Protein 4TR8 (pdb70)

Foldseek 3Di:
DDDDDDPNDPDDDAWFWKAKDWLVLCLVLLVLQQVQQDVLVLQQKWKWWDDFQKIWTWHHPPFKIKIFIGGGPDDIDTGMWIFRSVVVNVVSVPDDHRWMWIWTGDGQWIWIDTPPDIDTTGIDGPVSHDDDPADAFPFKDKAQLQVLLLQCLLWLVAAAPPDPPQLSQFWKWKCAAQKTKIWHHNPFKIKMFIDNNHGPDHDMDIFTFGSVQSVSSSVPSPPNGFMWMWTHGPFWIWIDGPRMIMIGGTDPDDHPPCVVQQDDDFPWKKKFFLVVVLVLLVVQLVAAEPPQSKWKWWDAAQKTKIWHHYPVGDIDIDIGGIHTHDHTAIAMFNSVLVNSNSVSQPARMKMWGHHHRQGWIWIDHDPDPRMIMTGGTDD/DWKAKDWLVLCLVLLVLQQVQQDVQVLQQWWKWWDDDQKIWTWHHPPQKIKIFMGGGPDDIDTDIWIFRSVVVNVVSVPDDHRWMWIWDDDPQWIWIDTDPDIDITHIDDPVSPDDAFPFKAKDQLQVLLLQCLLWLVAAAPPDPPQLQQFWKWKDDAQKTKIWHHRPFKIKMFIDRRHGPDVDMDIFTFHSVLSVSSSVVSPPPGFMWMWTHHDQWIWIDRPRMIMIGGTRPDDDPPCVVVDDPQFDWKKKFFLVVVLVLLVVQLVAAAPVQSKWKWKDDAQWIWIKHHYPVRDIDIDIGGIHTDDHIAIAMFNSVLVNSNSVSAPARMKIWTDDHRQAWIWIDHDPDDRMIMTGGTDDD

Nearest PDB structures (foldseek):
  4tsz-assembly3_F  TM=9.923E-01  e=1.199E-67  Pseudomonas aeruginosa
  6pth-assembly1_A-2  TM=9.936E-01  e=3.745E-67  Pseudomonas aeruginosa PAO1
  6ams-assembly2_D  TM=9.889E-01  e=8.247E-66  Pseudomonas aeruginosa PAO1
  6ams-assembly1_A  TM=9.790E-01  e=4.301E-66  Pseudomonas aeruginosa PAO1
  6ams-assembly1_B  TM=9.819E-01  e=2.576E-65  Pseudomonas aeruginosa PAO1

InterPro domains:
  IPR001001 DNA polymerase III, beta sliding clamp [PIRSF000804] (1-367)
  IPR001001 DNA polymerase III, beta sliding clamp [PTHR30478] (1-367)
  IPR001001 DNA polymerase III, beta sliding clamp [SM00480] (17-363)
  IPR001001 DNA polymerase III, beta sliding clamp [TIGR00663] (1-367)
  IPR001001 DNA polymerase III, beta sliding clamp [cd00140] (1-366)
  IPR022634 DNA polymerase III, beta sliding clamp, N-terminal [PF00712] (1-119)
  IPR022635 DNA polymerase III, beta sliding clamp, C-terminal [PF02768] (247-366)
  IPR022637 DNA polymerase III, beta sliding clamp, central [PF02767] (130-244)
  IPR046938 DNA clamp superfamily [SSF55979] (1-120)
  IPR046938 DNA clamp superfamily [SSF55979] (126-245)
  IPR046938 DNA clamp superfamily [SSF55979] (246-367)

Secondary structure (P-SEA, 3-state):
ccccccccccccccccccccccaaaaaaaaaaaaccccccccccbbbbbbcccbbbbbbbcccbbbbbbbbbccbbbbbcccccaaaaaaaaaacccbbbbbbbbcccbbbbbcccbbbbbbbbccccbbbbbcccccccccccaaaaaaaaaacccccccccccccccbbbbbbcccbbbbbbbccccbbbbbccccccccbbbbbbccaaaaaaaaaacccccbbbbbbbcccbbbbbcccbbbbbbccccccccccccccccccbbbbccaaaaaaaaaaaacccccccbbbbbbbcccbbbbbbbcccccbbbbbbbccccccbbbbbcaaaaaaaaaaaccccbbbbbbccccbbbbbbccccccbbbbbbbcc/cccccccaaaaaaaaaaaaaaccccccccbbbbbbcccbbbbbbbcccbbbbbbbbbccbbbbbcccccaaaaaaaaaacccbbbbbbbbcccbbbbbcccbbbbbbbbbcccccccccccccccaaaaaaaaaacccccccccccccccbbbbbbcccbbbbbbbcccbbbbbbbbccccccbbbbbbbcaaaaaaaaaacccccbbbbbbbcccbbbbbcccbbbbbbccccccccccccccccccbbbbbcaaaaaaaaaaaacccccccbbbbbbbcccbbbbbcccccccbbbbbbbccccbbbbbbbcaaaaaaaaaaaccccbbbbbbccccbbbbbbccccccbbbbbbbbcc

Radius of gyration: 32.64 Å; Cα contacts (8 Å, |Δi|>4): 1860; chains: 2; bounding box: 85×91×73 Å

Structure (mmCIF, N/CA/C/O backbone):
data_4TR8
#
_entry.id   4TR8
#
_cell.length_a   80.530
_cell.length_b   92.410
_cell.length_c   127.400
_cell.angle_alpha   90.00
_cell.angle_beta   90.00
_cell.angle_gamma   90.00
#
_symmetry.space_group_name_H-M   'P 21 21 21'
#
loop_
_entity.id
_entity.type
_entity.pdbx_description
1 polymer 'DNA polymerase III subunit beta'
2 non-polymer 'SODIUM ION'
3 water water
#
loop_
_atom_site.group_PDB
_atom_site.id
_atom_site.type_symbol
_atom_site.label_atom_id
_atom_site.label_alt_id
_atom_site.label_comp_id
_atom_site.label_asym_id
_atom_site.label_entity_id
_atom_site.label_seq_id
_atom_site.pdbx_PDB_ins_code
_atom_site.Cartn_x
_atom_site.Cartn_y
_atom_site.Cartn_z
_atom_site.occupancy
_atom_site.B_iso_or_equiv
_atom_site.auth_seq_id
_atom_site.auth_comp_id
_atom_site.auth_asym_id
_atom_site.auth_atom_id
_atom_site.pdbx_PDB_model_num
ATOM 1 N N . HIS A 1 1 ? 25.256 -19.078 -4.341 1.00 81.92 9985 HIS A N 1
ATOM 2 C CA . HIS A 1 1 ? 23.879 -19.471 -4.071 1.00 80.33 9985 HIS A CA 1
ATOM 3 C C . HIS A 1 1 ? 22.949 -19.112 -5.243 1.00 82.35 9985 HIS A C 1
ATOM 4 O O . HIS A 1 1 ? 21.948 -18.412 -5.042 1.00 81.37 9985 HIS A O 1
ATOM 6 N N . HIS A 1 2 ? 23.273 -19.573 -6.471 1.00 77.84 9986 HIS A N 1
ATOM 7 C CA . HIS A 1 2 ? 22.373 -19.244 -7.569 1.00 76.08 9986 HIS A CA 1
ATOM 8 C C . HIS A 1 2 ? 21.377 -20.297 -7.988 1.00 77.69 9986 HIS A C 1
ATOM 9 O O . HIS A 1 2 ? 21.666 -21.497 -7.995 1.00 77.04 9986 HIS A O 1
ATOM 16 N N . HIS A 1 3 ? 20.163 -19.809 -8.274 1.00 72.77 9987 HIS A N 1
ATOM 17 C CA . HIS A 1 3 ? 18.995 -20.582 -8.656 1.00 71.49 9987 HIS A CA 1
ATOM 18 C C . HIS A 1 3 ? 18.574 -20.283 -10.094 1.00 74.48 9987 HIS A C 1
ATOM 19 O O . HIS A 1 3 ? 18.849 -19.205 -10.628 1.00 73.17 9987 HIS A O 1
ATOM 21 N N . HIS A 1 4 ? 17.865 -21.249 -10.689 1.00 71.58 9988 HIS A N 1
ATOM 22 C CA . HIS A 1 4 ? 17.303 -21.299 -12.044 1.00 70.87 9988 HIS A CA 1
ATOM 23 C C . HIS A 1 4 ? 16.347 -20.122 -12.335 1.00 72.95 9988 HIS A C 1
ATOM 24 O O . HIS A 1 4 ? 15.889 -19.471 -11.394 1.00 72.41 9988 HIS A O 1
ATOM 31 N N . HIS A 1 5 ? 16.054 -19.863 -13.644 1.00 68.70 9989 HIS A N 1
ATOM 32 C CA . HIS A 1 5 ? 15.129 -18.844 -14.200 1.00 67.73 9989 HIS A CA 1
ATOM 33 C C . HIS A 1 5 ? 15.686 -17.433 -14.488 1.00 72.32 9989 HIS A C 1
ATOM 34 O O . HIS A 1 5 ? 16.621 -16.992 -13.820 1.00 73.32 9989 HIS A O 1
ATOM 36 N N . HIS A 1 6 ? 15.099 -16.735 -15.497 1.00 68.24 9990 HIS A N 1
ATOM 37 C CA . HIS A 1 6 ? 15.445 -15.363 -15.931 1.00 68.39 9990 HIS A CA 1
ATOM 38 C C . HIS A 1 6 ? 14.298 -14.677 -16.713 1.00 71.34 9990 HIS A C 1
ATOM 39 O O . HIS A 1 6 ? 14.535 -13.726 -17.465 1.00 71.48 9990 HIS A O 1
ATOM 41 N N . SER A 1 7 ? 13.058 -15.173 -16.499 1.00 66.27 9991 SER A N 1
ATOM 42 C CA . SER A 1 7 ? 11.732 -14.811 -17.038 1.00 64.34 9991 SER A CA 1
ATOM 43 C C . SER A 1 7 ? 10.940 -16.120 -17.010 1.00 64.68 9991 SER A C 1
ATOM 44 O O . SER A 1 7 ? 10.075 -16.360 -17.860 1.00 64.85 9991 SER A O 1
ATOM 46 N N . SER A 1 8 ? 11.279 -16.978 -16.015 1.00 57.85 9992 SER A N 1
ATOM 47 C CA . SER A 1 8 ? 10.811 -18.344 -15.766 1.00 55.47 9992 SER A CA 1
ATOM 48 C C . SER A 1 8 ? 11.335 -19.333 -16.816 1.00 54.73 9992 SER A C 1
ATOM 49 O O . SER A 1 8 ? 11.943 -20.342 -16.446 1.00 55.74 9992 SER A O 1
ATOM 52 N N . GLY A 1 9 ? 11.137 -19.015 -18.100 1.00 45.66 9993 GLY A N 1
ATOM 53 C CA . GLY A 1 9 ? 11.599 -19.852 -19.201 1.00 43.14 9993 GLY A CA 1
ATOM 54 C C . GLY A 1 9 ? 11.389 -19.293 -20.598 1.00 40.04 9993 GLY A C 1
ATOM 55 O O . GLY A 1 9 ? 10.908 -18.167 -20.785 1.00 36.21 9993 GLY A O 1
ATOM 56 N N . LEU A 1 10 ? 11.779 -20.094 -21.596 1.00 32.48 9994 LEU A N 1
ATOM 57 C CA . LEU A 1 10 ? 11.593 -19.760 -23.013 1.00 30.35 9994 LEU A CA 1
ATOM 58 C C . LEU A 1 10 ? 10.169 -20.145 -23.455 1.00 32.79 9994 LEU A C 1
ATOM 59 O O . LEU A 1 10 ? 9.664 -19.638 -24.452 1.00 33.42 9994 LEU A O 1
ATOM 64 N N . VAL A 1 11 ? 9.534 -21.055 -22.721 1.00 29.12 9995 VAL A N 1
ATOM 65 C CA . VAL A 1 11 ? 8.180 -21.537 -22.998 1.00 28.23 9995 VAL A CA 1
ATOM 66 C C . VAL A 1 11 ? 7.372 -21.401 -21.710 1.00 33.51 9995 VAL A C 1
ATOM 67 O O . VAL A 1 11 ? 7.810 -21.883 -20.657 1.00 33.88 9995 VAL A O 1
ATOM 71 N N . PRO A 1 12 ? 6.161 -20.810 -21.784 1.00 30.40 9996 PRO A N 1
ATOM 72 C CA . PRO A 1 12 ? 5.341 -20.675 -20.568 1.00 30.12 9996 PRO A CA 1
ATOM 73 C C . PRO A 1 12 ? 4.818 -21.999 -20.047 1.00 32.43 9996 PRO A C 1
ATOM 74 O O . PRO A 1 12 ? 4.764 -22.989 -20.780 1.00 30.88 9996 PRO A O 1
ATOM 78 N N . ARG A 1 13 ? 4.400 -22.011 -18.776 1.00 31.13 9997 ARG A N 1
ATOM 79 C CA . ARG A 1 13 ? 3.762 -23.183 -18.193 1.00 32.42 9997 ARG A CA 1
ATOM 80 C C . ARG A 1 13 ? 2.401 -23.383 -18.883 1.00 33.52 9997 ARG A C 1
ATOM 81 O O . ARG A 1 13 ? 1.777 -22.409 -19.350 1.00 31.52 9997 ARG A O 1
ATOM 83 N N . GLY A 1 14 ? 1.962 -24.633 -18.954 1.00 29.48 9998 GLY A N 1
ATOM 84 C CA . GLY A 1 14 ? 0.653 -24.966 -19.500 1.00 28.01 9998 GLY A CA 1
ATOM 85 C C . GLY A 1 14 ? -0.423 -24.332 -18.640 1.00 30.52 9998 GLY A C 1
ATOM 86 O O . GLY A 1 14 ? -0.196 -24.067 -17.451 1.00 30.16 9998 GLY A O 1
ATOM 87 N N . SER A 1 15 ? -1.572 -24.026 -19.246 1.00 25.34 9999 SER A N 1
ATOM 88 C CA . SER A 1 15 ? -2.693 -23.437 -18.529 1.00 24.44 9999 SER A CA 1
ATOM 89 C C . SER A 1 15 ? -3.684 -24.509 -18.064 1.00 28.29 9999 SER A C 1
ATOM 90 O O . SER A 1 15 ? -3.995 -25.441 -18.811 1.00 27.55 9999 SER A O 1
ATOM 93 N N . HIS A 1 16 ? -4.205 -24.353 -16.844 1.00 26.75 0 HIS A N 1
ATOM 94 C CA . HIS A 1 16 ? -5.231 -25.255 -16.296 1.00 28.59 0 HIS A CA 1
ATOM 95 C C . HIS A 1 16 ? -6.512 -24.447 -16.022 1.00 28.57 0 HIS A C 1
ATOM 96 O O . HIS A 1 16 ? -7.370 -24.886 -15.242 1.00 27.99 0 HIS A O 1
ATOM 103 N N . MET A 1 17 ? -6.628 -23.242 -16.658 1.00 22.34 1 MET A N 1
ATOM 104 C CA . MET A 1 17 ? -7.796 -22.362 -16.501 1.00 20.89 1 MET A CA 1
ATOM 105 C C . MET A 1 17 ? -9.086 -23.152 -16.723 1.00 24.64 1 MET A C 1
ATOM 106 O O . MET A 1 17 ? -9.203 -23.885 -17.714 1.00 23.76 1 MET A O 1
ATOM 111 N N . HIS A 1 18 ? -10.047 -22.998 -15.799 1.00 22.73 2 HIS A N 1
ATOM 112 C CA . HIS A 1 18 ? -11.342 -23.658 -15.872 1.00 23.91 2 HIS A CA 1
ATOM 113 C C . HIS A 1 18 ? -12.396 -22.872 -15.127 1.00 26.16 2 HIS A C 1
ATOM 114 O O . HIS A 1 18 ? -12.224 -22.554 -13.957 1.00 26.33 2 HIS A O 1
ATOM 121 N N . PHE A 1 19 ? -13.501 -22.571 -15.808 1.00 21.27 3 PHE A N 1
ATOM 122 C CA . PHE A 1 19 ? -14.629 -21.887 -15.199 1.00 20.47 3 PHE A CA 1
ATOM 123 C C . PHE A 1 19 ? -15.922 -22.307 -15.859 1.00 24.00 3 PHE A C 1
ATOM 124 O O . PHE A 1 19 ? -15.914 -22.825 -16.986 1.00 22.83 3 PHE A O 1
ATOM 132 N N . THR A 1 20 ? -17.030 -22.062 -15.153 1.00 20.80 4 THR A N 1
ATOM 133 C CA . THR A 1 20 ? -18.387 -22.232 -15.663 1.00 21.83 4 THR A CA 1
ATOM 134 C C . THR A 1 20 ? -19.036 -20.878 -15.564 1.00 25.19 4 THR A C 1
ATOM 135 O O . THR A 1 20 ? -18.759 -20.115 -14.628 1.00 24.49 4 THR A O 1
ATOM 139 N N . ILE A 1 21 ? -19.887 -20.559 -16.542 1.00 20.70 5 ILE A N 1
ATOM 140 C CA . ILE A 1 21 ? -20.538 -19.263 -16.609 1.00 20.26 5 ILE A CA 1
ATOM 141 C C . ILE A 1 21 ? -21.821 -19.385 -17.417 1.00 24.20 5 ILE A C 1
ATOM 142 O O . ILE A 1 21 ? -21.867 -20.160 -18.384 1.00 23.02 5 ILE A O 1
ATOM 147 N N . GLN A 1 22 ? -22.846 -18.615 -17.024 1.00 21.67 6 GLN A N 1
ATOM 148 C CA . GLN A 1 22 ? -24.108 -18.541 -17.749 1.00 22.10 6 GLN A CA 1
ATOM 149 C C . GLN A 1 22 ? -23.830 -17.863 -19.098 1.00 24.48 6 GLN A C 1
ATOM 150 O O . GLN A 1 22 ? -23.029 -16.923 -19.172 1.00 23.16 6 GLN A O 1
ATOM 156 N N . ARG A 1 23 ? -24.495 -18.332 -20.152 1.00 21.79 7 ARG A N 1
ATOM 157 C CA . ARG A 1 23 ? -24.355 -17.777 -21.502 1.00 21.84 7 ARG A CA 1
ATOM 158 C C . ARG A 1 23 ? -24.361 -16.228 -21.535 1.00 25.26 7 ARG A C 1
ATOM 159 O O . ARG A 1 23 ? -23.435 -15.616 -22.091 1.00 24.04 7 ARG A O 1
ATOM 167 N N . GLU A 1 24 ? -25.408 -15.610 -20.934 1.00 21.66 8 GLU A N 1
ATOM 168 C CA . GLU A 1 24 ? -25.635 -14.166 -20.940 1.00 21.48 8 GLU A CA 1
ATOM 169 C C . GLU A 1 24 ? -24.564 -13.398 -20.161 1.00 24.10 8 GLU A C 1
ATOM 170 O O . GLU A 1 24 ? -24.164 -12.311 -20.584 1.00 23.29 8 GLU A O 1
ATOM 176 N N . ALA A 1 25 ? -24.080 -13.983 -19.040 1.00 21.97 9 ALA A N 1
ATOM 177 C CA . ALA A 1 25 ? -23.031 -13.382 -18.195 1.00 22.54 9 ALA A CA 1
ATOM 178 C C . ALA A 1 25 ? -21.719 -13.299 -19.000 1.00 24.75 9 ALA A C 1
ATOM 179 O O . ALA A 1 25 ? -20.991 -12.317 -18.888 1.00 23.83 9 ALA A O 1
ATOM 181 N N . LEU A 1 26 ? -21.433 -14.327 -19.815 1.00 21.26 10 LEU A N 1
ATOM 182 C CA . LEU A 1 26 ? -20.229 -14.323 -20.659 1.00 20.03 10 LEU A CA 1
ATOM 183 C C . LEU A 1 26 ? -20.378 -13.402 -21.865 1.00 23.57 10 LEU A C 1
ATOM 184 O O . LEU A 1 26 ? -19.444 -12.686 -22.208 1.00 21.30 10 LEU A O 1
ATOM 189 N N . LEU A 1 27 ? -21.543 -13.461 -22.531 1.00 23.08 11 LEU A N 1
ATOM 190 C CA . LEU A 1 27 ? -21.821 -12.747 -23.770 1.00 23.15 11 LEU A CA 1
ATOM 191 C C . LEU A 1 27 ? -21.690 -11.242 -23.676 1.00 25.85 11 LEU A C 1
ATOM 192 O O . LEU A 1 27 ? -21.224 -10.630 -24.636 1.00 23.91 11 LEU A O 1
ATOM 197 N N . LYS A 1 28 ? -22.091 -10.657 -22.528 1.00 24.27 12 LYS A N 1
ATOM 198 C CA . LYS A 1 28 ? -22.055 -9.211 -22.290 1.00 24.86 12 LYS A CA 1
ATOM 199 C C . LYS A 1 28 ? -20.630 -8.630 -22.471 1.00 27.84 12 LYS A C 1
ATOM 200 O O . LYS A 1 28 ? -20.436 -7.906 -23.458 1.00 26.70 12 LYS A O 1
ATOM 206 N N . PRO A 1 29 ? -19.608 -8.990 -21.647 1.00 24.20 13 PRO A N 1
ATOM 207 C CA . PRO A 1 29 ? -18.246 -8.474 -21.917 1.00 23.41 13 PRO A CA 1
ATOM 208 C C . PRO A 1 29 ? -17.651 -8.997 -23.231 1.00 25.09 13 PRO A C 1
ATOM 209 O O . PRO A 1 29 ? -16.979 -8.242 -23.932 1.00 24.09 13 PRO A O 1
ATOM 213 N N . LEU A 1 30 ? -17.899 -10.283 -23.576 1.00 20.04 14 LEU A N 1
ATOM 214 C CA . LEU A 1 30 ? -17.353 -10.896 -24.780 1.00 18.61 14 LEU A CA 1
ATOM 215 C C . LEU A 1 30 ? -17.719 -10.177 -26.075 1.00 22.31 14 LEU A C 1
ATOM 216 O O . LEU A 1 30 ? -16.837 -9.950 -26.890 1.00 22.10 14 LEU A O 1
ATOM 221 N N . GLN A 1 31 ? -18.987 -9.776 -26.253 1.00 21.11 15 GLN A N 1
ATOM 222 C CA . GLN A 1 31 ? -19.398 -9.053 -27.473 1.00 21.33 15 GLN A CA 1
ATOM 223 C C . GLN A 1 31 ? -18.666 -7.716 -27.621 1.00 24.71 15 GLN A C 1
ATOM 224 O O . GLN A 1 31 ? -18.191 -7.388 -28.709 1.00 23.40 15 GLN A O 1
ATOM 230 N N . LEU A 1 32 ? -18.540 -6.980 -26.529 1.00 24.14 16 LEU A N 1
ATOM 231 C CA . LEU A 1 32 ? -17.845 -5.692 -26.552 1.00 25.89 16 LEU A CA 1
ATOM 232 C C . LEU A 1 32 ? -16.352 -5.865 -26.795 1.00 26.50 16 LEU A C 1
ATOM 233 O O . LEU A 1 32 ? -15.798 -5.220 -27.686 1.00 25.98 16 LEU A O 1
ATOM 238 N N . VAL A 1 33 ? -15.724 -6.813 -26.079 1.00 21.06 17 VAL A N 1
ATOM 239 C CA . VAL A 1 33 ? -14.298 -7.110 -26.242 1.00 21.34 17 VAL A CA 1
ATOM 240 C C . VAL A 1 33 ? -13.989 -7.610 -27.673 1.00 25.13 17 VAL A C 1
ATOM 241 O O . VAL A 1 33 ? -13.073 -7.079 -28.313 1.00 24.59 17 VAL A O 1
ATOM 245 N N . ALA A 1 34 ? -14.770 -8.582 -28.189 1.00 22.92 18 ALA A N 1
ATOM 246 C CA . ALA A 1 34 ? -14.570 -9.117 -29.547 1.00 24.18 18 ALA A CA 1
ATOM 247 C C . ALA A 1 34 ? -14.778 -8.046 -30.648 1.00 28.62 18 ALA A C 1
ATOM 248 O O . ALA A 1 34 ? -14.162 -8.143 -31.706 1.00 28.96 18 ALA A O 1
ATOM 250 N N . GLY A 1 35 ? -15.582 -7.028 -30.345 1.00 26.13 19 GLY A N 1
ATOM 251 C CA . GLY A 1 35 ? -15.879 -5.895 -31.219 1.00 27.01 19 GLY A CA 1
ATOM 252 C C . GLY A 1 35 ? -14.682 -5.056 -31.636 1.00 32.34 19 GLY A C 1
ATOM 253 O O . GLY A 1 35 ? -14.691 -4.485 -32.729 1.00 32.91 19 GLY A O 1
ATOM 254 N N . VAL A 1 36 ? -13.635 -4.974 -30.779 1.00 27.42 20 VAL A N 1
ATOM 255 C CA . VAL A 1 36 ? -12.420 -4.197 -31.074 1.00 27.22 20 VAL A CA 1
ATOM 256 C C . VAL A 1 36 ? -11.372 -5.065 -31.799 1.00 33.01 20 VAL A C 1
ATOM 257 O O . VAL A 1 36 ? -10.361 -4.551 -32.281 1.00 32.71 20 VAL A O 1
ATOM 261 N N . VAL A 1 37 ? -11.597 -6.392 -31.825 1.00 30.47 21 VAL A N 1
ATOM 262 C CA . VAL A 1 37 ? -10.702 -7.357 -32.453 1.00 32.29 21 VAL A CA 1
ATOM 263 C C . VAL A 1 37 ? -10.908 -7.342 -33.984 1.00 39.78 21 VAL A C 1
ATOM 264 O O . VAL A 1 37 ? -12.018 -7.598 -34.456 1.00 40.35 21 VAL A O 1
ATOM 268 N N . GLU A 1 38 ? -9.833 -7.050 -34.743 1.00 37.63 22 GLU A N 1
ATOM 269 C CA . GLU A 1 38 ? -9.870 -7.030 -36.215 1.00 65.46 22 GLU A CA 1
ATOM 270 C C . GLU A 1 38 ? -9.553 -8.403 -36.821 1.00 89.03 22 GLU A C 1
ATOM 271 O O . GLU A 1 38 ? -8.837 -9.209 -36.222 1.00 50.93 22 GLU A O 1
ATOM 273 N N . THR A 1 42 ? -2.489 -10.363 -39.717 1.00 57.27 26 THR A N 1
ATOM 274 C CA . THR A 1 42 ? -1.176 -10.928 -40.058 1.00 58.08 26 THR A CA 1
ATOM 275 C C . THR A 1 42 ? -0.534 -11.554 -38.810 1.00 59.99 26 THR A C 1
ATOM 276 O O . THR A 1 42 ? 0.128 -12.594 -38.911 1.00 60.37 26 THR A O 1
ATOM 280 N N . LEU A 1 43 ? -0.733 -10.909 -37.641 1.00 52.84 27 LEU A N 1
ATOM 281 C CA . LEU A 1 43 ? -0.258 -11.385 -36.345 1.00 51.01 27 LEU A CA 1
ATOM 282 C C . LEU A 1 43 ? -1.443 -12.195 -35.756 1.00 48.14 27 LEU A C 1
ATOM 283 O O . LEU A 1 43 ? -2.455 -11.587 -35.386 1.00 46.92 27 LEU A O 1
ATOM 288 N N . PRO A 1 44 ? -1.390 -13.560 -35.784 1.00 40.46 28 PRO A N 1
ATOM 289 C CA . PRO A 1 44 ? -2.545 -14.362 -35.333 1.00 37.85 28 PRO A CA 1
ATOM 290 C C . PRO A 1 44 ? -3.096 -14.058 -33.949 1.00 35.15 28 PRO A C 1
ATOM 291 O O . PRO A 1 44 ? -4.315 -14.087 -33.787 1.00 32.55 28 PRO A O 1
ATOM 295 N N . VAL A 1 45 ? -2.215 -13.754 -32.971 1.00 30.62 29 VAL A N 1
ATOM 296 C CA . VAL A 1 45 ? -2.603 -13.415 -31.596 1.00 29.69 29 VAL A CA 1
ATOM 297 C C . VAL A 1 45 ? -3.610 -12.238 -31.532 1.00 32.45 29 VAL A C 1
ATOM 298 O O . VAL A 1 45 ? -4.451 -12.217 -30.638 1.00 29.25 29 VAL A O 1
ATOM 302 N N . LEU A 1 46 ? -3.533 -11.288 -32.493 1.00 31.20 30 LEU A N 1
ATOM 303 C CA . LEU A 1 46 ? -4.387 -10.100 -32.541 1.00 31.43 30 LEU A CA 1
ATOM 304 C C . LEU A 1 46 ? -5.850 -10.407 -32.794 1.00 30.64 30 LEU A C 1
ATOM 305 O O . LEU A 1 46 ? -6.705 -9.594 -32.446 1.00 28.03 30 LEU A O 1
ATOM 310 N N . SER A 1 47 ? -6.137 -11.587 -33.384 1.00 26.32 31 SER A N 1
ATOM 311 C CA . SER A 1 47 ? -7.494 -12.068 -33.664 1.00 25.45 31 SER A CA 1
ATOM 312 C C . SER A 1 47 ? -8.083 -12.781 -32.434 1.00 25.72 31 SER A C 1
ATOM 313 O O . SER A 1 47 ? -9.257 -13.151 -32.432 1.00 23.17 31 SER A O 1
ATOM 316 N N . ASN A 1 48 ? -7.266 -12.948 -31.390 1.00 22.21 32 ASN A N 1
ATOM 317 C CA . ASN A 1 48 ? -7.661 -13.646 -30.179 1.00 20.90 32 ASN A CA 1
ATOM 318 C C . ASN A 1 48 ? -8.070 -12.732 -29.028 1.00 21.24 32 ASN A C 1
ATOM 319 O O . ASN A 1 48 ? -7.612 -11.592 -28.925 1.00 20.32 32 ASN A O 1
ATOM 324 N N . VAL A 1 49 ? -8.934 -13.272 -28.155 1.00 16.31 33 VAL A N 1
ATOM 325 C CA . VAL A 1 49 ? -9.315 -12.634 -26.902 1.00 15.26 33 VAL A CA 1
ATOM 326 C C . VAL A 1 49 ? -8.473 -13.297 -25.817 1.00 18.27 33 VAL A C 1
ATOM 327 O O . VAL A 1 49 ? -8.323 -14.519 -25.823 1.00 18.86 33 VAL A O 1
ATOM 331 N N . LEU A 1 50 ? -7.931 -12.506 -24.903 1.00 16.60 34 LEU A N 1
ATOM 332 C CA . LEU A 1 50 ? -7.152 -13.022 -23.783 1.00 16.68 34 LEU A CA 1
ATOM 333 C C . LEU A 1 50 ? -8.133 -13.271 -22.636 1.00 20.05 34 LEU A C 1
ATOM 334 O O . LEU A 1 50 ? -8.868 -12.354 -22.231 1.00 19.12 34 LEU A O 1
ATOM 339 N N . LEU A 1 51 ? -8.145 -14.496 -22.118 1.00 15.10 35 LEU A N 1
ATOM 340 C CA . LEU A 1 51 ? -9.004 -14.869 -20.979 1.00 15.34 35 LEU A CA 1
ATOM 341 C C . LEU A 1 51 ? -8.109 -15.059 -19.761 1.00 19.66 35 LEU A C 1
ATOM 342 O O . LEU A 1 51 ? -7.121 -15.796 -19.822 1.00 18.03 35 LEU A O 1
ATOM 347 N N . VAL A 1 52 ? -8.442 -14.391 -18.652 1.00 15.59 36 VAL A N 1
ATOM 348 C CA . VAL A 1 52 ? -7.662 -14.526 -17.422 1.00 16.07 36 VAL A CA 1
ATOM 349 C C . VAL A 1 52 ? -8.617 -14.798 -16.257 1.00 20.52 36 VAL A C 1
ATOM 350 O O . VAL A 1 52 ? -9.547 -14.015 -16.022 1.00 20.65 36 VAL A O 1
ATOM 354 N N . VAL A 1 53 ? -8.359 -15.858 -15.500 1.00 16.96 37 VAL A N 1
ATOM 355 C CA . VAL A 1 53 ? -9.141 -16.141 -14.304 1.00 17.84 37 VAL A CA 1
ATOM 356 C C . VAL A 1 53 ? -8.199 -15.939 -13.104 1.00 22.92 37 VAL A C 1
ATOM 357 O O . VAL A 1 53 ? -7.188 -16.642 -12.996 1.00 21.69 37 VAL A O 1
ATOM 361 N N . GLU A 1 54 ? -8.518 -14.968 -12.234 1.00 21.61 38 GLU A N 1
ATOM 362 C CA . GLU A 1 54 ? -7.776 -14.703 -10.985 1.00 22.98 38 GLU A CA 1
ATOM 363 C C . GLU A 1 54 ? -8.851 -14.622 -9.913 1.00 27.72 38 GLU A C 1
ATOM 364 O O . GLU A 1 54 ? -9.772 -13.801 -10.029 1.00 26.21 38 GLU A O 1
ATOM 370 N N . GLY A 1 55 ? -8.768 -15.511 -8.924 1.00 27.63 39 GLY A N 1
ATOM 371 C CA . GLY A 1 55 ? -9.784 -15.622 -7.881 1.00 28.28 39 GLY A CA 1
ATOM 372 C C . GLY A 1 55 ? -11.118 -15.972 -8.519 1.00 30.55 39 GLY A C 1
ATOM 373 O O . GLY A 1 55 ? -11.203 -16.918 -9.310 1.00 28.65 39 GLY A O 1
ATOM 374 N N . GLN A 1 56 ? -12.139 -15.149 -8.257 1.00 27.26 40 GLN A N 1
ATOM 375 C CA . GLN A 1 56 ? -13.483 -15.339 -8.804 1.00 26.00 40 GLN A CA 1
ATOM 376 C C . GLN A 1 56 ? -13.746 -14.317 -9.910 1.00 30.33 40 GLN A C 1
ATOM 377 O O . GLN A 1 56 ? -14.898 -14.034 -10.239 1.00 29.47 40 GLN A O 1
ATOM 383 N N . GLN A 1 57 ? -12.666 -13.737 -10.455 1.00 27.27 41 GLN A N 1
ATOM 384 C CA . GLN A 1 57 ? -12.786 -12.721 -11.495 1.00 25.95 41 GLN A CA 1
ATOM 385 C C . GLN A 1 57 ? -12.293 -13.233 -12.839 1.00 26.58 41 GLN A C 1
ATOM 386 O O . GLN A 1 57 ? -11.150 -13.693 -12.958 1.00 25.95 41 GLN A O 1
ATOM 392 N N . LEU A 1 58 ? -13.159 -13.120 -13.851 1.00 21.38 42 LEU A N 1
ATOM 393 C CA . LEU A 1 58 ? -12.803 -13.436 -15.227 1.00 18.84 42 LEU A CA 1
ATOM 394 C C . LEU A 1 58 ? -12.627 -12.109 -15.954 1.00 20.89 42 LEU A C 1
ATOM 395 O O . LEU A 1 58 ? -13.529 -11.258 -15.916 1.00 20.72 42 LEU A O 1
ATOM 400 N N . SER A 1 59 ? -11.472 -11.926 -16.587 1.00 16.16 43 SER A N 1
ATOM 401 C CA . SER A 1 59 ? -11.215 -10.745 -17.422 1.00 16.63 43 SER A CA 1
ATOM 402 C C . SER A 1 59 ? -11.039 -11.229 -18.863 1.00 19.27 43 SER A C 1
ATOM 403 O O . SER A 1 59 ? -10.489 -12.323 -19.085 1.00 19.48 43 SER A O 1
ATOM 406 N N . LEU A 1 60 ? -11.545 -10.454 -19.825 1.00 15.56 44 LEU A N 1
ATOM 407 C CA . LEU A 1 60 ? -11.452 -10.732 -21.265 1.00 15.00 44 LEU A CA 1
ATOM 408 C C . LEU A 1 60 ? -10.852 -9.483 -21.899 1.00 18.89 44 LEU A C 1
ATOM 409 O O . LEU A 1 60 ? -11.377 -8.384 -21.670 1.00 17.81 44 LEU A O 1
ATOM 414 N N . THR A 1 61 ? -9.759 -9.630 -22.677 1.00 16.82 45 THR A N 1
ATOM 415 C CA . THR A 1 61 ? -9.077 -8.489 -23.291 1.00 17.12 45 THR A CA 1
ATOM 416 C C . THR A 1 61 ? -8.961 -8.665 -24.798 1.00 20.85 45 THR A C 1
ATOM 417 O O . THR A 1 61 ? -8.564 -9.735 -25.284 1.00 18.74 45 THR A O 1
ATOM 421 N N . GLY A 1 62 ? -9.271 -7.587 -25.511 1.00 17.80 46 GLY A N 1
ATOM 422 C CA . GLY A 1 62 ? -9.174 -7.524 -26.963 1.00 18.40 46 GLY A CA 1
ATOM 423 C C . GLY A 1 62 ? -8.413 -6.279 -27.357 1.00 21.64 46 GLY A C 1
ATOM 424 O O . GLY A 1 62 ? -8.436 -5.290 -26.624 1.00 19.53 46 GLY A O 1
ATOM 425 N N . THR A 1 63 ? -7.665 -6.348 -28.456 1.00 20.11 47 THR A N 1
ATOM 426 C CA . THR A 1 63 ? -6.864 -5.206 -28.932 1.00 20.07 47 THR A CA 1
ATOM 427 C C . THR A 1 63 ? -6.675 -5.210 -30.448 1.00 24.08 47 THR A C 1
ATOM 428 O O . THR A 1 63 ? -6.681 -6.268 -31.072 1.00 22.96 47 THR A O 1
ATOM 432 N N . ASP A 1 64 ? -6.460 -4.027 -31.019 1.00 23.06 48 ASP A N 1
ATOM 433 C CA . ASP A 1 64 ? -6.121 -3.866 -32.439 1.00 23.67 48 ASP A CA 1
ATOM 434 C C . ASP A 1 64 ? -4.786 -3.093 -32.506 1.00 27.99 48 ASP A C 1
ATOM 435 O O . ASP A 1 64 ? -4.388 -2.622 -33.570 1.00 28.25 48 ASP A O 1
ATOM 440 N N . LEU A 1 65 ? -4.105 -2.973 -31.341 1.00 24.86 49 LEU A N 1
ATOM 441 C CA . LEU A 1 65 ? -2.855 -2.232 -31.090 1.00 26.00 49 LEU A CA 1
ATOM 442 C C . LEU A 1 65 ? -3.062 -0.713 -30.892 1.00 29.73 49 LEU A C 1
ATOM 443 O O . LEU A 1 65 ? -2.173 -0.080 -30.324 1.00 29.72 49 LEU A O 1
ATOM 448 N N . GLU A 1 66 ? -4.241 -0.152 -31.310 1.00 24.98 50 GLU A N 1
ATOM 449 C CA . GLU A 1 66 ? -4.639 1.270 -31.147 1.00 24.98 50 GLU A CA 1
ATOM 450 C C . GLU A 1 66 ? -5.396 1.376 -29.814 1.00 25.45 50 GLU A C 1
ATOM 451 O O . GLU A 1 66 ? -5.085 2.227 -28.975 1.00 23.93 50 GLU A O 1
ATOM 457 N N . VAL A 1 67 ? -6.409 0.514 -29.653 1.00 21.53 51 VAL A N 1
ATOM 458 C CA . VAL A 1 67 ? -7.256 0.431 -28.468 1.00 20.73 51 VAL A CA 1
ATOM 459 C C . VAL A 1 67 ? -7.115 -0.942 -27.796 1.00 22.89 51 VAL A C 1
ATOM 460 O O . VAL A 1 67 ? -6.854 -1.951 -28.460 1.00 21.87 51 VAL A O 1
ATOM 464 N N . GLU A 1 68 ? -7.303 -0.965 -26.491 1.00 19.54 52 GLU A N 1
ATOM 465 C CA . GLU A 1 68 ? -7.336 -2.202 -25.720 1.00 18.12 52 GLU A CA 1
ATOM 466 C C . GLU A 1 68 ? -8.604 -2.114 -24.878 1.00 21.87 52 GLU A C 1
ATOM 467 O O . GLU A 1 68 ? -8.855 -1.082 -24.235 1.00 22.59 52 GLU A O 1
ATOM 473 N N . LEU A 1 69 ? -9.426 -3.157 -24.934 1.00 17.34 53 LEU A N 1
ATOM 474 C CA . LEU A 1 69 ? -10.643 -3.205 -24.142 1.00 17.14 53 LEU A CA 1
ATOM 475 C C . LEU A 1 69 ? -10.600 -4.428 -23.230 1.00 19.57 53 LEU A C 1
ATOM 476 O O . LEU A 1 69 ? -10.429 -5.550 -23.712 1.00 19.31 53 LEU A O 1
ATOM 481 N N . VAL A 1 70 ? -10.758 -4.194 -21.924 1.00 16.47 54 VAL A N 1
ATOM 482 C CA . VAL A 1 70 ? -10.802 -5.248 -20.904 1.00 16.02 54 VAL A CA 1
ATOM 483 C C . VAL A 1 70 ? -12.243 -5.277 -20.359 1.00 20.74 54 VAL A C 1
ATOM 484 O O . VAL A 1 70 ? -12.742 -4.248 -19.920 1.00 20.88 54 VAL A O 1
ATOM 488 N N . GLY A 1 71 ? -12.887 -6.438 -20.398 1.00 16.23 55 GLY A N 1
ATOM 489 C CA . GLY A 1 71 ? -14.214 -6.639 -19.825 1.00 16.05 55 GLY A CA 1
ATOM 490 C C . GLY A 1 71 ? -14.092 -7.570 -18.629 1.00 21.73 55 GLY A C 1
ATOM 491 O O . GLY A 1 71 ? -13.286 -8.514 -18.647 1.00 22.40 55 GLY A O 1
ATOM 492 N N . ARG A 1 72 ? -14.835 -7.290 -17.572 1.00 18.16 56 ARG A N 1
ATOM 493 C CA . ARG A 1 72 ? -14.765 -8.081 -16.342 1.00 19.90 56 ARG A CA 1
ATOM 494 C C . ARG A 1 72 ? -16.096 -8.701 -15.985 1.00 24.05 56 ARG A C 1
ATOM 495 O O . ARG A 1 72 ? -17.138 -8.075 -16.163 1.00 22.78 56 ARG A O 1
ATOM 503 N N . VAL A 1 73 ? -16.054 -9.921 -15.433 1.00 21.29 57 VAL A N 1
ATOM 504 C CA . VAL A 1 73 ? -17.245 -10.613 -14.948 1.00 22.29 57 VAL A CA 1
ATOM 505 C C . VAL A 1 73 ? -16.897 -11.428 -13.704 1.00 25.34 57 VAL A C 1
ATOM 506 O O . VAL A 1 73 ? -15.875 -12.132 -13.672 1.00 23.74 57 VAL A O 1
ATOM 510 N N . VAL A 1 74 ? -17.719 -11.272 -12.658 1.00 23.89 58 VAL A N 1
ATOM 511 C CA . VAL A 1 74 ? -17.547 -12.001 -11.403 1.00 25.92 58 VAL A CA 1
ATOM 512 C C . VAL A 1 74 ? -18.116 -13.405 -11.621 1.00 28.46 58 VAL A C 1
ATOM 513 O O . VAL A 1 74 ? -19.246 -13.550 -12.099 1.00 30.25 58 VAL A O 1
ATOM 517 N N . LEU A 1 75 ? -17.304 -14.419 -11.337 1.00 22.69 59 LEU A N 1
ATOM 518 C CA . LEU A 1 75 ? -17.652 -15.835 -11.440 1.00 22.50 59 LEU A CA 1
ATOM 519 C C . LEU A 1 75 ? -18.326 -16.282 -10.138 1.00 30.33 59 LEU A C 1
ATOM 520 O O . LEU A 1 75 ? -17.739 -16.167 -9.057 1.00 29.73 59 LEU A O 1
ATOM 525 N N . GLU A 1 76 ? -19.563 -16.774 -10.251 1.00 29.50 60 GLU A N 1
ATOM 526 C CA . GLU A 1 76 ? -20.376 -17.246 -9.125 1.00 31.91 60 GLU A CA 1
ATOM 527 C C . GLU A 1 76 ? -19.918 -18.641 -8.651 1.00 36.73 60 GLU A C 1
ATOM 528 O O . GLU A 1 76 ? -19.949 -18.920 -7.450 1.00 36.89 60 GLU A O 1
ATOM 534 N N . ASP A 1 77 ? -19.483 -19.496 -9.590 1.00 33.45 61 ASP A N 1
ATOM 535 C CA . ASP A 1 77 ? -19.055 -20.866 -9.305 1.00 34.23 61 ASP A CA 1
ATOM 536 C C . ASP A 1 77 ? -17.534 -20.984 -9.147 1.00 37.70 61 ASP A C 1
ATOM 537 O O . ASP A 1 77 ? -16.786 -20.139 -9.660 1.00 35.56 61 ASP A O 1
ATOM 542 N N . ALA A 1 78 ? -17.084 -22.055 -8.465 1.00 35.03 62 ALA A N 1
ATOM 543 C CA . ALA A 1 78 ? -15.667 -22.360 -8.261 1.00 35.45 62 ALA A CA 1
ATOM 544 C C . ALA A 1 78 ? -14.941 -22.397 -9.620 1.00 37.81 62 ALA A C 1
ATOM 545 O O . ALA A 1 78 ? -15.493 -22.873 -10.618 1.00 38.02 62 ALA A O 1
ATOM 547 N N . ALA A 1 79 ? -13.757 -21.790 -9.670 1.00 32.67 63 ALA A N 1
ATOM 548 C CA . ALA A 1 79 ? -12.948 -21.689 -10.880 1.00 30.61 63 ALA A CA 1
ATOM 549 C C . ALA A 1 79 ? -11.483 -21.990 -10.600 1.00 34.02 63 ALA A C 1
ATOM 550 O O . ALA A 1 79 ? -10.970 -21.643 -9.533 1.00 35.07 63 ALA A O 1
ATOM 552 N N . GLU A 1 80 ? -10.813 -22.621 -11.567 1.00 28.35 64 GLU A N 1
ATOM 553 C CA . GLU A 1 80 ? -9.383 -22.910 -11.511 1.00 27.67 64 GLU A CA 1
ATOM 554 C C . GLU A 1 80 ? -8.685 -21.728 -12.195 1.00 28.94 64 GLU A C 1
ATOM 555 O O . GLU A 1 80 ? -9.031 -21.413 -13.343 1.00 25.58 64 GLU A O 1
ATOM 561 N N . PRO A 1 81 ? -7.718 -21.044 -11.531 1.00 26.64 65 PRO A N 1
ATOM 562 C CA . PRO A 1 81 ? -7.085 -19.883 -12.182 1.00 25.33 65 PRO A CA 1
ATOM 563 C C . PRO A 1 81 ? -6.210 -20.268 -13.367 1.00 26.19 65 PRO A C 1
ATOM 564 O O . PRO A 1 81 ? -5.724 -21.398 -13.476 1.00 23.95 65 PRO A O 1
ATOM 568 N N . GLY A 1 82 ? -6.039 -19.316 -14.260 1.00 22.59 66 GLY A N 1
ATOM 569 C CA . GLY A 1 82 ? -5.223 -19.515 -15.443 1.00 22.14 66 GLY A CA 1
ATOM 570 C C . GLY A 1 82 ? -5.467 -18.459 -16.490 1.00 24.28 66 GLY A C 1
ATOM 571 O O . GLY A 1 82 ? -6.348 -17.610 -16.346 1.00 23.19 66 GLY A O 1
ATOM 572 N N . GLU A 1 83 ? -4.672 -18.505 -17.537 1.00 20.90 67 GLU A N 1
ATOM 573 C CA . GLU A 1 83 ? -4.764 -17.548 -18.628 1.00 22.14 67 GLU A CA 1
ATOM 574 C C . GLU A 1 83 ? -4.534 -18.236 -19.943 1.00 24.44 67 GLU A C 1
ATOM 575 O O . GLU A 1 83 ? -3.862 -19.267 -19.981 1.00 24.58 67 GLU A O 1
ATOM 581 N N . ILE A 1 84 ? -5.152 -17.718 -21.009 1.00 19.61 68 ILE A N 1
ATOM 582 C CA . ILE A 1 84 ? -5.086 -18.297 -22.364 1.00 19.00 68 ILE A CA 1
ATOM 583 C C . ILE A 1 84 ? -5.623 -17.303 -23.377 1.00 21.28 68 ILE A C 1
ATOM 584 O O . ILE A 1 84 ? -6.373 -16.410 -23.003 1.00 19.88 68 ILE A O 1
ATOM 589 N N . THR A 1 85 ? -5.297 -17.491 -24.659 1.00 17.81 69 THR A N 1
ATOM 590 C CA . THR A 1 85 ? -5.905 -16.691 -25.725 1.00 16.97 69 THR A CA 1
ATOM 591 C C . THR A 1 85 ? -6.586 -17.656 -26.698 1.00 20.59 69 THR A C 1
ATOM 592 O O . THR A 1 85 ? -6.074 -18.756 -26.953 1.00 18.79 69 THR A O 1
ATOM 596 N N . VAL A 1 86 ? -7.728 -17.237 -27.241 1.00 18.48 70 VAL A N 1
ATOM 597 C CA . VAL A 1 86 ? -8.558 -18.035 -28.141 1.00 19.25 70 VAL A CA 1
ATOM 598 C C . VAL A 1 86 ? -9.179 -17.120 -29.246 1.00 21.05 70 VAL A C 1
ATOM 599 O O . VAL A 1 86 ? -9.466 -15.954 -28.943 1.00 18.87 70 VAL A O 1
ATOM 603 N N . PRO A 1 87 ? -9.434 -17.608 -30.491 1.00 20.16 71 PRO A N 1
ATOM 604 C CA . PRO A 1 87 ? -10.090 -16.751 -31.508 1.00 19.58 71 PRO A CA 1
ATOM 605 C C . PRO A 1 87 ? -11.345 -16.056 -30.976 1.00 21.52 71 PRO A C 1
ATOM 606 O O . PRO A 1 87 ? -12.268 -16.714 -30.493 1.00 19.64 71 PRO A O 1
ATOM 610 N N . ALA A 1 88 ? -11.322 -14.719 -30.966 1.00 19.76 72 ALA A N 1
ATOM 611 C CA . ALA A 1 88 ? -12.396 -13.913 -30.393 1.00 19.16 72 ALA A CA 1
ATOM 612 C C . ALA A 1 88 ? -13.756 -14.107 -31.077 1.00 21.40 72 ALA A C 1
ATOM 613 O O . ALA A 1 88 ? -14.732 -14.405 -30.390 1.00 19.46 72 ALA A O 1
ATOM 615 N N . ARG A 1 89 ? -13.823 -13.937 -32.417 1.00 19.88 73 ARG A N 1
ATOM 616 C CA . ARG A 1 89 ? -15.082 -14.037 -33.168 1.00 19.93 73 ARG A CA 1
ATOM 617 C C . ARG A 1 89 ? -15.719 -15.430 -33.043 1.00 22.77 73 ARG A C 1
ATOM 618 O O . ARG A 1 89 ? -16.917 -15.509 -32.786 1.00 22.59 73 ARG A O 1
ATOM 626 N N . LYS A 1 90 ? -14.911 -16.500 -33.178 1.00 19.42 74 LYS A N 1
ATOM 627 C CA . LYS A 1 90 ? -15.352 -17.908 -33.028 1.00 19.56 74 LYS A CA 1
ATOM 628 C C . LYS A 1 90 ? -15.934 -18.118 -31.622 1.00 22.34 74 LYS A C 1
ATOM 629 O O . LYS A 1 90 ? -17.067 -18.595 -31.507 1.00 19.45 74 LYS A O 1
ATOM 635 N N . LEU A 1 91 ? -15.222 -17.665 -30.563 1.00 19.98 75 LEU A N 1
ATOM 636 C CA . LEU A 1 91 ? -15.773 -17.820 -29.207 1.00 19.25 75 LEU A CA 1
ATOM 637 C C . LEU A 1 91 ? -17.117 -17.058 -29.055 1.00 21.82 75 LEU A C 1
ATOM 638 O O . LEU A 1 91 ? -18.079 -17.609 -28.504 1.00 20.71 75 LEU A O 1
ATOM 643 N N . MET A 1 92 ? -17.162 -15.804 -29.543 1.00 20.12 76 MET A N 1
ATOM 644 C CA . MET A 1 92 ? -18.376 -14.989 -29.468 1.00 20.06 76 MET A CA 1
ATOM 645 C C . MET A 1 92 ? -19.542 -15.651 -30.209 1.00 21.30 76 MET A C 1
ATOM 646 O O . MET A 1 92 ? -20.621 -15.801 -29.618 1.00 20.47 76 MET A O 1
ATOM 650 N N . ASP A 1 93 ? -19.306 -16.071 -31.479 1.00 19.10 77 ASP A N 1
ATOM 651 C CA . ASP A 1 93 ? -20.313 -16.721 -32.330 1.00 19.97 77 ASP A CA 1
ATOM 652 C C . ASP A 1 93 ? -20.849 -17.991 -31.697 1.00 22.04 77 ASP A C 1
ATOM 653 O O . ASP A 1 93 ? -22.060 -18.188 -31.708 1.00 21.35 77 ASP A O 1
ATOM 658 N N . ILE A 1 94 ? -19.959 -18.805 -31.083 1.00 19.09 78 ILE A N 1
ATOM 659 C CA . ILE A 1 94 ? -20.359 -20.019 -30.359 1.00 19.63 78 ILE A CA 1
ATOM 660 C C . ILE A 1 94 ? -21.295 -19.644 -29.182 1.00 21.68 78 ILE A C 1
ATOM 661 O O . ILE A 1 94 ? -22.405 -20.167 -29.103 1.00 22.33 78 ILE A O 1
ATOM 666 N N . CYS A 1 95 ? -20.829 -18.747 -28.281 1.00 19.61 79 CYS A N 1
ATOM 667 C CA A CYS A 1 95 ? -21.574 -18.262 -27.104 0.50 18.94 79 CYS A CA 1
ATOM 668 C CA B CYS A 1 95 ? -21.623 -18.368 -27.129 0.50 20.92 79 CYS A CA 1
ATOM 669 C C . CYS A 1 95 ? -22.978 -17.751 -27.488 1.00 23.38 79 CYS A C 1
ATOM 670 O O . CYS A 1 95 ? -23.981 -18.160 -26.897 1.00 22.74 79 CYS A O 1
ATOM 675 N N . LYS A 1 96 ? -23.026 -16.859 -28.493 1.00 21.22 80 LYS A N 1
ATOM 676 C CA . LYS A 1 96 ? -24.258 -16.222 -28.994 1.00 22.74 80 LYS A CA 1
ATOM 677 C C . LYS A 1 96 ? -25.252 -17.297 -29.508 1.00 26.52 80 LYS A C 1
ATOM 678 O O . LYS A 1 96 ? -26.455 -17.250 -29.203 1.00 25.13 80 LYS A O 1
ATOM 684 N N . SER A 1 97 ? -24.723 -18.290 -30.237 1.00 23.60 81 SER A N 1
ATOM 685 C CA . SER A 1 97 ? -25.499 -19.380 -30.827 1.00 23.46 81 SER A CA 1
ATOM 686 C C . SER A 1 97 ? -26.067 -20.380 -29.810 1.00 27.84 81 SER A C 1
ATOM 687 O O . SER A 1 97 ? -27.005 -21.107 -30.144 1.00 27.70 81 SER A O 1
ATOM 690 N N . LEU A 1 98 ? -25.472 -20.463 -28.598 1.00 23.45 82 LEU A N 1
ATOM 691 C CA . LEU A 1 98 ? -25.922 -21.436 -27.596 1.00 23.82 82 LEU A CA 1
ATOM 692 C C . LEU A 1 98 ? -27.329 -21.114 -27.063 1.00 27.37 82 LEU A C 1
ATOM 693 O O . LEU A 1 98 ? -27.722 -19.942 -27.131 1.00 25.81 82 LEU A O 1
ATOM 698 N N . PRO A 1 99 ? -28.127 -22.121 -26.606 1.00 26.15 83 PRO A N 1
ATOM 699 C CA . PRO A 1 99 ? -29.494 -21.804 -26.144 1.00 27.26 83 PRO A CA 1
ATOM 700 C C . PRO A 1 99 ? -29.484 -20.863 -24.954 1.00 31.91 83 PRO A C 1
ATOM 701 O O . PRO A 1 99 ? -28.562 -20.913 -24.133 1.00 30.36 83 PRO A O 1
ATOM 705 N N . ASN A 1 100 ? -30.501 -19.999 -24.871 1.00 29.40 84 ASN A N 1
ATOM 706 C CA . ASN A 1 100 ? -30.649 -19.022 -23.792 1.00 28.67 84 ASN A CA 1
ATOM 707 C C . ASN A 1 100 ? -30.539 -19.664 -22.415 1.00 29.34 84 ASN A C 1
ATOM 708 O O . ASN A 1 100 ? -30.923 -20.825 -22.234 1.00 27.46 84 ASN A O 1
ATOM 713 N N . ASP A 1 101 ? -29.915 -18.932 -21.470 1.00 27.43 85 ASP A N 1
ATOM 714 C CA . ASP A 1 101 ? -29.689 -19.333 -20.070 1.00 28.94 85 ASP A CA 1
ATOM 715 C C . ASP A 1 101 ? -28.796 -20.565 -19.812 1.00 32.58 85 ASP A C 1
ATOM 716 O O . ASP A 1 101 ? -28.667 -20.968 -18.651 1.00 33.79 85 ASP A O 1
ATOM 721 N N . VAL A 1 102 ? -28.172 -21.161 -20.861 1.00 27.17 86 VAL A N 1
ATOM 722 C CA . VAL A 1 102 ? -27.338 -22.353 -20.695 1.00 25.99 86 VAL A CA 1
ATOM 723 C C . VAL A 1 102 ? -26.046 -22.082 -19.892 1.00 28.53 86 VAL A C 1
ATOM 724 O O . VAL A 1 102 ? -25.471 -21.000 -19.991 1.00 27.21 86 VAL A O 1
ATOM 728 N N . LEU A 1 103 ? -25.632 -23.059 -19.087 1.00 26.93 87 LEU A N 1
ATOM 729 C CA . LEU A 1 103 ? -24.391 -23.003 -18.334 1.00 27.06 87 LEU A CA 1
ATOM 730 C C . LEU A 1 103 ? -23.266 -23.470 -19.269 1.00 29.89 87 LEU A C 1
ATOM 731 O O . LEU A 1 103 ? -23.355 -24.549 -19.857 1.00 30.28 87 LEU A O 1
ATOM 736 N N . ILE A 1 104 ? -22.240 -22.628 -19.447 1.00 25.11 88 ILE A N 1
ATOM 737 C CA . ILE A 1 104 ? -21.117 -22.940 -20.330 1.00 23.17 88 ILE A CA 1
ATOM 738 C C . ILE A 1 104 ? -19.902 -23.356 -19.504 1.00 25.76 88 ILE A C 1
ATOM 739 O O . ILE A 1 104 ? -19.509 -22.635 -18.575 1.00 24.88 88 ILE A O 1
ATOM 744 N N . ASP A 1 105 ? -19.307 -24.502 -19.846 1.00 21.71 89 ASP A N 1
ATOM 745 C CA . ASP A 1 105 ? -18.090 -24.988 -19.188 1.00 21.80 89 ASP A CA 1
ATOM 746 C C . ASP A 1 105 ? -16.906 -24.711 -20.112 1.00 25.44 89 ASP A C 1
ATOM 747 O O . ASP A 1 105 ? -16.885 -25.150 -21.269 1.00 24.24 89 ASP A O 1
ATOM 752 N N . ILE A 1 106 ? -15.930 -23.946 -19.605 1.00 20.91 90 ILE A N 1
ATOM 753 C CA . ILE A 1 106 ? -14.748 -23.566 -20.386 1.00 19.45 90 ILE A CA 1
ATOM 754 C C . ILE A 1 106 ? -13.484 -24.002 -19.693 1.00 22.90 90 ILE A C 1
ATOM 755 O O . ILE A 1 106 ? -13.246 -23.621 -18.541 1.00 21.15 90 ILE A O 1
ATOM 760 N N . ARG A 1 107 ? -12.686 -24.841 -20.371 1.00 21.03 91 ARG A N 1
ATOM 761 C CA . ARG A 1 107 ? -11.436 -25.292 -19.771 1.00 22.62 91 ARG A CA 1
ATOM 762 C C . ARG A 1 107 ? -10.324 -25.436 -20.782 1.00 25.47 91 ARG A C 1
ATOM 763 O O . ARG A 1 107 ? -10.573 -25.790 -21.947 1.00 24.34 91 ARG A O 1
ATOM 771 N N . VAL A 1 108 ? -9.091 -25.182 -20.331 1.00 21.96 92 VAL A N 1
ATOM 772 C CA . VAL A 1 108 ? -7.920 -25.406 -21.179 1.00 22.14 92 VAL A CA 1
ATOM 773 C C . VAL A 1 108 ? -7.512 -26.855 -20.931 1.00 28.44 92 VAL A C 1
ATOM 774 O O . VAL A 1 108 ? -7.400 -27.275 -19.773 1.00 28.22 92 VAL A O 1
ATOM 778 N N . GLU A 1 109 ? -7.342 -27.615 -22.011 1.00 26.92 93 GLU A N 1
ATOM 779 C CA . GLU A 1 109 ? -6.901 -29.012 -21.973 1.00 29.06 93 GLU A CA 1
ATOM 780 C C . GLU A 1 109 ? -5.756 -29.077 -22.973 1.00 33.24 93 GLU A C 1
ATOM 781 O O . GLU A 1 109 ? -5.994 -29.015 -24.184 1.00 31.31 93 GLU A O 1
ATOM 787 N N . GLU A 1 110 ? -4.507 -29.067 -22.459 1.00 32.11 94 GLU A N 1
ATOM 788 C CA . GLU A 1 110 ? -3.293 -29.054 -23.290 1.00 32.54 94 GLU A CA 1
ATOM 789 C C . GLU A 1 110 ? -3.198 -27.699 -23.996 1.00 33.50 94 GLU A C 1
ATOM 790 O O . GLU A 1 110 ? -3.100 -26.674 -23.328 1.00 33.32 94 GLU A O 1
ATOM 791 N N . GLN A 1 111 ? -3.290 -27.691 -25.339 1.00 27.54 95 GLN A N 1
ATOM 792 C CA . GLN A 1 111 ? -3.245 -26.458 -26.131 1.00 25.41 95 GLN A CA 1
ATOM 793 C C . GLN A 1 111 ? -4.598 -26.120 -26.763 1.00 27.17 95 GLN A C 1
ATOM 794 O O . GLN A 1 111 ? -4.658 -25.336 -27.712 1.00 25.70 95 GLN A O 1
ATOM 800 N N . LYS A 1 112 ? -5.672 -26.739 -26.268 1.00 23.31 96 LYS A N 1
ATOM 801 C CA . LYS A 1 112 ? -6.999 -26.462 -26.811 1.00 23.26 96 LYS A CA 1
ATOM 802 C C . LYS A 1 112 ? -7.883 -25.823 -25.760 1.00 25.16 96 LYS A C 1
ATOM 803 O O . LYS A 1 112 ? -7.710 -26.053 -24.552 1.00 24.20 96 LYS A O 1
ATOM 809 N N . LEU A 1 113 ? -8.847 -25.043 -26.223 1.00 21.60 97 LEU A N 1
ATOM 810 C CA . LEU A 1 113 ? -9.858 -24.515 -25.325 1.00 20.60 97 LEU A CA 1
ATOM 811 C C . LEU A 1 113 ? -11.106 -25.360 -25.567 1.00 24.00 97 LEU A C 1
ATOM 812 O O . LEU A 1 113 ? -11.634 -25.381 -26.685 1.00 24.16 97 LEU A O 1
ATOM 817 N N . LEU A 1 114 ? -11.526 -26.098 -24.543 1.00 20.92 98 LEU A N 1
ATOM 818 C CA . LEU A 1 114 ? -12.715 -26.953 -24.585 1.00 22.73 98 LEU A CA 1
ATOM 819 C C . LEU A 1 114 ? -13.898 -26.187 -24.061 1.00 25.20 98 LEU A C 1
ATOM 820 O O . LEU A 1 114 ? -13.901 -25.766 -22.899 1.00 23.32 98 LEU A O 1
ATOM 825 N N . VAL A 1 115 ? -14.892 -25.981 -24.923 1.00 21.97 99 VAL A N 1
ATOM 826 C CA . VAL A 1 115 ? -16.150 -25.296 -24.599 1.00 22.08 99 VAL A CA 1
ATOM 827 C C . VAL A 1 115 ? -17.269 -26.382 -24.611 1.00 27.11 99 VAL A C 1
ATOM 828 O O . VAL A 1 115 ? -17.430 -27.096 -25.610 1.00 27.68 99 VAL A O 1
ATOM 832 N N . LYS A 1 116 ? -18.006 -26.528 -23.487 1.00 23.22 100 LYS A N 1
ATOM 833 C CA . LYS A 1 116 ? -19.092 -27.521 -23.351 1.00 23.03 100 LYS A CA 1
ATOM 834 C C . LYS A 1 116 ? -20.319 -26.855 -22.779 1.00 26.82 100 LYS A C 1
ATOM 835 O O . LYS A 1 116 ? -20.209 -26.097 -21.812 1.00 24.36 100 LYS A O 1
ATOM 841 N N . ALA A 1 117 ? -21.486 -27.102 -23.400 1.00 24.45 101 ALA A N 1
ATOM 842 C CA . ALA A 1 117 ? -22.788 -26.568 -22.964 1.00 24.65 101 ALA A CA 1
ATOM 843 C C . ALA A 1 117 ? -23.841 -27.591 -23.392 1.00 29.92 101 ALA A C 1
ATOM 844 O O . ALA A 1 117 ? -24.015 -27.836 -24.590 1.00 28.68 101 ALA A O 1
ATOM 846 N N . GLY A 1 118 ? -24.444 -28.252 -22.414 1.00 28.59 102 GLY A N 1
ATOM 847 C CA . GLY A 1 118 ? -25.398 -29.326 -22.674 1.00 29.97 102 GLY A CA 1
ATOM 848 C C . GLY A 1 118 ? -24.705 -30.447 -23.426 1.00 33.91 102 GLY A C 1
ATOM 849 O O . GLY A 1 118 ? -23.652 -30.920 -22.994 1.00 34.05 102 GLY A O 1
ATOM 850 N N . ARG A 1 119 ? -25.237 -30.806 -24.607 1.00 31.87 103 ARG A N 1
ATOM 851 C CA . ARG A 1 119 ? -24.673 -31.868 -25.449 1.00 31.88 103 ARG A CA 1
ATOM 852 C C . ARG A 1 119 ? -23.877 -31.274 -26.641 1.00 33.79 103 ARG A C 1
ATOM 853 O O . ARG A 1 119 ? -23.668 -31.950 -27.663 1.00 33.34 103 ARG A O 1
ATOM 856 N N . SER A 1 120 ? -23.449 -30.000 -26.499 1.00 27.33 104 SER A N 1
ATOM 857 C CA . SER A 1 120 ? -22.632 -29.306 -27.490 1.00 27.00 104 SER A CA 1
ATOM 858 C C . SER A 1 120 ? -21.197 -29.303 -26.983 1.00 28.90 104 SER A C 1
ATOM 859 O O . SER A 1 120 ? -20.959 -29.085 -25.787 1.00 27.64 104 SER A O 1
ATOM 862 N N . ARG A 1 121 ? -20.247 -29.573 -27.876 1.00 25.04 105 ARG A N 1
ATOM 863 C CA . ARG A 1 121 ? -18.806 -29.588 -27.555 1.00 24.21 105 ARG A CA 1
ATOM 864 C C . ARG A 1 121 ? -18.029 -28.868 -28.639 1.00 26.47 105 ARG A C 1
ATOM 865 O O . ARG A 1 121 ? -18.257 -29.116 -29.826 1.00 26.50 105 ARG A O 1
ATOM 868 N N . PHE A 1 122 ? -17.144 -27.947 -28.240 1.00 21.55 106 PHE A N 1
ATOM 869 C CA . PHE A 1 122 ? -16.321 -27.188 -29.195 1.00 21.32 106 PHE A CA 1
ATOM 870 C C . PHE A 1 122 ? -14.864 -27.223 -28.751 1.00 25.09 106 PHE A C 1
ATOM 871 O O . PHE A 1 122 ? -14.581 -27.060 -27.568 1.00 24.58 106 PHE A O 1
ATOM 879 N N . THR A 1 123 ? -13.955 -27.431 -29.698 1.00 22.30 107 THR A N 1
ATOM 880 C CA . THR A 1 123 ? -12.516 -27.449 -29.439 1.00 22.76 107 THR A CA 1
ATOM 881 C C . THR A 1 123 ? -11.934 -26.328 -30.257 1.00 24.35 107 THR A C 1
ATOM 882 O O . THR A 1 123 ? -12.027 -26.362 -31.483 1.00 22.05 107 THR A O 1
ATOM 886 N N . LEU A 1 124 ? -11.418 -25.306 -29.589 1.00 20.89 108 LEU A N 1
ATOM 887 C CA . LEU A 1 124 ? -10.832 -24.167 -30.278 1.00 20.57 108 LEU A CA 1
ATOM 888 C C . LEU A 1 124 ? -9.314 -24.177 -30.084 1.00 22.76 108 LEU A C 1
ATOM 889 O O . LEU A 1 124 ? -8.830 -24.594 -29.028 1.00 22.03 108 LEU A O 1
ATOM 894 N N . SER A 1 125 ? -8.581 -23.639 -31.068 1.00 20.06 109 SER A N 1
ATOM 895 C CA . SER A 1 125 ? -7.116 -23.512 -31.040 1.00 19.85 109 SER A CA 1
ATOM 896 C C . SER A 1 125 ? -6.790 -22.395 -30.032 1.00 24.71 109 SER A C 1
ATOM 897 O O . SER A 1 125 ? -7.664 -21.570 -29.725 1.00 22.23 109 SER A O 1
ATOM 900 N N . THR A 1 126 ? -5.577 -22.409 -29.487 1.00 22.16 110 THR A N 1
ATOM 901 C CA . THR A 1 126 ? -5.157 -21.389 -28.521 1.00 21.69 110 THR A CA 1
ATOM 902 C C . THR A 1 126 ? -3.771 -20.846 -28.818 1.00 24.85 110 THR A C 1
ATOM 903 O O . THR A 1 126 ? -2.989 -21.447 -29.568 1.00 22.31 110 THR A O 1
ATOM 907 N N . LEU A 1 127 ? -3.458 -19.708 -28.185 1.00 21.62 111 LEU A N 1
ATOM 908 C CA . LEU A 1 127 ? -2.113 -19.155 -28.164 1.00 21.77 111 LEU A CA 1
ATOM 909 C C . LEU A 1 127 ? -1.855 -18.736 -26.708 1.00 26.54 111 LEU A C 1
ATOM 910 O O . LEU A 1 127 ? -2.797 -18.262 -26.046 1.00 24.13 111 LEU A O 1
ATOM 915 N N . PRO A 1 128 ? -0.636 -18.967 -26.156 1.00 24.25 112 PRO A N 1
ATOM 916 C CA . PRO A 1 128 ? -0.391 -18.599 -24.748 1.00 23.61 112 PRO A CA 1
ATOM 917 C C . PRO A 1 128 ? -0.632 -17.118 -24.476 1.00 24.41 112 PRO A C 1
ATOM 918 O O . PRO A 1 128 ? -0.446 -16.297 -25.360 1.00 22.73 112 PRO A O 1
ATOM 922 N N . ALA A 1 129 ? -1.054 -16.791 -23.248 1.00 22.51 113 ALA A N 1
ATOM 923 C CA . ALA A 1 129 ? -1.273 -15.422 -22.758 1.00 23.12 113 ALA A CA 1
ATOM 924 C C . ALA A 1 129 ? 0.031 -14.625 -22.872 1.00 27.61 113 ALA A C 1
ATOM 925 O O . ALA A 1 129 ? 0.002 -13.421 -23.143 1.00 25.21 113 ALA A O 1
ATOM 927 N N . ASN A 1 130 ? 1.181 -15.321 -22.691 1.00 24.87 114 ASN A N 1
ATOM 928 C CA . ASN A 1 130 ? 2.531 -14.751 -22.781 1.00 26.05 114 ASN A CA 1
ATOM 929 C C . ASN A 1 130 ? 2.764 -14.126 -24.167 1.00 30.34 114 ASN A C 1
ATOM 930 O O . ASN A 1 130 ? 3.500 -13.153 -24.272 1.00 31.98 114 ASN A O 1
ATOM 935 N N . ASP A 1 131 ? 2.095 -14.648 -25.212 1.00 26.10 115 ASP A N 1
ATOM 936 C CA . ASP A 1 131 ? 2.216 -14.111 -26.572 1.00 26.93 115 ASP A CA 1
ATOM 937 C C . ASP A 1 131 ? 1.335 -12.863 -26.830 1.00 31.14 115 ASP A C 1
ATOM 938 O O . ASP A 1 131 ? 1.495 -12.214 -27.864 1.00 30.30 115 ASP A O 1
ATOM 943 N N . PHE A 1 132 ? 0.378 -12.555 -25.922 1.00 27.06 116 PHE A N 1
ATOM 944 C CA . PHE A 1 132 ? -0.566 -11.442 -26.102 1.00 25.29 116 PHE A CA 1
ATOM 945 C C . PHE A 1 132 ? 0.071 -10.063 -25.885 1.00 31.77 116 PHE A C 1
ATOM 946 O O . PHE A 1 132 ? 0.802 -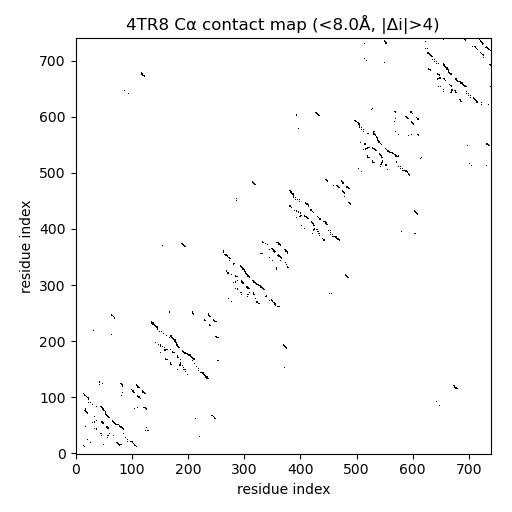9.901 -24.908 1.00 31.54 116 PHE A O 1
ATOM 954 N N . PRO A 1 133 ? -0.218 -9.057 -26.752 1.00 30.57 117 PRO A N 1
ATOM 955 C CA . PRO A 1 133 ? 0.391 -7.722 -26.566 1.00 31.98 117 PRO A CA 1
ATOM 956 C C . PRO A 1 133 ? 0.025 -7.049 -25.246 1.00 40.42 117 PRO A C 1
ATOM 957 O O . PRO A 1 133 ? -1.075 -7.230 -24.723 1.00 38.34 117 PRO A O 1
ATOM 961 N N . THR A 1 134 ? 0.965 -6.267 -24.710 1.00 41.14 118 THR A N 1
ATOM 962 C CA . THR A 1 134 ? 0.762 -5.552 -23.456 1.00 42.37 118 THR A CA 1
ATOM 963 C C . THR A 1 134 ? 0.809 -4.064 -23.712 1.00 47.31 118 THR A C 1
ATOM 964 O O . THR A 1 134 ? 1.541 -3.611 -24.600 1.00 46.86 118 THR A O 1
ATOM 968 N N . VAL A 1 135 ? 0.027 -3.304 -22.943 1.00 45.44 119 VAL A N 1
ATOM 969 C CA . VAL A 1 135 ? 0.033 -1.848 -23.042 1.00 46.12 119 VAL A CA 1
ATOM 970 C C . VAL A 1 135 ? 0.988 -1.319 -21.976 1.00 53.70 119 VAL A C 1
ATOM 971 O O . VAL A 1 135 ? 0.804 -1.592 -20.785 1.00 52.81 119 VAL A O 1
ATOM 975 N N . GLU A 1 136 ? 2.032 -0.604 -22.422 1.00 54.31 120 GLU A N 1
ATOM 976 C CA . GLU A 1 136 ? 3.029 0.027 -21.563 1.00 56.34 120 GLU A CA 1
ATOM 977 C C . GLU A 1 136 ? 2.746 1.539 -21.578 1.00 63.53 120 GLU A C 1
ATOM 978 O O . GLU A 1 136 ? 3.464 2.320 -22.213 1.00 64.41 120 GLU A O 1
ATOM 980 N N . GLU A 1 137 ? 1.633 1.925 -20.924 1.00 60.65 121 GLU A N 1
ATOM 981 C CA . GLU A 1 137 ? 1.174 3.309 -20.826 1.00 60.70 121 GLU A CA 1
ATOM 982 C C . GLU A 1 137 ? 1.987 4.057 -19.777 1.00 65.73 121 GLU A C 1
ATOM 983 O O . GLU A 1 137 ? 2.133 3.577 -18.648 1.00 66.00 121 GLU A O 1
ATOM 985 N N . GLY A 1 138 ? 2.508 5.223 -20.158 1.00 62.45 122 GLY A N 1
ATOM 986 C CA . GLY A 1 138 ? 3.291 6.081 -19.273 1.00 62.69 122 GLY A CA 1
ATOM 987 C C . GLY A 1 138 ? 2.476 6.688 -18.140 1.00 64.64 122 GLY A C 1
ATOM 988 O O . GLY A 1 138 ? 1.267 6.445 -18.058 1.00 63.36 122 GLY A O 1
ATOM 989 N N . PRO A 1 139 ? 3.094 7.492 -17.240 1.00 61.08 123 PRO A N 1
ATOM 990 C CA . PRO A 1 139 ? 2.319 8.085 -16.130 1.00 60.71 123 PRO A CA 1
ATOM 991 C C . PRO A 1 139 ? 1.178 9.009 -16.579 1.00 62.56 123 PRO A C 1
ATOM 992 O O . PRO A 1 139 ? 1.254 9.636 -17.642 1.00 61.50 123 PRO A O 1
ATOM 996 N N . GLY A 1 140 ? 0.125 9.055 -15.767 1.00 57.26 124 GLY A N 1
ATOM 997 C CA . GLY A 1 140 ? -1.051 9.876 -16.023 1.00 55.35 124 GLY A CA 1
ATOM 998 C C . GLY A 1 140 ? -0.865 11.317 -15.595 1.00 57.46 124 GLY A C 1
ATOM 999 O O . GLY A 1 140 ? -0.658 11.592 -14.411 1.00 58.17 124 GLY A O 1
ATOM 1000 N N . SER A 1 141 ? -0.943 12.246 -16.562 1.00 51.39 125 SER A N 1
ATOM 1001 C CA . SER A 1 141 ? -0.822 13.694 -16.343 1.00 50.47 125 SER A CA 1
ATOM 1002 C C . SER A 1 141 ? -1.989 14.237 -15.508 1.00 49.93 125 SER A C 1
ATOM 1003 O O . SER A 1 141 ? -1.808 15.232 -14.790 1.00 50.22 125 SER A O 1
ATOM 1006 N N . LEU A 1 142 ? -3.191 13.600 -15.622 1.00 40.44 126 LEU A N 1
ATOM 1007 C CA . LEU A 1 142 ? -4.403 14.031 -14.924 1.00 38.04 126 LEU A CA 1
ATOM 1008 C C . LEU A 1 142 ? -5.446 12.932 -14.803 1.00 38.53 126 LEU A C 1
ATOM 1009 O O . LEU A 1 142 ? -5.759 12.254 -15.793 1.00 36.68 126 LEU A O 1
ATOM 1014 N N . ASN A 1 143 ? -6.029 12.788 -13.600 1.00 32.81 127 ASN A N 1
ATOM 1015 C CA . ASN A 1 143 ? -7.117 11.831 -13.394 1.00 31.41 127 ASN A CA 1
ATOM 1016 C C . ASN A 1 143 ? -8.340 12.491 -12.781 1.00 32.65 127 ASN A C 1
ATOM 1017 O O . ASN A 1 143 ? -8.216 13.392 -11.934 1.00 31.97 127 ASN A O 1
ATOM 1022 N N . PHE A 1 144 ? -9.520 12.097 -13.273 1.00 25.99 128 PHE A N 1
ATOM 1023 C CA . PHE A 1 144 ? -10.805 12.611 -12.799 1.00 25.18 128 PHE A CA 1
ATOM 1024 C C . PHE A 1 144 ? -11.918 11.592 -13.034 1.00 30.10 128 PHE A C 1
ATOM 1025 O O . PHE A 1 144 ? -11.768 10.685 -13.849 1.00 30.26 128 PHE A O 1
ATOM 1033 N N . SER A 1 145 ? -13.047 11.773 -12.357 1.00 28.57 129 SER A N 1
ATOM 1034 C CA . SER A 1 145 ? -14.219 10.932 -12.557 1.00 28.51 129 SER A CA 1
ATOM 1035 C C . SER A 1 145 ? -15.340 11.793 -13.104 1.00 30.13 129 SER A C 1
ATOM 1036 O O . SER A 1 145 ? -15.422 12.990 -12.796 1.00 28.72 129 SER A O 1
ATOM 1039 N N . ILE A 1 146 ? -16.177 11.206 -13.943 1.00 25.86 130 ILE A N 1
ATOM 1040 C CA . ILE A 1 146 ? -17.297 11.929 -14.544 1.00 25.85 130 ILE A CA 1
ATOM 1041 C C . ILE A 1 146 ? -18.448 10.963 -14.793 1.00 27.67 130 ILE A C 1
ATOM 1042 O O . ILE A 1 146 ? -18.221 9.756 -14.926 1.00 25.43 130 ILE A O 1
ATOM 1047 N N . ALA A 1 147 ? -19.685 11.487 -14.854 1.00 24.23 131 ALA A N 1
ATOM 1048 C CA . ALA A 1 147 ? -20.844 10.655 -15.165 1.00 23.28 131 ALA A CA 1
ATOM 1049 C C . ALA A 1 147 ? -20.698 10.139 -16.592 1.00 25.82 131 ALA A C 1
ATOM 1050 O O . ALA A 1 147 ? -20.275 10.889 -17.480 1.00 24.27 131 ALA A O 1
ATOM 1052 N N . GLN A 1 148 ? -20.973 8.843 -16.793 1.00 21.68 132 GLN A N 1
ATOM 1053 C CA . GLN A 1 148 ? -20.910 8.206 -18.112 1.00 21.33 132 GLN A CA 1
ATOM 1054 C C . GLN A 1 148 ? -21.785 8.954 -19.112 1.00 26.25 132 GLN A C 1
ATOM 1055 O O . GLN A 1 148 ? -21.331 9.221 -20.220 1.00 24.64 132 GLN A O 1
ATOM 1061 N N . SER A 1 149 ? -23.014 9.333 -18.697 1.00 24.66 133 SER A N 1
ATOM 1062 C CA . SER A 1 149 ? -23.987 10.054 -19.527 1.00 24.39 133 SER A CA 1
ATOM 1063 C C . SER A 1 149 ? -23.439 11.394 -20.012 1.00 25.95 133 SER A C 1
ATOM 1064 O O . SER A 1 149 ? -23.703 11.756 -21.158 1.00 25.52 133 SER A O 1
ATOM 1067 N N . LYS A 1 150 ? -22.672 12.107 -19.154 1.00 23.43 134 LYS A N 1
ATOM 1068 C CA . LYS A 1 150 ? -22.062 13.410 -19.460 1.00 22.37 134 LYS A CA 1
ATOM 1069 C C . LYS A 1 150 ? -20.953 13.251 -20.507 1.00 25.12 134 LYS A C 1
ATOM 1070 O O . LYS A 1 150 ? -20.954 13.977 -21.503 1.00 22.15 134 LYS A O 1
ATOM 1073 N N . LEU A 1 151 ? -20.042 12.269 -20.310 1.00 21.78 135 LEU A N 1
ATOM 1074 C CA . LEU A 1 151 ? -18.963 12.031 -21.268 1.00 21.52 135 LEU A CA 1
ATOM 1075 C C . LEU A 1 151 ? -19.542 11.534 -22.598 1.00 20.72 135 LEU A C 1
ATOM 1076 O O . LEU A 1 151 ? -19.096 11.987 -23.661 1.00 19.19 135 LEU A O 1
ATOM 1081 N N . ARG A 1 152 ? -20.582 10.674 -22.542 1.00 18.08 136 ARG A N 1
ATOM 1082 C CA . ARG A 1 152 ? -21.207 10.168 -23.773 1.00 18.73 136 ARG A CA 1
ATOM 1083 C C . ARG A 1 152 ? -21.831 11.340 -24.559 1.00 20.74 136 ARG A C 1
ATOM 1084 O O . ARG A 1 152 ? -21.710 11.387 -25.790 1.00 18.54 136 ARG A O 1
ATOM 1092 N N . ARG A 1 153 ? -22.467 12.268 -23.836 1.00 18.80 137 ARG A N 1
ATOM 1093 C CA . ARG A 1 153 ? -23.094 13.451 -24.431 1.00 19.26 137 ARG A CA 1
ATOM 1094 C C . ARG A 1 153 ? -22.046 14.257 -25.221 1.00 21.96 137 ARG A C 1
ATOM 1095 O O . ARG A 1 153 ? -22.297 14.572 -26.386 1.00 20.48 137 ARG A O 1
ATOM 1103 N N . LEU A 1 154 ? -20.852 14.538 -24.607 1.00 19.10 138 LEU A N 1
ATOM 1104 C CA . LEU A 1 154 ? -19.783 15.303 -25.269 1.00 18.15 138 LEU A CA 1
ATOM 1105 C C . LEU A 1 154 ? -19.391 14.649 -26.591 1.00 20.51 138 LEU A C 1
ATOM 1106 O O . LEU A 1 154 ? -19.191 15.335 -27.595 1.00 19.69 138 LEU A O 1
ATOM 1111 N N . ILE A 1 155 ? -19.266 13.318 -26.587 1.00 15.59 139 ILE A N 1
ATOM 1112 C CA . ILE A 1 155 ? -18.877 12.624 -27.815 1.00 13.97 139 ILE A CA 1
ATOM 1113 C C . ILE A 1 155 ? -19.991 12.630 -28.863 1.00 17.39 139 ILE A C 1
ATOM 1114 O O . ILE A 1 155 ? -19.737 12.960 -30.035 1.00 15.66 139 ILE A O 1
ATOM 1119 N N . ASP A 1 156 ? -21.189 12.182 -28.474 1.00 16.45 140 ASP A N 1
ATOM 1120 C CA . ASP A 1 156 ? -22.330 12.075 -29.386 1.00 17.26 140 ASP A CA 1
ATOM 1121 C C . ASP A 1 156 ? -22.788 13.427 -29.987 1.00 17.80 140 ASP A C 1
ATOM 1122 O O . ASP A 1 156 ? -23.238 13.438 -31.119 1.00 17.24 140 ASP A O 1
ATOM 1127 N N . ARG A 1 157 ? -22.616 14.538 -29.260 1.00 16.72 141 ARG A N 1
ATOM 1128 C CA . ARG A 1 157 ? -22.993 15.877 -29.755 1.00 17.41 141 ARG A CA 1
ATOM 1129 C C . ARG A 1 157 ? -21.996 16.431 -30.778 1.00 18.58 141 ARG A C 1
ATOM 1130 O O . ARG A 1 157 ? -22.288 17.452 -31.410 1.00 16.71 141 ARG A O 1
ATOM 1138 N N . THR A 1 158 ? -20.802 15.795 -30.924 1.00 14.86 142 THR A N 1
ATOM 1139 C CA . THR A 1 158 ? -19.730 16.336 -31.802 1.00 14.98 142 THR A CA 1
ATOM 1140 C C . THR A 1 158 ? -19.060 15.367 -32.809 1.00 17.71 142 THR A C 1
ATOM 1141 O O . THR A 1 158 ? -18.398 15.836 -33.745 1.00 16.76 142 THR A O 1
ATOM 1145 N N . SER A 1 159 ? -19.163 14.028 -32.593 1.00 12.82 143 SER A N 1
ATOM 1146 C CA . SER A 1 159 ? -18.432 13.018 -33.369 1.00 13.07 143 SER A CA 1
ATOM 1147 C C . SER A 1 159 ? -18.591 13.062 -34.881 1.00 16.74 143 SER A C 1
ATOM 1148 O O . SER A 1 159 ? -17.650 12.713 -35.593 1.00 16.36 143 SER A O 1
ATOM 1151 N N . PHE A 1 160 ? -19.767 13.505 -35.375 1.00 15.52 144 PHE A N 1
ATOM 1152 C CA . PHE A 1 160 ? -20.036 13.590 -36.828 1.00 15.01 144 PHE A CA 1
ATOM 1153 C C . PHE A 1 160 ? -19.071 14.561 -37.548 1.00 16.88 144 PHE A C 1
ATOM 1154 O O . PHE A 1 160 ? -18.897 14.473 -38.774 1.00 16.82 144 PHE A O 1
ATOM 1162 N N . ALA A 1 161 ? -18.515 15.549 -36.811 1.00 12.74 145 ALA A N 1
ATOM 1163 C CA . ALA A 1 161 ? -17.660 16.580 -37.411 1.00 12.33 145 ALA A CA 1
ATOM 1164 C C . ALA A 1 161 ? -16.183 16.179 -37.577 1.00 15.43 145 ALA A C 1
ATOM 1165 O O . ALA A 1 161 ? -15.411 16.937 -38.155 1.00 14.36 145 ALA A O 1
ATOM 1167 N N . MET A 1 162 ? -15.772 15.022 -37.038 1.00 13.77 146 MET A N 1
ATOM 1168 C CA . MET A 1 162 ? -14.359 14.606 -37.157 1.00 14.11 146 MET A CA 1
ATOM 1169 C C . MET A 1 162 ? -14.019 14.341 -38.625 1.00 19.40 146 MET A C 1
ATOM 1170 O O . MET A 1 162 ? -14.894 13.910 -39.399 1.00 18.05 146 MET A O 1
ATOM 1175 N N . ALA A 1 163 ? -12.755 14.607 -39.013 1.00 17.25 147 ALA A N 1
ATOM 1176 C CA . ALA A 1 163 ? -12.288 14.241 -40.359 1.00 16.59 147 ALA A CA 1
ATOM 1177 C C . ALA A 1 163 ? -12.153 12.691 -40.390 1.00 20.48 147 ALA A C 1
ATOM 1178 O O . ALA A 1 163 ? -12.119 12.045 -39.344 1.00 17.97 147 ALA A O 1
ATOM 1180 N N . GLN A 1 164 ? -12.083 12.129 -41.597 1.00 21.86 148 GLN A N 1
ATOM 1181 C CA . GLN A 1 164 ? -11.856 10.711 -41.856 1.00 23.52 148 GLN A CA 1
ATOM 1182 C C . GLN A 1 164 ? -10.787 10.632 -42.931 1.00 26.83 148 GLN A C 1
ATOM 1183 O O . GLN A 1 164 ? -10.970 11.155 -44.033 1.00 27.08 148 GLN A O 1
ATOM 1189 N N . GLN A 1 165 ? -9.661 10.015 -42.595 1.00 26.03 149 GLN A N 1
ATOM 1190 C CA . GLN A 1 165 ? -8.514 9.835 -43.501 1.00 26.67 149 GLN A CA 1
ATOM 1191 C C . GLN A 1 165 ? -7.950 11.138 -44.107 1.00 28.06 149 GLN A C 1
ATOM 1192 O O . GLN A 1 165 ? -7.444 11.127 -45.225 1.00 28.08 149 GLN A O 1
ATOM 1198 N N . ASP A 1 166 ? -8.036 12.265 -43.366 1.00 23.05 150 ASP A N 1
ATOM 1199 C CA . ASP A 1 166 ? -7.442 13.516 -43.842 1.00 22.62 150 ASP A CA 1
ATOM 1200 C C . ASP A 1 166 ? -5.920 13.351 -43.652 1.00 27.28 150 ASP A C 1
ATOM 1201 O O . ASP A 1 166 ? -5.490 12.761 -42.646 1.00 24.99 150 ASP A O 1
ATOM 1206 N N . VAL A 1 167 ? -5.115 13.865 -44.599 1.00 26.97 151 VAL A N 1
ATOM 1207 C CA . VAL A 1 167 ? -3.645 13.846 -44.477 1.00 29.25 151 VAL A CA 1
ATOM 1208 C C . VAL A 1 167 ? -3.247 14.637 -43.192 1.00 30.87 151 VAL A C 1
ATOM 1209 O O . VAL A 1 167 ? -2.241 14.313 -42.583 1.00 31.17 151 VAL A O 1
ATOM 1213 N N . ARG A 1 168 ? -4.108 15.578 -42.717 1.00 26.26 152 ARG A N 1
ATOM 1214 C CA . ARG A 1 168 ? -3.886 16.281 -41.445 1.00 25.12 152 ARG A CA 1
ATOM 1215 C C . ARG A 1 168 ? -4.456 15.327 -40.380 1.00 27.77 152 ARG A C 1
ATOM 1216 O O . ARG A 1 168 ? -5.608 15.468 -39.932 1.00 24.23 152 ARG A O 1
ATOM 1224 N N . TYR A 1 169 ? -3.646 14.299 -40.034 1.00 26.54 153 TYR A N 1
ATOM 1225 C CA . TYR A 1 169 ? -3.982 13.185 -39.138 1.00 26.02 153 TYR A CA 1
ATOM 1226 C C . TYR A 1 169 ? -4.565 13.641 -37.787 1.00 25.95 153 TYR A C 1
ATOM 1227 O O . TYR A 1 169 ? -5.401 12.942 -37.222 1.00 24.46 153 TYR A O 1
ATOM 1236 N N . TYR A 1 170 ? -4.147 14.836 -37.299 1.00 21.85 154 TYR A N 1
ATOM 1237 C CA . TYR A 1 170 ? -4.631 15.436 -36.047 1.00 20.74 154 TYR A CA 1
ATOM 1238 C C . TYR A 1 170 ? -6.120 15.832 -36.079 1.00 21.28 154 TYR A C 1
ATOM 1239 O O . TYR A 1 170 ? -6.675 16.149 -35.029 1.00 20.54 154 TYR A O 1
ATOM 1248 N N . LEU A 1 171 ? -6.764 15.825 -37.278 1.00 16.32 155 LEU A N 1
ATOM 1249 C CA . LEU A 1 171 ? -8.205 16.094 -37.422 1.00 15.80 155 LEU A CA 1
ATOM 1250 C C . LEU A 1 171 ? -9.034 14.778 -37.413 1.00 18.62 155 LEU A C 1
ATOM 1251 O O . LEU A 1 171 ? -10.262 14.834 -37.296 1.00 17.27 155 LEU A O 1
ATOM 1256 N N . ASN A 1 172 ? -8.368 13.600 -37.579 1.00 19.21 156 ASN A N 1
ATOM 1257 C CA . ASN A 1 172 ? -9.044 12.294 -37.644 1.00 18.45 156 ASN A CA 1
ATOM 1258 C C . ASN A 1 172 ? -9.334 11.739 -36.237 1.00 20.16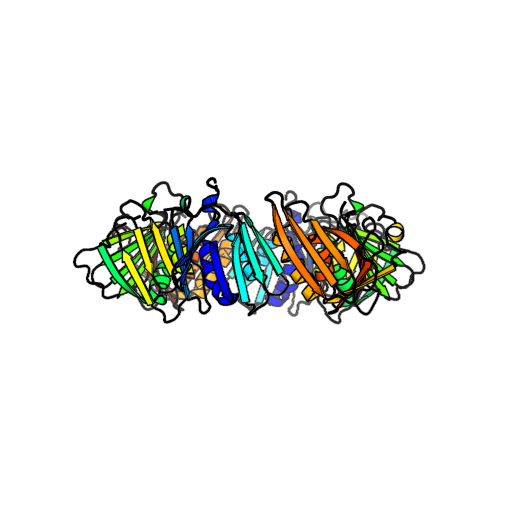 156 ASN A C 1
ATOM 1259 O O . ASN A 1 172 ? -8.993 10.596 -35.891 1.00 18.45 156 ASN A O 1
ATOM 1264 N N . GLY A 1 173 ? -9.971 12.570 -35.435 1.00 15.41 157 GLY A N 1
ATOM 1265 C CA . GLY A 1 173 ? -10.224 12.253 -34.044 1.00 15.97 157 GLY A CA 1
ATOM 1266 C C . GLY A 1 173 ? -10.904 13.403 -33.340 1.00 18.21 157 GLY A C 1
ATOM 1267 O O . GLY A 1 173 ? -11.393 14.330 -33.985 1.00 17.08 157 GLY A O 1
ATOM 1268 N N . MET A 1 174 ? -10.973 13.310 -32.024 1.00 14.78 158 MET A N 1
ATOM 1269 C CA . MET A 1 174 ? -11.673 14.287 -31.214 1.00 14.50 158 MET A CA 1
ATOM 1270 C C . MET A 1 174 ? -10.826 14.865 -30.121 1.00 17.17 158 MET A C 1
ATOM 1271 O O . MET A 1 174 ? -10.253 14.119 -29.325 1.00 16.54 158 MET A O 1
ATOM 1276 N N . LEU A 1 175 ? -10.841 16.206 -30.020 1.00 13.51 159 LEU A N 1
ATOM 1277 C CA . LEU A 1 175 ? -10.165 16.872 -28.928 1.00 13.57 159 LEU A CA 1
ATOM 1278 C C . LEU A 1 175 ? -11.013 16.718 -27.678 1.00 17.38 159 LEU A C 1
ATOM 1279 O O . LEU A 1 175 ? -12.223 16.988 -27.701 1.00 18.06 159 LEU A O 1
ATOM 1284 N N . LEU A 1 176 ? -10.375 16.340 -26.591 1.00 16.98 160 LEU A N 1
ATOM 1285 C CA . LEU A 1 176 ? -10.957 16.396 -25.247 1.00 17.91 160 LEU A CA 1
ATOM 1286 C C . LEU A 1 176 ? -10.055 17.376 -24.501 1.00 23.25 160 LEU A C 1
ATOM 1287 O O . LEU A 1 176 ? -8.825 17.217 -24.470 1.00 21.85 160 LEU A O 1
ATOM 1292 N N . GLU A 1 177 ? -10.670 18.433 -23.970 1.00 20.90 161 GLU A N 1
ATOM 1293 C CA . GLU A 1 177 ? -9.954 19.527 -23.349 1.00 22.00 161 GLU A CA 1
ATOM 1294 C C . GLU A 1 177 ? -10.460 19.843 -21.963 1.00 27.08 161 GLU A C 1
ATOM 1295 O O . GLU A 1 177 ? -11.670 19.985 -21.741 1.00 25.09 161 GLU A O 1
ATOM 1301 N N . VAL A 1 178 ? -9.506 19.971 -21.036 1.00 25.79 162 VAL A N 1
ATOM 1302 C CA . VAL A 1 178 ? -9.780 20.385 -19.676 1.00 26.50 162 VAL A CA 1
ATOM 1303 C C . VAL A 1 178 ? -9.284 21.824 -19.625 1.00 31.11 162 VAL A C 1
ATOM 1304 O O . VAL A 1 178 ? -8.126 22.099 -19.944 1.00 31.10 162 VAL A O 1
ATOM 1308 N N . ASN A 1 179 ? -10.166 22.733 -19.265 1.00 30.32 163 ASN A N 1
ATOM 1309 C CA . ASN A 1 179 ? -9.848 24.155 -19.129 1.00 32.47 163 ASN A CA 1
ATOM 1310 C C . ASN A 1 179 ? -10.720 24.671 -18.009 1.00 39.17 163 ASN A C 1
ATOM 1311 O O . ASN A 1 179 ? -11.947 24.703 -18.129 1.00 36.33 163 ASN A O 1
ATOM 1316 N N . GLY A 1 180 ? -10.073 24.986 -16.894 1.00 41.54 164 GLY A N 1
ATOM 1317 C CA . GLY A 1 180 ? -10.751 25.346 -15.655 1.00 43.29 164 GLY A CA 1
ATOM 1318 C C . GLY A 1 180 ? -11.234 24.031 -15.068 1.00 48.75 164 GLY A C 1
ATOM 1319 O O . GLY A 1 180 ? -10.478 23.051 -15.028 1.00 49.43 164 GLY A O 1
ATOM 1320 N N . GLY A 1 181 ? -12.503 23.981 -14.691 1.00 43.95 165 GLY A N 1
ATOM 1321 C CA . GLY A 1 181 ? -13.103 22.747 -14.198 1.00 41.80 165 GLY A CA 1
ATOM 1322 C C . GLY A 1 181 ? -13.891 22.059 -15.294 1.00 41.47 165 GLY A C 1
ATOM 1323 O O . GLY A 1 181 ? -14.370 20.940 -15.110 1.00 42.05 165 GLY A O 1
ATOM 1324 N N . THR A 1 182 ? -14.024 22.745 -16.450 1.00 34.19 166 THR A N 1
ATOM 1325 C CA . THR A 1 182 ? -14.792 22.350 -17.622 1.00 31.32 166 THR A CA 1
ATOM 1326 C C . THR A 1 182 ? -14.139 21.233 -18.458 1.00 29.62 166 THR A C 1
ATOM 1327 O O . THR A 1 182 ? -12.921 21.191 -18.618 1.00 29.21 166 THR A O 1
ATOM 1331 N N . LEU A 1 183 ? -14.978 20.373 -19.020 1.00 23.42 167 LEU A N 1
ATOM 1332 C CA . LEU A 1 183 ? -14.563 19.347 -19.976 1.00 21.08 167 LEU A CA 1
ATOM 1333 C C . LEU A 1 183 ? -15.240 19.687 -21.294 1.00 24.87 167 LEU A C 1
ATOM 1334 O O . LEU A 1 183 ? -16.467 19.848 -21.351 1.00 24.60 167 LEU A O 1
ATOM 1339 N N . ARG A 1 184 ? -14.435 19.804 -22.349 1.00 22.22 168 ARG A N 1
ATOM 1340 C CA . ARG A 1 184 ? -14.944 20.166 -23.666 1.00 19.81 168 ARG A CA 1
ATOM 1341 C C . ARG A 1 184 ? -14.488 19.188 -24.726 1.00 22.34 168 ARG A C 1
ATOM 1342 O O . ARG A 1 184 ? -13.337 18.740 -24.712 1.00 22.83 168 ARG A O 1
ATOM 1350 N N . SER A 1 185 ? -15.381 18.911 -25.675 1.00 17.38 169 SER A N 1
ATOM 1351 C CA . SER A 1 185 ? -15.070 18.086 -26.846 1.00 16.20 169 SER A CA 1
ATOM 1352 C C . SER A 1 185 ? -15.106 19.003 -28.038 1.00 18.46 169 SER A C 1
ATOM 1353 O O . SER A 1 185 ? -15.959 19.897 -28.109 1.00 18.23 169 SER A O 1
ATOM 1356 N N . VAL A 1 186 ? -14.186 18.786 -28.978 1.00 15.37 170 VAL A N 1
ATOM 1357 C CA . VAL A 1 186 ? -14.134 19.562 -30.211 1.00 14.12 170 VAL A CA 1
ATOM 1358 C C . VAL A 1 186 ? -13.771 18.608 -31.332 1.00 16.62 170 VAL A C 1
ATOM 1359 O O . VAL A 1 186 ? -12.832 17.805 -31.209 1.00 15.63 170 VAL A O 1
ATOM 1363 N N . ALA A 1 187 ? -14.495 18.735 -32.446 1.00 14.09 171 ALA A N 1
ATOM 1364 C CA . ALA A 1 187 ? -14.221 17.959 -33.652 1.00 13.76 171 ALA A CA 1
ATOM 1365 C C . ALA A 1 187 ? -14.407 18.851 -34.871 1.00 16.52 171 ALA A C 1
ATOM 1366 O O . ALA A 1 187 ? -15.349 19.656 -34.917 1.00 14.89 171 ALA A O 1
ATOM 1368 N N . THR A 1 188 ? -13.495 18.711 -35.847 1.00 13.85 172 THR A N 1
ATOM 1369 C CA . THR A 1 188 ? -13.535 19.449 -37.110 1.00 14.07 172 THR A CA 1
ATOM 1370 C C . THR A 1 188 ? -12.856 18.677 -38.222 1.00 18.77 172 THR A C 1
ATOM 1371 O O . THR A 1 188 ? -11.928 17.888 -37.981 1.00 17.92 172 THR A O 1
ATOM 1375 N N . ASP A 1 189 ? -13.329 18.910 -39.448 1.00 15.36 173 ASP A N 1
ATOM 1376 C CA . ASP A 1 189 ? -12.753 18.262 -40.623 1.00 16.84 173 ASP A CA 1
ATOM 1377 C C . ASP A 1 189 ? -12.126 19.337 -41.534 1.00 23.01 173 ASP A C 1
ATOM 1378 O O . ASP A 1 189 ? -11.834 19.081 -42.697 1.00 22.55 173 ASP A O 1
ATOM 1383 N N . GLY A 1 190 ? -12.011 20.555 -41.004 1.00 22.54 174 GLY A N 1
ATOM 1384 C CA . GLY A 1 190 ? -11.484 21.703 -41.732 1.00 24.40 174 GLY A CA 1
ATOM 1385 C C . GLY A 1 190 ? -12.539 22.508 -42.470 1.00 28.54 174 GLY A C 1
ATOM 1386 O O . GLY A 1 190 ? -12.256 23.619 -42.914 1.00 30.60 174 GLY A O 1
ATOM 1387 N N . HIS A 1 191 ? -13.769 21.981 -42.575 1.00 24.10 175 HIS A N 1
ATOM 1388 C CA . HIS A 1 191 ? -14.908 22.611 -43.244 1.00 23.95 175 HIS A CA 1
ATOM 1389 C C . HIS A 1 191 ? -16.019 22.987 -42.262 1.00 25.23 175 HIS A C 1
ATOM 1390 O O . HIS A 1 191 ? -16.681 24.006 -42.449 1.00 26.05 175 HIS A O 1
ATOM 1397 N N . ARG A 1 192 ? -16.269 22.138 -41.267 1.00 19.06 176 ARG A N 1
ATOM 1398 C CA . ARG A 1 192 ? -17.295 22.384 -40.247 1.00 17.19 176 ARG A CA 1
ATOM 1399 C C . ARG A 1 192 ? -16.759 21.927 -38.907 1.00 19.20 176 ARG A C 1
ATOM 1400 O O . ARG A 1 192 ? -15.817 21.125 -38.868 1.00 17.20 176 ARG A O 1
ATOM 1408 N N . LEU A 1 193 ? -17.329 22.454 -37.820 1.00 14.60 177 LEU A N 1
ATOM 1409 C CA . LEU A 1 193 ? -16.842 22.147 -36.471 1.00 13.90 177 LEU A CA 1
ATOM 1410 C C . LEU A 1 193 ? -18.018 21.963 -35.523 1.00 15.84 177 LEU A C 1
ATOM 1411 O O . LEU A 1 193 ? -19.079 22.562 -35.696 1.00 14.50 177 LEU A O 1
ATOM 1416 N N . ALA A 1 194 ? -17.816 21.111 -34.523 1.00 13.50 178 ALA A N 1
ATOM 1417 C CA . ALA A 1 194 ? -18.767 20.877 -33.439 1.00 12.99 178 ALA A CA 1
ATOM 1418 C C . ALA A 1 194 ? -17.989 20.930 -32.144 1.00 16.97 178 ALA A C 1
ATOM 1419 O O . ALA A 1 194 ? -16.867 20.396 -32.047 1.00 16.24 178 ALA A O 1
ATOM 1421 N N . MET A 1 195 ? -18.616 21.502 -31.133 1.00 13.54 179 MET A N 1
ATOM 1422 C CA . MET A 1 195 ? -18.036 21.543 -29.806 1.00 15.36 179 MET A CA 1
ATOM 1423 C C . MET A 1 195 ? -19.127 21.425 -28.784 1.00 19.25 179 MET A C 1
ATOM 1424 O O . MET A 1 195 ? -20.237 21.893 -29.023 1.00 16.87 179 MET A O 1
ATOM 1429 N N . CYS A 1 196 ? -18.792 20.852 -27.633 1.00 18.95 180 CYS A N 1
ATOM 1430 C CA . CYS A 1 196 ? -19.708 20.687 -26.511 1.00 19.93 180 CYS A CA 1
ATOM 1431 C C . CYS A 1 196 ? -18.898 20.854 -25.237 1.00 22.43 180 CYS A C 1
ATOM 1432 O O . CYS A 1 196 ? -17.785 20.325 -25.147 1.00 20.22 180 CYS A O 1
ATOM 1435 N N . SER A 1 197 ? -19.440 21.598 -24.264 1.00 21.54 181 SER A N 1
ATOM 1436 C CA . SER A 1 197 ? -18.747 21.885 -22.999 1.00 23.10 181 SER A CA 1
ATOM 1437 C C . SER A 1 197 ? -19.633 21.550 -21.806 1.00 29.28 181 SER A C 1
ATOM 1438 O O . SER A 1 197 ? -20.835 21.839 -21.821 1.00 28.36 181 SER A O 1
ATOM 1441 N N . LEU A 1 198 ? -19.041 20.957 -20.769 1.00 28.12 182 LEU A N 1
ATOM 1442 C CA . LEU A 1 198 ? -19.793 20.617 -19.568 1.00 30.93 182 LEU A CA 1
ATOM 1443 C C . LEU A 1 198 ? -18.989 21.022 -18.328 1.00 36.41 182 LEU A C 1
ATOM 1444 O O . LEU A 1 198 ? -17.767 20.862 -18.317 1.00 34.35 182 LEU A O 1
ATOM 1449 N N . ASP A 1 199 ? -19.644 21.615 -17.321 1.00 36.85 183 ASP A N 1
ATOM 1450 C CA . ASP A 1 199 ? -18.905 21.991 -16.117 1.00 39.45 183 ASP A CA 1
ATOM 1451 C C . ASP A 1 199 ? -18.759 20.750 -15.243 1.00 45.55 183 ASP A C 1
ATOM 1452 O O . ASP A 1 199 ? -19.692 20.364 -14.540 1.00 48.76 183 ASP A O 1
ATOM 1457 N N . ALA A 1 200 ? -17.609 20.066 -15.397 1.00 40.02 184 ALA A N 1
ATOM 1458 C CA . ALA A 1 200 ? -17.249 18.801 -14.746 1.00 40.33 184 ALA A CA 1
ATOM 1459 C C . ALA A 1 200 ? -16.512 18.925 -13.397 1.00 46.28 184 ALA A C 1
ATOM 1460 O O . ALA A 1 200 ? -16.358 17.911 -12.701 1.00 45.38 184 ALA A O 1
ATOM 1462 N N . GLN A 1 201 ? -16.034 20.143 -13.055 1.00 43.95 185 GLN A N 1
ATOM 1463 C CA . GLN A 1 201 ? -15.294 20.445 -11.823 1.00 45.82 185 GLN A CA 1
ATOM 1464 C C . GLN A 1 201 ? -14.151 19.436 -11.609 1.00 48.79 185 GLN A C 1
ATOM 1465 O O . GLN A 1 201 ? -14.183 18.626 -10.677 1.00 49.15 185 GLN A O 1
ATOM 1467 N N . ILE A 1 202 ? -13.191 19.447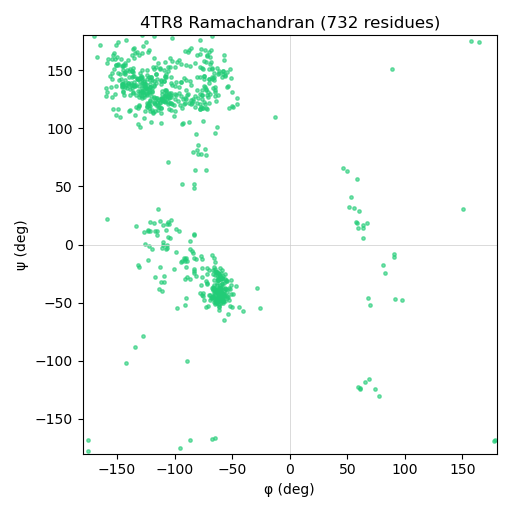 -12.553 1.00 42.32 186 ILE A N 1
ATOM 1468 C CA . ILE A 1 202 ? -12.015 18.570 -12.597 1.00 39.79 186 ILE A CA 1
ATOM 1469 C C . ILE A 1 202 ? -10.881 19.196 -11.744 1.00 41.76 186 ILE A C 1
ATOM 1470 O O . ILE A 1 202 ? -10.664 20.406 -11.853 1.00 39.92 186 ILE A O 1
ATOM 1475 N N . PRO A 1 203 ? -10.133 18.410 -10.923 1.00 39.45 187 PRO A N 1
ATOM 1476 C CA . PRO A 1 203 ? -9.073 19.014 -10.090 1.00 39.71 187 PRO A CA 1
ATOM 1477 C C . PRO A 1 203 ? -7.820 19.463 -10.859 1.00 41.26 187 PRO A C 1
ATOM 1478 O O . PRO A 1 203 ? -6.707 18.976 -10.614 1.00 39.89 187 PRO A O 1
ATOM 1482 N N . SER A 1 204 ? -7.995 20.459 -11.752 1.00 36.30 188 SER A N 1
ATOM 1483 C CA . SER A 1 204 ? -6.899 20.997 -12.551 1.00 36.25 188 SER A CA 1
ATOM 1484 C C . SER A 1 204 ? -7.123 22.472 -12.822 1.00 39.41 188 SER A C 1
ATOM 1485 O O . SER A 1 204 ? -8.266 22.910 -12.949 1.00 37.35 188 SER A O 1
ATOM 1488 N N . GLN A 1 205 ? -6.036 23.240 -12.891 1.00 39.25 189 GLN A N 1
ATOM 1489 C CA . GLN A 1 205 ? -6.137 24.663 -13.204 1.00 40.62 189 GLN A CA 1
ATOM 1490 C C . GLN A 1 205 ? -5.596 24.990 -14.592 1.00 47.73 189 GLN A C 1
ATOM 1491 O O . GLN A 1 205 ? -6.031 25.972 -15.212 1.00 49.08 189 GLN A O 1
ATOM 1497 N N . ASP A 1 206 ? -4.657 24.165 -15.081 1.00 44.04 190 ASP A N 1
ATOM 1498 C CA . ASP A 1 206 ? -4.034 24.369 -16.387 1.00 43.34 190 ASP A CA 1
ATOM 1499 C C . ASP A 1 206 ? -4.844 23.726 -17.506 1.00 43.09 190 ASP A C 1
ATOM 1500 O O . ASP A 1 206 ? -5.577 22.756 -17.272 1.00 42.11 190 ASP A O 1
ATOM 1505 N N . ARG A 1 207 ? -4.706 24.270 -18.726 1.00 37.09 191 ARG A N 1
ATOM 1506 C CA . ARG A 1 207 ? -5.360 23.690 -19.888 1.00 35.18 191 ARG A CA 1
ATOM 1507 C C . ARG A 1 207 ? -4.639 22.379 -20.236 1.00 37.24 191 ARG A C 1
ATOM 1508 O O . ARG A 1 207 ? -3.403 22.355 -20.295 1.00 36.84 191 ARG A O 1
ATOM 1516 N N . HIS A 1 208 ? -5.413 21.280 -20.393 1.00 32.38 192 HIS A N 1
ATOM 1517 C CA . HIS A 1 208 ? -4.936 19.957 -20.793 1.00 32.47 192 HIS A CA 1
ATOM 1518 C C . HIS A 1 208 ? -5.687 19.594 -22.081 1.00 33.20 192 HIS A C 1
ATOM 1519 O O . HIS A 1 208 ? -6.903 19.772 -22.136 1.00 31.56 192 HIS A O 1
ATOM 1526 N N . GLN A 1 209 ? -4.976 19.060 -23.082 1.00 26.19 193 GLN A N 1
ATOM 1527 C CA . GLN A 1 209 ? -5.569 18.647 -24.351 1.00 22.88 193 GLN A CA 1
ATOM 1528 C C . GLN A 1 209 ? -5.062 17.256 -24.745 1.00 25.97 193 GLN A C 1
ATOM 1529 O O . GLN A 1 209 ? -3.869 16.965 -24.633 1.00 25.64 193 GLN A O 1
ATOM 1535 N N . VAL A 1 210 ? -5.971 16.420 -25.226 1.00 20.52 194 VAL A N 1
ATOM 1536 C CA . VAL A 1 210 ? -5.683 15.100 -25.789 1.00 20.06 194 VAL A CA 1
ATOM 1537 C C . VAL A 1 210 ? -6.536 14.945 -27.061 1.00 21.86 194 VAL A C 1
ATOM 1538 O O . VAL A 1 210 ? -7.687 15.403 -27.097 1.00 21.20 194 VAL A O 1
ATOM 1542 N N . ILE A 1 211 ? -5.990 14.274 -28.081 1.00 18.96 195 ILE A N 1
ATOM 1543 C CA . ILE A 1 211 ? -6.731 13.979 -29.312 1.00 16.98 195 ILE A CA 1
ATOM 1544 C C . ILE A 1 211 ? -6.935 12.468 -29.339 1.00 20.42 195 ILE A C 1
ATOM 1545 O O . ILE A 1 211 ? -5.963 11.715 -29.465 1.00 19.85 195 ILE A O 1
ATOM 1550 N N . VAL A 1 212 ? -8.190 12.025 -29.218 1.00 16.75 196 VAL A N 1
ATOM 1551 C CA . VAL A 1 212 ? -8.501 10.593 -29.234 1.00 15.46 196 VAL A CA 1
ATOM 1552 C C . VAL A 1 212 ? -8.778 10.205 -30.700 1.00 19.05 196 VAL A C 1
ATOM 1553 O O . VAL A 1 212 ? -9.630 10.858 -31.303 1.00 18.65 196 VAL A O 1
ATOM 1557 N N . PRO A 1 213 ? -8.098 9.170 -31.285 1.00 17.05 197 PRO A N 1
ATOM 1558 C CA . PRO A 1 213 ? -8.398 8.768 -32.678 1.00 17.01 197 PRO A CA 1
ATOM 1559 C C . PRO A 1 213 ? -9.878 8.456 -32.878 1.00 18.96 197 PRO A C 1
ATOM 1560 O O . PRO A 1 213 ? -10.567 8.043 -31.928 1.00 17.42 197 PRO A O 1
ATOM 1564 N N . ARG A 1 214 ? -10.368 8.724 -34.089 1.00 15.86 198 ARG A N 1
ATOM 1565 C CA . ARG A 1 214 ? -11.789 8.600 -34.418 1.00 16.45 198 ARG A CA 1
ATOM 1566 C C . ARG A 1 214 ? -12.380 7.238 -34.090 1.00 18.96 198 ARG A C 1
ATOM 1567 O O . ARG A 1 214 ? -13.457 7.171 -33.492 1.00 17.52 198 ARG A O 1
ATOM 1575 N N . LYS A 1 215 ? -11.662 6.155 -34.445 1.00 17.77 199 LYS A N 1
ATOM 1576 C CA . LYS A 1 215 ? -12.159 4.801 -34.175 1.00 18.52 199 LYS A CA 1
ATOM 1577 C C . LYS A 1 215 ? -12.307 4.555 -32.648 1.00 22.42 199 LYS A C 1
ATOM 1578 O O . LYS A 1 215 ? -13.337 4.054 -32.205 1.00 22.26 199 LYS A O 1
ATOM 1584 N N . GLY A 1 216 ? -11.326 5.007 -31.872 1.00 17.23 200 GLY A N 1
ATOM 1585 C CA . GLY A 1 216 ? -11.325 4.873 -30.422 1.00 17.61 200 GLY A CA 1
ATOM 1586 C C . GLY A 1 216 ? -12.415 5.659 -29.714 1.00 20.35 200 GLY A C 1
ATOM 1587 O O . GLY A 1 216 ? -13.077 5.147 -28.799 1.00 18.41 200 GLY A O 1
ATOM 1588 N N . ILE A 1 217 ? -12.604 6.931 -30.109 1.00 15.69 201 ILE A N 1
ATOM 1589 C CA . ILE A 1 217 ? -13.626 7.734 -29.459 1.00 13.86 201 ILE A CA 1
ATOM 1590 C C . ILE A 1 217 ? -15.053 7.214 -29.727 1.00 17.64 201 ILE A C 1
ATOM 1591 O O . ILE A 1 217 ? -15.877 7.224 -28.819 1.00 17.32 201 ILE A O 1
ATOM 1596 N N . LEU A 1 218 ? -15.306 6.722 -30.949 1.00 17.74 202 LEU A N 1
ATOM 1597 C CA . LEU A 1 218 ? -16.611 6.173 -31.320 1.00 17.87 202 LEU A CA 1
ATOM 1598 C C . LEU A 1 218 ? -16.881 4.926 -30.502 1.00 22.47 202 LEU A C 1
ATOM 1599 O O . LEU A 1 218 ? -17.975 4.782 -29.966 1.00 21.49 202 LEU A O 1
ATOM 1604 N N . GLU A 1 219 ? -15.836 4.115 -30.292 1.00 20.40 203 GLU A N 1
ATOM 1605 C CA . GLU A 1 219 ? -15.897 2.895 -29.485 1.00 20.65 203 GLU A CA 1
ATOM 1606 C C . GLU A 1 219 ? -16.207 3.266 -28.030 1.00 24.23 203 GLU A C 1
ATOM 1607 O O . GLU A 1 219 ? -17.141 2.696 -27.443 1.00 22.60 203 GLU A O 1
ATOM 1613 N N . LEU A 1 220 ? -15.462 4.258 -27.470 1.00 20.27 204 LEU A N 1
ATOM 1614 C CA . LEU A 1 220 ? -15.685 4.727 -26.111 1.00 18.48 204 LEU A CA 1
ATOM 1615 C C . LEU A 1 220 ? -17.160 5.126 -25.867 1.00 22.55 204 LEU A C 1
ATOM 1616 O O . LEU A 1 220 ? -17.732 4.718 -24.846 1.00 21.49 204 LEU A O 1
ATOM 1621 N N . ALA A 1 221 ? -17.757 5.923 -26.784 1.00 21.56 205 ALA A N 1
ATOM 1622 C CA . ALA A 1 221 ? -19.143 6.406 -26.674 1.00 21.47 205 ALA A CA 1
ATOM 1623 C C . ALA A 1 221 ? -20.146 5.241 -26.576 1.00 27.10 205 ALA A C 1
ATOM 1624 O O . ALA A 1 221 ? -21.060 5.281 -25.740 1.00 25.56 205 ALA A O 1
ATOM 1626 N N . ARG A 1 222 ? -19.937 4.196 -27.401 1.00 26.00 206 ARG A N 1
ATOM 1627 C CA . ARG A 1 222 ? -20.796 2.994 -27.450 1.00 26.77 206 ARG A CA 1
ATOM 1628 C C . ARG A 1 222 ? -20.758 2.191 -26.157 1.00 31.46 206 ARG A C 1
ATOM 1629 O O . ARG A 1 222 ? -21.732 1.507 -25.843 1.00 31.78 206 ARG A O 1
ATOM 1637 N N . LEU A 1 223 ? -19.649 2.295 -25.399 1.00 27.09 207 LEU A N 1
ATOM 1638 C CA . LEU A 1 223 ? -19.439 1.607 -24.119 1.00 27.07 207 LEU A CA 1
ATOM 1639 C C . LEU A 1 223 ? -20.064 2.315 -22.907 1.00 29.81 207 LEU A C 1
ATOM 1640 O O . LEU A 1 223 ? -20.240 1.694 -21.858 1.00 28.32 207 LEU A O 1
ATOM 1645 N N . LEU A 1 224 ? -20.301 3.633 -23.001 1.00 24.73 208 LEU A N 1
ATOM 1646 C CA . LEU A 1 224 ? -20.808 4.418 -21.876 1.00 25.09 208 LEU A CA 1
ATOM 1647 C C . LEU A 1 224 ? -22.338 4.303 -21.745 1.00 34.56 208 LEU A C 1
ATOM 1648 O O . LEU A 1 224 ? -23.050 5.295 -21.849 1.00 35.65 208 LEU A O 1
ATOM 1653 N N . THR A 1 225 ? -22.817 3.085 -21.463 1.00 35.16 209 THR A N 1
ATOM 1654 C CA . THR A 1 225 ? -24.233 2.698 -21.404 1.00 37.38 209 THR A CA 1
ATOM 1655 C C . THR A 1 225 ? -24.939 2.843 -20.047 1.00 46.35 209 THR A C 1
ATOM 1656 O O . THR A 1 225 ? -26.160 3.028 -20.032 1.00 47.02 209 THR A O 1
ATOM 1660 N N . GLU A 1 226 ? -24.193 2.743 -18.922 1.00 45.08 210 GLU A N 1
ATOM 1661 C CA . GLU A 1 226 ? -24.744 2.880 -17.563 1.00 46.43 210 GLU A CA 1
ATOM 1662 C C . GLU A 1 226 ? -25.270 4.327 -17.347 1.00 52.17 210 GLU A C 1
ATOM 1663 O O . GLU A 1 226 ? -24.490 5.239 -17.045 1.00 51.59 210 GLU A O 1
ATOM 1669 N N . GLN A 1 227 ? -26.599 4.520 -17.554 1.00 49.93 211 GLN A N 1
ATOM 1670 C CA . GLN A 1 227 ? -27.344 5.793 -17.457 1.00 49.80 211 GLN A CA 1
ATOM 1671 C C . GLN A 1 227 ? -27.055 6.651 -16.215 1.00 53.08 211 GLN A C 1
ATOM 1672 O O . GLN A 1 227 ? -27.036 7.879 -16.326 1.00 53.43 211 GLN A O 1
ATOM 1674 N N . ASP A 1 228 ? -26.821 6.010 -15.052 1.00 47.89 212 ASP A N 1
ATOM 1675 C CA . ASP A 1 228 ? -26.499 6.690 -13.794 1.00 47.86 212 ASP A CA 1
ATOM 1676 C C . ASP A 1 228 ? -25.085 6.311 -13.293 1.00 48.70 212 ASP A C 1
ATOM 1677 O O . ASP A 1 228 ? -24.715 6.645 -12.162 1.00 50.03 212 ASP A O 1
ATOM 1679 N N . GLY A 1 229 ? -24.308 5.657 -14.157 1.00 40.69 213 GLY A N 1
ATOM 1680 C CA . GLY A 1 229 ? -22.953 5.213 -13.853 1.00 38.67 213 GLY A CA 1
ATOM 1681 C C . GLY A 1 229 ? -21.868 6.266 -13.996 1.00 38.71 213 GLY A C 1
ATOM 1682 O O . GLY A 1 229 ? -22.019 7.247 -14.731 1.00 36.85 213 GLY A O 1
ATOM 1683 N N . GLU A 1 230 ? -20.759 6.051 -13.282 1.00 33.41 214 GLU A N 1
ATOM 1684 C CA . GLU A 1 230 ? -19.571 6.903 -13.298 1.00 31.84 214 GLU A CA 1
ATOM 1685 C C . GLU A 1 230 ? -18.495 6.250 -14.162 1.00 30.39 214 GLU A C 1
ATOM 1686 O O . GLU A 1 230 ? -18.517 5.032 -14.369 1.00 28.34 214 GLU A O 1
ATOM 1692 N N . VAL A 1 231 ? -17.547 7.069 -14.648 1.00 24.96 215 VAL A N 1
ATOM 1693 C CA . VAL A 1 231 ? -16.377 6.622 -15.398 1.00 23.39 215 VAL A CA 1
ATOM 1694 C C . VAL A 1 231 ? -15.132 7.359 -14.889 1.00 25.58 215 VAL A C 1
ATOM 1695 O O . VAL A 1 231 ? -15.164 8.572 -14.726 1.00 24.20 215 VAL A O 1
ATOM 1699 N N . GLY A 1 232 ? -14.078 6.601 -14.603 1.00 23.86 216 GLY A N 1
ATOM 1700 C CA . GLY A 1 232 ? -12.782 7.133 -14.196 1.00 23.71 216 GLY A CA 1
ATOM 1701 C C . GLY A 1 232 ? -11.962 7.387 -15.448 1.00 25.84 216 GLY A C 1
ATOM 1702 O O . GLY A 1 232 ? -11.907 6.521 -16.329 1.00 24.44 216 GLY A O 1
ATOM 1703 N N . ILE A 1 233 ? -11.379 8.602 -15.573 1.00 22.31 217 ILE A N 1
ATOM 1704 C CA . ILE A 1 233 ? -10.578 8.991 -16.737 1.00 20.16 217 ILE A CA 1
ATOM 1705 C C . ILE A 1 233 ? -9.141 9.285 -16.321 1.00 24.55 217 ILE A C 1
ATOM 1706 O O . ILE A 1 233 ? -8.908 9.978 -15.329 1.00 24.12 217 ILE A O 1
ATOM 1711 N N . VAL A 1 234 ? -8.182 8.792 -17.110 1.00 21.70 218 VAL A N 1
ATOM 1712 C CA . VAL A 1 234 ? -6.772 9.072 -16.919 1.00 23.51 218 VAL A CA 1
ATOM 1713 C C . VAL A 1 234 ? -6.263 9.657 -18.231 1.00 29.37 218 VAL A C 1
ATOM 1714 O O . VAL A 1 234 ? -6.363 9.013 -19.277 1.00 27.11 218 VAL A O 1
ATOM 1718 N N . LEU A 1 235 ? -5.763 10.898 -18.183 1.00 28.15 219 LEU A N 1
ATOM 1719 C CA . LEU A 1 235 ? -5.175 11.513 -19.362 1.00 28.36 219 LEU A CA 1
ATOM 1720 C C . LEU A 1 235 ? -3.659 11.390 -19.251 1.00 35.17 219 LEU A C 1
ATOM 1721 O O . LEU A 1 235 ? -3.044 11.925 -18.325 1.00 36.35 219 LEU A O 1
ATOM 1726 N N . GLY A 1 236 ? -3.082 10.641 -20.165 1.00 32.26 220 GLY A N 1
ATOM 1727 C CA . GLY A 1 236 ? -1.637 10.480 -20.232 1.00 33.95 220 GLY A CA 1
ATOM 1728 C C . GLY A 1 236 ? -1.090 11.345 -21.345 1.00 37.63 220 GLY A C 1
ATOM 1729 O O . GLY A 1 236 ? -1.857 11.992 -22.065 1.00 36.07 220 GLY A O 1
ATOM 1730 N N . GLN A 1 237 ? 0.235 11.352 -21.503 1.00 36.12 221 GLN A N 1
ATOM 1731 C CA . GLN A 1 237 ? 0.892 12.104 -22.574 1.00 36.16 221 GLN A CA 1
ATOM 1732 C C . GLN A 1 237 ? 0.663 11.422 -23.931 1.00 36.74 221 GLN A C 1
ATOM 1733 O O . GLN A 1 237 ? 0.563 12.116 -24.942 1.00 36.22 221 GLN A O 1
ATOM 1739 N N . HIS A 1 238 ? 0.547 10.076 -23.937 1.00 31.85 222 HIS A N 1
ATOM 1740 C CA . HIS A 1 238 ? 0.339 9.261 -25.140 1.00 30.93 222 HIS A CA 1
ATOM 1741 C C . HIS A 1 238 ? -0.890 8.319 -25.101 1.00 29.72 222 HIS A C 1
ATOM 1742 O O . HIS A 1 238 ? -1.123 7.594 -26.081 1.00 27.70 222 HIS A O 1
ATOM 1749 N N . HIS A 1 239 ? -1.656 8.330 -23.988 1.00 25.84 223 HIS A N 1
ATOM 1750 C CA A HIS A 1 239 ? -2.839 7.478 -23.838 0.50 25.23 223 HIS A CA 1
ATOM 1751 C CA B HIS A 1 239 ? -2.833 7.476 -23.822 0.50 24.88 223 HIS A CA 1
ATOM 1752 C C . HIS A 1 239 ? -3.968 8.174 -23.067 1.00 28.16 223 HIS A C 1
ATOM 1753 O O . HIS A 1 239 ? -3.741 9.164 -22.367 1.00 29.88 223 HIS A O 1
ATOM 1766 N N . ILE A 1 240 ? -5.171 7.606 -23.169 1.00 22.22 224 ILE A N 1
ATOM 1767 C CA . ILE A 1 240 ? -6.377 7.949 -22.445 1.00 21.43 224 ILE A CA 1
ATOM 1768 C C . ILE A 1 240 ? -6.885 6.593 -21.909 1.00 24.93 224 ILE A C 1
ATOM 1769 O O . ILE A 1 240 ? -6.912 5.598 -22.653 1.00 24.84 224 ILE A O 1
ATOM 1774 N N . ARG A 1 241 ? -7.232 6.542 -20.624 1.00 21.26 225 ARG A N 1
ATOM 1775 C CA . ARG A 1 241 ? -7.803 5.323 -20.054 1.00 20.80 225 ARG A CA 1
ATOM 1776 C C . ARG A 1 241 ? -9.140 5.683 -19.435 1.00 24.75 225 ARG A C 1
ATOM 1777 O O . ARG A 1 241 ? -9.242 6.710 -18.758 1.00 25.94 225 ARG A O 1
ATOM 1785 N N . ALA A 1 242 ? -10.166 4.868 -19.702 1.00 19.11 226 ALA A N 1
ATOM 1786 C CA . ALA A 1 242 ? -11.513 5.039 -19.151 1.00 18.92 226 ALA A CA 1
ATOM 1787 C C . ALA A 1 242 ? -11.905 3.734 -18.433 1.00 23.40 226 ALA A C 1
ATOM 1788 O O . ALA A 1 242 ? -11.898 2.671 -19.051 1.00 21.60 226 ALA A O 1
ATOM 1790 N N . THR A 1 243 ? -12.226 3.825 -17.135 1.00 23.18 227 THR A N 1
ATOM 1791 C CA . THR A 1 243 ? -12.569 2.663 -16.294 1.00 23.33 227 THR A CA 1
ATOM 1792 C C . THR A 1 243 ? -13.979 2.792 -15.693 1.00 29.01 227 THR A C 1
ATOM 1793 O O . THR A 1 243 ? -14.297 3.825 -15.076 1.00 27.12 227 THR A O 1
ATOM 1797 N N . THR A 1 244 ? -14.793 1.719 -15.817 1.00 28.18 228 THR A N 1
ATOM 1798 C CA . THR A 1 244 ? -16.169 1.675 -15.275 1.00 30.86 228 THR A CA 1
ATOM 1799 C C . THR A 1 244 ? -16.492 0.557 -14.279 1.00 39.74 228 THR A C 1
ATOM 1800 O O . THR A 1 244 ? -17.641 0.460 -13.826 1.00 42.87 228 THR A O 1
ATOM 1804 N N . GLY A 1 245 ? -15.547 -0.314 -13.973 1.00 35.94 229 GLY A N 1
ATOM 1805 C CA . GLY A 1 245 ? -15.893 -1.424 -13.081 1.00 36.40 229 GLY A CA 1
ATOM 1806 C C . GLY A 1 245 ? -16.193 -2.663 -13.907 1.00 36.19 229 GLY A C 1
ATOM 1807 O O . GLY A 1 245 ? -15.620 -3.718 -13.648 1.00 35.92 229 GLY A O 1
ATOM 1808 N N . GLU A 1 246 ? -17.034 -2.521 -14.967 1.00 30.32 230 GLU A N 1
ATOM 1809 C CA . GLU A 1 246 ? -17.296 -3.608 -15.917 1.00 28.89 230 GLU A CA 1
ATOM 1810 C C . GLU A 1 246 ? -16.227 -3.593 -17.030 1.00 27.94 230 GLU A C 1
ATOM 1811 O O . GLU A 1 246 ? -15.925 -4.643 -17.597 1.00 25.58 230 GLU A O 1
ATOM 1813 N N . PHE A 1 247 ? -15.673 -2.408 -17.368 1.00 23.87 231 PHE A N 1
ATOM 1814 C CA . PHE A 1 247 ? -14.660 -2.365 -18.425 1.00 23.54 231 PHE A CA 1
ATOM 1815 C C . PHE A 1 247 ? -13.539 -1.376 -18.185 1.00 24.24 231 PHE A C 1
ATOM 1816 O O . PHE A 1 247 ? -13.721 -0.401 -17.460 1.00 22.37 231 PHE A O 1
ATOM 1824 N N . THR A 1 248 ? -12.377 -1.647 -18.793 1.00 20.73 232 THR A N 1
ATOM 1825 C CA . THR A 1 248 ? -11.230 -0.753 -18.826 1.00 20.58 232 THR A CA 1
ATOM 1826 C C . THR A 1 248 ? -10.876 -0.580 -20.293 1.00 24.36 232 THR A C 1
ATOM 1827 O O . THR A 1 248 ? -10.512 -1.549 -20.981 1.00 21.99 232 THR A O 1
ATOM 1831 N N . PHE A 1 249 ? -11.040 0.654 -20.783 1.00 20.30 233 PHE A N 1
ATOM 1832 C CA . PHE A 1 249 ? -10.757 1.018 -22.165 1.00 21.38 233 PHE A CA 1
ATOM 1833 C C . PHE A 1 249 ? -9.483 1.861 -22.203 1.00 22.63 233 PHE A C 1
ATOM 1834 O O . PHE A 1 249 ? -9.384 2.853 -21.480 1.00 20.96 233 PHE A O 1
ATOM 1842 N N . THR A 1 250 ? -8.535 1.488 -23.060 1.00 20.05 234 THR A N 1
ATOM 1843 C CA . THR A 1 250 ? -7.287 2.230 -23.236 1.00 20.63 234 THR A CA 1
ATOM 1844 C C . THR A 1 250 ? -7.105 2.534 -24.715 1.00 23.72 234 THR A C 1
ATOM 1845 O O . THR A 1 250 ? -7.179 1.623 -25.542 1.00 21.99 234 THR A O 1
ATOM 1849 N N . SER A 1 251 ? -6.804 3.799 -25.038 1.00 19.72 235 SER A N 1
ATOM 1850 C CA . SER A 1 251 ? -6.530 4.199 -26.410 1.00 18.19 235 SER A CA 1
ATOM 1851 C C . SER A 1 251 ? -5.254 4.981 -26.486 1.00 20.72 235 SER A C 1
ATOM 1852 O O . SER A 1 251 ? -4.990 5.841 -25.639 1.00 19.09 235 SER A O 1
ATOM 1855 N N . LYS A 1 252 ? -4.504 4.767 -27.567 1.00 18.44 236 LYS A N 1
ATOM 1856 C CA . LYS A 1 252 ? -3.354 5.591 -27.911 1.00 19.21 236 LYS A CA 1
ATOM 1857 C C . LYS A 1 252 ? -3.976 6.966 -28.298 1.00 22.59 236 LYS A C 1
ATOM 1858 O O . LYS A 1 252 ? -5.165 7.039 -28.647 1.00 20.03 236 LYS A O 1
ATOM 1864 N N . LEU A 1 253 ? -3.192 8.026 -28.213 1.00 20.20 237 LEU A N 1
ATOM 1865 C CA . LEU A 1 253 ? -3.665 9.355 -28.602 1.00 19.59 237 LEU A CA 1
ATOM 1866 C C . LEU A 1 253 ? -3.075 9.708 -29.958 1.00 25.32 237 LEU A C 1
ATOM 1867 O O . LEU A 1 253 ? -2.061 9.128 -30.367 1.00 25.58 237 LEU A O 1
ATOM 1872 N N . VAL A 1 254 ? -3.687 10.679 -30.654 1.00 21.37 238 VAL A N 1
ATOM 1873 C CA . VAL A 1 254 ? -3.116 11.161 -31.894 1.00 22.03 238 VAL A CA 1
ATOM 1874 C C . VAL A 1 254 ? -1.948 12.058 -31.466 1.00 26.22 238 VAL A C 1
ATOM 1875 O O . VAL A 1 254 ? -2.132 12.965 -30.646 1.00 25.51 238 VAL A O 1
ATOM 1879 N N . ASP A 1 255 ? -0.747 11.757 -31.991 1.00 25.69 239 ASP A N 1
ATOM 1880 C CA . ASP A 1 255 ? 0.490 12.481 -31.704 1.00 28.10 239 ASP A CA 1
ATOM 1881 C C . ASP A 1 255 ? 0.545 13.745 -32.555 1.00 32.68 239 ASP A C 1
ATOM 1882 O O . ASP A 1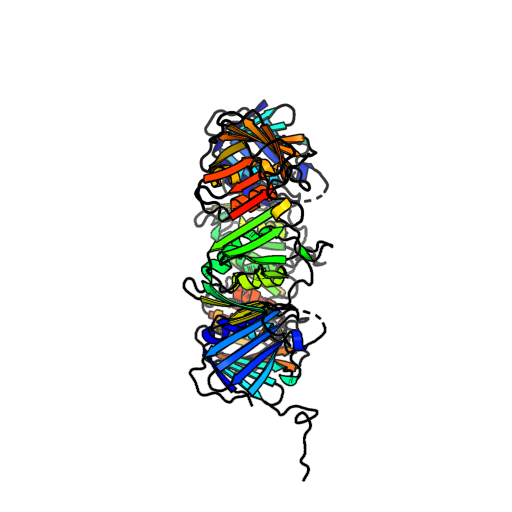 255 ? 1.190 13.771 -33.601 1.00 34.49 239 ASP A O 1
ATOM 1887 N N . GLY A 1 256 ? -0.151 14.774 -32.093 1.00 28.27 240 GLY A N 1
ATOM 1888 C CA . GLY A 1 256 ? -0.247 16.061 -32.765 1.00 27.55 240 GLY A CA 1
ATOM 1889 C C . GLY A 1 256 ? -0.901 17.137 -31.919 1.00 29.87 240 GLY A C 1
ATOM 1890 O O . GLY A 1 256 ? -1.293 16.885 -30.776 1.00 29.76 240 GLY A O 1
ATOM 1891 N N . LYS A 1 257 ? -1.011 18.348 -32.480 1.00 25.67 241 LYS A N 1
ATOM 1892 C CA . LYS A 1 257 ? -1.589 19.520 -31.820 1.00 25.39 241 LYS A CA 1
ATOM 1893 C C . LYS A 1 257 ? -2.893 19.917 -32.495 1.00 27.32 241 LYS A C 1
ATOM 1894 O O . LYS A 1 257 ? -2.914 20.190 -33.698 1.00 26.82 241 LYS A O 1
ATOM 1896 N N . PHE A 1 258 ? -3.987 19.938 -31.726 1.00 23.04 242 PHE A N 1
ATOM 1897 C CA . PHE A 1 258 ? -5.289 20.289 -32.268 1.00 20.73 242 PHE A CA 1
ATOM 1898 C C . PHE A 1 258 ? -5.278 21.762 -32.713 1.00 26.93 242 PHE A C 1
ATOM 1899 O O . PHE A 1 258 ? -4.637 22.573 -32.040 1.00 27.65 242 PHE A O 1
ATOM 1907 N N . PRO A 1 259 ? -5.929 22.120 -33.843 1.00 22.83 243 PRO A N 1
ATOM 1908 C CA . PRO A 1 259 ? -5.949 23.538 -34.257 1.00 23.25 243 PRO A CA 1
ATOM 1909 C C . PRO A 1 259 ? -6.406 24.455 -33.138 1.00 26.67 243 PRO A C 1
ATOM 1910 O O . PRO A 1 259 ? -7.229 24.069 -32.297 1.00 23.19 243 PRO A O 1
ATOM 1914 N N . ASP A 1 260 ? -5.907 25.695 -33.167 1.00 27.16 244 ASP A N 1
ATOM 1915 C CA . ASP A 1 260 ? -6.334 26.769 -32.282 1.00 27.97 244 ASP A CA 1
ATOM 1916 C C . ASP A 1 260 ? -7.745 27.143 -32.805 1.00 33.00 244 ASP A C 1
ATOM 1917 O O . ASP A 1 260 ? -7.935 28.112 -33.550 1.00 33.51 244 ASP A O 1
ATOM 1922 N N . TYR A 1 261 ? -8.714 26.297 -32.450 1.00 28.33 245 TYR A N 1
ATOM 1923 C CA . TYR A 1 261 ? -10.107 26.374 -32.886 1.00 27.64 245 TYR A CA 1
ATOM 1924 C C . TYR A 1 261 ? -10.789 27.660 -32.427 1.00 33.64 245 TYR A C 1
ATOM 1925 O O . TYR A 1 261 ? -11.713 28.133 -33.096 1.00 33.20 245 TYR A O 1
ATOM 1934 N N . GLU A 1 262 ? -10.359 28.207 -31.265 1.00 30.44 246 GLU A N 1
ATOM 1935 C CA . GLU A 1 262 ? -10.929 29.439 -30.701 1.00 31.53 246 GLU A CA 1
ATOM 1936 C C . GLU A 1 262 ? -10.950 30.566 -31.726 1.00 34.19 246 GLU A C 1
ATOM 1937 O O . GLU A 1 262 ? -11.916 31.318 -31.775 1.00 33.70 246 GLU A O 1
ATOM 1943 N N . ARG A 1 263 ? -9.887 30.650 -32.566 1.00 32.00 247 ARG A N 1
ATOM 1944 C CA . ARG A 1 263 ? -9.698 31.660 -33.618 1.00 33.57 247 ARG A CA 1
ATOM 1945 C C . ARG A 1 263 ? -10.719 31.576 -34.770 1.00 38.20 247 ARG A C 1
ATOM 1946 O O . ARG A 1 263 ? -10.865 32.555 -35.506 1.00 37.74 247 ARG A O 1
ATOM 1954 N N . VAL A 1 264 ? -11.394 30.415 -34.944 1.00 33.94 248 VAL A N 1
ATOM 1955 C CA . VAL A 1 264 ? -12.355 30.191 -36.033 1.00 33.34 248 VAL A CA 1
ATOM 1956 C C . VAL A 1 264 ? -13.843 30.183 -35.624 1.00 32.99 248 VAL A C 1
ATOM 1957 O O . VAL A 1 264 ? -14.724 30.029 -36.475 1.00 31.33 248 VAL A O 1
ATOM 1961 N N . LEU A 1 265 ? -14.120 30.371 -34.327 1.00 27.59 249 LEU A N 1
ATOM 1962 C CA . LEU A 1 265 ? -15.480 30.465 -33.811 1.00 26.25 249 LEU A CA 1
ATOM 1963 C C . LEU A 1 265 ? -16.003 31.881 -34.190 1.00 30.63 249 LEU A C 1
ATOM 1964 O O . LEU A 1 265 ? -15.353 32.872 -33.818 1.00 28.89 249 LEU A O 1
ATOM 1969 N N . PRO A 1 266 ? -17.082 32.021 -35.012 1.00 27.85 250 PRO A N 1
ATOM 1970 C CA . PRO A 1 266 ? -17.523 33.384 -35.395 1.00 27.83 250 PRO A CA 1
ATOM 1971 C C . PRO A 1 266 ? -18.018 34.177 -34.190 1.00 31.62 250 PRO A C 1
ATOM 1972 O O . PRO A 1 266 ? -18.750 33.646 -33.354 1.00 30.12 250 PRO A O 1
ATOM 1976 N N . ARG A 1 267 ? -17.549 35.424 -34.069 1.00 31.28 251 ARG A N 1
ATOM 1977 C CA . ARG A 1 267 ? -17.900 36.286 -32.943 1.00 32.71 251 ARG A CA 1
ATOM 1978 C C . ARG A 1 267 ? -18.837 37.445 -33.321 1.00 37.36 251 ARG A C 1
ATOM 1979 O O . ARG A 1 267 ? -19.670 37.832 -32.504 1.00 38.09 251 ARG A O 1
ATOM 1981 N N . GLY A 1 268 ? -18.719 37.954 -34.542 1.00 33.97 252 GLY A N 1
ATOM 1982 C CA . GLY A 1 268 ? -19.532 39.078 -35.000 1.00 36.58 252 GLY A CA 1
ATOM 1983 C C . GLY A 1 268 ? -20.824 38.772 -35.741 1.00 41.29 252 GLY A C 1
ATOM 1984 O O . GLY A 1 268 ? -21.058 39.335 -36.823 1.00 44.34 252 GLY A O 1
ATOM 1985 N N . GLY A 1 269 ? -21.688 37.930 -35.153 1.00 31.19 253 GLY A N 1
ATOM 1986 C CA . GLY A 1 269 ? -22.980 37.622 -35.758 1.00 28.44 253 GLY A CA 1
ATOM 1987 C C . GLY A 1 269 ? -24.072 38.568 -35.286 1.00 27.19 253 GLY A C 1
ATOM 1988 O O . GLY A 1 269 ? -24.375 38.618 -34.094 1.00 27.12 253 GLY A O 1
ATOM 1989 N N . ASP A 1 270 ? -24.716 39.269 -36.218 1.00 21.80 254 ASP A N 1
ATOM 1990 C CA . ASP A 1 270 ? -25.756 40.271 -35.918 1.00 21.94 254 ASP A CA 1
ATOM 1991 C C . ASP A 1 270 ? -27.154 39.820 -36.365 1.00 25.73 254 ASP A C 1
ATOM 1992 O O . ASP A 1 270 ? -28.137 40.531 -36.144 1.00 24.08 254 ASP A O 1
ATOM 1997 N N . LYS A 1 271 ? -27.237 38.638 -37.003 1.00 22.28 255 LYS A N 1
ATOM 1998 C CA . LYS A 1 271 ? -28.496 38.151 -37.561 1.00 21.75 255 LYS A CA 1
ATOM 1999 C C . LYS A 1 271 ? -28.857 36.855 -36.886 1.00 27.18 255 LYS A C 1
ATOM 2000 O O . LYS A 1 271 ? -28.104 35.875 -36.971 1.00 27.96 255 LYS A O 1
ATOM 2006 N N . LEU A 1 272 ? -29.955 36.880 -36.130 1.00 22.29 256 LEU A N 1
ATOM 2007 C CA . LEU A 1 272 ? -30.408 35.684 -35.426 1.00 21.22 256 LEU A CA 1
ATOM 2008 C C . LEU A 1 272 ? -31.617 35.070 -36.133 1.00 24.10 256 LEU A C 1
ATOM 2009 O O . LEU A 1 272 ? -32.599 35.768 -36.418 1.00 22.59 256 LEU A O 1
ATOM 2014 N N . VAL A 1 273 ? -31.544 33.761 -36.388 1.00 20.09 257 VAL A N 1
ATOM 2015 C CA . VAL A 1 273 ? -32.642 33.007 -36.990 1.00 19.92 257 VAL A CA 1
ATOM 2016 C C . VAL A 1 273 ? -33.086 31.999 -35.928 1.00 22.88 257 VAL A C 1
ATOM 2017 O O . VAL A 1 273 ? -32.262 31.198 -35.480 1.00 21.39 257 VAL A O 1
ATOM 2021 N N . VAL A 1 274 ? -34.369 32.028 -35.541 1.00 19.50 258 VAL A N 1
ATOM 2022 C CA . VAL A 1 274 ? -34.922 31.001 -34.641 1.00 19.43 258 VAL A CA 1
ATOM 2023 C C . VAL A 1 274 ? -35.973 30.243 -35.476 1.00 21.21 258 VAL A C 1
ATOM 2024 O O . VAL A 1 274 ? -36.924 30.851 -35.987 1.00 21.09 258 VAL A O 1
ATOM 2028 N N . GLY A 1 275 ? -35.761 28.951 -35.656 1.00 18.79 259 GLY A N 1
ATOM 2029 C CA . GLY A 1 275 ? -36.665 28.143 -36.464 1.00 18.58 259 GLY A CA 1
ATOM 2030 C C . GLY A 1 275 ? -36.993 26.811 -35.832 1.00 20.10 259 GLY A C 1
ATOM 2031 O O . GLY A 1 275 ? -36.350 26.398 -34.860 1.00 19.49 259 GLY A O 1
ATOM 2032 N N . ASP A 1 276 ? -37.988 26.125 -36.390 1.00 17.86 260 ASP A N 1
ATOM 2033 C CA . ASP A 1 276 ? -38.354 24.798 -35.894 1.00 16.86 260 ASP A CA 1
ATOM 2034 C C . ASP A 1 276 ? -37.321 23.783 -36.406 1.00 17.99 260 ASP A C 1
ATOM 2035 O O . ASP A 1 276 ? -37.144 23.662 -37.617 1.00 16.63 260 ASP A O 1
ATOM 2040 N N . ARG A 1 277 ? -36.593 23.102 -35.483 1.00 15.50 261 ARG A N 1
ATOM 2041 C CA . ARG A 1 277 ? -35.530 22.135 -35.837 1.00 15.01 261 ARG A CA 1
ATOM 2042 C C . ARG A 1 277 ? -35.994 21.066 -36.838 1.00 17.69 261 ARG A C 1
ATOM 2043 O O . ARG A 1 277 ? -35.348 20.866 -37.874 1.00 14.73 261 ARG A O 1
ATOM 2051 N N . GLN A 1 278 ? -37.113 20.390 -36.516 1.00 16.70 262 GLN A N 1
ATOM 2052 C CA . GLN A 1 278 ? -37.638 19.301 -37.344 1.00 18.34 262 GLN A CA 1
ATOM 2053 C C . GLN A 1 278 ? -38.125 19.795 -38.698 1.00 19.95 262 GLN A C 1
ATOM 2054 O O . GLN A 1 278 ? -37.794 19.183 -39.718 1.00 19.64 262 GLN A O 1
ATOM 2060 N N . GLN A 1 279 ? -38.863 20.908 -38.707 1.00 16.81 263 GLN A N 1
ATOM 2061 C CA . GLN A 1 279 ? -39.369 21.499 -39.935 1.00 17.07 263 GLN A CA 1
ATOM 2062 C C . GLN A 1 279 ? -38.184 21.889 -40.839 1.00 19.04 263 GLN A C 1
ATOM 2063 O O . GLN A 1 279 ? -38.206 21.584 -42.035 1.00 16.52 263 GLN A O 1
ATOM 2069 N N . LEU A 1 280 ? -37.141 22.530 -40.260 1.00 15.77 264 LEU A N 1
ATOM 2070 C CA . LEU A 1 280 ? -35.937 22.897 -41.033 1.00 15.10 264 LEU A CA 1
ATOM 2071 C C . LEU A 1 280 ? -35.210 21.663 -41.569 1.00 18.28 264 LEU A C 1
ATOM 2072 O O . LEU A 1 280 ? -34.857 21.623 -42.760 1.00 16.20 264 LEU A O 1
ATOM 2077 N N . ARG A 1 281 ? -35.011 20.643 -40.704 1.00 16.26 265 ARG A N 1
ATOM 2078 C CA . ARG A 1 281 ? -34.325 19.429 -41.122 1.00 16.01 265 ARG A CA 1
ATOM 2079 C C . ARG A 1 281 ? -35.068 18.728 -42.265 1.00 18.14 265 ARG A C 1
ATOM 2080 O O . ARG A 1 281 ? -34.442 18.363 -43.261 1.00 15.55 265 ARG A O 1
ATOM 2088 N N . GLU A 1 282 ? -36.399 18.641 -42.160 1.00 17.14 266 GLU A N 1
ATOM 2089 C CA . GLU A 1 282 ? -37.230 18.002 -43.194 1.00 18.72 266 GLU A CA 1
ATOM 2090 C C . GLU A 1 282 ? -37.237 18.811 -44.504 1.00 20.97 266 GLU A C 1
ATOM 2091 O O . GLU A 1 282 ? -37.195 18.211 -45.592 1.00 19.47 266 GLU A O 1
ATOM 2097 N N . ALA A 1 283 ? -37.241 20.156 -44.398 1.00 17.78 267 ALA A N 1
ATOM 2098 C CA . ALA A 1 283 ? -37.201 21.032 -45.581 1.00 17.86 267 ALA A CA 1
ATOM 2099 C C . ALA A 1 283 ? -35.827 20.927 -46.268 1.00 17.47 267 ALA A C 1
ATOM 2100 O O . ALA A 1 283 ? -35.773 20.803 -47.489 1.00 16.02 267 ALA A O 1
ATOM 2102 N N . PHE A 1 284 ? -34.727 20.920 -45.487 1.00 14.71 268 PHE A N 1
ATOM 2103 C CA . PHE A 1 284 ? -33.364 20.795 -46.030 1.00 14.50 268 PHE A CA 1
ATOM 2104 C C . PHE A 1 284 ? -33.218 19.437 -46.740 1.00 17.74 268 PHE A C 1
ATOM 2105 O O . PHE A 1 284 ? -32.690 19.401 -47.860 1.00 18.66 268 PHE A O 1
ATOM 2113 N N . SER A 1 285 ? -33.707 18.353 -46.094 1.00 15.81 269 SER A N 1
ATOM 2114 C CA A SER A 1 285 ? -33.662 16.999 -46.649 0.50 16.10 269 SER A CA 1
ATOM 2115 C CA B SER A 1 285 ? -33.707 16.978 -46.618 0.50 16.11 269 SER A CA 1
ATOM 2116 C C . SER A 1 285 ? -34.446 16.901 -47.976 1.00 21.37 269 SER A C 1
ATOM 2117 O O . SER A 1 285 ? -33.920 16.344 -48.951 1.00 20.39 269 SER A O 1
ATOM 2122 N N . ARG A 1 286 ? -35.671 17.461 -48.034 1.00 19.54 270 ARG A N 1
ATOM 2123 C CA . ARG A 1 286 ? -36.526 17.455 -49.241 1.00 20.33 270 ARG A CA 1
ATOM 2124 C C . ARG A 1 286 ? -35.853 18.180 -50.386 1.00 21.74 270 ARG A C 1
ATOM 2125 O O . ARG A 1 286 ? -35.731 17.629 -51.478 1.00 20.02 270 ARG A O 1
ATOM 2133 N N . THR A 1 287 ? -35.420 19.423 -50.139 1.00 21.39 271 THR A N 1
ATOM 2134 C CA . THR A 1 287 ? -34.779 20.235 -51.172 1.00 22.05 271 THR A CA 1
ATOM 2135 C C . THR A 1 287 ? -33.463 19.616 -51.657 1.00 25.14 271 THR A C 1
ATOM 2136 O O . THR A 1 287 ? -33.183 19.673 -52.860 1.00 27.38 271 THR A O 1
ATOM 2140 N N . ALA A 1 288 ? -32.703 18.961 -50.745 1.00 21.14 272 ALA A N 1
ATOM 2141 C CA . ALA A 1 288 ? -31.432 18.269 -51.022 1.00 22.20 272 ALA A CA 1
ATOM 2142 C C . ALA A 1 288 ? -31.560 17.187 -52.121 1.00 26.41 272 ALA A C 1
ATOM 2143 O O . ALA A 1 288 ? -30.560 16.853 -52.749 1.00 26.83 272 ALA A O 1
ATOM 2145 N N . ILE A 1 289 ? -32.768 16.629 -52.323 1.00 21.98 273 ILE A N 1
ATOM 2146 C CA . ILE A 1 289 ? -33.018 15.580 -53.334 1.00 21.44 273 ILE A CA 1
ATOM 2147 C C . ILE A 1 289 ? -32.635 16.110 -54.729 1.00 26.90 273 ILE A C 1
ATOM 2148 O O . ILE A 1 289 ? -32.170 15.343 -55.583 1.00 26.32 273 ILE A O 1
ATOM 2153 N N . LEU A 1 290 ? -32.838 17.416 -54.946 1.00 23.68 274 LEU A N 1
ATOM 2154 C CA . LEU A 1 290 ? -32.508 18.045 -56.225 1.00 24.33 274 LEU A CA 1
ATOM 2155 C C . LEU A 1 290 ? -31.238 18.902 -56.187 1.00 29.60 274 LEU A C 1
ATOM 2156 O O . LEU A 1 290 ? -31.019 19.725 -57.080 1.00 30.67 274 LEU A O 1
ATOM 2161 N N . SER A 1 291 ? -30.389 18.691 -55.157 1.00 25.22 275 SER A N 1
ATOM 2162 C CA . SER A 1 291 ? -29.108 19.380 -55.059 1.00 26.07 275 SER A CA 1
ATOM 2163 C C . SER A 1 291 ? -28.066 18.551 -55.843 1.00 35.50 275 SER A C 1
ATOM 2164 O O . SER A 1 291 ? -28.337 17.396 -56.199 1.00 35.36 275 SER A O 1
ATOM 2167 N N . ASN A 1 292 ? -26.884 19.143 -56.104 1.00 34.78 276 ASN A N 1
ATOM 2168 C CA . ASN A 1 292 ? -25.757 18.485 -56.773 1.00 35.47 276 ASN A CA 1
ATOM 2169 C C . ASN A 1 292 ? -25.303 17.299 -55.888 1.00 40.10 276 ASN A C 1
ATOM 2170 O O . ASN A 1 292 ? -25.088 17.470 -54.685 1.00 38.24 276 ASN A O 1
ATOM 2175 N N . GLU A 1 293 ? -25.188 16.103 -56.485 1.00 39.59 277 GLU A N 1
ATOM 2176 C CA . GLU A 1 293 ? -24.815 14.861 -55.793 1.00 40.11 277 GLU A CA 1
ATOM 2177 C C . GLU A 1 293 ? -23.461 14.872 -55.061 1.00 45.18 277 GLU A C 1
ATOM 2178 O O . GLU A 1 293 ? -23.312 14.162 -54.063 1.00 45.41 277 GLU A O 1
ATOM 2184 N N . LYS A 1 294 ? -22.503 15.701 -55.522 1.00 41.71 278 LYS A N 1
ATOM 2185 C CA . LYS A 1 294 ? -21.171 15.814 -54.925 1.00 41.09 278 LYS A CA 1
ATOM 2186 C C . LYS A 1 294 ? -21.034 16.996 -53.970 1.00 43.82 278 LYS A C 1
ATOM 2187 O O . LYS A 1 294 ? -20.621 16.796 -52.821 1.00 44.19 278 LYS A O 1
ATOM 2189 N N . TYR A 1 295 ? -21.354 18.228 -54.448 1.00 38.06 279 TYR A N 1
ATOM 2190 C CA . TYR A 1 295 ? -21.245 19.463 -53.670 1.00 36.29 279 TYR A CA 1
ATOM 2191 C C . TYR A 1 295 ? -22.364 19.665 -52.636 1.00 34.64 279 TYR A C 1
ATOM 2192 O O . TYR A 1 295 ? -22.130 20.360 -51.646 1.00 33.90 279 TYR A O 1
ATOM 2194 N N . ARG A 1 296 ? -23.574 19.094 -52.885 1.00 28.08 280 ARG A N 1
ATOM 2195 C CA . ARG A 1 296 ? -24.774 19.161 -52.018 1.00 27.14 280 ARG A CA 1
ATOM 2196 C C . ARG A 1 296 ? -25.169 20.588 -51.590 1.00 29.56 280 ARG A C 1
ATOM 2197 O O . ARG A 1 296 ? -25.688 20.804 -50.488 1.00 28.21 280 ARG A O 1
ATOM 2205 N N . GLY A 1 297 ? -24.914 21.548 -52.474 1.00 25.18 281 GLY A N 1
ATOM 2206 C CA . GLY A 1 297 ? -25.183 22.943 -52.195 1.00 24.18 281 GLY A CA 1
ATOM 2207 C C . GLY A 1 297 ? -26.649 23.316 -52.207 1.00 27.30 281 GLY A C 1
ATOM 2208 O O . GLY A 1 297 ? -27.383 22.957 -53.135 1.00 27.28 281 GLY A O 1
ATOM 2209 N N . ILE A 1 298 ? -27.073 24.049 -51.169 1.00 24.24 282 ILE A N 1
ATOM 2210 C CA . ILE A 1 298 ? -28.419 24.608 -51.048 1.00 24.26 282 ILE A CA 1
ATOM 2211 C C . ILE A 1 298 ? -28.325 26.101 -50.780 1.00 27.74 282 ILE A C 1
ATOM 2212 O O . ILE A 1 298 ? -27.443 26.556 -50.055 1.00 27.81 282 ILE A O 1
ATOM 2217 N N . ARG A 1 299 ? -29.215 26.856 -51.395 1.00 23.54 283 ARG A N 1
ATOM 2218 C CA . ARG A 1 299 ? -29.247 28.307 -51.312 1.00 23.86 283 ARG A CA 1
ATOM 2219 C C . ARG A 1 299 ? -30.305 28.719 -50.290 1.00 26.88 283 ARG A C 1
ATOM 2220 O O . ARG A 1 299 ? -31.466 28.307 -50.416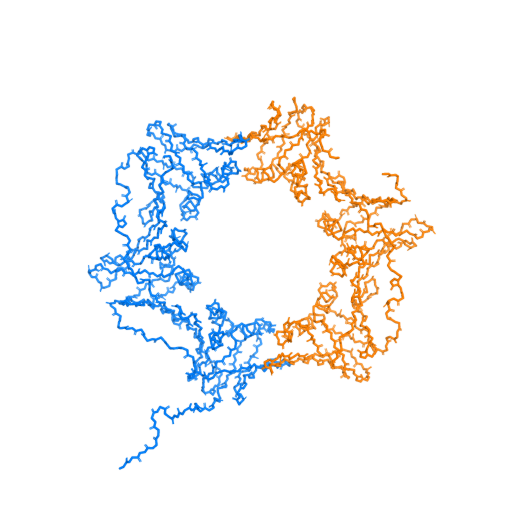 1.00 26.38 283 ARG A O 1
ATOM 2228 N N . LEU A 1 300 ? -29.908 29.522 -49.278 1.00 23.32 284 LEU A N 1
ATOM 2229 C CA . LEU A 1 300 ? -30.830 30.034 -48.247 1.00 22.43 284 LEU A CA 1
ATOM 2230 C C . LEU A 1 300 ? -31.093 31.513 -48.524 1.00 26.74 284 LEU A C 1
ATOM 2231 O O . LEU A 1 300 ? -30.152 32.317 -48.565 1.00 26.79 284 LEU A O 1
ATOM 2236 N N . GLN A 1 301 ? -32.359 31.866 -48.731 1.00 22.83 285 GLN A N 1
ATOM 2237 C CA . GLN A 1 301 ? -32.729 33.264 -48.943 1.00 23.24 285 GLN A CA 1
ATOM 2238 C C . GLN A 1 301 ? -33.536 33.707 -47.746 1.00 24.85 285 GLN A C 1
ATOM 2239 O O . GLN A 1 301 ? -34.685 33.285 -47.572 1.00 23.15 285 GLN A O 1
ATOM 2245 N N . LEU A 1 302 ? -32.904 34.499 -46.877 1.00 22.20 286 LEU A N 1
ATOM 2246 C CA . LEU A 1 302 ? -33.563 34.987 -45.681 1.00 22.41 286 LEU A CA 1
ATOM 2247 C C . LEU A 1 302 ? -34.169 36.354 -45.890 1.00 27.13 286 LEU A C 1
ATOM 2248 O O . LEU A 1 302 ? -33.566 37.200 -46.544 1.00 28.04 286 LEU A O 1
ATOM 2253 N N . SER A 1 303 ? -35.371 36.554 -45.339 1.00 22.71 287 SER A N 1
ATOM 2254 C CA . SER A 1 303 ? -36.087 37.847 -45.338 1.00 23.20 287 SER A CA 1
ATOM 2255 C C . SER A 1 303 ? -36.959 37.863 -44.076 1.00 26.75 287 SER A C 1
ATOM 2256 O O . SER A 1 303 ? -36.989 36.857 -43.360 1.00 23.97 287 SER A O 1
ATOM 2259 N N . ASN A 1 304 ? -37.597 39.012 -43.743 1.00 25.49 288 ASN A N 1
ATOM 2260 C CA . ASN A 1 304 ? -38.401 39.120 -42.514 1.00 25.61 288 ASN A CA 1
ATOM 2261 C C . ASN A 1 304 ? -39.414 37.982 -42.355 1.00 26.09 288 ASN A C 1
ATOM 2262 O O . ASN A 1 304 ? -40.234 37.753 -43.248 1.00 26.04 288 ASN A O 1
ATOM 2267 N N . GLY A 1 305 ? -39.251 37.223 -41.264 1.00 22.24 289 GLY A N 1
ATOM 2268 C CA . GLY A 1 305 ? -40.072 36.088 -40.859 1.00 20.39 289 GLY A CA 1
ATOM 2269 C C . GLY A 1 305 ? -40.068 34.895 -41.800 1.00 23.24 289 GLY A C 1
ATOM 2270 O O . GLY A 1 305 ? -40.928 34.020 -41.675 1.00 20.95 289 GLY A O 1
ATOM 2271 N N . LEU A 1 306 ? -39.115 34.848 -42.758 1.00 20.50 290 LEU A N 1
ATOM 2272 C CA . LEU A 1 306 ? -39.137 33.827 -43.795 1.00 21.52 290 LEU A CA 1
ATOM 2273 C C . LEU A 1 306 ? -37.788 33.309 -44.264 1.00 23.31 290 LEU A C 1
ATOM 2274 O O . LEU A 1 306 ? -36.873 34.078 -44.533 1.00 21.81 290 LEU A O 1
ATOM 2279 N N . LEU A 1 307 ? -37.714 31.990 -44.463 1.00 19.81 291 LEU A N 1
ATOM 2280 C CA . LEU A 1 307 ? -36.546 31.360 -45.030 1.00 19.64 291 LEU A CA 1
ATOM 2281 C C . LEU A 1 307 ? -36.996 30.619 -46.283 1.00 23.67 291 LEU A C 1
ATOM 2282 O O . LEU A 1 307 ? -37.906 29.776 -46.222 1.00 23.43 291 LEU A O 1
ATOM 2287 N N . LYS A 1 308 ? -36.402 30.965 -47.421 1.00 19.79 292 LYS A N 1
ATOM 2288 C CA . LYS A 1 308 ? -36.687 30.271 -48.670 1.00 19.88 292 LYS A CA 1
ATOM 2289 C C . LYS A 1 308 ? -35.459 29.403 -48.963 1.00 24.11 292 LYS A C 1
ATOM 2290 O O . LYS A 1 308 ? -34.340 29.919 -48.963 1.00 24.27 292 LYS A O 1
ATOM 2296 N N . ILE A 1 309 ? -35.658 28.090 -49.170 1.00 20.31 293 ILE A N 1
ATOM 2297 C CA . ILE A 1 309 ? -34.570 27.137 -49.439 1.00 20.04 293 ILE A CA 1
ATOM 2298 C C . ILE A 1 309 ? -34.666 26.757 -50.911 1.00 25.53 293 ILE A C 1
ATOM 2299 O O . ILE A 1 309 ? -35.763 26.459 -51.392 1.00 25.07 293 ILE A O 1
ATOM 2304 N N . GLN A 1 310 ? -33.534 26.783 -51.624 1.00 21.41 294 GLN A N 1
ATOM 2305 C CA . GLN A 1 310 ? -33.520 26.434 -53.047 1.00 22.34 294 GLN A CA 1
ATOM 2306 C C . GLN A 1 310 ? -32.341 25.501 -53.380 1.00 24.71 294 GLN A C 1
ATOM 2307 O O . GLN A 1 310 ? -31.211 25.722 -52.927 1.00 23.89 294 GLN A O 1
ATOM 2313 N N . ALA A 1 311 ? -32.618 24.476 -54.179 1.00 23.03 295 ALA A N 1
ATOM 2314 C CA . ALA A 1 311 ? -31.590 23.552 -54.643 1.00 22.88 295 ALA A CA 1
ATOM 2315 C C . ALA A 1 311 ? -31.750 23.355 -56.133 1.00 27.15 295 ALA A C 1
ATOM 2316 O O . ALA A 1 311 ? -32.873 23.344 -56.625 1.00 26.72 295 ALA A O 1
ATOM 2318 N N . ASN A 1 312 ? -30.620 23.232 -56.838 1.00 25.96 296 ASN A N 1
ATOM 2319 C CA . ASN A 1 312 ? -30.511 23.020 -58.283 1.00 27.78 296 ASN A CA 1
ATOM 2320 C C . ASN A 1 312 ? -29.409 22.000 -58.516 1.00 32.03 296 ASN A C 1
ATOM 2321 O O . ASN A 1 312 ? -28.468 21.926 -57.729 1.00 31.37 296 ASN A O 1
ATOM 2326 N N . ASN A 1 313 ? -29.518 21.234 -59.593 1.00 30.80 297 ASN A N 1
ATOM 2327 C CA . ASN A 1 313 ? -28.509 20.233 -59.954 1.00 32.41 297 ASN A CA 1
ATOM 2328 C C . ASN A 1 313 ? -28.058 20.458 -61.427 1.00 40.76 297 ASN A C 1
ATOM 2329 O O . ASN A 1 313 ? -28.704 21.256 -62.122 1.00 40.62 297 ASN A O 1
ATOM 2334 N N . PRO A 1 314 ? -26.995 19.784 -61.941 1.00 40.10 298 PRO A N 1
ATOM 2335 C CA . PRO A 1 314 ? -26.571 20.048 -63.335 1.00 41.65 298 PRO A CA 1
ATOM 2336 C C . PRO A 1 314 ? -27.614 19.807 -64.434 1.00 47.84 298 PRO A C 1
ATOM 2337 O O . PRO A 1 314 ? -27.486 20.404 -65.502 1.00 50.10 298 PRO A O 1
ATOM 2341 N N . GLU A 1 315 ? -28.654 18.974 -64.172 1.00 43.28 299 GLU A N 1
ATOM 2342 C CA . GLU A 1 315 ? -29.736 18.650 -65.124 1.00 43.11 299 GLU A CA 1
ATOM 2343 C C . GLU A 1 315 ? -30.861 19.710 -65.138 1.00 44.84 299 GLU A C 1
ATOM 2344 O O . GLU A 1 315 ? -31.915 19.484 -65.738 1.00 43.90 299 GLU A O 1
ATOM 2350 N N . GLN A 1 316 ? -30.633 20.852 -64.455 1.00 41.05 300 GLN A N 1
ATOM 2351 C CA . GLN A 1 316 ? -31.542 22.001 -64.323 1.00 40.13 300 GLN A CA 1
ATOM 2352 C C . GLN A 1 316 ? -32.824 21.714 -63.525 1.00 39.14 300 GLN A C 1
ATOM 2353 O O . GLN A 1 316 ? -33.787 22.484 -63.583 1.00 38.70 300 GLN A O 1
ATOM 2355 N N . GLU A 1 317 ? -32.819 20.627 -62.730 1.00 31.52 301 GLU A N 1
ATOM 2356 C CA . GLU A 1 317 ? -33.951 20.341 -61.848 1.00 28.64 301 GLU A CA 1
ATOM 2357 C C . GLU A 1 317 ? -33.844 21.299 -60.658 1.00 30.07 301 GLU A C 1
ATOM 2358 O O . GLU A 1 317 ? -32.746 21.761 -60.348 1.00 30.27 301 GLU A O 1
ATOM 2364 N N . GLU A 1 318 ? -34.976 21.657 -60.044 1.00 24.73 302 GLU A N 1
ATOM 2365 C CA . GLU A 1 318 ? -34.974 22.610 -58.932 1.00 22.71 302 GLU A CA 1
ATOM 2366 C C . GLU A 1 318 ? -36.013 22.254 -57.855 1.00 26.00 302 GLU A C 1
ATOM 2367 O O . GLU A 1 318 ? -37.113 21.792 -58.173 1.00 25.91 302 GLU A O 1
ATOM 2373 N N . ALA A 1 319 ? -35.636 22.461 -56.591 1.00 24.02 303 ALA A N 1
ATOM 2374 C CA . ALA A 1 319 ? -36.514 22.254 -55.446 1.00 23.25 303 ALA A CA 1
ATOM 2375 C C . ALA A 1 319 ? -36.521 23.550 -54.644 1.00 26.16 303 ALA A C 1
ATOM 2376 O O . ALA A 1 319 ? -35.485 24.206 -54.515 1.00 25.20 303 ALA A O 1
ATOM 2378 N N . GLU A 1 320 ? -37.695 23.953 -54.174 1.00 22.88 304 GLU A N 1
ATOM 2379 C CA . GLU A 1 320 ? -37.828 25.189 -53.398 1.00 23.42 304 GLU A CA 1
ATOM 2380 C C . GLU A 1 320 ? -38.796 24.955 -52.239 1.00 27.11 304 GLU A C 1
ATOM 2381 O O . GLU A 1 320 ? -39.764 24.191 -52.363 1.00 25.76 304 GLU A O 1
ATOM 2387 N N . GLU A 1 321 ? -38.518 25.591 -51.102 1.00 22.16 305 GLU A N 1
ATOM 2388 C CA . GLU A 1 321 ? -39.405 25.466 -49.961 1.00 21.52 305 GLU A CA 1
ATOM 2389 C C . GLU A 1 321 ? -39.324 26.713 -49.127 1.00 23.22 305 GLU A C 1
ATOM 2390 O O . GLU A 1 321 ? -38.233 27.216 -48.884 1.00 23.56 305 GLU A O 1
ATOM 2396 N N . GLU A 1 322 ? -40.467 27.198 -48.692 1.00 20.15 306 GLU A N 1
ATOM 2397 C CA . GLU A 1 322 ? -40.543 28.357 -47.803 1.00 20.18 306 GLU A CA 1
ATOM 2398 C C . GLU A 1 322 ? -40.866 27.870 -46.400 1.00 23.92 306 GLU A C 1
ATOM 2399 O O . GLU A 1 322 ? -41.777 27.054 -46.212 1.00 23.71 306 GLU A O 1
ATOM 2405 N N . VAL A 1 323 ? -40.088 28.333 -45.420 1.00 20.22 307 VAL A N 1
ATOM 2406 C CA . VAL A 1 323 ? -40.290 27.969 -44.014 1.00 18.79 307 VAL A CA 1
ATOM 2407 C C . VAL A 1 323 ? -40.397 29.259 -43.196 1.00 22.39 307 VAL A C 1
ATOM 2408 O O . VAL A 1 323 ? -39.540 30.142 -43.329 1.00 20.98 307 VAL A O 1
ATOM 2412 N N . GLN A 1 324 ? -41.451 29.378 -42.375 1.00 18.62 308 GLN A N 1
ATOM 2413 C CA . GLN A 1 324 ? -41.580 30.548 -41.495 1.00 18.71 308 GLN A CA 1
ATOM 2414 C C . GLN A 1 324 ? -40.542 30.386 -40.386 1.00 20.36 308 GLN A C 1
ATOM 2415 O O . GLN A 1 324 ? -40.384 29.292 -39.833 1.00 19.57 308 GLN A O 1
ATOM 2421 N N . VAL A 1 325 ? -39.808 31.459 -40.109 1.00 18.02 309 VAL A N 1
ATOM 2422 C CA . VAL A 1 325 ? -38.790 31.529 -39.043 1.00 17.05 309 VAL A CA 1
ATOM 2423 C C . VAL A 1 325 ? -38.955 32.865 -38.277 1.00 22.60 309 VAL A C 1
ATOM 2424 O O . VAL A 1 325 ? -39.521 33.826 -38.804 1.00 22.32 309 VAL A O 1
ATOM 2428 N N . GLU A 1 326 ? -38.410 32.932 -37.067 1.00 20.01 310 GLU A N 1
ATOM 2429 C CA . GLU A 1 326 ? -38.337 34.186 -36.314 1.00 21.35 310 GLU A CA 1
ATOM 2430 C C . GLU A 1 326 ? -37.015 34.806 -36.793 1.00 24.82 310 GLU A C 1
ATOM 2431 O O . GLU A 1 326 ? -35.926 34.301 -36.469 1.00 22.26 310 GLU A O 1
ATOM 2437 N N . TYR A 1 327 ? -37.112 35.850 -37.640 1.00 23.60 311 TYR A N 1
ATOM 2438 C CA . TYR A 1 327 ? -35.957 36.519 -38.235 1.00 23.42 311 TYR A CA 1
ATOM 2439 C C . TYR A 1 327 ? -36.343 37.923 -38.686 1.00 27.94 311 TYR A C 1
ATOM 2440 O O . TYR A 1 327 ? -37.334 38.105 -39.411 1.00 25.00 311 TYR A O 1
ATOM 2449 N N . ASN A 1 328 ? -35.510 38.902 -38.307 1.00 26.93 312 ASN A N 1
ATOM 2450 C CA . ASN A 1 328 ? -35.713 40.290 -38.714 1.00 29.36 312 ASN A CA 1
ATOM 2451 C C . ASN A 1 328 ? -34.425 40.959 -39.214 1.00 36.88 312 ASN A C 1
ATOM 2452 O O . ASN A 1 328 ? -34.384 42.179 -39.370 1.00 37.07 312 ASN A O 1
ATOM 2457 N N . GLY A 1 329 ? -33.405 40.154 -39.532 1.00 36.05 313 GLY A N 1
ATOM 2458 C CA . GLY A 1 329 ? -32.180 40.685 -40.125 1.00 38.21 313 GLY A CA 1
ATOM 2459 C C . GLY A 1 329 ? -32.509 41.262 -41.495 1.00 45.12 313 GLY A C 1
ATOM 2460 O O . GLY A 1 329 ? -33.684 41.451 -41.852 1.00 47.16 313 GLY A O 1
ATOM 2461 N N . GLY A 1 330 ? -31.513 41.535 -42.298 1.00 40.48 314 GLY A N 1
ATOM 2462 C CA . GLY A 1 330 ? -31.883 42.035 -43.613 1.00 39.99 314 GLY A CA 1
ATOM 2463 C C . GLY A 1 330 ? -32.136 40.901 -44.580 1.00 40.34 314 GLY A C 1
ATOM 2464 O O . GLY A 1 330 ? -32.199 39.728 -44.186 1.00 40.58 314 GLY A O 1
ATOM 2465 N N . ASN A 1 331 ? -32.241 41.231 -45.852 1.00 32.49 315 ASN A N 1
ATOM 2466 C CA . ASN A 1 331 ? -32.314 40.216 -46.877 1.00 31.19 315 ASN A CA 1
ATOM 2467 C C . ASN A 1 331 ? -30.912 39.606 -46.926 1.00 32.80 315 ASN A C 1
ATOM 2468 O O . ASN A 1 331 ? -29.914 40.334 -46.939 1.00 30.63 315 ASN A O 1
ATOM 2473 N N . LEU A 1 332 ? -30.828 38.281 -46.807 1.00 27.94 316 LEU A N 1
ATOM 2474 C CA . LEU A 1 332 ? -29.517 37.643 -46.832 1.00 26.56 316 LEU A CA 1
ATOM 2475 C C . LEU A 1 332 ? -29.582 36.382 -47.639 1.00 27.50 316 LEU A C 1
ATOM 2476 O O . LEU A 1 332 ? -30.464 35.560 -47.418 1.00 26.49 316 LEU A O 1
ATOM 2481 N N . GLU A 1 333 ? -28.665 36.257 -48.595 1.00 24.30 317 GLU A N 1
ATOM 2482 C CA . GLU A 1 333 ? -28.523 35.068 -49.420 1.00 24.52 317 GLU A CA 1
ATOM 2483 C C . GLU A 1 333 ? -27.245 34.363 -48.988 1.00 26.18 317 GLU A C 1
ATOM 2484 O O . GLU A 1 333 ? -26.164 34.971 -48.984 1.00 26.10 317 GLU A O 1
ATOM 2490 N N . ILE A 1 334 ? -27.364 33.095 -48.605 1.00 21.66 318 ILE A N 1
ATOM 2491 C CA . ILE A 1 334 ? -26.213 32.331 -48.136 1.00 21.10 318 ILE A CA 1
ATOM 2492 C C . ILE A 1 334 ? -26.332 30.870 -48.584 1.00 24.61 318 ILE A C 1
ATOM 2493 O O . ILE A 1 334 ? -27.424 30.303 -48.556 1.00 24.02 318 ILE A O 1
ATOM 2498 N N . GLY A 1 335 ? -25.220 30.295 -49.025 1.00 20.74 319 GLY A N 1
ATOM 2499 C CA . GLY A 1 335 ? -25.202 28.918 -49.504 1.00 20.19 319 GLY A CA 1
ATOM 2500 C C . GLY A 1 335 ? -24.491 27.982 -48.548 1.00 23.35 319 GLY A C 1
ATOM 2501 O O . GLY A 1 335 ? -23.542 28.390 -47.882 1.00 22.99 319 GLY A O 1
ATOM 2502 N N . PHE A 1 336 ? -24.974 26.742 -48.440 1.00 20.91 320 PHE A N 1
ATOM 2503 C CA . PHE A 1 336 ? -24.373 25.729 -47.566 1.00 20.03 320 PHE A CA 1
ATOM 2504 C C . PHE A 1 336 ? -24.468 24.357 -48.161 1.00 24.74 320 PHE A C 1
ATOM 2505 O O . PHE A 1 336 ? -25.432 24.040 -48.886 1.00 23.39 320 PHE A O 1
ATOM 2513 N N . ASN A 1 337 ? -23.509 23.505 -47.756 1.00 21.61 321 ASN A N 1
ATOM 2514 C CA . ASN A 1 337 ? -23.519 22.084 -48.034 1.00 21.40 321 ASN A CA 1
ATOM 2515 C C . ASN A 1 337 ? -24.657 21.545 -47.114 1.00 21.99 321 ASN A C 1
ATOM 2516 O O . ASN A 1 337 ? -24.604 21.679 -45.876 1.00 17.97 321 ASN A O 1
ATOM 2521 N N . VAL A 1 338 ? -25.709 21.004 -47.738 1.00 18.98 322 VAL A N 1
ATOM 2522 C CA . VAL A 1 338 ? -26.884 20.533 -47.004 1.00 18.35 322 VAL A CA 1
ATOM 2523 C C . VAL A 1 338 ? -26.568 19.419 -46.005 1.00 19.55 322 VAL A C 1
ATOM 2524 O O . VAL A 1 338 ? -27.173 19.409 -44.938 1.00 17.30 322 VAL A O 1
ATOM 2528 N N . SER A 1 339 ? -25.605 18.521 -46.323 1.00 17.73 323 SER A N 1
ATOM 2529 C CA . SER A 1 339 ? -25.247 17.436 -45.400 1.00 17.68 323 SER A CA 1
ATOM 2530 C C . SER A 1 339 ? -24.694 18.007 -44.078 1.00 18.14 323 SER A C 1
ATOM 2531 O O . SER A 1 339 ? -25.025 17.493 -43.027 1.00 16.53 323 SER A O 1
ATOM 2534 N N . TYR A 1 340 ? -23.922 19.107 -44.148 1.00 15.11 324 TYR A N 1
ATOM 2535 C CA . TYR A 1 340 ? -23.384 19.768 -42.953 1.00 14.72 324 TYR A CA 1
ATOM 2536 C C . TYR A 1 340 ? -24.516 20.294 -42.055 1.00 16.71 324 TYR A C 1
ATOM 2537 O O . TYR A 1 340 ? -24.443 20.135 -40.830 1.00 15.19 324 TYR A O 1
ATOM 2546 N N . LEU A 1 341 ? -25.561 20.892 -42.665 1.00 14.76 325 LEU A N 1
ATOM 2547 C CA . LEU A 1 341 ? -26.743 21.399 -41.941 1.00 14.42 325 LEU A CA 1
ATOM 2548 C C . LEU A 1 341 ? -27.547 20.244 -41.356 1.00 17.63 325 LEU A C 1
ATOM 2549 O O . LEU A 1 341 ? -27.958 20.320 -40.198 1.00 15.69 325 LEU A O 1
ATOM 2554 N N . LEU A 1 342 ? -27.779 19.180 -42.155 1.00 13.49 326 LEU A N 1
ATOM 2555 C CA . LEU A 1 342 ? -28.506 18.010 -41.668 1.00 13.24 326 LEU A CA 1
ATOM 2556 C C . LEU A 1 342 ? -27.785 17.367 -40.456 1.00 15.16 326 LEU A C 1
ATOM 2557 O O . LEU A 1 342 ? -28.456 16.993 -39.494 1.00 13.59 326 LEU A O 1
ATOM 2562 N N . ASP A 1 343 ? -26.429 17.281 -40.504 1.00 13.73 327 ASP A N 1
ATOM 2563 C CA . ASP A 1 343 ? -25.636 16.694 -39.418 1.00 13.81 327 ASP A CA 1
ATOM 2564 C C . ASP A 1 343 ? -25.846 17.495 -38.122 1.00 15.23 327 ASP A C 1
ATOM 2565 O O . ASP A 1 343 ? -26.059 16.906 -37.060 1.00 13.71 327 ASP A O 1
ATOM 2570 N N . VAL A 1 344 ? -25.817 18.828 -38.219 1.00 12.48 328 VAL A N 1
ATOM 2571 C CA . VAL A 1 344 ? -25.988 19.683 -37.033 1.00 11.37 328 VAL A CA 1
ATOM 2572 C C . VAL A 1 344 ? -27.411 19.528 -36.468 1.00 14.30 328 VAL A C 1
ATOM 2573 O O . VAL A 1 344 ? -27.572 19.278 -35.274 1.00 13.47 328 VAL A O 1
ATOM 2577 N N . LEU A 1 345 ? -28.426 19.632 -37.330 1.00 11.05 329 LEU A N 1
ATOM 2578 C CA . LEU A 1 345 ? -29.823 19.544 -36.848 1.00 13.60 329 LEU A CA 1
ATOM 2579 C C . LEU A 1 345 ? -30.136 18.176 -36.215 1.00 16.65 329 LEU A C 1
ATOM 2580 O O . LEU A 1 345 ? -30.911 18.111 -35.253 1.00 14.56 329 LEU A O 1
ATOM 2585 N N . GLY A 1 346 ? -29.431 17.144 -36.688 1.00 14.94 330 GLY A N 1
ATOM 2586 C CA . GLY A 1 346 ? -29.517 15.782 -36.172 1.00 15.30 330 GLY A CA 1
ATOM 2587 C C . GLY A 1 346 ? -29.072 15.635 -34.723 1.00 19.02 330 GLY A C 1
ATOM 2588 O O . GLY A 1 346 ? -29.499 14.692 -34.057 1.00 19.70 330 GLY A O 1
ATOM 2589 N N . VAL A 1 347 ? -28.219 16.559 -34.206 1.00 14.59 331 VAL A N 1
ATOM 2590 C CA . VAL A 1 347 ? -27.743 16.549 -32.796 1.00 15.05 331 VAL A CA 1
ATOM 2591 C C . VAL A 1 347 ? -28.373 17.660 -31.895 1.00 19.36 331 VAL A C 1
ATOM 2592 O O . VAL A 1 347 ? -28.085 17.757 -30.692 1.00 20.05 331 VAL A O 1
ATOM 2596 N N . ILE A 1 348 ? -29.197 18.511 -32.483 1.00 14.36 332 ILE A N 1
ATOM 2597 C CA . ILE A 1 348 ? -29.933 19.525 -31.731 1.00 14.96 332 ILE A CA 1
ATOM 2598 C C . ILE A 1 348 ? -31.074 18.802 -30.947 1.00 18.09 332 ILE A C 1
ATOM 2599 O O . ILE A 1 348 ? -31.887 18.123 -31.552 1.00 18.20 332 ILE A O 1
ATOM 2604 N N . GLY A 1 349 ? -31.076 18.916 -29.622 1.00 16.09 333 GLY A N 1
ATOM 2605 C CA . GLY A 1 349 ? -32.081 18.265 -28.769 1.00 17.02 333 GLY A CA 1
ATOM 2606 C C . GLY A 1 349 ? -33.336 19.073 -28.460 1.00 20.83 333 GLY A C 1
ATOM 2607 O O . GLY A 1 349 ? -34.321 18.522 -27.944 1.00 18.96 333 GLY A O 1
ATOM 2608 N N . THR A 1 350 ? -33.302 20.399 -28.740 1.00 16.01 334 THR A N 1
ATOM 2609 C CA . THR A 1 350 ? -34.422 21.318 -28.511 1.00 16.30 334 THR A CA 1
ATOM 2610 C C . THR A 1 350 ? -35.283 21.359 -29.772 1.00 19.06 334 THR A C 1
ATOM 2611 O O . THR A 1 350 ? -34.766 21.134 -30.863 1.00 17.86 334 THR A O 1
ATOM 2615 N N . GLU A 1 351 ? -36.574 21.687 -29.634 1.00 17.13 335 GLU A N 1
ATOM 2616 C CA . GLU A 1 351 ? -37.478 21.747 -30.797 1.00 15.50 335 GLU A CA 1
ATOM 2617 C C . GLU A 1 351 ? -37.171 22.960 -31.673 1.00 18.59 335 GLU A C 1
ATOM 2618 O O . GLU A 1 351 ? -37.508 22.962 -32.856 1.00 19.83 335 GLU A O 1
ATOM 2624 N N . GLN A 1 352 ? -36.591 24.008 -31.075 1.00 15.11 336 GLN A N 1
ATOM 2625 C CA . GLN A 1 352 ? -36.181 25.195 -31.836 1.00 15.77 336 GLN A CA 1
ATOM 2626 C C . GLN A 1 352 ? -34.652 25.188 -31.969 1.00 19.77 336 GLN A C 1
ATOM 2627 O O . GLN A 1 352 ? -33.949 24.597 -31.132 1.00 19.02 336 GLN A O 1
ATOM 2633 N N . VAL A 1 353 ? -34.148 25.809 -33.034 1.00 14.73 337 VAL A N 1
ATOM 2634 C CA . VAL A 1 353 ? -32.712 25.902 -33.293 1.00 12.94 337 VAL A CA 1
ATOM 2635 C C . VAL A 1 353 ? -32.359 27.361 -33.574 1.00 17.44 337 VAL A C 1
ATOM 2636 O O . VAL A 1 353 ? -33.155 28.083 -34.184 1.00 17.25 337 VAL A O 1
ATOM 2640 N N . ARG A 1 354 ? -31.166 27.781 -33.133 1.00 14.07 338 ARG A N 1
ATOM 2641 C CA . ARG A 1 354 ? -30.698 29.139 -33.351 1.00 14.46 338 ARG A CA 1
ATOM 2642 C C . ARG A 1 354 ? -29.542 29.155 -34.340 1.00 18.23 338 ARG A C 1
ATOM 2643 O O . ARG A 1 354 ? -28.548 28.431 -34.149 1.00 17.19 338 ARG A O 1
ATOM 2651 N N . PHE A 1 355 ? -29.678 29.947 -35.404 1.00 14.50 339 PHE A N 1
ATOM 2652 C CA . PHE A 1 355 ? -28.572 30.187 -36.339 1.00 14.34 339 PHE A CA 1
ATOM 2653 C C . PHE A 1 355 ? -28.188 31.651 -36.129 1.00 21.29 339 PHE A C 1
ATOM 2654 O O . PHE A 1 355 ? -29.059 32.537 -36.185 1.00 23.10 339 PHE A O 1
ATOM 2662 N N . ILE A 1 356 ? -26.907 31.899 -35.932 1.00 17.18 340 ILE A N 1
ATOM 2663 C CA . ILE A 1 356 ? -26.367 33.257 -35.786 1.00 18.47 340 ILE A CA 1
ATOM 2664 C C . ILE A 1 356 ? -25.461 33.473 -36.997 1.00 21.46 340 ILE A C 1
ATOM 2665 O O . ILE A 1 356 ? -24.478 32.743 -37.180 1.00 18.07 340 ILE A O 1
ATOM 2670 N N . LEU A 1 357 ? -25.844 34.438 -37.848 1.00 19.91 341 LEU A N 1
ATOM 2671 C CA . LEU A 1 357 ? -25.181 34.743 -39.110 1.00 19.05 341 LEU A CA 1
ATOM 2672 C C . LEU A 1 357 ? -24.735 36.201 -39.174 1.00 23.56 341 LEU A C 1
ATOM 2673 O O . LEU A 1 357 ? -25.197 37.021 -38.383 1.00 22.62 341 LEU A O 1
ATOM 2678 N N . SER A 1 358 ? -23.863 36.509 -40.144 1.00 20.13 342 SER A N 1
ATOM 2679 C CA . SER A 1 358 ? -23.407 37.876 -40.379 1.00 22.48 342 SER A CA 1
ATOM 2680 C C . SER A 1 358 ? -23.624 38.193 -41.859 1.00 28.70 342 SER A C 1
ATOM 2681 O O . SER A 1 358 ? -24.664 38.754 -42.194 1.00 31.89 342 SER A O 1
ATOM 2684 N N . ASP A 1 359 ? -22.747 37.728 -42.746 1.00 23.18 343 ASP A N 1
ATOM 2685 C CA . ASP A 1 359 ? -22.892 37.949 -44.184 1.00 23.04 343 ASP A CA 1
ATOM 2686 C C . ASP A 1 359 ? -22.784 36.628 -44.973 1.00 26.42 343 ASP A C 1
ATOM 2687 O O . ASP A 1 359 ? -22.578 35.566 -44.377 1.00 25.01 343 ASP A O 1
ATOM 2692 N N . SER A 1 360 ? -22.903 36.704 -46.312 1.00 24.56 344 SER A N 1
ATOM 2693 C CA . SER A 1 360 ? -22.882 35.541 -47.205 1.00 25.43 344 SER A CA 1
ATOM 2694 C C . SER A 1 360 ? -21.569 34.736 -47.200 1.00 29.88 344 SER A C 1
ATOM 2695 O O . SER A 1 360 ? -21.587 33.554 -47.541 1.00 30.14 344 SER A O 1
ATOM 2698 N N . ASN A 1 361 ? -20.438 35.373 -46.831 1.00 28.40 345 ASN A N 1
ATOM 2699 C CA . ASN A 1 361 ? -19.117 34.741 -46.853 1.00 28.60 345 ASN A CA 1
ATOM 2700 C C . ASN A 1 361 ? -18.543 34.356 -45.495 1.00 32.36 345 ASN A C 1
ATOM 2701 O O . ASN A 1 361 ? -17.381 33.940 -45.416 1.00 33.67 345 ASN A O 1
ATOM 2706 N N . SER A 1 362 ? -19.339 34.495 -44.435 1.00 25.60 346 SER A N 1
ATOM 2707 C CA . SER A 1 362 ? -18.893 34.162 -43.091 1.00 23.12 346 SER A CA 1
ATOM 2708 C C . SER A 1 362 ? -19.648 32.957 -42.538 1.00 23.30 346 SER A C 1
ATOM 2709 O O . SER A 1 362 ? -20.802 32.682 -42.923 1.00 19.38 346 SER A O 1
ATOM 2712 N N . SER A 1 363 ? -18.973 32.222 -41.653 1.00 20.83 347 SER A N 1
ATOM 2713 C CA . SER A 1 363 ? -19.502 31.006 -41.030 1.00 19.27 347 SER A CA 1
ATOM 2714 C C . SER A 1 363 ? -20.812 31.226 -40.265 1.00 24.17 347 SER A C 1
ATOM 2715 O O . SER A 1 363 ? -21.027 32.301 -39.681 1.00 24.33 347 SER A O 1
ATOM 2718 N N . ALA A 1 364 ? -21.679 30.202 -40.282 1.00 19.89 348 ALA A N 1
ATOM 2719 C CA . ALA A 1 364 ? -22.900 30.165 -39.489 1.00 18.76 348 ALA A CA 1
ATOM 2720 C C . ALA A 1 364 ? -22.477 29.589 -38.141 1.00 20.79 348 ALA A C 1
ATOM 2721 O O . ALA A 1 364 ? -21.647 28.668 -38.092 1.00 19.64 348 ALA A O 1
ATOM 2723 N N . LEU A 1 365 ? -23.047 30.129 -37.055 1.00 16.80 349 LEU A N 1
ATOM 2724 C CA . LEU A 1 365 ? -22.905 29.619 -35.704 1.00 15.51 349 LEU A CA 1
ATOM 2725 C C . LEU A 1 365 ? -24.286 29.070 -35.299 1.00 18.95 349 LEU A C 1
ATOM 2726 O O . LEU A 1 365 ? -25.285 29.773 -35.410 1.00 19.98 349 LEU A O 1
ATOM 2731 N N . VAL A 1 366 ? -24.338 27.822 -34.861 1.00 14.78 350 VAL A N 1
ATOM 2732 C CA . VAL A 1 366 ? -25.604 27.166 -34.523 1.00 14.72 350 VAL A CA 1
ATOM 2733 C C . VAL A 1 366 ? -25.589 26.699 -33.064 1.00 18.37 350 VAL A C 1
ATOM 2734 O O . VAL A 1 366 ? -24.598 26.096 -32.607 1.00 17.34 350 VAL A O 1
ATOM 2738 N N . HIS A 1 367 ? -26.696 26.955 -32.349 1.00 15.53 351 HIS A N 1
ATOM 2739 C CA . HIS A 1 367 ? -26.886 26.492 -30.980 1.00 15.21 351 HIS A CA 1
ATOM 2740 C C . HIS A 1 367 ? -28.284 25.849 -30.810 1.00 19.02 351 HIS A C 1
ATOM 2741 O O . HIS A 1 367 ? -29.214 26.115 -31.597 1.00 16.82 351 HIS A O 1
ATOM 2748 N N . GLU A 1 368 ? -28.458 25.130 -29.696 1.00 17.40 352 GLU A N 1
ATOM 2749 C CA . GLU A 1 368 ? -29.766 24.656 -29.220 1.00 17.71 352 GLU A CA 1
ATOM 2750 C C . GLU A 1 368 ? -30.533 25.928 -28.748 1.00 21.11 352 GLU A C 1
ATOM 2751 O O . GLU A 1 368 ? -29.943 27.019 -28.639 1.00 21.35 352 GLU A O 1
ATOM 2757 N N . ALA A 1 369 ? -31.854 25.815 -28.533 1.00 18.82 353 ALA A N 1
ATOM 2758 C CA . ALA A 1 369 ? -32.706 26.970 -28.231 1.00 19.69 353 ALA A CA 1
ATOM 2759 C C . ALA A 1 369 ? -32.412 27.717 -26.934 1.00 23.80 353 ALA A C 1
ATOM 2760 O O . ALA A 1 369 ? -32.485 28.945 -26.906 1.00 23.49 353 ALA A O 1
ATOM 2762 N N . ASP A 1 370 ? -32.112 26.966 -25.879 1.00 23.20 354 ASP A N 1
ATOM 2763 C CA . ASP A 1 370 ? -32.021 27.456 -24.504 1.00 24.52 354 ASP A CA 1
ATOM 2764 C C . ASP A 1 370 ? -30.642 27.518 -23.834 1.00 27.55 354 ASP A C 1
ATOM 2765 O O . ASP A 1 370 ? -30.570 27.913 -22.666 1.00 27.97 354 ASP A O 1
ATOM 2770 N N . ASN A 1 371 ? -29.568 27.109 -24.527 1.00 23.76 355 ASN A N 1
ATOM 2771 C CA . ASN A 1 371 ? -28.229 27.100 -23.932 1.00 23.55 355 ASN A CA 1
ATOM 2772 C C . ASN A 1 371 ? -27.129 27.227 -24.996 1.00 26.84 355 ASN A C 1
ATOM 2773 O O . ASN A 1 371 ? -27.343 26.886 -26.172 1.00 24.05 355 ASN A O 1
ATOM 2778 N N . ASP A 1 372 ? -25.934 27.647 -24.551 1.00 23.93 356 ASP A N 1
ATOM 2779 C CA . ASP A 1 372 ? -24.746 27.757 -25.401 1.00 23.85 356 ASP A CA 1
ATOM 2780 C C . ASP A 1 372 ? -23.708 26.635 -25.097 1.00 26.97 356 ASP A C 1
ATOM 2781 O O . ASP A 1 372 ? -22.556 26.754 -25.500 1.00 28.05 356 ASP A O 1
ATOM 2786 N N . ASP A 1 373 ? -24.123 25.550 -24.425 1.00 22.72 357 ASP A N 1
ATOM 2787 C CA . ASP A 1 373 ? -23.242 24.413 -24.105 1.00 22.87 357 ASP A CA 1
ATOM 2788 C C . ASP A 1 373 ? -22.674 23.741 -25.360 1.00 24.99 357 ASP A C 1
ATOM 2789 O O . ASP A 1 373 ? -21.520 23.328 -25.356 1.00 24.69 357 ASP A O 1
ATOM 2794 N N . SER A 1 374 ? -23.488 23.647 -26.421 1.00 20.38 358 SER A N 1
ATOM 2795 C CA . SER A 1 374 ? -23.092 23.078 -27.712 1.00 19.44 358 SER A CA 1
ATOM 2796 C C . SER A 1 374 ? -22.985 24.216 -28.708 1.00 21.42 358 SER A C 1
ATOM 2797 O O . SER A 1 374 ? -23.726 25.194 -28.601 1.00 22.82 358 SER A O 1
ATOM 2800 N N . ALA A 1 375 ? -22.023 24.127 -29.631 1.00 16.63 359 ALA A N 1
ATOM 2801 C CA . ALA A 1 375 ? -21.842 25.138 -30.672 1.00 15.99 359 ALA A CA 1
ATOM 2802 C C . ALA A 1 375 ? -21.354 24.455 -31.943 1.00 18.48 359 ALA A C 1
ATOM 2803 O O . ALA A 1 375 ? -20.471 23.589 -31.889 1.00 17.84 359 ALA A O 1
ATOM 2805 N N . TYR A 1 376 ? -21.947 24.835 -33.069 1.00 14.65 360 TYR A N 1
ATOM 2806 C CA . TYR A 1 376 ? -21.650 24.245 -34.378 1.00 13.78 360 TYR A CA 1
ATOM 2807 C C . TYR A 1 376 ? -21.303 25.348 -35.333 1.00 18.10 360 TYR A C 1
ATOM 2808 O O . TYR A 1 376 ? -22.003 26.369 -35.396 1.00 18.11 360 TYR A O 1
ATOM 2817 N N . VAL A 1 377 ? -20.238 25.143 -36.100 1.00 15.48 361 VAL A N 1
ATOM 2818 C CA . VAL A 1 377 ? -19.788 26.166 -37.043 1.00 15.43 361 VAL A CA 1
ATOM 2819 C C . VAL A 1 377 ? -19.850 25.525 -38.425 1.00 17.23 361 VAL A C 1
ATOM 2820 O O . VAL A 1 377 ? -19.370 24.405 -38.593 1.00 15.55 361 VAL A O 1
ATOM 2824 N N . VAL A 1 378 ? -20.458 26.210 -39.395 1.00 14.88 362 VAL A N 1
ATOM 2825 C CA . VAL A 1 378 ? -20.534 25.702 -40.770 1.00 15.71 362 VAL A CA 1
ATOM 2826 C C . VAL A 1 378 ? -20.094 26.832 -41.691 1.00 21.60 362 VAL A C 1
ATOM 2827 O O . VAL A 1 378 ? -20.678 27.936 -41.678 1.00 19.31 362 VAL A O 1
ATOM 2831 N N . MET A 1 379 ? -19.033 26.566 -42.451 1.00 21.42 363 MET A N 1
ATOM 2832 C CA . MET A 1 379 ? -18.537 27.529 -43.435 1.00 24.13 363 MET A CA 1
ATOM 2833 C C . MET A 1 379 ? -19.500 27.550 -44.603 1.00 25.62 363 MET A C 1
ATOM 2834 O O . MET A 1 379 ? -19.899 26.490 -45.087 1.00 23.55 363 MET A O 1
ATOM 2839 N N . PRO A 1 380 ? -19.854 28.738 -45.106 1.00 24.18 364 PRO A N 1
ATOM 2840 C CA . PRO A 1 380 ? -20.746 28.779 -46.264 1.00 24.67 364 PRO A CA 1
ATOM 2841 C C . PRO A 1 380 ? -20.025 28.478 -47.583 1.00 28.90 364 PRO A C 1
ATOM 2842 O O . PRO A 1 380 ? -18.795 28.523 -47.660 1.00 27.15 364 PRO A O 1
ATOM 2846 N N . MET A 1 381 ? -20.804 28.176 -48.610 1.00 26.26 365 MET A N 1
ATOM 2847 C CA . MET A 1 381 ? -20.298 27.970 -49.967 1.00 27.63 365 MET A CA 1
ATOM 2848 C C . MET A 1 381 ? -20.268 29.334 -50.681 1.00 32.43 365 MET A C 1
ATOM 2849 O O . MET A 1 381 ? -20.848 30.294 -50.174 1.00 34.24 365 MET A O 1
ATOM 2854 N N . ARG A 1 382 ? -19.561 29.417 -51.836 1.00 28.29 366 ARG A N 1
ATOM 2855 C CA . ARG A 1 382 ? -19.329 30.573 -52.729 1.00 36.72 366 ARG A CA 1
ATOM 2856 C C . ARG A 1 382 ? -18.148 31.449 -52.344 1.00 78.56 366 ARG A C 1
ATOM 2857 O O . ARG A 1 382 ? -17.027 31.159 -52.756 1.00 45.22 366 ARG A O 1
ATOM 2865 N N . HIS B 1 16 ? -49.829 19.625 -71.029 1.00 67.56 0 HIS B N 1
ATOM 2866 C CA . HIS B 1 16 ? -51.233 19.757 -70.642 1.00 66.63 0 HIS B CA 1
ATOM 2867 C C . HIS B 1 16 ? -51.566 18.929 -69.389 1.00 62.93 0 HIS B C 1
ATOM 2868 O O . HIS B 1 16 ? -52.369 19.368 -68.567 1.00 60.88 0 HIS B O 1
ATOM 2875 N N . MET B 1 17 ? -50.970 17.730 -69.260 1.00 56.17 1 MET B N 1
ATOM 2876 C CA . MET B 1 17 ? -51.194 16.808 -68.141 1.00 53.08 1 MET B CA 1
ATOM 2877 C C . MET B 1 17 ? -51.148 17.518 -66.773 1.00 50.26 1 MET B C 1
ATOM 2878 O O . MET B 1 17 ? -50.200 18.257 -66.494 1.00 46.78 1 MET B O 1
ATOM 2883 N N . HIS B 1 18 ? -52.214 17.348 -65.969 1.00 44.84 2 HIS B N 1
ATOM 2884 C CA . HIS B 1 18 ? -52.343 17.942 -64.633 1.00 42.87 2 HIS B CA 1
ATOM 2885 C C . HIS B 1 18 ? -53.304 17.138 -63.753 1.00 45.13 2 HIS B C 1
ATOM 2886 O O . HIS B 1 18 ? -54.375 16.758 -64.209 1.00 46.01 2 HIS B O 1
ATOM 2893 N N . PHE B 1 19 ? -52.918 16.886 -62.490 1.00 39.06 3 PHE B N 1
ATOM 2894 C CA . PHE B 1 19 ? -53.741 16.159 -61.520 1.00 37.19 3 PHE B CA 1
ATOM 2895 C C . PHE B 1 19 ? -53.342 16.479 -60.074 1.00 41.15 3 PHE B C 1
ATOM 2896 O O . PHE B 1 19 ? -52.230 16.956 -59.822 1.00 39.73 3 PHE B O 1
ATOM 2904 N N . THR B 1 20 ? -54.263 16.214 -59.131 1.00 38.44 4 THR B N 1
ATOM 2905 C CA . THR B 1 20 ? -54.032 16.368 -57.690 1.00 36.88 4 THR B CA 1
ATOM 2906 C C . THR B 1 20 ? -54.235 14.991 -57.060 1.00 39.88 4 THR B C 1
ATOM 2907 O O . THR B 1 20 ? -55.108 14.230 -57.504 1.00 40.26 4 THR B O 1
ATOM 2911 N N . ILE B 1 21 ? -53.404 14.653 -56.063 1.00 33.65 5 ILE B N 1
ATOM 2912 C CA . ILE B 1 21 ? -53.431 13.348 -55.395 1.00 32.93 5 ILE B CA 1
ATOM 2913 C C . ILE B 1 21 ? -52.872 13.459 -53.965 1.00 37.41 5 ILE B C 1
ATOM 2914 O O . ILE B 1 21 ? -51.906 14.188 -53.758 1.00 36.16 5 ILE B O 1
ATOM 2919 N N . GLN B 1 22 ? -53.459 12.728 -52.990 1.00 34.53 6 GLN B N 1
ATOM 2920 C CA . GLN B 1 22 ? -52.933 12.700 -51.615 1.00 33.45 6 GLN B CA 1
ATOM 2921 C C . GLN B 1 22 ? -51.608 11.936 -51.611 1.00 34.79 6 GLN B C 1
ATOM 2922 O O . GLN B 1 22 ? -51.467 10.949 -52.340 1.00 32.99 6 GLN B O 1
ATOM 2928 N N . ARG B 1 23 ? -50.635 12.396 -50.786 1.00 30.78 7 ARG B N 1
ATOM 2929 C CA . ARG B 1 23 ? -49.315 11.774 -50.636 1.00 29.86 7 ARG B CA 1
ATOM 2930 C C . ARG B 1 23 ? -49.381 10.232 -50.604 1.00 33.85 7 ARG B C 1
ATOM 2931 O O . ARG B 1 23 ? -48.752 9.565 -51.433 1.00 31.92 7 ARG B O 1
ATOM 2939 N N . GLU B 1 24 ? -50.164 9.694 -49.657 1.00 31.42 8 GLU B N 1
ATOM 2940 C CA . GLU B 1 24 ? -50.332 8.265 -49.401 1.00 31.84 8 GLU B CA 1
ATOM 2941 C C . GLU B 1 24 ? -50.891 7.496 -50.607 1.00 36.23 8 GLU B C 1
ATOM 2942 O O . GLU B 1 24 ? -50.372 6.420 -50.925 1.00 35.38 8 GLU B O 1
ATOM 2948 N N . ALA B 1 25 ? -51.897 8.078 -51.310 1.00 33.84 9 ALA B N 1
ATOM 2949 C CA . ALA B 1 25 ? -52.504 7.474 -52.510 1.00 34.90 9 ALA B CA 1
ATOM 2950 C C . ALA B 1 25 ? -51.461 7.341 -53.631 1.00 37.54 9 ALA B C 1
ATOM 2951 O O . ALA B 1 25 ? -51.440 6.332 -54.332 1.00 37.26 9 ALA B O 1
ATOM 2953 N N . LEU B 1 26 ? -50.584 8.355 -53.784 1.00 31.39 10 LEU B N 1
ATOM 2954 C CA . LEU B 1 26 ? -49.524 8.323 -54.785 1.00 29.95 10 LEU B CA 1
ATOM 2955 C C . LEU B 1 26 ? -48.379 7.398 -54.365 1.00 31.28 10 LEU B C 1
ATOM 2956 O O . LEU B 1 26 ? -47.845 6.672 -55.202 1.00 29.17 10 LEU B O 1
ATOM 2961 N N . LEU B 1 27 ? -47.993 7.443 -53.079 1.00 28.60 11 LEU B N 1
ATOM 2962 C CA . LEU B 1 27 ? -46.864 6.682 -52.552 1.00 28.49 11 LEU B CA 1
ATOM 2963 C C . LEU B 1 27 ? -46.956 5.179 -52.727 1.00 31.94 11 LEU B C 1
ATOM 2964 O O . LEU B 1 27 ? -45.961 4.578 -53.124 1.00 30.79 11 LEU B O 1
ATOM 2969 N N . LYS B 1 28 ? -48.134 4.576 -52.446 1.00 30.50 12 LYS B N 1
ATOM 2970 C CA . LYS B 1 28 ? -48.346 3.123 -52.537 1.00 31.39 12 LYS B CA 1
ATOM 2971 C C . LYS B 1 28 ? -47.957 2.526 -53.908 1.00 35.55 12 LYS B C 1
ATOM 2972 O O . LYS B 1 28 ? -47.009 1.738 -53.931 1.00 34.30 12 LYS B O 1
ATOM 2974 N N . PRO B 1 29 ? -48.554 2.944 -55.059 1.00 34.24 13 PRO B N 1
ATOM 2975 C CA . PRO B 1 29 ? -48.115 2.374 -56.350 1.00 34.43 13 PRO B CA 1
ATOM 2976 C C . PRO B 1 29 ? -46.732 2.864 -56.794 1.00 35.67 13 PRO B C 1
ATOM 2977 O O . PRO B 1 29 ? -46.005 2.092 -57.419 1.00 35.22 13 PRO B O 1
ATOM 2981 N N . LEU B 1 30 ? -46.361 4.129 -56.463 1.00 30.93 14 LEU B N 1
ATOM 2982 C CA . LEU B 1 30 ? -45.052 4.696 -56.803 1.00 29.70 14 LEU B CA 1
ATOM 2983 C C . LEU B 1 30 ? -43.909 3.866 -56.227 1.00 32.54 14 LEU B C 1
ATOM 2984 O O . LEU B 1 30 ? -42.977 3.527 -56.959 1.00 32.48 14 LEU B O 1
ATOM 2989 N N . GLN B 1 31 ? -43.999 3.509 -54.932 1.00 29.06 15 GLN B N 1
ATOM 2990 C CA . GLN B 1 31 ? -42.987 2.681 -54.258 1.00 28.85 15 GLN B CA 1
ATOM 2991 C C . GLN B 1 31 ? -42.852 1.317 -54.925 1.00 33.17 15 GLN B C 1
ATOM 2992 O O . GLN B 1 31 ? -41.732 0.867 -55.160 1.00 31.50 15 GLN B O 1
ATOM 2998 N N . LEU B 1 32 ? -43.994 0.682 -55.250 1.00 32.16 16 LEU B N 1
ATOM 2999 C CA . LEU B 1 32 ? -44.034 -0.629 -55.907 1.00 33.00 16 LEU B CA 1
ATOM 3000 C C . LEU B 1 32 ? -43.409 -0.558 -57.276 1.00 34.50 16 LEU B C 1
ATOM 3001 O O . LEU B 1 32 ? -42.528 -1.351 -57.582 1.00 32.75 16 LEU B O 1
ATOM 3006 N N . VAL B 1 33 ? -43.816 0.445 -58.078 1.00 30.86 17 VAL B N 1
ATOM 3007 C CA . VAL B 1 33 ? -43.331 0.653 -59.435 1.00 31.39 17 VAL B CA 1
ATOM 3008 C C . VAL B 1 33 ? -41.833 1.003 -59.468 1.00 36.38 17 VAL B C 1
ATOM 3009 O O . VAL B 1 33 ? -41.095 0.364 -60.217 1.00 34.69 17 VAL B O 1
ATOM 3013 N N . ALA B 1 34 ? -41.377 1.950 -58.612 1.00 36.56 18 ALA B N 1
ATOM 3014 C CA . ALA B 1 34 ? -39.964 2.360 -58.537 1.00 37.87 18 ALA B CA 1
ATOM 3015 C C . ALA B 1 34 ? -39.036 1.199 -58.181 1.00 41.80 18 ALA B C 1
ATOM 3016 O O . ALA B 1 34 ? -37.888 1.190 -58.623 1.00 43.15 18 ALA B O 1
ATOM 3018 N N . GLY B 1 35 ? -39.564 0.222 -57.448 1.00 37.73 19 GLY B N 1
ATOM 3019 C CA . GLY B 1 35 ? -38.862 -0.994 -57.051 1.00 38.04 19 GLY B CA 1
ATOM 3020 C C . GLY B 1 35 ? -38.381 -1.859 -58.207 1.00 44.36 19 GLY B C 1
ATOM 3021 O O . GLY B 1 35 ? -37.380 -2.565 -58.059 1.00 45.23 19 GLY B O 1
ATOM 3022 N N . VAL B 1 36 ? -39.075 -1.816 -59.375 1.00 40.40 20 VAL B N 1
ATOM 3023 C CA . VAL B 1 36 ? -38.673 -2.605 -60.550 1.00 40.65 20 VAL B CA 1
ATOM 3024 C C . VAL B 1 36 ? -37.735 -1.812 -61.475 1.00 45.52 20 VAL B C 1
ATOM 3025 O O . VAL B 1 36 ? -37.131 -2.384 -62.384 1.00 45.37 20 VAL B O 1
ATOM 3029 N N . VAL B 1 37 ? -37.623 -0.492 -61.233 1.00 42.61 21 VAL B N 1
ATOM 3030 C CA . VAL B 1 37 ? -36.793 0.426 -62.014 1.00 44.19 21 VAL B CA 1
ATOM 3031 C C . VAL B 1 37 ? -35.324 0.326 -61.559 1.00 49.84 21 VAL B C 1
ATOM 3032 O O . VAL B 1 37 ? -35.026 0.531 -60.374 1.00 49.92 21 VAL B O 1
ATOM 3036 N N . GLU B 1 38 ? -34.427 -0.011 -62.505 1.00 46.98 22 GLU B N 1
ATOM 3037 C CA . GLU B 1 38 ? -32.984 -0.160 -62.297 1.00 83.40 22 GLU B CA 1
ATOM 3038 C C . GLU B 1 38 ? -32.209 0.363 -63.507 1.00 122.89 22 GLU B C 1
ATOM 3039 O O . GLU B 1 38 ? -32.578 0.090 -64.651 1.00 87.60 22 GLU B O 1
ATOM 3041 N N . THR B 1 42 ? -28.521 1.905 -69.334 1.00 67.11 26 THR B N 1
ATOM 3042 C CA . THR B 1 42 ? -27.941 2.493 -70.538 1.00 68.65 26 THR B CA 1
ATOM 3043 C C . THR B 1 42 ? -28.935 3.444 -71.228 1.00 71.80 26 THR B C 1
ATOM 3044 O O . THR B 1 42 ? -28.600 4.604 -71.478 1.00 72.21 26 THR B O 1
ATOM 3046 N N . LEU B 1 43 ? -30.150 2.941 -71.538 1.00 66.25 27 LEU B N 1
ATOM 3047 C CA . LEU B 1 43 ? -31.239 3.698 -72.163 1.00 64.97 27 LEU B CA 1
ATOM 3048 C C . LEU B 1 43 ? -31.839 4.608 -71.059 1.00 62.80 27 LEU B C 1
ATOM 3049 O O . LEU B 1 43 ? -32.282 4.079 -70.032 1.00 60.66 27 LEU B O 1
ATOM 3054 N N . PRO B 1 44 ? -31.786 5.964 -71.202 1.00 56.02 28 PRO B N 1
ATOM 3055 C CA . PRO B 1 44 ? -32.266 6.845 -70.112 1.00 52.92 28 PRO B CA 1
ATOM 3056 C C . PRO B 1 44 ? -33.711 6.652 -69.645 1.00 51.42 28 PRO B C 1
ATOM 3057 O O . PRO B 1 44 ? -33.954 6.671 -68.431 1.00 49.58 28 PRO B O 1
ATOM 3061 N N . VAL B 1 45 ? -34.653 6.409 -70.589 1.00 46.18 29 VAL B N 1
ATOM 3062 C CA . VAL B 1 45 ? -36.079 6.204 -70.284 1.00 44.79 29 VAL B CA 1
ATOM 3063 C C . VAL B 1 45 ? -36.374 5.018 -69.328 1.00 47.48 29 VAL B C 1
ATOM 3064 O O . VAL B 1 45 ? -37.346 5.081 -68.566 1.00 44.98 29 VAL B O 1
ATOM 3068 N N . LEU B 1 46 ? -35.504 3.980 -69.336 1.00 44.28 30 LEU B N 1
ATOM 3069 C CA . LEU B 1 46 ? -35.614 2.793 -68.489 1.00 43.22 30 LEU B CA 1
ATOM 3070 C C . LEU B 1 46 ? -35.574 3.121 -66.982 1.00 44.84 30 LEU B C 1
ATOM 3071 O O . LEU B 1 46 ? -36.164 2.387 -66.190 1.00 42.68 30 LEU B O 1
ATOM 3073 N N . SER B 1 47 ? -34.908 4.240 -66.608 1.00 40.94 31 SER B N 1
ATOM 3074 C CA . SER B 1 47 ? -34.774 4.739 -65.237 1.00 39.40 31 SER B CA 1
ATOM 3075 C C . SER B 1 47 ? -35.969 5.633 -64.834 1.00 40.36 31 SER B C 1
ATOM 3076 O O . SER B 1 47 ? -35.995 6.158 -63.720 1.00 38.19 31 SER B O 1
ATOM 3079 N N . ASN B 1 48 ? -36.964 5.780 -65.734 1.00 36.51 32 ASN B N 1
ATOM 3080 C CA . ASN B 1 48 ? -38.141 6.614 -65.498 1.00 35.45 32 ASN B CA 1
ATOM 3081 C C . ASN B 1 48 ? -39.435 5.845 -65.260 1.00 36.29 32 ASN B C 1
ATOM 3082 O O . ASN B 1 48 ? -39.559 4.675 -65.633 1.00 35.90 32 ASN B O 1
ATOM 3087 N N . VAL B 1 49 ? -40.390 6.506 -64.593 1.00 30.50 33 VAL B N 1
ATOM 3088 C CA . VAL B 1 49 ? -41.737 5.985 -64.365 1.00 29.20 33 VAL B CA 1
ATOM 3089 C C . VAL B 1 49 ? -42.668 6.630 -65.400 1.00 33.34 33 VAL B C 1
ATOM 3090 O O . VAL B 1 49 ? -42.664 7.854 -65.550 1.00 33.16 33 VAL B O 1
ATOM 3094 N N . LEU B 1 50 ? -43.453 5.814 -66.103 1.00 32.17 34 LEU B N 1
ATOM 3095 C CA . LEU B 1 50 ? -44.413 6.317 -67.089 1.00 33.43 34 LEU B CA 1
ATOM 3096 C C . LEU B 1 50 ? -45.685 6.670 -66.329 1.00 36.78 34 LEU B C 1
ATOM 3097 O O . LEU B 1 50 ? -46.249 5.831 -65.618 1.00 35.22 34 LEU B O 1
ATOM 3102 N N . LEU B 1 51 ? -46.084 7.930 -66.432 1.00 33.16 35 LEU B N 1
ATOM 3103 C CA . LEU B 1 51 ? -47.274 8.472 -65.793 1.00 33.09 35 LEU B CA 1
ATOM 3104 C C . LEU B 1 51 ? -48.300 8.715 -66.887 1.00 40.18 35 LEU B C 1
ATOM 3105 O O . LEU B 1 51 ? -48.013 9.430 -67.857 1.00 40.38 35 LEU B O 1
ATOM 3110 N N . VAL B 1 52 ? -49.478 8.096 -66.753 1.00 38.13 36 VAL B N 1
ATOM 3111 C CA . VAL B 1 52 ? -50.570 8.258 -67.722 1.00 40.37 36 VAL B CA 1
ATOM 3112 C C . VAL B 1 52 ? -51.847 8.634 -66.968 1.00 43.79 36 VAL B C 1
ATOM 3113 O O . VAL B 1 52 ? -52.238 7.935 -66.031 1.00 42.23 36 VAL B O 1
ATOM 3117 N N . VAL B 1 53 ? -52.478 9.735 -67.381 1.00 42.12 37 VAL B N 1
ATOM 3118 C CA . VAL B 1 53 ? -53.751 10.207 -66.850 1.00 43.11 37 VAL B CA 1
ATOM 3119 C C . VAL B 1 53 ? -54.779 10.042 -67.978 1.00 49.61 37 VAL B C 1
ATOM 3120 O O . VAL B 1 53 ? -54.593 10.595 -69.058 1.00 49.12 37 VAL B O 1
ATOM 3124 N N . GLU B 1 54 ? -55.800 9.207 -67.744 1.00 48.87 38 GLU B N 1
ATOM 3125 C CA . GLU B 1 54 ? -56.890 8.911 -68.678 1.00 51.64 38 GLU B CA 1
ATOM 3126 C C . GLU B 1 54 ? -58.170 8.859 -67.848 1.00 57.11 38 GLU B C 1
ATOM 3127 O O . GLU B 1 54 ? -58.277 8.032 -66.934 1.00 54.66 38 GLU B O 1
ATOM 3129 N N . GLY B 1 55 ? -59.084 9.792 -68.121 1.00 56.98 39 GLY B N 1
ATOM 3130 C CA . GLY B 1 55 ? -60.337 9.933 -67.387 1.00 57.64 39 GLY B CA 1
ATOM 3131 C C . GLY B 1 55 ? -60.053 10.333 -65.954 1.00 59.93 39 GLY B C 1
ATOM 3132 O O . GLY B 1 55 ? -59.429 11.372 -65.712 1.00 58.48 39 GLY B O 1
ATOM 3133 N N . GLN B 1 56 ? -60.446 9.478 -64.998 1.00 55.50 40 GLN B N 1
ATOM 3134 C CA . GLN B 1 56 ? -60.170 9.717 -63.577 1.00 53.47 40 GLN B CA 1
ATOM 3135 C C . GLN B 1 56 ? -59.201 8.641 -63.053 1.00 55.12 40 GLN B C 1
ATOM 3136 O O . GLN B 1 56 ? -59.245 8.260 -61.878 1.00 53.64 40 GLN B O 1
ATOM 3142 N N . GLN B 1 57 ? -58.330 8.139 -63.949 1.00 50.49 41 GLN B N 1
ATOM 3143 C CA . GLN B 1 57 ? -57.363 7.111 -63.598 1.00 48.10 41 GLN B CA 1
ATOM 3144 C C . GLN B 1 57 ? -55.926 7.498 -63.896 1.00 48.25 41 GLN B C 1
ATOM 3145 O O . GLN B 1 57 ? -55.584 7.905 -65.007 1.00 49.51 41 GLN B O 1
ATOM 3151 N N . LEU B 1 58 ? -55.082 7.322 -62.892 1.00 40.63 42 LEU B N 1
ATOM 3152 C CA . LEU B 1 58 ? -53.654 7.526 -63.016 1.00 37.59 42 LEU B CA 1
ATOM 3153 C C . LEU B 1 58 ? -53.016 6.144 -63.106 1.00 39.08 42 LEU B C 1
ATOM 3154 O O . LEU B 1 58 ? -53.306 5.277 -62.283 1.00 37.59 42 LEU B O 1
ATOM 3159 N N . SER B 1 59 ? -52.147 5.944 -64.101 1.00 35.25 43 SER B N 1
ATOM 3160 C CA . SER B 1 59 ? -51.391 4.702 -64.234 1.00 34.57 43 SER B CA 1
ATOM 3161 C C . SER B 1 59 ? -49.924 5.028 -64.075 1.00 36.95 43 SER B C 1
ATOM 3162 O O . SER B 1 59 ? -49.446 6.062 -64.579 1.00 36.04 43 SER B O 1
ATOM 3165 N N . LEU B 1 60 ? -49.222 4.154 -63.357 1.00 31.74 44 LEU B N 1
ATOM 3166 C CA . LEU B 1 60 ? -47.797 4.282 -63.097 1.00 30.89 44 LEU B CA 1
ATOM 3167 C C . LEU B 1 60 ? -47.140 3.015 -63.586 1.00 34.44 44 LEU B C 1
ATOM 3168 O O . LEU B 1 60 ? -47.478 1.925 -63.111 1.00 33.08 44 LEU B O 1
ATOM 3173 N N . THR B 1 61 ? -46.230 3.140 -64.563 1.00 32.17 45 THR B N 1
ATOM 3174 C CA . THR B 1 61 ? -45.564 1.955 -65.122 1.00 32.93 45 THR B CA 1
ATOM 3175 C C . THR B 1 61 ? -44.044 2.044 -64.966 1.00 37.25 45 THR B C 1
ATOM 3176 O O . THR B 1 61 ? -43.437 3.095 -65.214 1.00 36.54 45 THR B O 1
ATOM 3180 N N . GLY B 1 62 ? -43.467 0.931 -64.544 1.00 34.24 46 GLY B N 1
ATOM 3181 C CA . GLY B 1 62 ? -42.035 0.755 -64.371 1.00 33.51 46 GLY B CA 1
ATOM 3182 C C . GLY B 1 62 ? -41.619 -0.540 -65.028 1.00 36.61 46 GLY B C 1
ATOM 3183 O O . GLY B 1 62 ? -42.367 -1.522 -64.984 1.00 36.50 46 GLY B O 1
ATOM 3184 N N . THR B 1 63 ? -40.435 -0.553 -65.653 1.00 33.43 47 THR B N 1
ATOM 3185 C CA . THR B 1 63 ? -39.923 -1.753 -66.327 1.00 35.40 47 THR B CA 1
ATOM 3186 C C . THR B 1 63 ? -38.397 -1.816 -66.291 1.00 40.82 47 THR B C 1
ATOM 3187 O O . THR B 1 63 ? -37.733 -0.781 -66.175 1.00 39.17 47 THR B O 1
ATOM 3191 N N . ASP B 1 64 ? -37.852 -3.040 -66.370 1.00 38.39 48 ASP B N 1
ATOM 3192 C CA . ASP B 1 64 ? -36.414 -3.274 -66.464 1.00 38.44 48 ASP B CA 1
ATOM 3193 C C . ASP B 1 64 ? -36.159 -4.106 -67.745 1.00 44.13 48 ASP B C 1
ATOM 3194 O O . ASP B 1 64 ? -35.061 -4.639 -67.939 1.00 44.68 48 ASP B O 1
ATOM 3199 N N . LEU B 1 65 ? -37.212 -4.212 -68.594 1.00 41.11 49 LEU B N 1
ATOM 3200 C CA . LEU B 1 65 ? -37.333 -4.977 -69.850 1.00 43.03 49 LEU B CA 1
ATOM 3201 C C . LEU B 1 65 ? -37.692 -6.462 -69.664 1.00 46.58 49 LEU B C 1
ATOM 3202 O O . LEU B 1 65 ? -38.255 -7.063 -70.585 1.00 47.86 49 LEU B O 1
ATOM 3207 N N . GLU B 1 66 ? -37.369 -7.051 -68.486 1.00 40.53 50 GLU B N 1
ATOM 3208 C CA . GLU B 1 66 ? -37.704 -8.447 -68.155 1.00 39.73 50 GLU B CA 1
ATOM 3209 C C . GLU B 1 66 ? -39.088 -8.479 -67.480 1.00 40.79 50 GLU B C 1
ATOM 3210 O O . GLU B 1 66 ? -39.939 -9.293 -67.837 1.00 39.67 50 GLU B O 1
ATOM 3216 N N . VAL B 1 67 ? -39.306 -7.569 -66.517 1.00 36.48 51 VAL B N 1
ATOM 3217 C CA . VAL B 1 67 ? -40.578 -7.423 -65.815 1.00 35.60 51 VAL B CA 1
ATOM 3218 C C . VAL B 1 67 ? -41.161 -6.027 -66.045 1.00 40.20 51 VAL B C 1
ATOM 3219 O O . VAL B 1 67 ? -40.414 -5.066 -66.243 1.00 38.93 51 VAL B O 1
ATOM 3223 N N . GLU B 1 68 ? -42.489 -5.926 -65.966 1.00 37.14 52 GLU B N 1
ATOM 3224 C CA . GLU B 1 68 ? -43.220 -4.680 -66.068 1.00 37.05 52 GLU B CA 1
ATOM 3225 C C . GLU B 1 68 ? -44.252 -4.633 -64.947 1.00 39.12 52 GLU B C 1
ATOM 3226 O O . GLU B 1 68 ? -45.000 -5.600 -64.758 1.00 39.82 52 GLU B O 1
ATOM 3232 N N . LEU B 1 69 ? -44.264 -3.534 -64.180 1.00 33.62 53 LEU B N 1
ATOM 3233 C CA . LEU B 1 69 ? -45.243 -3.355 -63.115 1.00 32.61 53 LEU B CA 1
ATOM 3234 C C . LEU B 1 69 ? -46.065 -2.108 -63.373 1.00 36.19 53 LEU B C 1
ATOM 3235 O O . LEU B 1 69 ? -45.500 -1.040 -63.614 1.00 35.32 53 LEU B O 1
ATOM 3240 N N . VAL B 1 70 ? -47.400 -2.262 -63.354 1.00 34.26 54 VAL B N 1
ATOM 3241 C CA . VAL B 1 70 ? -48.360 -1.172 -63.567 1.00 35.10 54 VAL B CA 1
ATOM 3242 C C . VAL B 1 70 ? -49.200 -1.026 -62.296 1.00 39.84 54 VAL B C 1
ATOM 3243 O O . VAL B 1 70 ? -49.823 -1.985 -61.850 1.00 40.24 54 VAL B O 1
ATOM 3247 N N . GLY B 1 71 ? -49.171 0.159 -61.713 1.00 35.87 55 GLY B N 1
ATOM 3248 C CA . GLY B 1 71 ? -49.975 0.507 -60.550 1.00 34.82 55 GLY B CA 1
ATOM 3249 C C . GLY B 1 71 ? -51.045 1.476 -61.005 1.00 40.15 55 GLY B C 1
ATOM 3250 O O . GLY B 1 71 ? -50.781 2.320 -61.866 1.00 39.50 55 GLY B O 1
ATOM 3251 N N . ARG B 1 72 ? -52.268 1.343 -60.479 1.00 38.03 56 ARG B N 1
ATOM 3252 C CA . ARG B 1 72 ? -53.372 2.226 -60.870 1.00 39.45 56 ARG B CA 1
ATOM 3253 C C . ARG B 1 72 ? -54.035 2.886 -59.658 1.00 43.57 56 ARG B C 1
ATOM 3254 O O . ARG B 1 72 ? -54.196 2.244 -58.621 1.00 42.76 56 ARG B O 1
ATOM 3262 N N . VAL B 1 73 ? -54.363 4.183 -59.776 1.00 41.45 57 VAL B N 1
ATOM 3263 C CA . VAL B 1 73 ? -55.023 4.981 -58.732 1.00 42.13 57 VAL B CA 1
ATOM 3264 C C . VAL B 1 73 ? -56.213 5.697 -59.344 1.00 48.27 57 VAL B C 1
ATOM 3265 O O . VAL B 1 73 ? -56.096 6.229 -60.447 1.00 48.73 57 VAL B O 1
ATOM 3269 N N . VAL B 1 74 ? -57.335 5.759 -58.608 1.00 45.94 58 VAL B N 1
ATOM 3270 C CA . VAL B 1 74 ? -58.530 6.476 -59.042 1.00 47.59 58 VAL B CA 1
ATOM 3271 C C . VAL B 1 74 ? -58.418 7.900 -58.488 1.00 51.89 58 VAL B C 1
ATOM 3272 O O . VAL B 1 74 ? -58.278 8.086 -57.270 1.00 50.80 58 VAL B O 1
ATOM 3276 N N . LEU B 1 75 ? -58.427 8.897 -59.386 1.00 49.59 59 LEU B N 1
ATOM 3277 C CA . LEU B 1 75 ? -58.306 10.306 -59.004 1.00 49.26 59 LEU B CA 1
ATOM 3278 C C . LEU B 1 75 ? -59.677 10.888 -58.652 1.00 57.54 59 LEU B C 1
ATOM 3279 O O . LEU B 1 75 ? -60.609 10.798 -59.453 1.00 58.88 59 LEU B O 1
ATOM 3284 N N . GLU B 1 76 ? -59.805 11.443 -57.432 1.00 55.37 60 GLU B N 1
ATOM 3285 C CA . GLU B 1 76 ? -61.052 12.016 -56.914 1.00 56.97 60 GLU B CA 1
ATOM 3286 C C . GLU B 1 76 ? -61.376 13.388 -57.508 1.00 62.49 60 GLU B C 1
ATOM 3287 O O . GLU B 1 76 ? -62.534 13.650 -57.831 1.00 64.17 60 GLU B O 1
ATOM 3289 N N . ASP B 1 77 ? -60.365 14.268 -57.625 1.00 57.71 61 ASP B N 1
ATOM 3290 C CA . ASP B 1 77 ? -60.524 15.622 -58.161 1.00 57.67 61 ASP B CA 1
ATOM 3291 C C . ASP B 1 77 ? -60.284 15.668 -59.671 1.00 60.75 61 ASP B C 1
ATOM 3292 O O . ASP B 1 77 ? -59.740 14.717 -60.231 1.00 59.78 61 ASP B O 1
ATOM 3294 N N . ALA B 1 78 ? -60.677 16.784 -60.320 1.00 57.87 62 ALA B N 1
ATOM 3295 C CA . ALA B 1 78 ? -60.532 17.012 -61.763 1.00 59.00 62 ALA B CA 1
ATOM 3296 C C . ALA B 1 78 ? -59.084 16.842 -62.249 1.00 61.49 62 ALA B C 1
ATOM 3297 O O . ALA B 1 78 ? -58.148 17.314 -61.590 1.00 59.85 62 ALA B O 1
ATOM 3299 N N . ALA B 1 79 ? -58.910 16.143 -63.389 1.00 57.54 63 ALA B N 1
ATOM 3300 C CA . ALA B 1 79 ? -57.598 15.873 -63.970 1.00 55.82 63 ALA B CA 1
ATOM 3301 C C . ALA B 1 79 ? -57.553 16.062 -65.481 1.00 58.86 63 ALA B C 1
ATOM 3302 O O . ALA B 1 79 ? -58.452 15.594 -66.189 1.00 60.10 63 ALA B O 1
ATOM 3304 N N . GLU B 1 80 ? -56.503 16.744 -65.980 1.00 52.64 64 GLU B N 1
ATOM 3305 C CA . GLU B 1 80 ? -56.302 16.920 -67.424 1.00 52.90 64 GLU B CA 1
ATOM 3306 C C . GLU B 1 80 ? -55.450 15.738 -67.893 1.00 54.68 64 GLU B C 1
ATOM 3307 O O . GLU B 1 80 ? -54.476 15.398 -67.203 1.00 52.90 64 GLU B O 1
ATOM 3313 N N . PRO B 1 81 ? -55.828 15.056 -69.002 1.00 50.67 65 PRO B N 1
ATOM 3314 C CA . PRO B 1 81 ? -55.085 13.852 -69.411 1.00 49.52 65 PRO B CA 1
ATOM 3315 C C . PRO B 1 81 ? -53.714 14.124 -70.009 1.00 51.57 65 PRO B C 1
ATOM 3316 O O . PRO B 1 81 ? -53.402 15.259 -70.381 1.00 51.62 65 PRO B O 1
ATOM 3320 N N . GLY B 1 82 ? -52.933 13.063 -70.141 1.00 47.37 66 GLY B N 1
ATOM 3321 C CA . GLY B 1 82 ? -51.611 13.141 -70.735 1.00 47.03 66 GLY B CA 1
ATOM 3322 C C . GLY B 1 82 ? -50.690 12.017 -70.337 1.00 48.73 66 GLY B C 1
ATOM 3323 O O . GLY B 1 82 ? -51.041 11.159 -69.522 1.00 47.60 66 GLY B O 1
ATOM 3324 N N . GLU B 1 83 ? -49.511 12.008 -70.947 1.00 45.49 67 GLU B N 1
ATOM 3325 C CA . GLU B 1 83 ? -48.489 10.991 -70.698 1.00 44.15 67 GLU B CA 1
ATOM 3326 C C . GLU B 1 83 ? -47.101 11.595 -70.706 1.00 45.96 67 GLU B C 1
ATOM 3327 O O . GLU B 1 83 ? -46.804 12.495 -71.508 1.00 46.10 67 GLU B O 1
ATOM 3333 N N . ILE B 1 84 ? -46.284 11.156 -69.738 1.00 39.26 68 ILE B N 1
ATOM 3334 C CA . ILE B 1 84 ? -44.933 11.652 -69.510 1.00 38.05 68 ILE B CA 1
ATOM 3335 C C . ILE B 1 84 ? -44.130 10.616 -68.710 1.00 39.65 68 ILE B C 1
ATOM 3336 O O . ILE B 1 84 ? -44.712 9.780 -68.008 1.00 39.76 68 ILE B O 1
ATOM 3340 N N . THR B 1 85 ? -42.801 10.670 -68.825 1.00 34.40 69 THR B N 1
ATOM 3341 C CA . THR B 1 85 ? -41.942 9.801 -68.021 1.00 33.38 69 THR B CA 1
ATOM 3342 C C . THR B 1 85 ? -41.106 10.731 -67.156 1.00 37.03 69 THR B C 1
ATOM 3343 O O . THR B 1 85 ? -40.755 11.838 -67.584 1.00 36.14 69 THR B O 1
ATOM 3347 N N . VAL B 1 86 ? -40.891 10.336 -65.909 1.00 34.01 70 VAL B N 1
ATOM 3348 C CA . VAL B 1 86 ? -40.121 11.110 -64.938 1.00 33.73 70 VAL B CA 1
ATOM 3349 C C . VAL B 1 86 ? -39.175 10.171 -64.138 1.00 35.45 70 VAL B C 1
ATOM 3350 O O . VAL B 1 86 ? -39.550 9.018 -63.916 1.00 32.12 70 VAL B O 1
ATOM 3354 N N . PRO B 1 87 ? -37.984 10.651 -63.672 1.00 33.97 71 PRO B N 1
ATOM 3355 C CA . PRO B 1 87 ? -37.106 9.799 -62.847 1.00 32.92 71 PRO B CA 1
ATOM 3356 C C . PRO B 1 87 ? -37.894 9.215 -61.670 1.00 34.17 71 PRO B C 1
ATOM 3357 O O . PRO B 1 87 ? -38.469 9.959 -60.869 1.00 31.48 71 PRO B O 1
ATOM 3361 N N . ALA B 1 88 ? -38.001 7.890 -61.652 1.00 31.34 72 ALA B N 1
ATOM 3362 C CA . ALA B 1 88 ? -38.775 7.121 -60.685 1.00 30.29 72 ALA B CA 1
ATOM 3363 C C . ALA B 1 88 ? -38.271 7.277 -59.260 1.00 30.79 72 ALA B C 1
ATOM 3364 O O . ALA B 1 88 ? -39.080 7.544 -58.366 1.00 28.18 72 ALA B O 1
ATOM 3366 N N . ARG B 1 89 ? -36.952 7.091 -59.043 1.00 27.95 73 ARG B N 1
ATOM 3367 C CA . ARG B 1 89 ? -36.353 7.210 -57.697 1.00 27.92 73 ARG B CA 1
ATOM 3368 C C . ARG B 1 89 ? -36.544 8.614 -57.112 1.00 28.94 73 ARG B C 1
ATOM 3369 O O . ARG B 1 89 ? -36.957 8.739 -55.951 1.00 25.58 73 ARG B O 1
ATOM 3377 N N . LYS B 1 90 ? -36.287 9.666 -57.923 1.00 26.18 74 LYS B N 1
ATOM 3378 C CA . LYS B 1 90 ? -36.470 11.059 -57.486 1.00 25.75 74 LYS B CA 1
ATOM 3379 C C . LYS B 1 90 ? -37.920 11.354 -57.124 1.00 26.77 74 LYS B C 1
ATOM 3380 O O . LYS B 1 90 ? -38.158 11.916 -56.061 1.00 24.57 74 LYS B O 1
ATOM 3386 N N . LEU B 1 91 ? -38.890 10.935 -57.973 1.00 25.91 75 LEU B N 1
ATOM 3387 C CA . LEU B 1 91 ? -40.310 11.167 -57.670 1.00 25.11 75 LEU B CA 1
ATOM 3388 C C . LEU B 1 91 ? -40.746 10.400 -56.417 1.00 26.08 75 LEU B C 1
ATOM 3389 O O . LEU B 1 91 ? -41.483 10.948 -55.596 1.00 23.26 75 LEU B O 1
ATOM 3394 N N . MET B 1 92 ? -40.287 9.146 -56.269 1.00 24.24 76 MET B N 1
ATOM 3395 C CA . MET B 1 92 ? -40.618 8.364 -55.068 1.00 22.91 76 MET B CA 1
ATOM 3396 C C . MET B 1 92 ? -40.040 9.055 -53.826 1.00 24.65 76 MET B C 1
ATOM 3397 O O . MET B 1 92 ? -40.764 9.226 -52.837 1.00 23.63 76 MET B O 1
ATOM 3401 N N . ASP B 1 93 ? -38.742 9.449 -53.874 1.00 22.20 77 ASP B N 1
ATOM 3402 C CA . ASP B 1 93 ? -38.093 10.119 -52.732 1.00 21.25 77 ASP B CA 1
ATOM 3403 C C . ASP B 1 93 ? -38.783 11.422 -52.350 1.00 23.75 77 ASP B C 1
ATOM 3404 O O . ASP B 1 93 ? -38.916 11.703 -51.172 1.00 21.82 77 ASP B O 1
ATOM 3409 N N . ILE B 1 94 ? -39.248 12.191 -53.341 1.00 21.10 78 ILE B N 1
ATOM 3410 C CA . ILE B 1 94 ? -39.960 13.446 -53.106 1.00 20.54 78 ILE B CA 1
ATOM 3411 C C . ILE B 1 94 ? -41.279 13.153 -52.387 1.00 23.06 78 ILE B C 1
ATOM 3412 O O . ILE B 1 94 ? -41.542 13.736 -51.336 1.00 21.20 78 ILE B O 1
ATOM 3417 N N . CYS B 1 95 ? -42.070 12.222 -52.929 1.00 23.14 79 CYS B N 1
ATOM 3418 C CA . CYS B 1 95 ? -43.357 11.830 -52.363 1.00 24.72 79 CYS B CA 1
ATOM 3419 C C . CYS B 1 95 ? -43.178 11.334 -50.908 1.00 25.30 79 CYS B C 1
ATOM 3420 O O . CYS B 1 95 ? -43.893 11.783 -50.007 1.00 23.54 79 CYS B O 1
ATOM 3423 N N . LYS B 1 96 ? -42.201 10.438 -50.695 1.00 22.71 80 LYS B N 1
ATOM 3424 C CA . LYS B 1 96 ? -41.877 9.875 -49.374 1.00 22.02 80 LYS B CA 1
ATOM 3425 C C . LYS B 1 96 ? -41.530 10.989 -48.358 1.00 24.13 80 LYS B C 1
ATOM 3426 O O . LYS B 1 96 ? -41.959 10.930 -47.201 1.00 22.56 80 LYS B O 1
ATOM 3432 N N . SER B 1 97 ? -40.727 11.974 -48.793 1.00 21.67 81 SER B N 1
ATOM 3433 C CA . SER B 1 97 ? -40.253 13.071 -47.946 1.00 21.43 81 SER B CA 1
ATOM 3434 C C . SER B 1 97 ? -41.329 14.087 -47.582 1.00 26.28 81 SER B C 1
ATOM 3435 O O . SER B 1 97 ? -41.122 14.878 -46.651 1.00 25.12 81 SER B O 1
ATOM 3438 N N . LEU B 1 98 ? -42.431 14.142 -48.364 1.00 22.24 82 LEU B N 1
ATOM 3439 C CA . LEU B 1 98 ? -43.474 15.144 -48.120 1.00 23.62 82 LEU B CA 1
ATOM 3440 C C . LEU B 1 98 ? -44.258 14.882 -46.833 1.00 29.25 82 LEU B C 1
ATOM 3441 O O . LEU B 1 98 ? -44.374 13.722 -46.446 1.00 27.67 82 LEU B O 1
ATOM 3446 N N . PRO B 1 99 ? -44.796 15.937 -46.161 1.00 30.41 83 PRO B N 1
ATOM 3447 C CA . PRO B 1 99 ? -45.591 15.704 -44.938 1.00 31.08 83 PRO B CA 1
ATOM 3448 C C . PRO B 1 99 ? -46.794 14.787 -45.175 1.00 36.77 83 PRO B C 1
ATOM 3449 O O . PRO B 1 99 ? -47.365 14.771 -46.277 1.00 36.11 83 PRO B O 1
ATOM 3453 N N . ASN B 1 100 ? -47.179 14.029 -44.132 1.00 33.93 84 ASN B N 1
ATOM 3454 C CA . ASN B 1 100 ? -48.308 13.091 -44.160 1.00 34.74 84 ASN B CA 1
ATOM 3455 C C . ASN B 1 100 ? -49.602 13.815 -44.511 1.00 37.92 84 ASN B C 1
ATOM 3456 O O . ASN B 1 100 ? -49.770 14.976 -44.146 1.00 36.47 84 ASN B O 1
ATOM 3461 N N . ASP B 1 101 ? -50.479 13.141 -45.272 1.00 36.52 85 ASP B N 1
ATOM 3462 C CA . ASP B 1 101 ? -51.801 13.622 -45.701 1.00 38.23 85 ASP B CA 1
ATOM 3463 C C . ASP B 1 101 ? -51.807 14.933 -46.520 1.00 42.72 85 ASP B C 1
ATOM 3464 O O . ASP B 1 101 ? -52.858 15.568 -46.608 1.00 45.85 85 ASP B O 1
ATOM 3469 N N . VAL B 1 102 ? -50.657 15.347 -47.106 1.00 35.45 86 VAL B N 1
ATOM 3470 C CA . VAL B 1 102 ? -50.612 16.566 -47.920 1.00 33.87 86 VAL B CA 1
ATOM 3471 C C . VAL B 1 102 ? -51.147 16.283 -49.336 1.00 35.72 86 VAL B C 1
ATOM 3472 O O . VAL B 1 102 ? -50.923 15.197 -49.882 1.00 34.48 86 VAL B O 1
ATOM 3476 N N . LEU B 1 103 ? -51.841 17.264 -49.916 1.00 32.85 87 LEU B N 1
ATOM 3477 C CA . LEU B 1 103 ? -52.351 17.174 -51.280 1.00 33.70 87 LEU B CA 1
ATOM 3478 C C . LEU B 1 103 ? -51.193 17.547 -52.222 1.00 36.14 87 LEU B C 1
ATOM 3479 O O . LEU B 1 103 ? -50.515 18.563 -52.009 1.00 36.51 87 LEU B O 1
ATOM 3484 N N . ILE B 1 104 ? -50.918 16.685 -53.211 1.00 30.53 88 ILE B N 1
ATOM 3485 C CA . ILE B 1 104 ? -49.846 16.935 -54.170 1.00 28.96 88 ILE B CA 1
ATOM 3486 C C . ILE B 1 104 ? -50.468 17.333 -55.507 1.00 33.89 88 ILE B C 1
ATOM 3487 O O . ILE B 1 104 ? -51.298 16.591 -56.042 1.00 36.04 88 ILE B O 1
ATOM 3492 N N . ASP B 1 105 ? -50.028 18.464 -56.061 1.00 29.40 89 ASP B N 1
ATOM 3493 C CA . ASP B 1 105 ? -50.471 18.962 -57.362 1.00 30.18 89 ASP B CA 1
ATOM 3494 C C . ASP B 1 105 ? -49.354 18.689 -58.367 1.00 34.44 89 ASP B C 1
ATOM 3495 O O . ASP B 1 105 ? -48.219 19.117 -58.158 1.00 35.16 89 ASP B O 1
ATOM 3500 N N . ILE B 1 106 ? -49.660 17.939 -59.425 1.00 30.85 90 ILE B N 1
ATOM 3501 C CA . ILE B 1 106 ? -48.670 17.579 -60.438 1.00 30.84 90 ILE B CA 1
ATOM 3502 C C . ILE B 1 106 ? -49.138 18.051 -61.804 1.00 36.71 90 ILE B C 1
ATOM 3503 O O . ILE B 1 106 ? -50.291 17.821 -62.184 1.00 36.02 90 ILE B O 1
ATOM 3508 N N . ARG B 1 107 ? -48.239 18.726 -62.531 1.00 35.45 91 ARG B N 1
ATOM 3509 C CA . ARG B 1 107 ? -48.510 19.198 -63.883 1.00 36.92 91 ARG B CA 1
ATOM 3510 C C . ARG B 1 107 ? -47.273 19.142 -64.763 1.00 40.75 91 ARG B C 1
ATOM 3511 O O . ARG B 1 107 ? -46.150 19.220 -64.266 1.00 39.03 91 ARG B O 1
ATOM 3519 N N . VAL B 1 108 ? -47.484 19.033 -66.078 1.00 39.50 92 VAL B N 1
ATOM 3520 C CA . VAL B 1 108 ? -46.406 19.010 -67.056 1.00 40.71 92 VAL B CA 1
ATOM 3521 C C . VAL B 1 108 ? -46.423 20.383 -67.717 1.00 48.02 92 VAL B C 1
ATOM 3522 O O . VAL B 1 108 ? -47.465 20.804 -68.220 1.00 49.12 92 VAL B O 1
ATOM 3526 N N . GLU B 1 109 ? -45.274 21.057 -67.727 1.00 46.21 93 GLU B N 1
ATOM 3527 C CA . GLU B 1 109 ? -45.102 22.374 -68.334 1.00 48.73 93 GLU B CA 1
ATOM 3528 C C . GLU B 1 109 ? -43.748 22.407 -69.039 1.00 54.07 93 GLU B C 1
ATOM 3529 O O . GLU B 1 109 ? -42.716 22.283 -68.375 1.00 53.04 93 GLU B O 1
ATOM 3535 N N . GLU B 1 110 ? -43.763 22.528 -70.386 1.00 52.98 94 GLU B N 1
ATOM 3536 C CA . GLU B 1 110 ? -42.589 22.579 -71.271 1.00 53.32 94 GLU B CA 1
ATOM 3537 C C . GLU B 1 110 ? -41.543 21.505 -70.963 1.00 53.85 94 GLU B C 1
ATOM 3538 O O . GLU B 1 110 ? -40.448 21.837 -70.499 1.00 52.16 94 GLU B O 1
ATOM 3539 N N . GLN B 1 111 ? -41.902 20.227 -71.174 1.00 49.47 95 GLN B N 1
ATOM 3540 C CA . GLN B 1 111 ? -41.056 19.045 -70.935 1.00 48.40 95 GLN B CA 1
ATOM 3541 C C . GLN B 1 111 ? -40.527 18.900 -69.482 1.00 47.60 95 GLN B C 1
ATOM 3542 O O . GLN B 1 111 ? -39.551 18.177 -69.245 1.00 45.68 95 GLN B O 1
ATOM 3544 N N . LYS B 1 112 ? -41.169 19.587 -68.518 1.00 43.04 96 LYS B N 1
ATOM 3545 C CA . LYS B 1 112 ? -40.791 19.504 -67.105 1.00 41.04 96 LYS B CA 1
ATOM 3546 C C . LYS B 1 112 ? -41.988 19.079 -66.259 1.00 41.93 96 LYS B C 1
ATOM 3547 O O . LYS B 1 112 ? -43.129 19.442 -66.566 1.00 42.79 96 LYS B O 1
ATOM 3553 N N . LEU B 1 113 ? -41.736 18.312 -65.205 1.00 34.53 97 LEU B N 1
ATOM 3554 C CA . LEU B 1 113 ? -42.809 17.924 -64.303 1.00 33.05 97 LEU B CA 1
ATOM 3555 C C . LEU B 1 113 ? -42.710 18.832 -63.084 1.00 33.79 97 LEU B C 1
ATOM 3556 O O . LEU B 1 113 ? -41.667 18.875 -62.437 1.00 33.04 97 LEU B O 1
ATOM 3561 N N . LEU B 1 114 ? -43.776 19.596 -62.826 1.00 30.91 98 LEU B N 1
ATOM 3562 C CA . LEU B 1 114 ? -43.896 20.550 -61.733 1.00 31.44 98 LEU B CA 1
ATOM 3563 C C . LEU B 1 114 ? -44.747 19.918 -60.635 1.00 34.75 98 LEU B C 1
ATOM 3564 O O . LEU B 1 114 ? -45.884 19.512 -60.875 1.00 34.21 98 LEU B O 1
ATOM 3569 N N . VAL B 1 115 ? -44.159 19.789 -59.442 1.00 31.34 99 VAL B N 1
ATOM 3570 C CA . VAL B 1 115 ? -44.771 19.158 -58.270 1.00 31.02 99 VAL B CA 1
ATOM 3571 C C . VAL B 1 115 ? -44.907 20.219 -57.170 1.00 34.98 99 VAL B C 1
ATOM 3572 O O . VAL B 1 115 ? -43.899 20.811 -56.764 1.00 32.92 99 VAL B O 1
ATOM 3576 N N . LYS B 1 116 ? -46.150 20.468 -56.713 1.00 31.52 100 LYS B N 1
ATOM 3577 C CA . LYS B 1 116 ? -46.431 21.424 -55.631 1.00 30.68 100 LYS B CA 1
ATOM 3578 C C . LYS B 1 116 ? -47.164 20.712 -54.490 1.00 32.05 100 LYS B C 1
ATOM 3579 O O . LYS B 1 116 ? -48.096 19.950 -54.741 1.00 33.17 100 LYS B O 1
ATOM 3583 N N . ALA B 1 117 ? -46.706 20.909 -53.249 1.00 25.37 101 ALA B N 1
ATOM 3584 C CA . ALA B 1 117 ? -47.330 20.332 -52.048 1.00 24.69 101 ALA B CA 1
ATOM 3585 C C . ALA B 1 117 ? -47.007 21.243 -50.862 1.00 29.66 101 ALA B C 1
ATOM 3586 O O . ALA B 1 117 ? -45.830 21.437 -50.537 1.00 28.18 101 ALA B O 1
ATOM 3588 N N . GLY B 1 118 ? -48.046 21.839 -50.273 1.00 26.51 102 GLY B N 1
ATOM 3589 C CA . GLY B 1 118 ? -47.895 22.788 -49.177 1.00 26.16 102 GLY B CA 1
ATOM 3590 C C . GLY B 1 118 ? -47.044 23.959 -49.629 1.00 29.16 102 GLY B C 1
ATOM 3591 O O . GLY B 1 118 ? -47.318 24.556 -50.670 1.00 29.06 102 GLY B O 1
ATOM 3592 N N . ARG B 1 119 ? -45.933 24.214 -48.912 1.00 26.73 103 ARG B N 1
ATOM 3593 C CA . ARG B 1 119 ? -44.996 25.296 -49.248 1.00 27.56 103 ARG B CA 1
ATOM 3594 C C . ARG B 1 119 ? -43.790 24.790 -50.099 1.00 30.45 103 ARG B C 1
ATOM 3595 O O . ARG B 1 119 ? -42.797 25.509 -50.231 1.00 29.34 103 ARG B O 1
ATOM 3603 N N . SER B 1 120 ? -43.860 23.539 -50.611 1.00 26.33 104 SER B N 1
ATOM 3604 C CA . SER B 1 120 ? -42.786 22.907 -51.386 1.00 25.78 104 SER B CA 1
ATOM 3605 C C . SER B 1 120 ? -43.096 22.916 -52.877 1.00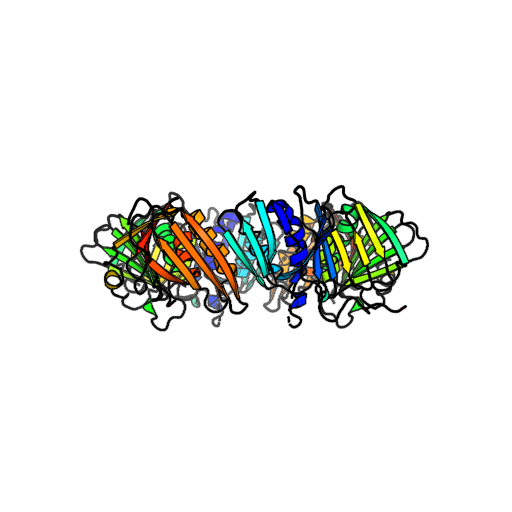 29.43 104 SER B C 1
ATOM 3606 O O . SER B 1 120 ? -44.258 22.757 -53.275 1.00 28.61 104 SER B O 1
ATOM 3609 N N . ARG B 1 121 ? -42.042 23.094 -53.693 1.00 25.70 105 ARG B N 1
ATOM 3610 C CA . ARG B 1 121 ? -42.107 23.087 -55.153 1.00 27.43 105 ARG B CA 1
ATOM 3611 C C . ARG B 1 121 ? -40.926 22.282 -55.715 1.00 29.86 105 ARG B C 1
ATOM 3612 O O . ARG B 1 121 ? -39.799 22.416 -55.235 1.00 29.28 105 ARG B O 1
ATOM 3620 N N . PHE B 1 122 ? -41.184 21.457 -56.731 1.00 26.06 106 PHE B N 1
ATOM 3621 C CA . PHE B 1 122 ? -40.150 20.651 -57.385 1.00 25.01 106 PHE B CA 1
ATOM 3622 C C . PHE B 1 122 ? -40.366 20.694 -58.895 1.00 30.36 106 PHE B C 1
ATOM 3623 O O . PHE B 1 122 ? -41.501 20.644 -59.355 1.00 30.63 106 PHE B O 1
ATOM 3631 N N . THR B 1 123 ? -39.275 20.802 -59.649 1.00 27.21 107 THR B N 1
ATOM 3632 C CA . THR B 1 123 ? -39.275 20.771 -61.113 1.00 27.53 107 THR B CA 1
ATOM 3633 C C . THR B 1 123 ? -38.371 19.601 -61.512 1.00 31.98 107 THR B C 1
ATOM 3634 O O . THR B 1 123 ? -37.185 19.622 -61.192 1.00 31.39 107 THR B O 1
ATOM 3638 N N . LEU B 1 124 ? -38.945 18.563 -62.145 1.00 29.66 108 LEU B N 1
ATOM 3639 C CA . LEU B 1 124 ? -38.219 17.362 -62.572 1.00 29.14 108 LEU B CA 1
ATOM 3640 C C . LEU B 1 124 ? -38.047 17.319 -64.084 1.00 33.67 108 LEU B C 1
ATOM 3641 O O . LEU B 1 124 ? -38.930 17.761 -64.822 1.00 31.11 108 LEU B O 1
ATOM 3646 N N . SER B 1 125 ? -36.914 16.751 -64.546 1.00 33.98 109 SER B N 1
ATOM 3647 C CA . SER B 1 125 ? -36.662 16.591 -65.979 1.00 36.36 109 SER B CA 1
ATOM 3648 C C . SER B 1 125 ? -37.528 15.431 -66.448 1.00 39.24 109 SER B C 1
ATOM 3649 O O . SER B 1 125 ? -37.881 14.558 -65.642 1.00 36.53 109 SER B O 1
ATOM 3652 N N . THR B 1 126 ? -37.942 15.455 -67.719 1.00 36.60 110 THR B N 1
ATOM 3653 C CA . THR B 1 126 ? -38.807 14.405 -68.240 1.00 35.78 110 THR B CA 1
ATOM 3654 C C . THR B 1 126 ? -38.234 13.831 -69.523 1.00 40.32 110 THR B C 1
ATOM 3655 O O . THR B 1 126 ? -37.371 14.450 -70.162 1.00 40.40 110 THR B O 1
ATOM 3659 N N . LEU B 1 127 ? -38.754 12.669 -69.920 1.00 37.58 111 LEU B N 1
ATOM 3660 C CA . LEU B 1 127 ? -38.459 12.060 -71.222 1.00 39.44 111 LEU B CA 1
ATOM 3661 C C . LEU B 1 127 ? -39.808 11.656 -71.832 1.00 44.66 111 LEU B C 1
ATOM 3662 O O . LEU B 1 127 ? -40.702 11.267 -71.078 1.00 43.12 111 LEU B O 1
ATOM 3667 N N . PRO B 1 128 ? -40.012 11.797 -73.168 1.00 44.21 112 PRO B N 1
ATOM 3668 C CA . PRO B 1 128 ? -41.327 11.481 -73.759 1.00 44.63 112 PRO B CA 1
ATOM 3669 C C . PRO B 1 128 ? -41.855 10.078 -73.499 1.00 47.07 112 PRO B C 1
ATOM 3670 O O . PRO B 1 128 ? -41.086 9.114 -73.487 1.00 45.96 112 PRO B O 1
ATOM 3674 N N . ALA B 1 129 ? -43.185 9.969 -73.338 1.00 44.01 113 ALA B N 1
ATOM 3675 C CA . ALA B 1 129 ? -43.894 8.703 -73.129 1.00 44.36 113 ALA B CA 1
ATOM 3676 C C . ALA B 1 129 ? -43.776 7.757 -74.339 1.00 51.46 113 ALA B C 1
ATOM 3677 O O . ALA B 1 129 ? -43.899 6.538 -74.177 1.00 48.61 113 ALA B O 1
ATOM 3679 N N . ASN B 1 130 ? -43.511 8.320 -75.544 1.00 52.25 114 ASN B N 1
ATOM 3680 C CA . ASN B 1 130 ? -43.339 7.528 -76.771 1.00 54.90 114 ASN B CA 1
ATOM 3681 C C . ASN B 1 130 ? -42.078 6.640 -76.737 1.00 59.60 114 ASN B C 1
ATOM 3682 O O . ASN B 1 130 ? -42.056 5.605 -77.396 1.00 60.44 114 ASN B O 1
ATOM 3687 N N . ASP B 1 131 ? -41.056 7.031 -75.943 1.00 55.64 115 ASP B N 1
ATOM 3688 C CA . ASP B 1 131 ? -39.797 6.294 -75.757 1.00 55.48 115 ASP B CA 1
ATOM 3689 C C . ASP B 1 131 ? -40.000 5.072 -74.835 1.00 56.84 115 ASP B C 1
ATOM 3690 O O . ASP B 1 131 ? -39.170 4.157 -74.839 1.00 56.96 115 ASP B O 1
ATOM 3695 N N . PHE B 1 132 ? -41.076 5.081 -74.026 1.00 50.50 116 PHE B N 1
ATOM 3696 C CA . PHE B 1 132 ? -41.375 4.037 -73.041 1.00 48.49 116 PHE B CA 1
ATOM 3697 C C . PHE B 1 132 ? -41.946 2.757 -73.672 1.00 55.64 116 PHE B C 1
ATOM 3698 O O . PHE B 1 132 ? -42.905 2.838 -74.435 1.00 57.27 116 PHE B O 1
ATOM 3706 N N . PRO B 1 133 ? -41.377 1.569 -73.365 1.00 53.51 117 PRO B N 1
ATOM 3707 C CA . PRO B 1 133 ? -41.880 0.322 -73.997 1.00 57.79 117 PRO B CA 1
ATOM 3708 C C . PRO B 1 133 ? -43.291 -0.096 -73.585 1.00 84.66 117 PRO B C 1
ATOM 3709 O O . PRO B 1 133 ? -43.693 0.105 -72.442 1.00 48.68 117 PRO B O 1
ATOM 3713 N N . GLY B 1 138 ? -49.660 -11.321 -75.498 1.00 80.84 122 GLY B N 1
ATOM 3714 C CA . GLY B 1 138 ? -50.384 -12.280 -76.320 1.00 82.27 122 GLY B CA 1
ATOM 3715 C C . GLY B 1 138 ? -51.530 -12.983 -75.610 1.00 85.86 122 GLY B C 1
ATOM 3716 O O . GLY B 1 138 ? -51.729 -12.776 -74.408 1.00 83.97 122 GLY B O 1
ATOM 3717 N N . PRO B 1 139 ? -52.307 -13.840 -76.328 1.00 83.60 123 PRO B N 1
ATOM 3718 C CA . PRO B 1 139 ? -53.433 -14.539 -75.678 1.00 83.04 123 PRO B CA 1
ATOM 3719 C C . PRO B 1 139 ? -52.997 -15.536 -74.605 1.00 84.51 123 PRO B C 1
ATOM 3720 O O . PRO B 1 139 ? -51.953 -16.181 -74.734 1.00 83.56 123 PRO B O 1
ATOM 3724 N N . GLY B 1 140 ? -53.804 -15.633 -73.552 1.00 79.61 124 GLY B N 1
ATOM 3725 C CA . GLY B 1 140 ? -53.557 -16.517 -72.421 1.00 77.32 124 GLY B CA 1
ATOM 3726 C C . GLY B 1 140 ? -54.035 -17.931 -72.661 1.00 80.80 124 GLY B C 1
ATOM 3727 O O . GLY B 1 140 ? -55.204 -18.145 -72.996 1.00 82.14 124 GLY B O 1
ATOM 3728 N N . SER B 1 141 ? -53.120 -18.899 -72.502 1.00 74.91 125 SER B N 1
ATOM 3729 C CA . SER B 1 141 ? -53.387 -20.329 -72.666 1.00 74.51 125 SER B CA 1
ATOM 3730 C C . SER B 1 141 ? -54.239 -20.848 -71.506 1.00 74.52 125 SER B C 1
ATOM 3731 O O . SER B 1 141 ? -55.074 -21.735 -71.704 1.00 74.87 125 SER B O 1
ATOM 3734 N N . LEU B 1 142 ? -54.028 -20.285 -70.299 1.00 66.91 126 LEU B N 1
ATOM 3735 C CA . LEU B 1 142 ? -54.752 -20.657 -69.087 1.00 64.70 126 LEU B CA 1
ATOM 3736 C C . LEU B 1 142 ? -54.981 -19.452 -68.175 1.00 64.66 126 LEU B C 1
ATOM 3737 O O . LEU B 1 142 ? -54.075 -18.641 -67.988 1.00 63.22 126 LEU B O 1
ATOM 3742 N N . ASN B 1 143 ? -56.195 -19.352 -67.603 1.00 59.25 127 ASN B N 1
ATOM 3743 C CA . ASN B 1 143 ? -56.591 -18.275 -66.698 1.00 57.45 127 ASN B CA 1
ATOM 3744 C C . ASN B 1 143 ? -57.224 -18.849 -65.432 1.00 58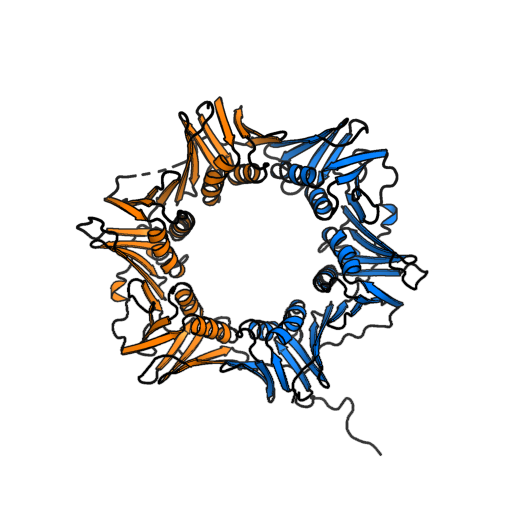.64 127 ASN B C 1
ATOM 3745 O O . ASN B 1 143 ? -58.126 -19.690 -65.519 1.00 59.03 127 ASN B O 1
ATOM 3750 N N . PHE B 1 144 ? -56.762 -18.390 -64.258 1.00 51.72 128 PHE B N 1
ATOM 3751 C CA . PHE B 1 144 ? -57.295 -18.835 -62.968 1.00 49.84 128 PHE B CA 1
ATOM 3752 C C . PHE B 1 144 ? -57.137 -17.775 -61.882 1.00 54.26 128 PHE B C 1
ATOM 3753 O O . PHE B 1 144 ? -56.351 -16.841 -62.045 1.00 52.84 128 PHE B O 1
ATOM 3761 N N . SER B 1 145 ? -57.863 -17.942 -60.762 1.00 51.94 129 SER B N 1
ATOM 3762 C CA . SER B 1 145 ? -57.791 -17.042 -59.613 1.00 50.98 129 SER B CA 1
ATOM 3763 C C . SER B 1 145 ? -57.334 -17.817 -58.387 1.00 51.89 129 SER B C 1
ATOM 3764 O O . SER B 1 145 ? -57.820 -18.920 -58.132 1.00 51.26 129 SER B O 1
ATOM 3767 N N . ILE B 1 146 ? -56.384 -17.244 -57.639 1.00 45.99 130 ILE B N 1
ATOM 3768 C CA . ILE B 1 146 ? -55.832 -17.876 -56.445 1.00 43.71 130 ILE B CA 1
ATOM 3769 C C . ILE B 1 146 ? -55.712 -16.868 -55.303 1.00 46.24 130 ILE B C 1
ATOM 3770 O O . ILE B 1 146 ? -55.552 -15.665 -55.552 1.00 45.12 130 ILE B O 1
ATOM 3775 N N . ALA B 1 147 ? -55.796 -17.353 -54.047 1.00 42.87 131 ALA B N 1
ATOM 3776 C CA . ALA B 1 147 ? -55.574 -16.499 -52.879 1.00 41.80 131 ALA B CA 1
ATOM 3777 C C . ALA B 1 147 ? -54.086 -16.111 -52.929 1.00 43.46 131 ALA B C 1
ATOM 3778 O O . ALA B 1 147 ? -53.243 -16.957 -53.267 1.00 40.72 131 ALA B O 1
ATOM 3780 N N . GLN B 1 148 ? -53.782 -14.815 -52.712 1.00 40.22 132 GLN B N 1
ATOM 3781 C CA . GLN B 1 148 ? -52.419 -14.273 -52.763 1.00 38.44 132 GLN B CA 1
ATOM 3782 C C . GLN B 1 148 ? -51.482 -15.033 -51.828 1.00 41.51 132 GLN B C 1
ATOM 3783 O O . GLN B 1 148 ? -50.343 -15.325 -52.199 1.00 39.61 132 GLN B O 1
ATOM 3789 N N . SER B 1 149 ? -51.991 -15.367 -50.623 1.00 38.55 133 SER B N 1
ATOM 3790 C CA . SER B 1 149 ? -51.335 -16.109 -49.550 1.00 37.56 133 SER B CA 1
ATOM 3791 C C . SER B 1 149 ? -50.811 -17.469 -50.052 1.00 38.55 133 SER B C 1
ATOM 3792 O O . SER B 1 149 ? -49.733 -17.903 -49.636 1.00 36.43 133 SER B O 1
ATOM 3795 N N . LYS B 1 150 ? -51.596 -18.127 -50.931 1.00 35.26 134 LYS B N 1
ATOM 3796 C CA . LYS B 1 150 ? -51.320 -19.439 -51.515 1.00 35.05 134 LYS B CA 1
ATOM 3797 C C . LYS B 1 150 ? -50.240 -19.358 -52.565 1.00 36.90 134 LYS B C 1
ATOM 3798 O O . LYS B 1 150 ? -49.317 -20.179 -52.542 1.00 34.86 134 LYS B O 1
ATOM 3804 N N . LEU B 1 151 ? -50.351 -18.385 -53.502 1.00 32.70 135 LEU B N 1
ATOM 3805 C CA . LEU B 1 151 ? -49.333 -18.218 -54.535 1.00 31.68 135 LEU B CA 1
ATOM 3806 C C . LEU B 1 151 ? -48.005 -17.786 -53.898 1.00 31.44 135 LEU B C 1
ATOM 3807 O O . LEU B 1 151 ? -46.953 -18.323 -54.264 1.00 29.25 135 LEU B O 1
ATOM 3812 N N . ARG B 1 152 ? -48.058 -16.868 -52.912 1.00 27.98 136 ARG B N 1
ATOM 3813 C CA . ARG B 1 152 ? -46.847 -16.434 -52.204 1.00 26.54 136 ARG B CA 1
ATOM 3814 C C . ARG B 1 152 ? -46.183 -17.632 -51.483 1.00 28.74 136 ARG B C 1
ATOM 3815 O O . ARG B 1 152 ? -44.955 -17.729 -51.458 1.00 26.79 136 ARG B O 1
ATOM 3823 N N . ARG B 1 153 ? -46.999 -18.525 -50.904 1.00 27.08 137 ARG B N 1
ATOM 3824 C CA . ARG B 1 153 ? -46.519 -19.721 -50.205 1.00 26.18 137 ARG B CA 1
ATOM 3825 C C . ARG B 1 153 ? -45.714 -20.603 -51.177 1.00 27.55 137 ARG B C 1
ATOM 3826 O O . ARG B 1 153 ? -44.612 -21.001 -50.835 1.00 25.81 137 ARG B O 1
ATOM 3834 N N . LEU B 1 154 ? -46.234 -20.848 -52.395 1.00 25.34 138 LEU B N 1
ATOM 3835 C CA . LEU B 1 154 ? -45.554 -21.681 -53.405 1.00 24.41 138 LEU B CA 1
ATOM 3836 C C . LEU B 1 154 ? -44.171 -21.137 -53.746 1.00 24.65 138 LEU B C 1
ATOM 3837 O O . LEU B 1 154 ? -43.204 -21.906 -53.834 1.00 21.32 138 LEU B O 1
ATOM 3842 N N . ILE B 1 155 ? -44.068 -19.793 -53.886 1.00 21.00 139 ILE B N 1
ATOM 3843 C CA . ILE B 1 155 ? -42.809 -19.144 -54.202 1.00 19.90 139 ILE B CA 1
ATOM 3844 C C . ILE B 1 155 ? -41.884 -19.170 -52.993 1.00 22.59 139 ILE B C 1
ATOM 3845 O O . ILE B 1 155 ? -40.728 -19.595 -53.128 1.00 20.43 139 ILE B O 1
ATOM 3850 N N . ASP B 1 156 ? -42.359 -18.670 -51.830 1.00 19.77 140 ASP B N 1
ATOM 3851 C CA . ASP B 1 156 ? -41.531 -18.585 -50.624 1.00 19.20 140 ASP B CA 1
ATOM 3852 C C . ASP B 1 156 ? -41.057 -19.938 -50.100 1.00 21.73 140 ASP B C 1
ATOM 3853 O O . ASP B 1 156 ? -39.984 -19.991 -49.519 1.00 20.57 140 ASP B O 1
ATOM 3858 N N . ARG B 1 157 ? -41.830 -21.012 -50.304 1.00 19.57 141 ARG B N 1
ATOM 3859 C CA . ARG B 1 157 ? -41.409 -22.342 -49.828 1.00 19.96 141 ARG B CA 1
ATOM 3860 C C . ARG B 1 157 ? -40.335 -22.973 -50.733 1.00 23.40 141 ARG B C 1
ATOM 3861 O O . ARG B 1 157 ? -39.785 -24.007 -50.362 1.00 21.27 141 ARG B O 1
ATOM 3869 N N . THR B 1 158 ? -40.055 -22.383 -51.925 1.00 19.50 142 THR B N 1
ATOM 3870 C CA . THR B 1 158 ? -39.122 -22.992 -52.892 1.00 18.30 142 THR B CA 1
ATOM 3871 C C . THR B 1 158 ? -38.027 -22.074 -53.508 1.00 21.29 142 THR B C 1
ATOM 3872 O O . THR B 1 158 ? -37.045 -22.586 -54.078 1.00 19.93 142 THR B O 1
ATOM 3876 N N . SER B 1 159 ? -38.191 -20.740 -53.421 1.00 18.98 143 SER B N 1
ATOM 3877 C CA . SER B 1 159 ? -37.311 -19.786 -54.109 1.00 18.01 143 SER B CA 1
ATOM 3878 C C . SER B 1 159 ? -35.816 -19.884 -53.811 1.00 21.94 143 SER B C 1
ATOM 3879 O O . SER B 1 159 ? -35.009 -19.614 -54.701 1.00 21.35 143 SER B O 1
ATOM 3882 N N . PHE B 1 160 ? -35.450 -20.330 -52.598 1.00 19.29 144 PHE B N 1
ATOM 3883 C CA . PHE B 1 160 ? -34.047 -20.459 -52.216 1.00 19.22 144 PHE B CA 1
ATOM 3884 C C . PHE B 1 160 ? -33.293 -21.496 -53.083 1.00 23.40 144 PHE B C 1
ATOM 3885 O O . PHE B 1 160 ? -32.069 -21.444 -53.139 1.00 23.36 144 PHE B O 1
ATOM 3893 N N . ALA B 1 161 ? -34.007 -22.469 -53.688 1.00 20.21 145 ALA B N 1
ATOM 3894 C CA . ALA B 1 161 ? -33.383 -23.547 -54.454 1.00 20.26 145 ALA B CA 1
ATOM 3895 C C . ALA B 1 161 ? -33.108 -23.218 -55.937 1.00 23.40 145 ALA B C 1
ATOM 3896 O O . ALA B 1 161 ? -32.523 -24.035 -56.633 1.00 21.85 145 ALA B O 1
ATOM 3898 N N . MET B 1 162 ? -33.518 -22.036 -56.404 1.00 20.84 146 MET B N 1
ATOM 3899 C CA . MET B 1 162 ? -33.283 -21.608 -57.790 1.00 22.26 146 MET B CA 1
ATOM 3900 C C . MET B 1 162 ? -31.798 -21.402 -58.021 1.00 27.89 146 MET B C 1
ATOM 3901 O O . MET B 1 162 ? -31.107 -20.925 -57.124 1.00 25.42 146 MET B O 1
ATOM 3906 N N . ALA B 1 163 ? -31.316 -21.755 -59.215 1.00 28.40 147 ALA B N 1
ATOM 3907 C CA . ALA B 1 163 ? -29.925 -21.486 -59.599 1.00 29.69 147 ALA B CA 1
ATOM 3908 C C . ALA B 1 163 ? -29.761 -19.968 -59.849 1.00 34.65 147 ALA B C 1
ATOM 3909 O O . ALA B 1 163 ? -30.760 -19.250 -59.996 1.00 31.75 147 ALA B O 1
ATOM 3911 N N . GLN B 1 164 ? -28.504 -19.482 -59.842 1.00 35.36 148 GLN B N 1
ATOM 3912 C CA . GLN B 1 164 ? -28.157 -18.078 -60.081 1.00 37.69 148 GLN B CA 1
ATOM 3913 C C . GLN B 1 164 ? -26.988 -18.058 -61.058 1.00 46.75 148 GLN B C 1
ATOM 3914 O O . GLN B 1 164 ? -25.900 -18.537 -60.719 1.00 48.58 148 GLN B O 1
ATOM 3920 N N . GLN B 1 165 ? -27.236 -17.585 -62.297 1.00 44.70 149 GLN B N 1
ATOM 3921 C CA . GLN B 1 165 ? -26.244 -17.484 -63.387 1.00 45.47 149 GLN B CA 1
ATOM 3922 C C . GLN B 1 165 ? -25.617 -18.836 -63.812 1.00 50.29 149 GLN B C 1
ATOM 3923 O O . GLN B 1 165 ? -24.478 -18.883 -64.295 1.00 51.05 149 GLN B O 1
ATOM 3929 N N . ASP B 1 166 ? -26.378 -19.935 -63.652 1.00 44.96 150 ASP B N 1
ATOM 3930 C CA . ASP B 1 166 ? -25.929 -21.268 -64.056 1.00 44.47 150 ASP B CA 1
ATOM 3931 C C . ASP B 1 166 ? -26.003 -21.353 -65.573 1.00 48.63 150 ASP B C 1
ATOM 3932 O O . ASP B 1 166 ? -26.925 -20.782 -66.172 1.00 47.28 150 ASP B O 1
ATOM 3937 N N . VAL B 1 167 ? -25.050 -22.086 -66.194 1.00 46.49 151 VAL B N 1
ATOM 3938 C CA . VAL B 1 167 ? -25.001 -22.290 -67.649 1.00 48.28 151 VAL B CA 1
ATOM 3939 C C . VAL B 1 167 ? -26.319 -22.921 -68.173 1.00 52.25 151 VAL B C 1
ATOM 3940 O O . VAL B 1 167 ? -26.785 -22.557 -69.254 1.00 52.82 151 VAL B O 1
ATOM 3944 N N . ARG B 1 168 ? -26.964 -23.782 -67.345 1.00 46.82 152 ARG B N 1
ATOM 3945 C CA . ARG B 1 168 ? -28.280 -24.356 -67.634 1.00 45.97 152 ARG B CA 1
ATOM 3946 C C . ARG B 1 168 ? -29.287 -23.250 -67.262 1.00 45.83 152 ARG B C 1
ATOM 3947 O O . ARG B 1 168 ? -29.753 -23.176 -66.125 1.00 43.72 152 ARG B O 1
ATOM 3955 N N . TYR B 1 169 ? -29.533 -22.340 -68.218 1.00 42.29 153 TYR B N 1
ATOM 3956 C CA . TYR B 1 169 ? -30.366 -21.135 -68.107 1.00 40.23 153 TYR B CA 1
ATOM 3957 C C . TYR B 1 169 ? -31.779 -21.335 -67.552 1.00 40.88 153 TYR B C 1
ATOM 3958 O O . TYR B 1 169 ? -32.278 -20.456 -66.845 1.00 39.38 153 TYR B O 1
ATOM 3967 N N . TYR B 1 170 ? -32.410 -22.487 -67.877 1.00 37.38 154 TYR B N 1
ATOM 3968 C CA . TYR B 1 170 ? -33.759 -22.876 -67.443 1.00 36.14 154 TYR B CA 1
ATOM 3969 C C . TYR B 1 170 ? -33.870 -23.151 -65.923 1.00 36.04 154 TYR B C 1
ATOM 3970 O O . TYR B 1 170 ? -34.981 -23.336 -65.424 1.00 33.42 154 TYR B O 1
ATOM 3979 N N . LEU B 1 171 ? -32.727 -23.194 -65.208 1.00 32.17 155 LEU B N 1
ATOM 3980 C CA . LEU B 1 171 ? -32.656 -23.381 -63.748 1.00 30.33 155 LEU B CA 1
ATOM 3981 C C . LEU B 1 171 ? -32.583 -22.055 -63.000 1.00 33.03 155 LEU B C 1
ATOM 3982 O O . LEU B 1 171 ? -32.795 -22.029 -61.782 1.00 29.23 155 LEU B O 1
ATOM 3987 N N . ASN B 1 172 ? -32.283 -20.938 -63.730 1.00 31.89 156 ASN B N 1
ATOM 3988 C CA . ASN B 1 172 ? -32.188 -19.591 -63.131 1.00 31.40 156 ASN B CA 1
ATOM 3989 C C . ASN B 1 172 ? -33.581 -18.939 -63.000 1.00 33.15 156 ASN B C 1
ATOM 3990 O O . ASN B 1 172 ? -33.785 -17.790 -63.397 1.00 30.62 156 ASN B O 1
ATOM 3995 N N . GLY B 1 173 ? -34.514 -19.705 -62.442 1.00 29.59 157 GLY B N 1
ATOM 3996 C CA . GLY B 1 173 ? -35.911 -19.334 -62.272 1.00 27.88 157 GLY B CA 1
ATOM 3997 C C . GLY B 1 173 ? -36.731 -20.437 -61.629 1.00 26.83 157 GLY B C 1
ATOM 3998 O O . GLY B 1 173 ? -36.167 -21.404 -61.104 1.00 24.05 157 GLY B O 1
ATOM 3999 N N . MET B 1 174 ? -38.070 -20.287 -61.652 1.00 22.60 158 MET B N 1
ATOM 4000 C CA . MET B 1 174 ? -38.975 -21.236 -60.979 1.00 22.33 158 MET B CA 1
ATOM 4001 C C . MET B 1 174 ? -40.005 -21.806 -61.915 1.00 25.42 158 MET B C 1
ATOM 4002 O O . MET B 1 174 ? -40.659 -21.061 -62.660 1.00 27.07 158 MET B O 1
ATOM 4007 N N . LEU B 1 175 ? -40.194 -23.124 -61.830 1.00 23.55 159 LEU B N 1
ATOM 4008 C CA . LEU B 1 175 ? -41.225 -23.807 -62.593 1.00 24.00 159 LEU B CA 1
ATOM 4009 C C . LEU B 1 175 ? -42.556 -23.623 -61.868 1.00 28.42 159 LEU B C 1
ATOM 4010 O O . LEU B 1 175 ? -42.630 -23.808 -60.648 1.00 26.08 159 LEU B O 1
ATOM 4015 N N . LEU B 1 176 ? -43.586 -23.249 -62.625 1.00 27.59 160 LEU B N 1
ATOM 4016 C CA . LEU B 1 176 ? -44.981 -23.187 -62.184 1.00 29.46 160 LEU B CA 1
ATOM 4017 C C . LEU B 1 176 ? -45.731 -24.144 -63.091 1.00 36.92 160 LEU B C 1
ATOM 4018 O O . LEU B 1 176 ? -45.748 -23.969 -64.316 1.00 37.77 160 LEU B O 1
ATOM 4023 N N . GLU B 1 177 ? -46.282 -25.195 -62.493 1.00 34.66 161 GLU B N 1
ATOM 4024 C CA . GLU B 1 177 ? -46.936 -26.283 -63.202 1.00 36.26 161 GLU B CA 1
ATOM 4025 C C . GLU B 1 177 ? -48.369 -26.533 -62.723 1.00 42.22 161 GLU B C 1
ATOM 4026 O O . GLU B 1 177 ? -48.629 -26.594 -61.513 1.00 40.11 161 GLU B O 1
ATOM 4032 N N . VAL B 1 178 ? -49.288 -26.698 -63.691 1.00 41.91 162 VAL B N 1
ATOM 4033 C CA . VAL B 1 178 ? -50.683 -27.057 -63.440 1.00 43.28 162 VAL B CA 1
ATOM 4034 C C . VAL B 1 178 ? -50.878 -28.495 -63.937 1.00 49.27 162 VAL B C 1
ATOM 4035 O O . VAL B 1 178 ? -50.529 -28.810 -65.075 1.00 49.35 162 VAL B O 1
ATOM 4039 N N . ASN B 1 179 ? -51.350 -29.374 -63.054 1.00 48.07 163 ASN B N 1
ATOM 4040 C CA . ASN B 1 179 ? -51.614 -30.779 -63.363 1.00 49.28 163 ASN B CA 1
ATOM 4041 C C . ASN B 1 179 ? -52.767 -31.217 -62.484 1.00 54.65 163 ASN B C 1
ATOM 4042 O O . ASN B 1 179 ? -52.664 -31.167 -61.254 1.00 52.34 163 ASN B O 1
ATOM 4047 N N . GLY B 1 180 ? -53.876 -31.579 -63.131 1.00 54.83 164 GLY B N 1
ATOM 4048 C CA . GLY B 1 180 ? -55.132 -31.906 -62.469 1.00 55.77 164 GLY B CA 1
ATOM 4049 C C . GLY B 1 180 ? -55.731 -30.598 -61.987 1.00 61.13 164 GLY B C 1
ATOM 4050 O O . GLY B 1 180 ? -55.856 -29.641 -62.762 1.00 61.33 164 GLY B O 1
ATOM 4051 N N . GLY B 1 181 ? -56.012 -30.531 -60.693 1.00 57.67 165 GLY B N 1
ATOM 4052 C CA . GLY B 1 181 ? -56.493 -29.315 -60.046 1.00 56.96 165 GLY B CA 1
ATOM 4053 C C . GLY B 1 181 ? -55.448 -28.783 -59.082 1.00 58.76 165 GLY B C 1
ATOM 4054 O O . GLY B 1 181 ? -55.777 -28.016 -58.174 1.00 59.39 165 GLY B O 1
ATOM 4055 N N . THR B 1 182 ? -54.170 -29.207 -59.272 1.00 51.15 166 THR B N 1
ATOM 4056 C CA . THR B 1 182 ? -53.018 -28.841 -58.435 1.00 47.53 166 THR B CA 1
ATOM 4057 C C . THR B 1 182 ? -52.113 -27.773 -59.082 1.00 45.57 166 THR B C 1
ATOM 4058 O O . THR B 1 182 ? -51.819 -27.838 -60.274 1.00 46.09 166 THR B O 1
ATOM 4062 N N . LEU B 1 183 ? -51.648 -26.821 -58.281 1.00 37.60 167 LEU B N 1
ATOM 4063 C CA . LEU B 1 183 ? -50.663 -25.827 -58.727 1.00 34.93 167 LEU B CA 1
ATOM 4064 C C . LEU B 1 183 ? -49.357 -26.156 -57.978 1.00 34.68 167 LEU B C 1
ATOM 4065 O O . LEU B 1 183 ? -49.349 -26.263 -56.748 1.00 32.36 167 LEU B O 1
ATOM 4070 N N . ARG B 1 184 ? -48.278 -26.365 -58.740 1.00 30.95 168 ARG B N 1
ATOM 4071 C CA . ARG B 1 184 ? -46.978 -26.758 -58.221 1.00 28.52 168 ARG B CA 1
ATOM 4072 C C . ARG B 1 184 ? -45.848 -25.813 -58.636 1.00 31.45 168 ARG B C 1
ATOM 4073 O O . ARG B 1 184 ? -45.745 -25.427 -59.805 1.00 31.36 168 ARG B O 1
ATOM 4081 N N . SER B 1 185 ? -44.966 -25.514 -57.674 1.00 26.42 169 SER B N 1
ATOM 4082 C CA . SER B 1 185 ? -43.761 -24.715 -57.867 1.00 24.93 169 SER B CA 1
ATOM 4083 C C . SER B 1 185 ? -42.579 -25.663 -57.690 1.00 26.31 169 SER B C 1
ATOM 4084 O O . SER B 1 185 ? -42.634 -26.546 -56.825 1.00 24.03 169 SER B O 1
ATOM 4087 N N . VAL B 1 186 ? -41.555 -25.540 -58.554 1.00 20.98 170 VAL B N 1
ATOM 4088 C CA . VAL B 1 186 ? -40.340 -26.373 -58.484 1.00 19.77 170 VAL B CA 1
ATOM 4089 C C . VAL B 1 186 ? -39.130 -25.483 -58.749 1.00 23.89 170 VAL B C 1
ATOM 4090 O O . VAL B 1 186 ? -39.132 -24.719 -59.707 1.00 23.89 170 VAL B O 1
ATOM 4094 N N . ALA B 1 187 ? -38.090 -25.613 -57.927 1.00 20.60 171 ALA B N 1
ATOM 4095 C CA . ALA B 1 187 ? -36.847 -24.859 -58.088 1.00 19.70 171 ALA B CA 1
ATOM 4096 C C . ALA B 1 187 ? -35.678 -25.781 -57.771 1.00 23.24 171 ALA B C 1
ATOM 4097 O O . ALA B 1 187 ? -35.756 -26.599 -56.842 1.00 21.45 171 ALA B O 1
ATOM 4099 N N . THR B 1 188 ? -34.627 -25.707 -58.591 1.00 21.42 172 THR B N 1
ATOM 4100 C CA . THR B 1 188 ? -33.415 -26.524 -58.433 1.00 22.29 172 THR B CA 1
ATOM 4101 C C . THR B 1 188 ? -32.177 -25.860 -59.037 1.00 27.56 172 THR B C 1
ATOM 4102 O O . THR B 1 188 ? -32.293 -25.110 -60.001 1.00 27.01 172 THR B O 1
ATOM 4106 N N . ASP B 1 189 ? -31.010 -26.106 -58.430 1.00 25.60 173 ASP B N 1
ATOM 4107 C CA . ASP B 1 189 ? -29.734 -25.600 -58.945 1.00 26.00 173 ASP B CA 1
ATOM 4108 C C . ASP B 1 189 ? -28.809 -26.785 -59.376 1.00 30.50 173 ASP B C 1
ATOM 4109 O O . ASP B 1 189 ? -27.632 -26.573 -59.645 1.00 30.93 173 ASP B O 1
ATOM 4114 N N . GLY B 1 190 ? -29.356 -28.010 -59.378 1.00 27.42 174 GLY B N 1
ATOM 4115 C CA . GLY B 1 190 ? -28.635 -29.241 -59.709 1.00 28.52 174 GLY B CA 1
ATOM 4116 C C . GLY B 1 190 ? -27.980 -29.933 -58.521 1.00 32.50 174 GLY B C 1
ATOM 4117 O O . GLY B 1 190 ? -27.464 -31.048 -58.655 1.00 31.80 174 GLY B O 1
ATOM 4118 N N . HIS B 1 191 ? -27.982 -29.266 -57.350 1.00 28.85 175 HIS B N 1
ATOM 4119 C CA . HIS B 1 191 ? -27.409 -29.762 -56.096 1.00 28.79 175 HIS B CA 1
ATOM 4120 C C . HIS B 1 191 ? -28.511 -30.040 -55.080 1.00 30.39 175 HIS B C 1
ATOM 4121 O O . HIS B 1 191 ? -28.376 -30.911 -54.227 1.00 29.36 175 HIS B O 1
ATOM 4128 N N . ARG B 1 192 ? -29.576 -29.251 -55.141 1.00 25.12 176 ARG B N 1
ATOM 4129 C CA . ARG B 1 192 ? -30.703 -29.341 -54.232 1.00 22.98 176 ARG B CA 1
ATOM 4130 C C . ARG B 1 192 ? -31.958 -28.881 -54.945 1.00 25.59 176 ARG B C 1
ATOM 4131 O O . ARG B 1 192 ? -31.874 -28.139 -55.936 1.00 24.78 176 ARG B O 1
ATOM 4139 N N . LEU B 1 193 ? -33.113 -29.366 -54.484 1.00 20.52 177 LEU B N 1
ATOM 4140 C CA . LEU B 1 193 ? -34.403 -29.070 -55.102 1.00 19.44 177 LEU B CA 1
ATOM 4141 C C . LEU B 1 193 ? -35.443 -28.774 -54.019 1.00 21.66 177 LEU B C 1
ATOM 4142 O O . LEU B 1 193 ? -35.371 -29.298 -52.902 1.00 18.73 177 LEU B O 1
ATOM 4147 N N . ALA B 1 194 ? -36.405 -27.920 -54.370 1.00 18.67 178 ALA B N 1
ATOM 4148 C CA . ALA B 1 194 ? -37.542 -27.567 -53.520 1.00 18.45 178 ALA B CA 1
ATOM 4149 C C . ALA B 1 194 ? -38.785 -27.613 -54.397 1.00 22.94 178 ALA B C 1
ATOM 4150 O O . ALA B 1 194 ? -38.771 -27.159 -55.556 1.00 23.27 178 ALA B O 1
ATOM 4152 N N . MET B 1 195 ? -39.850 -28.189 -53.862 1.00 19.33 179 MET B N 1
ATOM 4153 C CA . MET B 1 195 ? -41.131 -28.250 -54.560 1.00 20.05 179 MET B CA 1
ATOM 4154 C C . MET B 1 195 ? -42.261 -28.091 -53.565 1.00 24.73 179 MET B C 1
ATOM 4155 O O . MET B 1 195 ? -42.131 -28.478 -52.395 1.00 21.94 179 MET B O 1
ATOM 4160 N N . CYS B 1 196 ? -43.328 -27.459 -54.017 1.00 23.93 180 CYS B N 1
ATOM 4161 C CA . CYS B 1 196 ? -44.516 -27.200 -53.222 1.00 25.31 180 CYS B CA 1
ATOM 4162 C C . CYS B 1 196 ? -45.723 -27.351 -54.127 1.00 28.76 180 CYS B C 1
ATOM 4163 O O . CYS B 1 196 ? -45.709 -26.891 -55.275 1.00 26.82 180 CYS B O 1
ATOM 4166 N N . SER B 1 197 ? -46.745 -28.036 -53.618 1.00 27.63 181 SER B N 1
ATOM 4167 C CA . SER B 1 197 ? -47.989 -28.350 -54.329 1.00 30.61 181 SER B CA 1
ATOM 4168 C C . SER B 1 197 ? -49.197 -27.938 -53.479 1.00 38.95 181 SER B C 1
ATOM 4169 O O . SER B 1 197 ? -49.154 -28.024 -52.245 1.00 38.31 181 SER B O 1
ATOM 4172 N N . LEU B 1 198 ? -50.251 -27.448 -54.139 1.00 39.28 182 LEU B N 1
ATOM 4173 C CA . LEU B 1 198 ? -51.493 -27.025 -53.491 1.00 41.66 182 LEU B CA 1
ATOM 4174 C C . LEU B 1 198 ? -52.651 -27.270 -54.439 1.00 48.54 182 LEU B C 1
ATOM 4175 O O . LEU B 1 198 ? -52.495 -27.065 -55.642 1.00 47.46 182 LEU B O 1
ATOM 4180 N N . ASP B 1 199 ? -53.811 -27.712 -53.920 1.00 48.75 183 ASP B N 1
ATOM 4181 C CA . ASP B 1 199 ? -54.970 -27.875 -54.799 1.00 51.65 183 ASP B CA 1
ATOM 4182 C C . ASP B 1 199 ? -55.548 -26.481 -55.079 1.00 58.03 183 ASP B C 1
ATOM 4183 O O . ASP B 1 199 ? -55.680 -25.664 -54.162 1.00 57.56 183 ASP B O 1
ATOM 4188 N N . ALA B 1 200 ? -55.748 -26.170 -56.358 1.00 56.74 184 ALA B N 1
ATOM 4189 C CA . ALA B 1 200 ? -56.260 -24.870 -56.786 1.00 58.37 184 ALA B CA 1
ATOM 4190 C C . ALA B 1 200 ? -57.547 -24.994 -57.622 1.00 67.53 184 ALA B C 1
ATOM 4191 O O . ALA B 1 200 ? -58.247 -23.993 -57.819 1.00 68.36 184 ALA B O 1
ATOM 4193 N N . GLN B 1 201 ? -57.863 -26.228 -58.079 1.00 67.10 185 GLN B N 1
ATOM 4194 C CA . GLN B 1 201 ? -59.026 -26.603 -58.898 1.00 70.19 185 GLN B CA 1
ATOM 4195 C C . GLN B 1 201 ? -59.091 -25.831 -60.231 1.00 77.20 185 GLN B C 1
ATOM 4196 O O . GLN B 1 201 ? -60.084 -25.161 -60.532 1.00 78.13 185 GLN B O 1
ATOM 4198 N N . ILE B 1 202 ? -58.005 -25.932 -61.020 1.00 74.32 186 ILE B N 1
ATOM 4199 C CA . ILE B 1 202 ? -57.866 -25.273 -62.317 1.00 75.00 186 ILE B CA 1
ATOM 4200 C C . ILE B 1 202 ? -58.225 -26.251 -63.449 1.00 81.92 186 ILE B C 1
ATOM 4201 O O . ILE B 1 202 ? -57.603 -27.314 -63.547 1.00 81.23 186 ILE B O 1
ATOM 4206 N N . PRO B 1 203 ? -59.196 -25.913 -64.331 1.00 81.16 187 PRO B N 1
ATOM 4207 C CA . PRO B 1 203 ? -59.499 -26.813 -65.452 1.00 82.93 187 PRO B CA 1
ATOM 4208 C C . PRO B 1 203 ? -58.398 -26.675 -66.509 1.00 87.82 187 PRO B C 1
ATOM 4209 O O . PRO B 1 203 ? -58.292 -25.640 -67.174 1.00 87.47 187 PRO B O 1
ATOM 4213 N N . SER B 1 204 ? -57.525 -27.693 -66.596 1.00 84.76 188 SER B N 1
ATOM 4214 C CA . SER B 1 204 ? -56.389 -27.692 -67.516 1.00 84.86 188 SER B CA 1
ATOM 4215 C C . SER B 1 204 ? -56.510 -28.702 -68.649 1.00 91.03 188 SER B C 1
ATOM 4216 O O . SER B 1 204 ? -56.113 -28.383 -69.773 1.00 91.79 188 SER B O 1
ATOM 4219 N N . GLN B 1 205 ? -57.029 -29.924 -68.354 1.00 87.99 189 GLN B N 1
ATOM 4220 C CA . GLN B 1 205 ? -57.176 -31.061 -69.284 1.00 89.24 189 GLN B CA 1
ATOM 4221 C C . GLN B 1 205 ? -55.807 -31.636 -69.697 1.00 92.16 189 GLN B C 1
ATOM 4222 O O . GLN B 1 205 ? -55.617 -32.855 -69.666 1.00 91.84 189 GLN B O 1
ATOM 4224 N N . ASP B 1 206 ? -54.860 -30.746 -70.059 1.00 87.33 190 ASP B N 1
ATOM 4225 C CA . ASP B 1 206 ? -53.476 -31.041 -70.430 1.00 85.90 190 ASP B CA 1
ATOM 4226 C C . ASP B 1 206 ? -52.531 -30.239 -69.517 1.00 85.46 190 ASP B C 1
ATOM 4227 O O . ASP B 1 206 ? -52.833 -29.091 -69.168 1.00 85.03 190 ASP B O 1
ATOM 4229 N N . ARG B 1 207 ? -51.399 -30.854 -69.123 1.00 78.23 191 ARG B N 1
ATOM 4230 C CA . ARG B 1 207 ? -50.391 -30.250 -68.247 1.00 74.77 191 ARG B CA 1
ATOM 4231 C C . ARG B 1 207 ? -49.702 -29.038 -68.890 1.00 75.36 191 ARG B C 1
ATOM 4232 O O . ARG B 1 207 ? -49.200 -29.136 -70.015 1.00 76.12 191 ARG B O 1
ATOM 4240 N N . HIS B 1 208 ? -49.677 -27.900 -68.166 1.00 67.21 192 HIS B N 1
ATOM 4241 C CA . HIS B 1 208 ? -48.995 -26.690 -68.618 1.00 65.11 192 HIS B CA 1
ATOM 4242 C C . HIS B 1 208 ? -47.871 -26.322 -67.663 1.00 59.86 192 HIS B C 1
ATOM 4243 O O . HIS B 1 208 ? -48.030 -26.414 -66.445 1.00 57.20 192 HIS B O 1
ATOM 4250 N N . GLN B 1 209 ? -46.726 -25.942 -68.236 1.00 51.82 193 GLN B N 1
ATOM 4251 C CA . GLN B 1 209 ? -45.517 -25.564 -67.519 1.00 47.69 193 GLN B CA 1
ATOM 4252 C C . GLN B 1 209 ? -45.011 -24.207 -67.983 1.00 47.14 193 GLN B C 1
ATOM 4253 O O . GLN B 1 209 ? -44.986 -23.919 -69.184 1.00 47.87 193 GLN B O 1
ATOM 4259 N N . VAL B 1 210 ? -44.599 -23.373 -67.032 1.00 38.83 194 VAL B N 1
ATOM 4260 C CA . VAL B 1 210 ? -43.977 -22.079 -67.305 1.00 37.37 194 VAL B CA 1
ATOM 4261 C C . VAL B 1 210 ? -42.764 -21.931 -66.388 1.00 39.47 194 VAL B C 1
ATOM 4262 O O . VAL B 1 210 ? -42.812 -22.404 -65.242 1.00 37.52 194 VAL B O 1
ATOM 4266 N N . ILE B 1 211 ? -41.688 -21.277 -66.877 1.00 33.82 195 ILE B N 1
ATOM 4267 C CA . ILE B 1 211 ? -40.522 -20.984 -66.037 1.00 31.16 195 ILE B CA 1
ATOM 4268 C C . ILE B 1 211 ? -40.442 -19.470 -65.883 1.00 32.88 195 ILE B C 1
ATOM 4269 O O . ILE B 1 211 ? -40.304 -18.755 -66.885 1.00 32.77 195 ILE B O 1
ATOM 4274 N N . VAL B 1 212 ? -40.557 -18.984 -64.641 1.00 28.84 196 VAL B N 1
ATOM 4275 C CA . VAL B 1 212 ? -40.468 -17.542 -64.361 1.00 27.76 196 VAL B CA 1
ATOM 4276 C C . VAL B 1 212 ? -39.014 -17.213 -63.983 1.00 31.75 196 VAL B C 1
ATOM 4277 O O . VAL B 1 212 ? -38.471 -17.895 -63.114 1.00 30.48 196 VAL B O 1
ATOM 4281 N N . PRO B 1 213 ? -38.346 -16.206 -64.621 1.00 29.55 197 PRO B N 1
ATOM 4282 C CA . PRO B 1 213 ? -36.960 -15.884 -64.233 1.00 28.60 197 PRO B CA 1
ATOM 4283 C C . PRO B 1 213 ? -36.856 -15.558 -62.751 1.00 29.70 197 PRO B C 1
ATOM 4284 O O . PRO B 1 213 ? -37.796 -15.004 -62.172 1.00 27.75 197 PRO B O 1
ATOM 4288 N N . ARG B 1 214 ? -35.729 -15.926 -62.128 1.00 27.55 198 ARG B N 1
ATOM 4289 C CA . ARG B 1 214 ? -35.529 -15.707 -60.688 1.00 26.42 198 ARG B CA 1
ATOM 4290 C C . ARG B 1 214 ? -35.840 -14.282 -60.178 1.00 28.82 198 ARG B C 1
ATOM 4291 O O . ARG B 1 214 ? -36.505 -14.140 -59.137 1.00 25.24 198 ARG B O 1
ATOM 4299 N N . LYS B 1 215 ? -35.409 -13.233 -60.926 1.00 27.23 199 LYS B N 1
ATOM 4300 C CA . LYS B 1 215 ? -35.664 -11.846 -60.521 1.00 26.33 199 LYS B CA 1
ATOM 4301 C C . LYS B 1 215 ? -37.180 -11.545 -60.486 1.00 29.59 199 LYS B C 1
ATOM 4302 O O . LYS B 1 215 ? -37.668 -11.041 -59.481 1.00 29.74 199 LYS B O 1
ATOM 4308 N N . GLY B 1 216 ? -37.894 -11.939 -61.540 1.00 28.05 200 GLY B N 1
ATOM 4309 C CA . GLY B 1 216 ? -39.339 -11.771 -61.672 1.00 28.00 200 GLY B CA 1
ATOM 4310 C C . GLY B 1 216 ? -40.161 -12.519 -60.636 1.00 28.57 200 GLY B C 1
ATOM 4311 O O . GLY B 1 216 ? -41.071 -11.941 -60.029 1.00 27.30 200 GLY B O 1
ATOM 4312 N N . ILE B 1 217 ? -39.827 -13.797 -60.389 1.00 22.62 201 ILE B N 1
ATOM 4313 C CA . ILE B 1 217 ? -40.580 -14.555 -59.387 1.00 22.06 201 ILE B CA 1
ATOM 4314 C C . ILE B 1 217 ? -40.388 -14.016 -57.951 1.00 25.44 201 ILE B C 1
ATOM 4315 O O . ILE B 1 217 ? -41.363 -13.982 -57.184 1.00 23.31 201 ILE B O 1
ATOM 4320 N N . LEU B 1 218 ? -39.144 -13.583 -57.598 1.00 22.75 202 LEU B N 1
ATOM 4321 C CA . LEU B 1 218 ? -38.888 -13.041 -56.257 1.00 23.64 202 LEU B CA 1
ATOM 4322 C C . LEU B 1 218 ? -39.646 -11.727 -56.047 1.00 28.26 202 LEU B C 1
ATOM 4323 O O . LEU B 1 218 ? -40.148 -11.484 -54.945 1.00 27.10 202 LEU B O 1
ATOM 4328 N N . GLU B 1 219 ? -39.777 -10.917 -57.125 1.00 26.87 203 GLU B N 1
ATOM 4329 C CA . GLU B 1 219 ? -40.507 -9.648 -57.124 1.00 27.39 203 GLU B CA 1
ATOM 4330 C C . GLU B 1 219 ? -42.001 -9.930 -56.938 1.00 32.10 203 GLU B C 1
ATOM 4331 O O . GLU B 1 219 ? -42.628 -9.321 -56.065 1.00 29.95 203 GLU B O 1
ATOM 4337 N N . LEU B 1 220 ? -42.544 -10.916 -57.696 1.00 30.74 204 LEU B N 1
ATOM 4338 C CA . LEU B 1 220 ? -43.943 -11.323 -57.585 1.00 30.01 204 LEU B CA 1
ATOM 4339 C C . LEU B 1 220 ? -44.318 -11.699 -56.152 1.00 32.57 204 LEU B C 1
ATOM 4340 O O . LEU B 1 220 ? -45.350 -11.215 -55.670 1.00 31.61 204 LEU B O 1
ATOM 4345 N N . ALA B 1 221 ? -43.470 -12.513 -55.459 1.00 27.44 205 ALA B N 1
ATOM 4346 C CA . ALA B 1 221 ? -43.722 -12.925 -54.067 1.00 26.07 205 ALA B CA 1
ATOM 4347 C C . ALA B 1 221 ? -43.835 -11.723 -53.140 1.00 32.21 205 ALA B C 1
ATOM 4348 O O . ALA B 1 221 ? -44.787 -11.652 -52.353 1.00 30.66 205 ALA B O 1
ATOM 4350 N N . ARG B 1 222 ? -42.895 -10.754 -53.279 1.00 29.66 206 ARG B N 1
ATOM 4351 C CA . ARG B 1 222 ? -42.870 -9.513 -52.490 1.00 29.72 206 ARG B CA 1
ATOM 4352 C C . ARG B 1 222 ? -44.131 -8.644 -52.711 1.00 34.36 206 ARG B C 1
ATOM 4353 O O . ARG B 1 222 ? -44.497 -7.881 -51.819 1.00 33.30 206 ARG B O 1
ATOM 4361 N N . LEU B 1 223 ? -44.790 -8.776 -53.878 1.00 32.50 207 LEU B N 1
ATOM 4362 C CA . LEU B 1 223 ? -45.999 -8.022 -54.230 1.00 33.48 207 LEU B CA 1
ATOM 4363 C C . LEU B 1 223 ? -47.293 -8.592 -53.636 1.00 39.24 207 LEU B C 1
ATOM 4364 O O . LEU B 1 223 ? -48.248 -7.843 -53.432 1.00 38.70 207 LEU B O 1
ATOM 4369 N N . LEU B 1 224 ? -47.333 -9.915 -53.373 1.00 36.74 208 LEU B N 1
ATOM 4370 C CA . LEU B 1 224 ? -48.508 -10.615 -52.829 1.00 37.71 208 LEU B CA 1
ATOM 4371 C C . LEU B 1 224 ? -48.618 -10.406 -51.305 1.00 45.96 208 LEU B C 1
ATOM 4372 O O . LEU B 1 224 ? -48.248 -11.279 -50.516 1.00 46.04 208 LEU B O 1
ATOM 4377 N N . THR B 1 225 ? -49.105 -9.218 -50.898 1.00 45.60 209 THR B N 1
ATOM 4378 C CA . THR B 1 225 ? -49.214 -8.827 -49.485 1.00 46.51 209 THR B CA 1
ATOM 4379 C C . THR B 1 225 ? -50.621 -8.963 -48.875 1.00 54.04 209 THR B C 1
ATOM 4380 O O . THR B 1 225 ? -50.743 -9.027 -47.648 1.00 53.61 209 THR B O 1
ATOM 4384 N N . GLU B 1 226 ? -51.669 -8.998 -49.722 1.00 53.51 210 GLU B N 1
ATOM 4385 C CA . GLU B 1 226 ? -53.066 -9.126 -49.299 1.00 54.98 210 GLU B CA 1
ATOM 4386 C C . GLU B 1 226 ? -53.296 -10.459 -48.594 1.00 60.00 210 GLU B C 1
ATOM 4387 O O . GLU B 1 226 ? -53.399 -11.491 -49.262 1.00 59.76 210 GLU B O 1
ATOM 4388 N N . GLN B 1 227 ? -53.342 -10.426 -47.237 1.00 57.32 211 GLN B N 1
ATOM 4389 C CA . GLN B 1 227 ? -53.543 -11.576 -46.338 1.00 57.23 211 GLN B CA 1
ATOM 4390 C C . GLN B 1 227 ? -54.761 -12.429 -46.708 1.00 62.62 211 GLN B C 1
ATOM 4391 O O . GLN B 1 227 ? -54.664 -13.656 -46.702 1.00 62.78 211 GLN B O 1
ATOM 4392 N N . ASP B 1 228 ? -55.891 -11.780 -47.048 1.00 60.15 212 ASP B N 1
ATOM 4393 C CA . ASP B 1 228 ? -57.133 -12.447 -47.461 1.00 61.07 212 ASP B CA 1
ATOM 4394 C C . ASP B 1 228 ? -57.586 -12.028 -48.874 1.00 64.09 212 ASP B C 1
ATOM 4395 O O . ASP B 1 228 ? -58.753 -12.223 -49.244 1.00 65.22 212 ASP B O 1
ATOM 4400 N N . GLY B 1 229 ? -56.647 -11.480 -49.650 1.00 57.94 213 GLY B N 1
ATOM 4401 C CA . GLY B 1 229 ? -56.889 -11.022 -51.016 1.00 57.24 213 GLY B CA 1
ATOM 4402 C C . GLY B 1 229 ? -56.768 -12.097 -52.079 1.00 58.00 213 GLY B C 1
ATOM 4403 O O . GLY B 1 229 ? -56.290 -13.204 -51.809 1.00 57.67 213 GLY B O 1
ATOM 4404 N N . GLU B 1 230 ? -57.205 -11.767 -53.299 1.00 52.44 214 GLU B N 1
ATOM 4405 C CA . GLU B 1 230 ? -57.164 -12.649 -54.467 1.00 51.94 214 GLU B CA 1
ATOM 4406 C C . GLU B 1 230 ? -56.276 -12.073 -55.575 1.00 53.45 214 GLU B C 1
ATOM 4407 O O . GLU B 1 230 ? -55.981 -10.872 -55.581 1.00 52.81 214 GLU B O 1
ATOM 4409 N N . VAL B 1 231 ? -55.838 -12.944 -56.501 1.00 47.70 215 VAL B N 1
ATOM 4410 C CA . VAL B 1 231 ? -54.989 -12.589 -57.641 1.00 46.00 215 VAL B CA 1
ATOM 4411 C C . VAL B 1 231 ? -55.377 -13.406 -58.866 1.00 48.56 215 VAL B C 1
ATOM 4412 O O . VAL B 1 231 ? -55.511 -14.632 -58.798 1.00 47.88 215 VAL B O 1
ATOM 4416 N N . GLY B 1 232 ? -55.592 -12.698 -59.962 1.00 44.58 216 GLY B N 1
ATOM 4417 C CA . GLY B 1 232 ? -55.945 -13.280 -61.243 1.00 44.86 216 GLY B CA 1
ATOM 4418 C C . GLY B 1 232 ? -54.683 -13.629 -61.987 1.00 47.12 216 GLY B C 1
ATOM 4419 O O . GLY B 1 232 ? -53.834 -12.762 -62.201 1.00 46.49 216 GLY B O 1
ATOM 4420 N N . ILE B 1 233 ? -54.523 -14.907 -62.339 1.00 42.61 217 ILE B N 1
ATOM 4421 C CA . ILE B 1 233 ? -53.337 -15.361 -63.056 1.00 41.56 217 ILE B CA 1
ATOM 4422 C C . ILE B 1 233 ? -53.663 -15.700 -64.491 1.00 48.18 217 ILE B C 1
ATOM 4423 O O . ILE B 1 233 ? -54.634 -16.418 -64.759 1.00 49.96 217 ILE B O 1
ATOM 4428 N N . VAL B 1 234 ? -52.829 -15.204 -65.411 1.00 45.40 218 VAL B N 1
ATOM 4429 C CA . VAL B 1 234 ? -52.929 -15.493 -66.838 1.00 46.71 218 VAL B CA 1
ATOM 4430 C C . VAL B 1 234 ? -51.592 -16.100 -67.259 1.00 50.72 218 VAL B C 1
ATOM 4431 O O . VAL B 1 234 ? -50.544 -15.464 -67.106 1.00 48.74 218 VAL B O 1
ATOM 4435 N N . LEU B 1 235 ? -51.627 -17.337 -67.761 1.00 49.32 219 LEU B N 1
ATOM 4436 C CA . LEU B 1 235 ? -50.431 -18.029 -68.232 1.00 49.78 219 LEU B CA 1
ATOM 4437 C C . LEU B 1 235 ? -50.406 -17.927 -69.745 1.00 58.27 219 LEU B C 1
ATOM 4438 O O . LEU B 1 235 ? -51.267 -18.500 -70.419 1.00 59.71 219 LEU B O 1
ATOM 4443 N N . GLY B 1 236 ? -49.456 -17.150 -70.255 1.00 56.17 220 GLY B N 1
ATOM 4444 C CA . GLY B 1 236 ? -49.266 -16.947 -71.686 1.00 58.03 220 GLY B CA 1
ATOM 4445 C C . GLY B 1 236 ? -48.213 -17.880 -72.245 1.00 63.11 220 GLY B C 1
ATOM 4446 O O . GLY B 1 236 ? -47.693 -18.741 -71.525 1.00 61.19 220 GLY B O 1
ATOM 4447 N N . GLN B 1 237 ? -47.883 -17.707 -73.533 1.00 61.96 221 GLN B N 1
ATOM 4448 C CA . GLN B 1 237 ? -46.883 -18.528 -74.215 1.00 62.48 221 GLN B CA 1
ATOM 4449 C C . GLN B 1 237 ? -45.453 -18.104 -73.866 1.00 63.88 221 GLN B C 1
ATOM 4450 O O . GLN B 1 237 ? -44.602 -18.967 -73.648 1.00 62.93 221 GLN B O 1
ATOM 4452 N N . HIS B 1 238 ? -45.191 -16.783 -73.809 1.00 59.40 222 HIS B N 1
ATOM 4453 C CA . HIS B 1 238 ? -43.868 -16.236 -73.491 1.00 57.50 222 HIS B CA 1
ATOM 4454 C C . HIS B 1 238 ? -43.907 -15.222 -72.331 1.00 56.56 222 HIS B C 1
ATOM 4455 O O . HIS B 1 238 ? -42.905 -14.552 -72.064 1.00 53.54 222 HIS B O 1
ATOM 4457 N N . HIS B 1 239 ? -45.059 -15.141 -71.628 1.00 52.01 223 HIS B N 1
ATOM 4458 C CA . HIS B 1 239 ? -45.281 -14.231 -70.508 1.00 50.15 223 HIS B CA 1
ATOM 4459 C C . HIS B 1 239 ? -46.198 -14.802 -69.421 1.00 48.52 223 HIS B C 1
ATOM 4460 O O . HIS B 1 239 ? -46.985 -15.711 -69.669 1.00 48.41 223 HIS B O 1
ATOM 4467 N N . ILE B 1 240 ? -46.109 -14.235 -68.217 1.00 41.50 224 ILE B N 1
ATOM 4468 C CA . ILE B 1 240 ? -47.015 -14.508 -67.110 1.00 39.24 224 ILE B CA 1
ATOM 4469 C C . ILE B 1 240 ? -47.580 -13.152 -66.639 1.00 43.31 224 ILE B C 1
ATOM 4470 O O . ILE B 1 240 ? -46.834 -12.172 -66.541 1.00 42.17 224 ILE B O 1
ATOM 4475 N N . ARG B 1 241 ? -48.896 -13.101 -66.373 1.00 40.91 225 ARG B N 1
ATOM 4476 C CA . ARG B 1 241 ? -49.548 -11.887 -65.900 1.00 41.21 225 ARG B CA 1
ATOM 4477 C C . ARG B 1 241 ? -50.277 -12.157 -64.583 1.00 45.42 225 ARG B C 1
ATOM 4478 O O . ARG B 1 241 ? -51.030 -13.131 -64.464 1.00 46.09 225 ARG B O 1
ATOM 4486 N N . ALA B 1 242 ? -50.013 -11.313 -63.588 1.00 40.25 226 ALA B N 1
ATOM 4487 C CA . ALA B 1 242 ? -50.650 -11.375 -62.275 1.00 40.08 226 ALA B CA 1
ATOM 4488 C C . ALA B 1 242 ? -51.343 -10.032 -62.039 1.00 46.54 226 ALA B C 1
ATOM 4489 O O . ALA B 1 242 ? -50.692 -8.988 -62.140 1.00 45.54 226 ALA B O 1
ATOM 4491 N N . THR B 1 243 ? -52.668 -10.064 -61.775 1.00 45.66 227 THR B N 1
ATOM 4492 C CA . THR B 1 243 ? -53.511 -8.878 -61.566 1.00 46.29 227 THR B CA 1
ATOM 4493 C C . THR B 1 243 ? -54.251 -8.939 -60.215 1.00 51.98 227 THR B C 1
ATOM 4494 O O . THR B 1 243 ? -54.874 -9.958 -59.899 1.00 51.52 227 THR B O 1
ATOM 4498 N N . THR B 1 244 ? -54.173 -7.844 -59.424 1.00 49.86 228 THR B N 1
ATOM 4499 C CA . THR B 1 244 ? -54.811 -7.710 -58.101 1.00 50.03 228 THR B CA 1
ATOM 4500 C C . THR B 1 244 ? -55.796 -6.512 -58.027 1.00 57.08 228 THR B C 1
ATOM 4501 O O . THR B 1 244 ? -56.228 -6.134 -56.927 1.00 57.24 228 THR B O 1
ATOM 4505 N N . GLY B 1 245 ? -56.117 -5.919 -59.178 1.00 54.58 229 GLY B N 1
ATOM 4506 C CA . GLY B 1 245 ? -57.008 -4.767 -59.243 1.00 55.99 229 GLY B CA 1
ATOM 4507 C C . GLY B 1 245 ? -56.250 -3.456 -59.167 1.00 61.05 229 GLY B C 1
ATOM 4508 O O . GLY B 1 245 ? -56.498 -2.552 -59.968 1.00 62.50 229 GLY B O 1
ATOM 4509 N N . GLU B 1 246 ? -55.314 -3.344 -58.206 1.00 55.93 230 GLU B N 1
ATOM 4510 C CA . GLU B 1 246 ? -54.464 -2.158 -58.055 1.00 54.97 230 GLU B CA 1
ATOM 4511 C C . GLU B 1 246 ? -53.157 -2.277 -58.848 1.00 55.81 230 GLU B C 1
ATOM 4512 O O . GLU B 1 246 ? -52.637 -1.262 -59.317 1.00 55.56 230 GLU B O 1
ATOM 4518 N N . PHE B 1 247 ? -52.653 -3.513 -59.036 1.00 49.00 231 PHE B N 1
ATOM 4519 C CA . PHE B 1 247 ? -51.427 -3.731 -59.796 1.00 47.15 231 PHE B CA 1
ATOM 4520 C C . PHE B 1 247 ? -51.535 -4.759 -60.909 1.00 49.23 231 PHE B C 1
ATOM 4521 O O . PHE B 1 247 ? -52.341 -5.691 -60.830 1.00 49.24 231 PHE B O 1
ATOM 4523 N N . THR B 1 248 ? -50.727 -4.567 -61.964 1.00 44.03 232 THR B N 1
ATOM 4524 C CA . THR B 1 248 ? -50.603 -5.481 -63.091 1.00 43.69 232 THR B CA 1
ATOM 4525 C C . THR B 1 248 ? -49.121 -5.795 -63.240 1.00 44.65 232 THR B C 1
ATOM 4526 O O . THR B 1 248 ? -48.326 -4.917 -63.583 1.00 42.12 232 THR B O 1
ATOM 4530 N N . PHE B 1 249 ? -48.748 -7.042 -62.901 1.00 39.93 233 PHE B N 1
ATOM 4531 C CA . PHE B 1 249 ? -47.376 -7.518 -62.981 1.00 39.10 233 PHE B CA 1
ATOM 4532 C C . PHE B 1 249 ? -47.256 -8.390 -64.213 1.00 42.76 233 PHE B C 1
ATOM 4533 O O . PHE B 1 249 ? -48.033 -9.340 -64.380 1.00 41.26 233 PHE B O 1
ATOM 4541 N N . THR B 1 250 ? -46.278 -8.083 -65.067 1.00 39.62 234 THR B N 1
ATOM 4542 C CA . THR B 1 250 ? -46.025 -8.859 -66.276 1.00 39.95 234 THR B CA 1
ATOM 4543 C C . THR B 1 250 ? -44.565 -9.247 -66.313 1.00 40.89 234 THR B C 1
ATOM 4544 O O . THR B 1 250 ? -43.689 -8.399 -66.136 1.00 39.24 234 THR B O 1
ATOM 4548 N N . SER B 1 251 ? -44.304 -10.538 -66.502 1.00 36.51 235 SER B N 1
ATOM 4549 C CA . SER B 1 251 ? -42.940 -11.040 -66.578 1.00 35.30 235 SER B CA 1
ATOM 4550 C C . SER B 1 251 ? -42.754 -11.876 -67.812 1.00 39.50 235 SER B C 1
ATOM 4551 O O . SER B 1 251 ? -43.662 -12.627 -68.194 1.00 39.26 235 SER B O 1
ATOM 4554 N N . LYS B 1 252 ? -41.559 -11.790 -68.415 1.00 36.23 236 LYS B N 1
ATOM 4555 C CA . LYS B 1 252 ? -41.209 -12.637 -69.549 1.00 37.64 236 LYS B CA 1
ATOM 4556 C C . LYS B 1 252 ? -40.947 -14.037 -68.985 1.00 39.84 236 LYS B C 1
ATOM 4557 O O . LYS B 1 252 ? -40.685 -14.164 -67.787 1.00 35.67 236 LYS B O 1
ATOM 4559 N N . LEU B 1 253 ? -41.056 -15.076 -69.825 1.00 38.25 237 LEU B N 1
ATOM 4560 C CA . LEU B 1 253 ? -40.804 -16.452 -69.390 1.00 38.86 237 LEU B CA 1
ATOM 4561 C C . LEU B 1 253 ? -39.453 -16.908 -69.887 1.00 44.14 237 LEU B C 1
ATOM 4562 O O . LEU B 1 253 ? -38.969 -16.401 -70.900 1.00 46.85 237 LEU B O 1
ATOM 4567 N N . VAL B 1 254 ? -38.839 -17.849 -69.169 1.00 39.63 238 VAL B N 1
ATOM 4568 C CA . VAL B 1 254 ? -37.557 -18.448 -69.542 1.00 40.01 238 VAL B CA 1
ATOM 4569 C C . VAL B 1 254 ? -37.906 -19.446 -70.642 1.00 43.93 238 VAL B C 1
ATOM 4570 O O . VAL B 1 254 ? -38.681 -20.380 -70.397 1.00 43.22 238 VAL B O 1
ATOM 4574 N N . ASP B 1 255 ? -37.385 -19.213 -71.859 1.00 41.92 239 ASP B N 1
ATOM 4575 C CA . ASP B 1 255 ? -37.657 -20.065 -73.018 1.00 43.80 239 ASP B CA 1
ATOM 4576 C C . ASP B 1 255 ? -36.864 -21.377 -73.003 1.00 46.65 239 ASP B C 1
ATOM 4577 O O . ASP B 1 255 ? -35.886 -21.541 -73.740 1.00 46.33 239 ASP B O 1
ATOM 4582 N N . GLY B 1 256 ? -37.334 -22.317 -72.190 1.00 42.96 240 GLY B N 1
ATOM 4583 C CA . GLY B 1 256 ? -36.748 -23.646 -72.081 1.00 43.01 240 GLY B CA 1
ATOM 4584 C C . GLY B 1 256 ? -37.658 -24.641 -71.391 1.00 46.04 240 GLY B C 1
ATOM 4585 O O . GLY B 1 256 ? -38.711 -24.268 -70.857 1.00 45.66 240 GLY B O 1
ATOM 4586 N N . LYS B 1 257 ? -37.259 -25.914 -71.413 1.00 42.17 241 LYS B N 1
ATOM 4587 C CA . LYS B 1 257 ? -37.996 -26.990 -70.765 1.00 41.45 241 LYS B CA 1
ATOM 4588 C C . LYS B 1 257 ? -37.342 -27.265 -69.420 1.00 43.86 241 LYS B C 1
ATOM 4589 O O . LYS B 1 257 ? -36.115 -27.437 -69.326 1.00 43.37 241 LYS B O 1
ATOM 4591 N N . PHE B 1 258 ? -38.155 -27.279 -68.369 1.00 38.47 242 PHE B N 1
ATOM 4592 C CA . PHE B 1 258 ? -37.638 -27.562 -67.044 1.00 35.56 242 PHE B CA 1
ATOM 4593 C C . PHE B 1 258 ? -37.244 -29.056 -66.996 1.00 41.39 242 PHE B C 1
ATOM 4594 O O . PHE B 1 258 ? -37.918 -29.853 -67.662 1.00 41.38 242 PHE B O 1
ATOM 4602 N N . PRO B 1 259 ? -36.137 -29.457 -66.307 1.00 38.72 243 PRO B N 1
ATOM 4603 C CA . PRO B 1 259 ? -35.766 -30.895 -66.285 1.00 39.42 243 PRO B CA 1
ATOM 4604 C C . PRO B 1 259 ? -36.876 -31.789 -65.758 1.00 42.81 243 PRO B C 1
ATOM 4605 O O . PRO B 1 259 ? -37.766 -31.321 -65.040 1.00 40.60 243 PRO B O 1
ATOM 4609 N N . ASP B 1 260 ? -36.809 -33.090 -66.097 1.00 41.28 244 ASP B N 1
ATOM 4610 C CA . ASP B 1 260 ? -37.760 -34.077 -65.605 1.00 41.19 244 ASP B CA 1
ATOM 4611 C C . ASP B 1 260 ? -37.374 -34.305 -64.128 1.00 43.91 244 ASP B C 1
ATOM 4612 O O . ASP B 1 260 ? -36.611 -35.229 -63.814 1.00 42.51 244 ASP B O 1
ATOM 4617 N N . TYR B 1 261 ? -37.852 -33.390 -63.244 1.00 40.52 245 TYR B N 1
ATOM 4618 C CA . TYR B 1 261 ? -37.584 -33.368 -61.799 1.00 39.52 245 TYR B CA 1
ATOM 4619 C C . TYR B 1 261 ? -38.082 -34.629 -61.075 1.00 47.00 245 TYR B C 1
ATOM 4620 O O . TYR B 1 261 ? -37.501 -35.011 -60.056 1.00 46.25 245 TYR B O 1
ATOM 4629 N N . GLU B 1 262 ? -39.165 -35.258 -61.593 1.00 46.42 246 GLU B N 1
ATOM 4630 C CA . GLU B 1 262 ? -39.763 -36.488 -61.040 1.00 47.44 246 GLU B CA 1
ATOM 4631 C C . GLU B 1 262 ? -38.733 -37.621 -60.925 1.00 53.68 246 GLU B C 1
ATOM 4632 O O . GLU B 1 262 ? -38.834 -38.434 -60.010 1.00 53.16 246 GLU B O 1
ATOM 4638 N N . ARG B 1 263 ? -37.730 -37.643 -61.830 1.00 52.39 247 ARG B N 1
ATOM 4639 C CA . ARG B 1 263 ? -36.643 -38.629 -61.852 1.00 53.15 247 ARG B CA 1
ATOM 4640 C C . ARG B 1 263 ? -35.494 -38.271 -60.882 1.00 56.64 247 ARG B C 1
ATOM 4641 O O . ARG B 1 263 ? -34.630 -39.113 -60.624 1.00 57.17 247 ARG B O 1
ATOM 4643 N N . VAL B 1 264 ? -35.489 -37.038 -60.345 1.00 52.09 248 VAL B N 1
ATOM 4644 C CA . VAL B 1 264 ? -34.467 -36.555 -59.404 1.00 50.56 248 VAL B CA 1
ATOM 4645 C C . VAL B 1 264 ? -34.903 -36.860 -57.947 1.00 49.30 248 VAL B C 1
ATOM 4646 O O . VAL B 1 264 ? -34.065 -36.898 -57.034 1.00 48.28 248 VAL B O 1
ATOM 4650 N N . LEU B 1 265 ? -36.209 -37.111 -57.746 1.00 41.07 249 LEU B N 1
ATOM 4651 C CA . LEU B 1 265 ? -36.765 -37.388 -56.429 1.00 37.96 249 LEU B CA 1
ATOM 4652 C C . LEU B 1 265 ? -36.319 -38.771 -55.904 1.00 37.26 249 LEU B C 1
ATOM 4653 O O . LEU B 1 265 ? -36.510 -39.776 -56.597 1.00 34.15 249 LEU B O 1
ATOM 4658 N N . PRO B 1 266 ? -35.647 -38.821 -54.725 1.00 31.68 250 PRO B N 1
ATOM 4659 C CA . PRO B 1 266 ? -35.194 -40.122 -54.197 1.00 30.97 250 PRO B CA 1
ATOM 4660 C C . PRO B 1 266 ? -36.386 -41.010 -53.843 1.00 36.04 250 PRO B C 1
ATOM 4661 O O . PRO B 1 266 ? -37.358 -40.540 -53.249 1.00 34.60 250 PRO B O 1
ATOM 4665 N N . ARG B 1 267 ? -36.339 -42.266 -54.306 1.00 35.50 251 ARG B N 1
ATOM 4666 C CA . ARG B 1 267 ? -37.388 -43.265 -54.106 1.00 36.81 251 ARG B CA 1
ATOM 4667 C C . ARG B 1 267 ? -36.924 -44.407 -53.203 1.00 42.04 251 ARG B C 1
ATOM 4668 O O . ARG B 1 267 ? -37.761 -45.111 -52.645 1.00 43.23 251 ARG B O 1
ATOM 4670 N N . GLY B 1 268 ? -35.607 -44.556 -53.058 1.00 39.26 252 GLY B N 1
ATOM 4671 C CA . GLY B 1 268 ? -34.963 -45.593 -52.260 1.00 40.02 252 GLY B CA 1
ATOM 4672 C C . GLY B 1 268 ? -35.234 -45.563 -50.765 1.00 43.87 252 GLY B C 1
ATOM 4673 O O . GLY B 1 268 ? -35.431 -46.625 -50.163 1.00 46.12 252 GLY B O 1
ATOM 4674 N N . GLY B 1 269 ? -35.260 -44.352 -50.192 1.00 35.34 253 GLY B N 1
ATOM 4675 C CA . GLY B 1 269 ? -35.456 -44.045 -48.771 1.00 33.02 253 GLY B CA 1
ATOM 4676 C C . GLY B 1 269 ? -35.955 -45.141 -47.846 1.00 33.66 253 GLY B C 1
ATOM 4677 O O . GLY B 1 269 ? -37.115 -45.540 -47.930 1.00 36.34 253 GLY B O 1
ATOM 4678 N N . ASP B 1 270 ? -35.092 -45.621 -46.951 1.00 26.12 254 ASP B N 1
ATOM 4679 C CA . ASP B 1 270 ? -35.421 -46.697 -45.995 1.00 25.57 254 ASP B CA 1
ATOM 4680 C C . ASP B 1 270 ? -35.290 -46.249 -44.535 1.00 27.65 254 ASP B C 1
ATOM 4681 O O . ASP B 1 270 ? -35.562 -47.024 -43.616 1.00 26.31 254 ASP B O 1
ATOM 4686 N N . LYS B 1 271 ? -34.836 -45.014 -44.321 1.00 22.34 255 LYS B N 1
ATOM 4687 C CA . LYS B 1 271 ? -34.645 -44.479 -42.974 1.00 21.79 255 LYS B CA 1
ATOM 4688 C C . LYS B 1 271 ? -35.475 -43.225 -42.765 1.00 25.29 255 LYS B C 1
ATOM 4689 O O . LYS B 1 271 ? -35.287 -42.256 -43.496 1.00 25.96 255 LYS B O 1
ATOM 4695 N N . LEU B 1 272 ? -36.401 -43.259 -41.790 1.00 21.99 256 LEU B N 1
ATOM 4696 C CA . LEU B 1 272 ? -37.260 -42.131 -41.418 1.00 22.27 256 LEU B CA 1
ATOM 4697 C C . LEU B 1 272 ? -36.769 -41.531 -40.103 1.00 25.26 256 LEU B C 1
ATOM 4698 O O . LEU B 1 272 ? -36.810 -42.187 -39.059 1.00 24.22 256 LEU B O 1
ATOM 4703 N N . VAL B 1 273 ? -36.335 -40.265 -40.150 1.00 20.56 257 VAL B N 1
ATOM 4704 C CA . VAL B 1 273 ? -35.843 -39.564 -38.960 1.00 20.60 257 VAL B CA 1
ATOM 4705 C C . VAL B 1 273 ? -36.795 -38.414 -38.694 1.00 23.62 257 VAL B C 1
ATOM 4706 O O . VAL B 1 273 ? -37.042 -37.601 -39.597 1.00 21.99 257 VAL B O 1
ATOM 4710 N N . VAL B 1 274 ? -37.330 -38.348 -37.476 1.00 19.22 258 VAL B N 1
ATOM 4711 C CA . VAL B 1 274 ? -38.226 -37.253 -37.084 1.00 19.92 258 VAL B CA 1
ATOM 4712 C C . VAL B 1 274 ? -37.496 -36.464 -35.995 1.00 22.87 258 VAL B C 1
ATOM 4713 O O . VAL B 1 274 ? -37.136 -37.021 -34.946 1.00 21.94 258 VAL B O 1
ATOM 4717 N N . GLY B 1 275 ? -37.271 -35.188 -36.265 1.00 19.86 259 GLY B N 1
ATOM 4718 C CA . GLY B 1 275 ? -36.550 -34.336 -35.332 1.00 19.14 259 GLY B CA 1
ATOM 4719 C C . GLY B 1 275 ? -37.183 -32.983 -35.125 1.00 21.25 259 GLY B C 1
ATOM 4720 O O . GLY B 1 275 ? -38.075 -32.575 -35.879 1.00 18.16 259 GLY B O 1
ATOM 4721 N N . ASP B 1 276 ? -36.678 -32.273 -34.120 1.00 17.50 260 ASP B N 1
ATOM 4722 C CA . ASP B 1 276 ? -37.130 -30.933 -33.804 1.00 17.04 260 ASP B CA 1
ATOM 4723 C C . ASP B 1 276 ? -36.502 -29.951 -34.812 1.00 19.27 260 ASP B C 1
ATOM 4724 O O . ASP B 1 276 ? -35.273 -29.874 -34.891 1.00 16.44 260 ASP B O 1
ATOM 4729 N N . ARG B 1 277 ? -37.331 -29.265 -35.626 1.00 16.19 261 ARG B N 1
ATOM 4730 C CA . ARG B 1 277 ? -36.840 -28.320 -36.650 1.00 15.76 261 ARG B CA 1
ATOM 4731 C C . ARG B 1 277 ? -35.834 -27.307 -36.082 1.00 17.96 261 ARG B C 1
ATOM 4732 O O . ARG B 1 277 ? -34.723 -27.172 -36.607 1.00 16.62 261 ARG B O 1
ATOM 4740 N N . GLN B 1 278 ? -36.232 -26.602 -35.016 1.00 17.64 262 GLN B N 1
ATOM 4741 C CA . GLN B 1 278 ? -35.398 -25.576 -34.389 1.00 17.66 262 GLN B CA 1
ATOM 4742 C C . GLN B 1 278 ? -34.101 -26.137 -33.811 1.00 19.28 262 GLN B C 1
ATOM 4743 O O . GLN B 1 278 ? -33.054 -25.552 -34.056 1.00 18.71 262 GLN B O 1
ATOM 4749 N N . GLN B 1 279 ? -34.185 -27.226 -33.034 1.00 17.91 263 GLN B N 1
ATOM 4750 C CA . GLN B 1 279 ? -33.008 -27.862 -32.442 1.00 18.79 263 GLN B CA 1
ATOM 4751 C C . GLN B 1 279 ? -32.011 -28.253 -33.554 1.00 20.87 263 GLN B C 1
ATOM 4752 O O . GLN B 1 279 ? -30.830 -27.978 -33.415 1.00 19.71 263 GLN B O 1
ATOM 4758 N N . LEU B 1 280 ? -32.502 -28.859 -34.647 1.00 16.32 264 LEU B N 1
ATOM 4759 C CA . LEU B 1 280 ? -31.642 -29.255 -35.752 1.00 16.45 264 LEU B CA 1
ATOM 4760 C C . LEU B 1 280 ? -31.026 -28.042 -36.435 1.00 20.11 264 LEU B C 1
ATOM 4761 O O . LEU B 1 280 ? -29.820 -28.037 -36.685 1.00 17.62 264 LEU B O 1
ATOM 4766 N N . ARG B 1 281 ? -31.849 -27.028 -36.758 1.00 18.58 265 ARG B N 1
ATOM 4767 C CA . ARG B 1 281 ? -31.333 -25.846 -37.448 1.00 18.91 265 ARG B CA 1
ATOM 4768 C C . ARG B 1 281 ? -30.220 -25.149 -36.626 1.00 19.80 265 ARG B C 1
ATOM 4769 O O . ARG B 1 281 ? -29.165 -24.877 -37.169 1.00 18.60 265 ARG B O 1
ATOM 4777 N N . GLU B 1 282 ? -30.444 -24.992 -35.310 1.00 17.87 266 GLU B N 1
ATOM 4778 C CA . GLU B 1 282 ? -29.507 -24.378 -34.375 1.00 19.11 266 GLU B CA 1
ATOM 4779 C C . GLU B 1 282 ? -28.228 -25.198 -34.229 1.00 21.77 266 GLU B C 1
ATOM 4780 O O . GLU B 1 282 ? -27.138 -24.628 -34.242 1.00 20.65 266 GLU B O 1
ATOM 4786 N N . ALA B 1 283 ? -28.360 -26.534 -34.145 1.00 18.04 267 ALA B N 1
ATOM 4787 C CA . ALA B 1 283 ? -27.218 -27.427 -34.044 1.00 17.83 267 ALA B CA 1
ATOM 4788 C C . ALA B 1 283 ? -26.384 -27.393 -35.338 1.00 20.14 267 ALA B C 1
ATOM 4789 O O . ALA B 1 283 ? -25.169 -27.323 -35.252 1.00 19.23 267 ALA B O 1
ATOM 4791 N N . PHE B 1 284 ? -27.031 -27.443 -36.532 1.00 16.84 268 PHE B N 1
ATOM 4792 C CA . PHE B 1 284 ? -26.331 -27.384 -37.813 1.00 17.48 268 PHE B CA 1
ATOM 4793 C C . PHE B 1 284 ? -25.571 -26.050 -37.916 1.00 22.38 268 PHE B C 1
ATOM 4794 O O . PHE B 1 284 ? -24.388 -26.053 -38.256 1.00 22.18 268 PHE B O 1
ATOM 4802 N N . SER B 1 285 ? -26.234 -24.950 -37.549 1.00 19.84 269 SER B N 1
ATOM 4803 C CA . SER B 1 285 ? -25.650 -23.611 -37.608 1.00 21.03 269 SER B CA 1
ATOM 4804 C C . SER B 1 285 ? -24.437 -23.464 -36.638 1.00 24.68 269 SER B C 1
ATOM 4805 O O . SER B 1 285 ? -23.370 -23.042 -37.087 1.00 24.58 269 SER B O 1
ATOM 4808 N N . ARG B 1 286 ? -24.598 -23.851 -35.344 1.00 19.80 270 ARG B N 1
ATOM 4809 C CA . ARG B 1 286 ? -23.541 -23.806 -34.321 1.00 20.06 270 ARG B CA 1
ATOM 4810 C C . ARG B 1 286 ? -22.334 -24.643 -34.753 1.00 20.69 270 ARG B C 1
ATOM 4811 O O . ARG B 1 286 ? -21.203 -24.166 -34.691 1.00 19.03 270 ARG B O 1
ATOM 4819 N N . THR B 1 287 ? -22.569 -25.907 -35.160 1.00 17.55 271 THR B N 1
ATOM 4820 C CA . THR B 1 287 ? -21.466 -26.782 -35.566 1.00 18.85 271 THR B CA 1
ATOM 4821 C C . THR B 1 287 ? -20.679 -26.243 -36.742 1.00 22.87 271 THR B C 1
ATOM 4822 O O . THR B 1 287 ? -19.452 -26.314 -36.700 1.00 23.31 271 THR B O 1
ATOM 4826 N N . ALA B 1 288 ? -21.379 -25.603 -37.724 1.00 19.54 272 ALA B N 1
ATOM 4827 C CA . ALA B 1 288 ? -20.810 -24.989 -38.931 1.00 21.49 272 ALA B CA 1
ATOM 4828 C C . ALA B 1 288 ? -19.796 -23.858 -38.641 1.00 24.90 272 ALA B C 1
ATOM 4829 O O . ALA B 1 288 ? -18.982 -23.540 -39.515 1.00 24.95 272 ALA B O 1
ATOM 4831 N N . ILE B 1 289 ? -19.835 -23.264 -37.426 1.00 21.61 273 ILE B N 1
ATOM 4832 C CA . ILE B 1 289 ? -18.894 -22.196 -37.021 1.00 21.19 273 ILE B CA 1
ATOM 4833 C C . ILE B 1 289 ? -17.461 -22.731 -37.168 1.00 23.92 273 ILE B C 1
ATOM 4834 O O . ILE B 1 289 ? -16.579 -22.005 -37.625 1.00 24.39 273 ILE B O 1
ATOM 4839 N N . LEU B 1 290 ? -17.263 -24.025 -36.841 1.00 21.18 274 LEU B N 1
ATOM 4840 C CA . LEU B 1 290 ? -15.977 -24.723 -36.928 1.00 21.34 274 LEU B CA 1
ATOM 4841 C C . LEU B 1 290 ? -15.786 -25.585 -38.178 1.00 25.95 274 LEU B C 1
ATOM 4842 O O . LEU B 1 290 ? -14.826 -26.351 -38.248 1.00 24.03 274 LEU B O 1
ATOM 4847 N N . SER B 1 291 ? -16.666 -25.404 -39.189 1.00 23.11 275 SER B N 1
ATOM 4848 C CA . SER B 1 291 ? -16.496 -26.076 -40.478 1.00 23.77 275 SER B CA 1
ATOM 4849 C C . SER B 1 291 ? -15.448 -25.280 -41.329 1.00 29.25 275 SER B C 1
ATOM 4850 O O . SER B 1 291 ? -15.159 -24.103 -41.042 1.00 26.40 275 SER B O 1
ATOM 4853 N N . ASN B 1 292 ? -14.920 -25.931 -42.380 1.00 29.34 276 ASN B N 1
ATOM 4854 C CA . ASN B 1 292 ? -13.974 -25.352 -43.344 1.00 31.39 276 ASN B CA 1
ATOM 4855 C C . ASN B 1 292 ? -14.713 -24.211 -44.072 1.00 36.06 276 ASN B C 1
ATOM 4856 O O . ASN B 1 292 ? -15.811 -24.417 -44.594 1.00 33.93 276 ASN B O 1
ATOM 4861 N N . GLU B 1 293 ? -14.150 -22.991 -44.023 1.00 35.94 277 GLU B N 1
ATOM 4862 C CA . GLU B 1 293 ? -14.754 -21.790 -44.626 1.00 36.96 277 GLU B CA 1
ATOM 4863 C C . GLU B 1 293 ? -15.006 -21.897 -46.144 1.00 42.82 277 GLU B C 1
ATOM 4864 O O . GLU B 1 293 ? -15.957 -21.292 -46.648 1.00 42.43 277 GLU B O 1
ATOM 4866 N N . LYS B 1 294 ? -14.186 -22.692 -46.850 1.00 41.78 278 LYS B N 1
ATOM 4867 C CA . LYS B 1 294 ? -14.292 -22.881 -48.299 1.00 43.39 278 LYS B CA 1
ATOM 4868 C C . LYS B 1 294 ? -15.324 -23.934 -48.738 1.00 48.07 278 LYS B C 1
ATOM 4869 O O . LYS B 1 294 ? -15.811 -23.861 -49.873 1.00 49.47 278 LYS B O 1
ATOM 4871 N N . TYR B 1 295 ? -15.648 -24.911 -47.866 1.00 42.01 279 TYR B N 1
ATOM 4872 C CA . TYR B 1 295 ? -16.562 -25.996 -48.230 1.00 40.84 279 TYR B CA 1
ATOM 4873 C C . TYR B 1 295 ? -17.847 -26.060 -47.425 1.00 40.01 279 TYR B C 1
ATOM 4874 O O . TYR B 1 295 ? -18.858 -26.558 -47.941 1.00 38.86 279 TYR B O 1
ATOM 4883 N N . ARG B 1 296 ? -17.810 -25.581 -46.162 1.00 32.24 280 ARG B N 1
ATOM 4884 C CA . ARG B 1 296 ? -18.968 -25.509 -45.263 1.00 30.45 280 ARG B CA 1
ATOM 4885 C C . ARG B 1 296 ? -19.709 -26.849 -45.108 1.00 33.19 280 ARG B C 1
ATOM 4886 O O . ARG B 1 296 ? -20.944 -26.897 -45.077 1.00 33.28 280 ARG B O 1
ATOM 4894 N N . GLY B 1 297 ? -18.929 -27.920 -45.010 1.00 28.86 281 GLY B N 1
ATOM 4895 C CA . GLY B 1 297 ? -19.438 -29.275 -44.856 1.00 28.81 281 GLY B CA 1
ATOM 4896 C C . GLY B 1 297 ? -19.621 -29.686 -43.408 1.00 30.60 281 GLY B C 1
ATOM 4897 O O . GLY B 1 297 ? -18.830 -29.305 -42.544 1.00 30.45 281 GLY B O 1
ATOM 4898 N N . ILE B 1 298 ? -20.695 -30.433 -43.122 1.00 25.70 282 ILE B N 1
ATOM 4899 C CA . ILE B 1 298 ? -20.923 -31.035 -41.799 1.00 23.06 282 ILE B CA 1
ATOM 4900 C C . ILE B 1 298 ? -21.101 -32.547 -41.984 1.00 27.24 282 ILE B C 1
ATOM 4901 O O . ILE B 1 298 ? -21.541 -32.994 -43.049 1.00 26.69 282 ILE B O 1
ATOM 4906 N N . ARG B 1 299 ? -20.718 -33.326 -40.970 1.00 22.79 283 ARG B N 1
ATOM 4907 C CA . ARG B 1 299 ? -20.869 -34.771 -40.986 1.00 22.19 283 ARG B CA 1
ATOM 4908 C C . ARG B 1 299 ? -21.999 -35.154 -40.032 1.00 24.79 283 ARG B C 1
ATOM 4909 O O . ARG B 1 299 ? -22.029 -34.676 -38.888 1.00 24.24 283 ARG B O 1
ATOM 4917 N N . LEU B 1 300 ? -22.918 -36.019 -40.504 1.00 20.89 284 LEU B N 1
ATOM 4918 C CA . LEU B 1 300 ? -24.032 -36.541 -39.711 1.00 20.54 284 LEU B CA 1
ATOM 4919 C C . LEU B 1 300 ? -23.744 -38.018 -39.405 1.00 23.85 284 LEU B C 1
ATOM 4920 O O . LEU B 1 300 ? -23.446 -38.792 -40.319 1.00 23.30 284 LEU B O 1
ATOM 4925 N N . GLN B 1 301 ? -23.831 -38.405 -38.133 1.00 20.01 285 GLN B N 1
ATOM 4926 C CA . GLN B 1 301 ? -23.719 -39.817 -37.746 1.00 20.02 285 GLN B CA 1
ATOM 4927 C C . GLN B 1 301 ? -25.004 -40.166 -37.050 1.00 23.11 285 GLN B C 1
ATOM 4928 O O . GLN B 1 301 ? -25.272 -39.691 -35.936 1.00 21.46 285 GLN B O 1
ATOM 4934 N N . LEU B 1 302 ? -25.847 -40.915 -37.769 1.00 20.26 286 LEU B N 1
ATOM 4935 C CA . LEU B 1 302 ? -27.151 -41.334 -37.311 1.00 20.30 286 LEU B CA 1
ATOM 4936 C C . LEU B 1 302 ? -27.088 -42.741 -36.720 1.00 23.52 286 LEU B C 1
ATOM 4937 O O . LEU B 1 302 ? -26.475 -43.642 -37.297 1.00 24.06 286 LEU B O 1
ATOM 4942 N N . SER B 1 303 ? -27.742 -42.917 -35.587 1.00 18.94 287 SER B N 1
ATOM 4943 C CA . SER B 1 303 ? -27.883 -44.224 -34.917 1.00 20.10 287 SER B CA 1
ATOM 4944 C C . SER B 1 303 ? -29.239 -44.212 -34.172 1.00 25.63 287 SER B C 1
ATOM 4945 O O . SER B 1 303 ? -29.903 -43.173 -34.166 1.00 23.52 287 SER B O 1
ATOM 4948 N N . ASN B 1 304 ? -29.664 -45.343 -33.571 1.00 23.16 288 ASN B N 1
ATOM 4949 C CA . ASN B 1 304 ? -30.934 -45.409 -32.851 1.00 23.45 288 ASN B CA 1
ATOM 4950 C C . ASN B 1 304 ? -31.145 -44.203 -31.919 1.00 26.71 288 ASN B C 1
ATOM 4951 O O . ASN B 1 304 ? -30.316 -43.956 -31.037 1.00 25.21 288 ASN B O 1
ATOM 4956 N N . GLY B 1 305 ? -32.233 -43.463 -32.156 1.00 23.05 289 GLY B N 1
ATOM 4957 C CA . GLY B 1 305 ? -32.648 -42.310 -31.362 1.00 22.99 289 GLY B CA 1
ATOM 4958 C C . GLY B 1 305 ? -31.651 -41.161 -31.267 1.00 23.64 289 GLY B C 1
ATOM 4959 O O . GLY B 1 305 ? -31.823 -40.265 -30.437 1.00 23.82 289 GLY B O 1
ATOM 4960 N N . LEU B 1 306 ? -30.617 -41.148 -32.129 1.00 19.18 290 LEU B N 1
ATOM 4961 C CA . LEU B 1 306 ? -29.558 -40.125 -32.006 1.00 20.09 290 LEU B CA 1
ATOM 4962 C C . LEU B 1 306 ? -28.940 -39.638 -33.316 1.00 22.26 290 LEU B C 1
ATOM 4963 O O . LEU B 1 306 ? -28.545 -40.449 -34.162 1.00 20.43 290 LEU B O 1
ATOM 4968 N N . LEU B 1 307 ? -28.749 -38.311 -33.421 1.00 19.29 291 LEU B N 1
ATOM 4969 C CA . LEU B 1 307 ? -28.058 -37.744 -34.559 1.00 18.99 291 LEU B CA 1
ATOM 4970 C C . LEU B 1 307 ? -26.865 -36.960 -34.010 1.00 22.65 291 LEU B C 1
ATOM 4971 O O . LEU B 1 307 ? -27.052 -36.003 -33.243 1.00 21.98 291 LEU B O 1
ATOM 4976 N N . LYS B 1 308 ? -25.651 -37.389 -34.379 1.00 20.21 292 LYS B N 1
ATOM 4977 C CA . LYS B 1 308 ? -24.404 -36.706 -34.004 1.00 21.04 292 LYS B CA 1
ATOM 4978 C C . LYS B 1 308 ? -24.048 -35.817 -35.195 1.00 24.14 292 LYS B C 1
ATOM 4979 O O . LYS B 1 308 ? -24.115 -36.267 -36.340 1.00 23.67 292 LYS B O 1
ATOM 4985 N N . ILE B 1 309 ? -23.771 -34.551 -34.924 1.00 20.38 293 ILE B N 1
ATOM 4986 C CA . ILE B 1 309 ? -23.447 -33.520 -35.920 1.00 21.16 293 ILE B CA 1
ATOM 4987 C C . ILE B 1 309 ? -22.029 -33.056 -35.605 1.00 25.39 293 ILE B C 1
ATOM 4988 O O . ILE B 1 309 ? -21.750 -32.647 -34.474 1.00 24.13 293 ILE B O 1
ATOM 4993 N N . GLN B 1 310 ? -21.148 -33.098 -36.610 1.00 22.92 294 GLN B N 1
ATOM 4994 C CA . GLN B 1 310 ? -19.734 -32.766 -36.442 1.00 23.23 294 GLN B CA 1
ATOM 4995 C C . GLN B 1 310 ? -19.222 -31.894 -37.577 1.00 27.80 294 GLN B C 1
ATOM 4996 O O . GLN B 1 310 ? -19.639 -32.044 -38.723 1.00 27.88 294 GLN B O 1
ATOM 5002 N N . ALA B 1 311 ? -18.263 -31.026 -37.260 1.00 25.28 295 ALA B N 1
ATOM 5003 C CA . ALA B 1 311 ? -17.549 -30.203 -38.224 1.00 24.12 295 ALA B CA 1
ATOM 5004 C C . ALA B 1 311 ? -16.124 -29.950 -37.723 1.00 27.52 295 ALA B C 1
ATOM 5005 O O . ALA B 1 311 ? -15.889 -29.894 -36.510 1.00 26.27 295 ALA B O 1
ATOM 5007 N N . ASN B 1 312 ? -15.175 -29.841 -38.660 1.00 25.21 296 ASN B N 1
ATOM 5008 C CA . ASN B 1 312 ? -13.773 -29.531 -38.383 1.00 27.01 296 ASN B CA 1
ATOM 5009 C C . ASN B 1 312 ? -13.188 -28.637 -39.469 1.00 31.99 296 ASN B C 1
ATOM 5010 O O . ASN B 1 312 ? -13.747 -28.553 -40.567 1.00 31.49 296 ASN B O 1
ATOM 5015 N N . ASN B 1 313 ? -12.136 -27.894 -39.132 1.00 28.95 297 ASN B N 1
ATOM 5016 C CA . ASN B 1 313 ? -11.523 -26.934 -40.052 1.00 30.12 297 ASN B CA 1
ATOM 5017 C C . ASN B 1 313 ? -10.007 -27.199 -40.222 1.00 35.68 297 ASN B C 1
ATOM 5018 O O . ASN B 1 313 ? -9.474 -28.066 -39.504 1.00 34.45 297 ASN B O 1
ATOM 5023 N N . PRO B 1 314 ? -9.278 -26.495 -41.128 1.00 35.86 298 PRO B N 1
ATOM 5024 C CA . PRO B 1 314 ? -7.826 -26.779 -41.264 1.00 38.55 298 PRO B CA 1
ATOM 5025 C C . PRO B 1 314 ? -6.971 -26.442 -40.022 1.00 44.01 298 PRO B C 1
ATOM 5026 O O . PRO B 1 314 ? -5.853 -26.939 -39.908 1.00 45.74 298 PRO B O 1
ATOM 5030 N N . GLU B 1 315 ? -7.515 -25.652 -39.075 1.00 39.85 299 GLU B N 1
ATOM 5031 C CA . GLU B 1 315 ? -6.849 -25.265 -37.820 1.00 40.34 299 GLU B CA 1
ATOM 5032 C C . GLU B 1 315 ? -6.992 -26.358 -36.719 1.00 42.29 299 GLU B C 1
ATOM 5033 O O . GLU B 1 315 ? -6.634 -26.119 -35.559 1.00 41.91 299 GLU B O 1
ATOM 5039 N N . GLN B 1 316 ? -7.530 -27.541 -37.091 1.00 37.77 300 GLN B N 1
ATOM 5040 C CA . GLN B 1 316 ? -7.821 -28.692 -36.215 1.00 37.52 300 GLN B CA 1
ATOM 5041 C C . GLN B 1 316 ? -8.890 -28.378 -35.147 1.00 38.06 300 GLN B C 1
ATOM 5042 O O . GLN B 1 316 ? -9.038 -29.118 -34.171 1.00 38.62 300 GLN B O 1
ATOM 5048 N N . GLU B 1 317 ? -9.651 -27.292 -35.354 1.00 30.39 301 GLU B N 1
ATOM 5049 C CA . GLU B 1 317 ? -10.765 -26.952 -34.461 1.00 27.86 301 GLU B CA 1
ATOM 5050 C C . GLU B 1 317 ? -11.952 -27.865 -34.800 1.00 29.86 301 GLU B C 1
ATOM 5051 O O . GLU B 1 317 ? -12.136 -28.242 -35.963 1.00 28.31 301 GLU B O 1
ATOM 5057 N N . GLU B 1 318 ? -12.713 -28.270 -33.782 1.00 25.81 302 GLU B N 1
ATOM 5058 C CA . GLU B 1 318 ? -13.799 -29.241 -33.943 1.00 24.28 302 GLU B CA 1
ATOM 5059 C C . GLU B 1 318 ? -15.018 -28.891 -33.109 1.00 26.70 302 GLU B C 1
ATOM 5060 O O . GLU B 1 318 ? -14.891 -28.483 -31.952 1.00 26.18 302 GLU B O 1
ATOM 5066 N N . ALA B 1 319 ? -16.187 -29.074 -33.710 1.00 23.33 303 ALA B N 1
ATOM 5067 C CA . ALA B 1 319 ? -17.491 -28.911 -33.087 1.00 22.74 303 ALA B CA 1
ATOM 5068 C C . ALA B 1 319 ? -18.231 -30.236 -33.188 1.00 25.56 303 ALA B C 1
ATOM 5069 O O . ALA B 1 319 ? -18.148 -30.947 -34.208 1.00 22.17 303 ALA B O 1
ATOM 5071 N N . GLU B 1 320 ? -18.966 -30.562 -32.122 1.00 23.89 304 GLU B N 1
ATOM 5072 C CA . GLU B 1 320 ? -19.780 -31.769 -32.048 1.00 24.54 304 GLU B CA 1
ATOM 5073 C C . GLU B 1 320 ? -21.042 -31.493 -31.256 1.00 27.96 304 GLU B C 1
ATOM 5074 O O . GLU B 1 320 ? -20.989 -30.869 -30.184 1.00 26.73 304 GLU B O 1
ATOM 5080 N N . GLU B 1 321 ? -22.183 -31.920 -31.805 1.00 23.60 305 GLU B N 1
ATOM 5081 C CA . GLU B 1 321 ? -23.459 -31.774 -31.121 1.00 23.25 305 GLU B CA 1
ATOM 5082 C C . GLU B 1 321 ? -24.280 -33.037 -31.277 1.00 26.01 305 GLU B C 1
ATOM 5083 O O . GLU B 1 321 ? -24.297 -33.632 -32.353 1.00 25.82 305 GLU B O 1
ATOM 5089 N N . GLU B 1 322 ? -24.912 -33.464 -30.186 1.00 21.75 306 GLU B N 1
ATOM 5090 C CA . GLU B 1 322 ? -25.753 -34.659 -30.183 1.00 22.11 306 GLU B CA 1
ATOM 5091 C C . GLU B 1 322 ? -27.196 -34.192 -30.046 1.00 25.52 306 GLU B C 1
ATOM 5092 O O . GLU B 1 322 ? -27.517 -33.404 -29.139 1.00 25.46 306 GLU B O 1
ATOM 5098 N N . VAL B 1 323 ? -28.038 -34.591 -31.002 1.00 20.17 307 VAL B N 1
ATOM 5099 C CA . VAL B 1 323 ? -29.462 -34.226 -31.014 1.00 19.69 307 VAL B CA 1
ATOM 5100 C C . VAL B 1 323 ? -30.304 -35.518 -30.906 1.00 23.25 307 VAL B C 1
ATOM 5101 O O . VAL B 1 323 ? -30.119 -36.448 -31.703 1.00 21.08 307 VAL B O 1
ATOM 5105 N N . GLN B 1 324 ? -31.234 -35.566 -29.939 1.00 21.17 308 GLN B N 1
ATOM 5106 C CA . GLN B 1 324 ? -32.144 -36.709 -29.826 1.00 21.91 308 GLN B CA 1
ATOM 5107 C C . GLN B 1 324 ? -33.130 -36.630 -31.004 1.00 22.83 308 GLN B C 1
ATOM 5108 O O . GLN B 1 324 ? -33.673 -35.564 -31.285 1.00 22.08 308 GLN B O 1
ATOM 5114 N N . VAL B 1 325 ? -33.317 -37.734 -31.709 1.00 19.76 309 VAL B N 1
ATOM 5115 C CA . VAL B 1 325 ? -34.255 -37.795 -32.833 1.00 17.59 309 VAL B CA 1
ATOM 5116 C C . VAL B 1 325 ? -35.156 -39.035 -32.654 1.00 23.60 309 VAL B C 1
ATOM 5117 O O . VAL B 1 325 ? -34.805 -39.952 -31.898 1.00 23.48 309 VAL B O 1
ATOM 5121 N N . GLU B 1 326 ? -36.295 -39.079 -33.371 1.00 21.79 310 GLU B N 1
ATOM 5122 C CA . GLU B 1 326 ? -37.159 -40.267 -33.376 1.00 22.15 310 GLU B CA 1
ATOM 5123 C C . GLU B 1 326 ? -36.679 -41.057 -34.563 1.00 25.28 310 GLU B C 1
ATOM 5124 O O . GLU B 1 326 ? -36.857 -40.645 -35.733 1.00 24.02 310 GLU B O 1
ATOM 5130 N N . TYR B 1 327 ? -35.935 -42.129 -34.263 1.00 21.48 311 TYR B N 1
ATOM 5131 C CA . TYR B 1 327 ? -35.341 -42.987 -35.283 1.00 21.10 311 TYR B CA 1
ATOM 5132 C C . TYR B 1 327 ? -34.997 -44.345 -34.698 1.00 24.82 311 TYR B C 1
ATOM 5133 O O . TYR B 1 327 ? -34.284 -44.440 -33.695 1.00 23.14 311 TYR B O 1
ATOM 5142 N N . ASN B 1 328 ? -35.475 -45.395 -35.357 1.00 23.42 312 ASN B N 1
ATOM 5143 C CA . ASN B 1 328 ? -35.176 -46.777 -34.962 1.00 24.74 312 ASN B CA 1
ATOM 5144 C C . ASN B 1 328 ? -34.763 -47.444 -36.254 1.00 30.58 312 ASN B C 1
ATOM 5145 O O . ASN B 1 328 ? -35.605 -47.647 -37.150 1.00 29.56 312 ASN B O 1
ATOM 5147 N N . GLY B 1 329 ? -33.453 -47.634 -36.388 1.00 28.30 313 GLY B N 1
ATOM 5148 C CA . GLY B 1 329 ? -32.825 -48.248 -37.556 1.00 28.20 313 GLY B CA 1
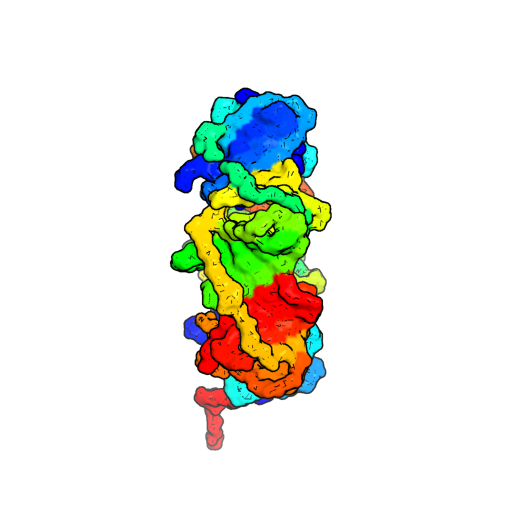ATOM 5149 C C . GLY B 1 329 ? -31.329 -48.457 -37.415 1.00 32.65 313 GLY B C 1
ATOM 5150 O O . GLY B 1 329 ? -30.771 -48.326 -36.313 1.00 31.47 313 GLY B O 1
ATOM 5151 N N . GLY B 1 330 ? -30.683 -48.776 -38.542 1.00 29.30 314 GLY B N 1
ATOM 5152 C CA . GLY B 1 330 ? -29.240 -48.988 -38.598 1.00 28.61 314 GLY B CA 1
ATOM 5153 C C . GLY B 1 330 ? -28.465 -47.691 -38.605 1.00 30.71 314 GLY B C 1
ATOM 5154 O O . GLY B 1 330 ? -29.060 -46.606 -38.644 1.00 30.10 314 GLY B O 1
ATOM 5155 N N . ASN B 1 331 ? -27.124 -47.791 -38.563 1.00 25.61 315 ASN B N 1
ATOM 5156 C CA . ASN B 1 331 ? -26.245 -46.626 -38.590 1.00 24.83 315 ASN B CA 1
ATOM 5157 C C . ASN B 1 331 ? -26.095 -46.043 -39.976 1.00 27.95 315 ASN B C 1
ATOM 5158 O O . ASN B 1 331 ? -26.177 -46.765 -40.980 1.00 27.13 315 ASN B O 1
ATOM 5163 N N . LEU B 1 332 ? -25.815 -44.730 -40.029 1.00 23.37 316 LEU B N 1
ATOM 5164 C CA . LEU B 1 332 ? -25.548 -44.025 -41.278 1.00 21.55 316 LEU B CA 1
ATOM 5165 C C . LEU B 1 332 ? -24.627 -42.847 -41.021 1.00 25.61 316 LEU B C 1
ATOM 5166 O O . LEU B 1 332 ? -24.901 -42.014 -40.132 1.00 24.01 316 LEU B O 1
ATOM 5171 N N . GLU B 1 333 ? -23.551 -42.763 -41.819 1.00 21.98 317 GLU B N 1
ATOM 5172 C CA . GLU B 1 333 ? -22.648 -41.626 -41.798 1.00 22.88 317 GLU B CA 1
ATOM 5173 C C . GLU B 1 333 ? -22.805 -40.909 -43.144 1.00 26.53 317 GLU B C 1
ATOM 5174 O O . GLU B 1 333 ? -22.621 -41.529 -44.191 1.00 27.12 317 GLU B O 1
ATOM 5180 N N . ILE B 1 334 ? -23.163 -39.615 -43.122 1.00 22.13 318 ILE B N 1
ATOM 5181 C CA . ILE B 1 334 ? -23.414 -38.889 -44.369 1.00 20.99 318 ILE B CA 1
ATOM 5182 C C . ILE B 1 334 ? -22.991 -37.430 -44.215 1.00 24.13 318 ILE B C 1
ATOM 5183 O O . ILE B 1 334 ? -23.129 -36.871 -43.133 1.00 22.56 318 ILE B O 1
ATOM 5188 N N . GLY B 1 335 ? -22.428 -36.859 -45.276 1.00 22.36 319 GLY B N 1
ATOM 5189 C CA . GLY B 1 335 ? -21.979 -35.471 -45.279 1.00 22.56 319 GLY B CA 1
ATOM 5190 C C . GLY B 1 335 ? -22.896 -34.572 -46.078 1.00 24.10 319 GLY B C 1
ATOM 5191 O O . GLY B 1 335 ? -23.527 -35.028 -47.038 1.00 23.92 319 GLY B O 1
ATOM 5192 N N . PHE B 1 336 ? -22.991 -33.301 -45.677 1.00 20.31 320 PHE B N 1
ATOM 5193 C CA . PHE B 1 336 ? -23.796 -32.282 -46.364 1.00 18.81 320 PHE B CA 1
ATOM 5194 C C . PHE B 1 336 ? -23.181 -30.911 -46.304 1.00 24.67 320 PHE B C 1
ATOM 5195 O O . PHE B 1 336 ? -22.531 -30.551 -45.314 1.00 24.39 320 PHE B O 1
ATOM 5203 N N . ASN B 1 337 ? -23.511 -30.092 -47.313 1.00 22.70 321 ASN B N 1
ATOM 5204 C CA . ASN B 1 337 ? -23.219 -28.672 -47.333 1.00 22.62 321 ASN B CA 1
ATOM 5205 C C . ASN B 1 337 ? -24.234 -28.103 -46.301 1.00 23.69 321 ASN B C 1
ATOM 5206 O O . ASN B 1 337 ? -25.463 -28.292 -46.426 1.00 20.27 321 ASN B O 1
ATOM 5211 N N . VAL B 1 338 ? -23.707 -27.513 -45.216 1.00 21.15 322 VAL B N 1
ATOM 5212 C CA . VAL B 1 338 ? -24.571 -26.983 -44.161 1.00 20.74 322 VAL B CA 1
ATOM 5213 C C . VAL B 1 338 ? -25.596 -25.949 -44.659 1.00 21.62 322 VAL B C 1
ATOM 5214 O O . VAL B 1 338 ? -26.734 -25.984 -44.195 1.00 21.23 322 VAL B O 1
ATOM 5218 N N . SER B 1 339 ? -25.220 -25.064 -45.623 1.00 18.81 323 SER B N 1
ATOM 5219 C CA . SER B 1 339 ? -26.140 -24.038 -46.120 1.00 18.49 323 SER B CA 1
ATOM 5220 C C . SER B 1 339 ? -27.404 -24.631 -46.771 1.00 21.19 323 SER B C 1
ATOM 5221 O O . SER B 1 339 ? -28.484 -24.096 -46.576 1.00 19.33 323 SER B O 1
ATOM 5224 N N . TYR B 1 340 ? -27.264 -25.768 -47.476 1.00 17.65 324 TYR B N 1
ATOM 5225 C CA . TYR B 1 340 ? -28.401 -26.460 -48.091 1.00 17.81 324 TYR B CA 1
ATOM 5226 C C . TYR B 1 340 ? -29.392 -26.955 -47.033 1.00 19.75 324 TYR B C 1
ATOM 5227 O O . TYR B 1 340 ? -30.601 -26.868 -47.238 1.00 17.28 324 TYR B O 1
ATOM 5236 N N . LEU B 1 341 ? -28.873 -27.458 -45.905 1.00 17.07 325 LEU B N 1
ATOM 5237 C CA . LEU B 1 341 ? -29.706 -27.945 -44.807 1.00 17.06 325 LEU B CA 1
ATOM 5238 C C . LEU B 1 341 ? -30.402 -26.773 -44.119 1.00 19.28 325 LEU B C 1
ATOM 5239 O O . LEU B 1 341 ? -31.618 -26.834 -43.887 1.00 16.75 325 LEU B O 1
ATOM 5244 N N . LEU B 1 342 ? -29.650 -25.668 -43.886 1.00 18.28 326 LEU B N 1
ATOM 5245 C CA . LEU B 1 342 ? -30.180 -24.451 -43.259 1.00 18.26 326 LEU B CA 1
ATOM 5246 C C . LEU B 1 342 ? -31.304 -23.827 -44.087 1.00 19.89 326 LEU B C 1
ATOM 5247 O O . LEU B 1 342 ? -32.349 -23.485 -43.531 1.00 18.18 326 LEU B O 1
ATOM 5252 N N . ASP B 1 343 ? -31.124 -23.756 -45.420 1.00 17.36 327 ASP B N 1
ATOM 5253 C CA . ASP B 1 343 ? -32.147 -23.236 -46.337 1.00 16.23 327 ASP B CA 1
ATOM 5254 C C . ASP B 1 343 ? -33.467 -24.038 -46.213 1.00 18.30 327 ASP B C 1
ATOM 5255 O O . ASP B 1 343 ? -34.546 -23.447 -46.101 1.00 17.24 327 ASP B O 1
ATOM 5260 N N . VAL B 1 344 ? -33.373 -25.390 -46.245 1.00 14.39 328 VAL B N 1
ATOM 5261 C CA . VAL B 1 344 ? -34.560 -26.266 -46.119 1.00 13.94 328 VAL B CA 1
ATOM 5262 C C . VAL B 1 344 ? -35.247 -26.042 -44.770 1.00 17.23 328 VAL B C 1
ATOM 5263 O O . VAL B 1 344 ? -36.459 -25.829 -44.720 1.00 16.74 328 VAL B O 1
ATOM 5267 N N . LEU B 1 345 ? -34.479 -26.095 -43.675 1.00 15.67 329 LEU B N 1
ATOM 5268 C CA . LEU B 1 345 ? -35.074 -25.935 -42.344 1.00 16.85 329 LEU B CA 1
ATOM 5269 C C . LEU B 1 345 ? -35.747 -24.558 -42.126 1.00 18.79 329 LEU B C 1
ATOM 5270 O O . LEU B 1 345 ? -36.789 -24.479 -41.472 1.00 17.30 329 LEU B O 1
ATOM 5275 N N . GLY B 1 346 ? -35.224 -23.536 -42.810 1.00 17.46 330 GLY B N 1
ATOM 5276 C CA . GLY B 1 346 ? -35.753 -22.180 -42.786 1.00 18.32 330 GLY B CA 1
ATOM 5277 C C . GLY B 1 346 ? -37.143 -22.039 -43.385 1.00 21.77 330 GLY B C 1
ATOM 5278 O O . GLY B 1 346 ? -37.839 -21.072 -43.073 1.00 21.84 330 GLY B O 1
ATOM 5279 N N . VAL B 1 347 ? -37.576 -23.000 -44.246 1.00 17.45 331 VAL B N 1
ATOM 5280 C CA . VAL B 1 347 ? -38.913 -22.972 -44.864 1.00 17.70 331 VAL B CA 1
ATOM 5281 C C . VAL B 1 347 ? -39.905 -24.035 -44.282 1.00 21.22 331 VAL B C 1
ATOM 5282 O O . VAL B 1 347 ? -41.075 -24.069 -44.675 1.00 20.71 331 VAL B O 1
ATOM 5286 N N . ILE B 1 348 ? -39.440 -24.902 -43.367 1.00 17.40 332 ILE B N 1
ATOM 5287 C CA . ILE B 1 348 ? -40.324 -25.877 -42.729 1.00 17.42 332 ILE B CA 1
ATOM 5288 C C . ILE B 1 348 ? -41.211 -25.112 -41.697 1.00 20.47 332 ILE B C 1
ATOM 5289 O O . ILE B 1 348 ? -40.685 -24.435 -40.812 1.00 19.10 332 ILE B O 1
ATOM 5294 N N . GLY B 1 349 ? -42.528 -25.217 -41.857 1.00 19.08 333 GLY B N 1
ATOM 5295 C CA . GLY B 1 349 ? -43.488 -24.500 -41.017 1.00 19.85 333 GLY B CA 1
ATOM 5296 C C . GLY B 1 349 ? -43.942 -25.212 -39.760 1.00 23.76 333 GLY B C 1
ATOM 5297 O O . GLY B 1 349 ? -44.559 -24.583 -38.900 1.00 25.21 333 GLY B O 1
ATOM 5298 N N . THR B 1 350 ? -43.678 -26.527 -39.665 1.00 19.11 334 THR B N 1
ATOM 5299 C CA . THR B 1 350 ? -44.078 -27.389 -38.536 1.00 18.79 334 THR B CA 1
ATOM 5300 C C . THR B 1 350 ? -42.954 -27.488 -37.515 1.00 20.87 334 THR B C 1
ATOM 5301 O O . THR B 1 350 ? -41.773 -27.372 -37.874 1.00 18.73 334 THR B O 1
ATOM 5305 N N . GLU B 1 351 ? -43.312 -27.783 -36.256 1.00 17.83 335 GLU B N 1
ATOM 5306 C CA . GLU B 1 351 ? -42.315 -27.883 -35.189 1.00 17.33 335 GLU B CA 1
ATOM 5307 C C . GLU B 1 351 ? -41.330 -29.033 -35.451 1.00 18.74 335 GLU B C 1
ATOM 5308 O O . GLU B 1 351 ? -40.144 -28.879 -35.201 1.00 17.62 335 GLU B O 1
ATOM 5314 N N . GLN B 1 352 ? -41.841 -30.166 -35.941 1.00 16.09 336 GLN B N 1
ATOM 5315 C CA . GLN B 1 352 ? -41.026 -31.319 -36.283 1.00 15.36 336 GLN B CA 1
ATOM 5316 C C . GLN B 1 352 ? -40.747 -31.340 -37.786 1.00 20.47 336 GLN B C 1
ATOM 5317 O O . GLN B 1 352 ? -41.509 -30.775 -38.580 1.00 19.76 336 GLN B O 1
ATOM 5323 N N . VAL B 1 353 ? -39.656 -32.020 -38.171 1.00 16.36 337 VAL B N 1
ATOM 5324 C CA . VAL B 1 353 ? -39.242 -32.160 -39.561 1.00 14.95 337 VAL B CA 1
ATOM 5325 C C . VAL B 1 353 ? -38.968 -33.640 -39.834 1.00 19.11 337 VAL B C 1
ATOM 5326 O O . VAL B 1 353 ? -38.432 -34.347 -38.970 1.00 19.03 337 VAL B O 1
ATOM 5330 N N . ARG B 1 354 ? -39.304 -34.087 -41.034 1.00 16.73 338 ARG B N 1
ATOM 5331 C CA . ARG B 1 354 ? -39.029 -35.458 -41.424 1.00 16.90 338 ARG B CA 1
ATOM 5332 C C . ARG B 1 354 ? -37.908 -35.511 -42.452 1.00 19.90 338 ARG B C 1
ATOM 5333 O O . ARG B 1 354 ? -37.977 -34.842 -43.491 1.00 17.93 338 ARG B O 1
ATOM 5341 N N . PHE B 1 355 ? -36.882 -36.318 -42.161 1.00 17.01 339 PHE B N 1
ATOM 5342 C CA . PHE B 1 355 ? -35.802 -36.594 -43.111 1.00 16.83 339 PHE B CA 1
ATOM 5343 C C . PHE B 1 355 ? -35.955 -38.053 -43.527 1.00 21.41 339 PHE B C 1
ATOM 5344 O O . PHE B 1 355 ? -36.119 -38.921 -42.665 1.00 21.27 339 PHE B O 1
ATOM 5352 N N . ILE B 1 356 ? -35.908 -38.315 -44.825 1.00 19.03 340 ILE B N 1
ATOM 5353 C CA . ILE B 1 356 ? -35.973 -39.682 -45.368 1.00 20.32 340 ILE B CA 1
ATOM 5354 C C . ILE B 1 356 ? -34.646 -39.910 -46.073 1.00 22.89 340 ILE B C 1
ATOM 5355 O O . ILE B 1 356 ? -34.298 -39.186 -47.004 1.00 22.42 340 ILE B O 1
ATOM 5360 N N . LEU B 1 357 ? -33.859 -40.850 -45.547 1.00 19.24 341 LEU B N 1
ATOM 5361 C CA . LEU B 1 357 ? -32.504 -41.113 -46.033 1.00 18.26 341 LEU B CA 1
ATOM 5362 C C . LEU B 1 357 ? -32.333 -42.565 -46.494 1.00 22.10 341 LEU B C 1
ATOM 5363 O O . LEU B 1 357 ? -33.189 -43.400 -46.209 1.00 21.36 341 LEU B O 1
ATOM 5368 N N . SER B 1 358 ? -31.228 -42.860 -47.190 1.00 19.19 342 SER B N 1
ATOM 5369 C CA . SER B 1 358 ? -30.927 -44.248 -47.572 1.00 21.21 342 SER B CA 1
ATOM 5370 C C . SER B 1 358 ? -29.442 -44.514 -47.268 1.00 26.68 342 SER B C 1
ATOM 5371 O O . SER B 1 358 ? -29.127 -44.846 -46.130 1.00 27.78 342 SER B O 1
ATOM 5374 N N . ASP B 1 359 ? -28.537 -44.237 -48.207 1.00 23.95 343 ASP B N 1
ATOM 5375 C CA . ASP B 1 359 ? -27.105 -44.432 -47.972 1.00 24.36 343 ASP B CA 1
ATOM 5376 C C . ASP B 1 359 ? -26.297 -43.125 -48.049 1.00 27.05 343 ASP B C 1
ATOM 5377 O O . ASP B 1 359 ? -26.855 -42.064 -48.329 1.00 25.05 343 ASP B O 1
ATOM 5382 N N . SER B 1 360 ? -24.968 -43.218 -47.825 1.00 25.96 344 SER B N 1
ATOM 5383 C CA . SER B 1 360 ? -24.047 -42.075 -47.796 1.00 26.28 344 SER B CA 1
ATOM 5384 C C . SER B 1 360 ? -23.905 -41.341 -49.128 1.00 30.36 344 SER B C 1
ATOM 5385 O O . SER B 1 360 ? -23.538 -40.166 -49.132 1.00 31.41 344 SER B O 1
ATOM 5388 N N . ASN B 1 361 ? -24.213 -42.020 -50.246 1.00 27.86 345 ASN B N 1
ATOM 5389 C CA . ASN B 1 361 ? -24.081 -41.444 -51.584 1.00 28.78 345 ASN B CA 1
ATOM 5390 C C . ASN B 1 361 ? -25.412 -41.015 -52.227 1.00 30.74 345 ASN B C 1
ATOM 5391 O O . ASN B 1 361 ? -25.425 -40.572 -53.378 1.00 32.72 345 ASN B O 1
ATOM 5396 N N . SER B 1 362 ? -26.512 -41.108 -51.471 1.00 24.26 346 SER B N 1
ATOM 5397 C CA . SER B 1 362 ? -27.843 -40.751 -51.947 1.00 23.00 346 SER B CA 1
ATOM 5398 C C . SER B 1 362 ? -28.404 -39.511 -51.231 1.00 24.52 346 SER B C 1
ATOM 5399 O O . SER B 1 362 ? -28.061 -39.204 -50.078 1.00 21.80 346 SER B O 1
ATOM 5402 N N . SER B 1 363 ? -29.268 -38.797 -51.939 1.00 22.77 347 SER B N 1
ATOM 5403 C CA A SER B 1 363 ? -29.865 -37.558 -51.442 0.50 21.32 347 SER B CA 1
ATOM 5404 C CA B SER B 1 363 ? -29.857 -37.560 -51.434 0.50 21.38 347 SER B CA 1
ATOM 5405 C C . SER B 1 363 ? -30.785 -37.754 -50.236 1.00 25.03 347 SER B C 1
ATOM 5406 O O . SER B 1 363 ? -31.325 -38.855 -50.015 1.00 24.18 347 SER B O 1
ATOM 5411 N N . ALA B 1 364 ? -30.961 -36.679 -49.461 1.00 20.95 348 ALA B N 1
ATOM 5412 C CA . ALA B 1 364 ? -31.877 -36.638 -48.339 1.00 20.10 348 ALA B CA 1
ATOM 5413 C C . ALA B 1 364 ? -33.189 -36.103 -48.978 1.00 22.91 348 ALA B C 1
ATOM 5414 O O . ALA B 1 364 ? -33.142 -35.266 -49.887 1.00 22.94 348 ALA B O 1
ATOM 5416 N N . LEU B 1 365 ? -34.321 -36.607 -48.524 1.00 19.36 349 LEU B N 1
ATOM 5417 C CA . LEU B 1 365 ? -35.667 -36.160 -48.886 1.00 19.09 349 LEU B CA 1
ATOM 5418 C C . LEU B 1 365 ? -36.250 -35.586 -47.581 1.00 20.43 349 LEU B C 1
ATOM 5419 O O . LEU B 1 365 ? -36.234 -36.267 -46.547 1.00 19.83 349 LEU B O 1
ATOM 5424 N N . VAL B 1 366 ? -36.692 -34.333 -47.618 1.00 15.82 350 VAL B N 1
ATOM 5425 C CA . VAL B 1 366 ? -37.186 -33.653 -46.409 1.00 15.80 350 VAL B CA 1
ATOM 5426 C C . VAL B 1 366 ? -38.643 -33.186 -46.594 1.00 20.00 350 VAL B C 1
ATOM 5427 O O . VAL B 1 366 ? -38.980 -32.618 -47.640 1.00 19.42 350 VAL B O 1
ATOM 5431 N N . HIS B 1 367 ? -39.468 -33.362 -45.552 1.00 16.24 351 HIS B N 1
ATOM 5432 C CA . HIS B 1 367 ? -40.858 -32.914 -45.532 1.00 17.44 351 HIS B CA 1
ATOM 5433 C C . HIS B 1 367 ? -41.193 -32.265 -44.180 1.00 20.26 351 HIS B C 1
ATOM 5434 O O . HIS B 1 367 ? -40.512 -32.509 -43.175 1.00 18.38 351 HIS B O 1
ATOM 5441 N N . GLU B 1 368 ? -42.306 -31.504 -44.145 1.00 17.68 352 GLU B N 1
ATOM 5442 C CA . GLU B 1 368 ? -42.875 -30.992 -42.902 1.00 17.44 352 GLU B CA 1
ATOM 5443 C C . GLU B 1 368 ? -43.417 -32.227 -42.120 1.00 21.47 352 GLU B C 1
ATOM 5444 O O . GLU B 1 368 ? -43.526 -33.339 -42.671 1.00 20.51 352 GLU B O 1
ATOM 5450 N N . ALA B 1 369 ? -43.745 -32.039 -40.843 1.00 20.19 353 ALA B N 1
ATOM 5451 C CA . ALA B 1 369 ? -44.209 -33.123 -39.961 1.00 21.80 353 ALA B CA 1
ATOM 5452 C C . ALA B 1 369 ? -45.431 -33.931 -40.415 1.00 27.34 353 ALA B C 1
ATOM 5453 O O . ALA B 1 369 ? -45.390 -35.155 -40.381 1.00 26.91 353 ALA B O 1
ATOM 5455 N N . ASP B 1 370 ? -46.503 -33.239 -40.820 1.00 26.51 354 ASP B N 1
ATOM 5456 C CA . ASP B 1 370 ? -47.829 -33.802 -41.081 1.00 27.89 354 ASP B CA 1
ATOM 5457 C C . ASP B 1 370 ? -48.330 -33.864 -42.542 1.00 31.75 354 ASP B C 1
ATOM 5458 O O . ASP B 1 370 ? -49.470 -34.271 -42.762 1.00 33.38 354 ASP B O 1
ATOM 5463 N N . ASN B 1 371 ? -47.512 -33.448 -43.519 1.00 27.13 355 ASN B N 1
ATOM 5464 C CA . ASN B 1 371 ? -47.925 -33.449 -44.923 1.00 26.50 355 ASN B CA 1
ATOM 5465 C C . ASN B 1 371 ? -46.752 -33.622 -45.882 1.00 27.54 355 ASN B C 1
ATOM 5466 O O . ASN B 1 371 ? -45.601 -33.303 -45.535 1.00 25.04 355 ASN B O 1
ATOM 5471 N N . ASP B 1 372 ? -47.072 -34.058 -47.118 1.00 25.54 356 ASP B N 1
ATOM 5472 C CA . ASP B 1 372 ? -46.111 -34.235 -48.204 1.00 26.26 356 ASP B CA 1
ATOM 5473 C C . ASP B 1 372 ? -46.244 -33.161 -49.312 1.00 30.24 356 ASP B C 1
ATOM 5474 O O . ASP B 1 372 ? -45.658 -33.338 -50.382 1.00 30.76 356 ASP B O 1
ATOM 5479 N N . ASP B 1 373 ? -47.002 -32.068 -49.062 1.00 27.40 357 ASP B N 1
ATOM 5480 C CA . ASP B 1 373 ? -47.265 -30.990 -50.047 1.00 28.59 357 ASP B CA 1
ATOM 5481 C C . ASP B 1 373 ? -46.009 -30.247 -50.486 1.00 29.75 357 ASP B C 1
ATOM 5482 O O . ASP B 1 373 ? -45.917 -29.830 -51.636 1.00 29.45 357 ASP B O 1
ATOM 5487 N N . SER B 1 374 ? -45.050 -30.115 -49.571 1.00 24.91 358 SER B N 1
ATOM 5488 C CA . SER B 1 374 ? -43.734 -29.537 -49.787 1.00 24.50 358 SER B CA 1
ATOM 5489 C C . SER B 1 374 ? -42.729 -30.679 -49.733 1.00 26.16 358 SER B C 1
ATOM 5490 O O . SER B 1 374 ? -42.897 -31.606 -48.927 1.00 25.15 358 SER B O 1
ATOM 5493 N N . ALA B 1 375 ? -41.709 -30.646 -50.606 1.00 20.54 359 ALA B N 1
ATOM 5494 C CA . ALA B 1 375 ? -40.660 -31.669 -50.593 1.00 19.52 359 ALA B CA 1
ATOM 5495 C C . ALA B 1 375 ? -39.336 -31.055 -50.973 1.00 22.72 359 ALA B C 1
ATOM 5496 O O . ALA B 1 375 ? -39.265 -30.249 -51.908 1.00 22.25 359 ALA B O 1
ATOM 5498 N N . TYR B 1 376 ? -38.290 -31.457 -50.251 1.00 18.40 360 TYR B N 1
ATOM 5499 C CA . TYR B 1 376 ? -36.946 -30.930 -50.434 1.00 17.87 360 TYR B CA 1
ATOM 5500 C C . TYR B 1 376 ? -35.939 -32.043 -50.599 1.00 22.06 360 TYR B C 1
ATOM 5501 O O . TYR B 1 376 ? -35.935 -33.019 -49.840 1.00 22.04 360 TYR B O 1
ATOM 5510 N N . VAL B 1 377 ? -35.072 -31.879 -51.583 1.00 18.62 361 VAL B N 1
ATOM 5511 C CA . VAL B 1 377 ? -34.044 -32.864 -51.910 1.00 17.47 361 VAL B CA 1
ATOM 5512 C C . VAL B 1 377 ? -32.691 -32.181 -51.757 1.00 21.15 361 VAL B C 1
ATOM 5513 O O . VAL B 1 377 ? -32.530 -31.042 -52.223 1.00 20.12 361 VAL B O 1
ATOM 5517 N N . VAL B 1 378 ? -31.758 -32.842 -51.063 1.00 17.95 362 VAL B N 1
ATOM 5518 C CA . VAL B 1 378 ? -30.393 -32.343 -50.863 1.00 18.96 362 VAL B CA 1
ATOM 5519 C C . VAL B 1 378 ? -29.404 -33.468 -51.196 1.00 21.11 362 VAL B C 1
ATOM 5520 O O . VAL B 1 378 ? -29.376 -34.482 -50.500 1.00 19.14 362 VAL B O 1
ATOM 5524 N N . MET B 1 379 ? -28.559 -33.247 -52.212 1.00 21.56 363 MET B N 1
ATOM 5525 C CA . MET B 1 379 ? -27.506 -34.190 -52.591 1.00 23.30 363 MET B CA 1
ATOM 5526 C C . MET B 1 379 ? -26.437 -34.169 -51.481 1.00 26.38 363 MET B C 1
ATOM 5527 O O . MET B 1 379 ? -26.099 -33.094 -50.964 1.00 25.15 363 MET B O 1
ATOM 5532 N N . PRO B 1 380 ? -25.904 -35.344 -51.102 1.00 25.25 364 PRO B N 1
ATOM 5533 C CA . PRO B 1 380 ? -24.879 -35.360 -50.060 1.00 25.55 364 PRO B CA 1
ATOM 5534 C C . PRO B 1 380 ? -23.519 -34.916 -50.593 1.00 30.30 364 PRO B C 1
ATOM 5535 O O . PRO B 1 380 ? -23.320 -34.790 -51.810 1.00 28.50 364 PRO B O 1
ATOM 5539 N N . MET B 1 381 ? -22.601 -34.674 -49.657 1.00 29.67 365 MET B N 1
ATOM 5540 C CA . MET B 1 381 ? -21.202 -34.312 -49.865 1.00 33.23 365 MET B CA 1
ATOM 5541 C C . MET B 1 381 ? -20.347 -35.525 -49.495 1.00 38.87 365 MET B C 1
ATOM 5542 O O . MET B 1 381 ? -20.665 -36.229 -48.524 1.00 37.35 365 MET B O 1
ATOM 5547 N N . ARG B 1 382 ? -19.239 -35.750 -50.234 1.00 38.71 366 ARG B N 1
ATOM 5548 C CA . ARG B 1 382 ? -18.326 -36.863 -49.950 1.00 40.31 366 ARG B CA 1
ATOM 5549 C C . ARG B 1 382 ? -17.582 -36.612 -48.627 1.00 45.52 366 ARG B C 1
ATOM 5550 O O . ARG B 1 382 ? -17.057 -35.511 -48.411 1.00 44.76 366 ARG B O 1
ATOM 5552 N N . LEU B 1 383 ? -17.599 -37.619 -47.725 1.00 43.45 367 LEU B N 1
ATOM 5553 C CA . LEU B 1 383 ? -16.948 -37.560 -46.410 1.00 70.38 367 LEU B CA 1
ATOM 5554 C C . LEU B 1 383 ? -15.569 -38.222 -46.436 1.00 94.54 367 LEU B C 1
ATOM 5555 O O . LEU B 1 383 ? -14.908 -38.240 -47.474 1.00 54.31 367 LEU B O 1
#

CATH classification: 3.10.150.10 (+2 more: 3.10.150.10, 3.10.150.10)

Solvent-accessible surface area: 33716 Å² total; per-residue (Å²): 163,192,89,182,77,109,92,108,48,191,124,58,99,61,19,136,0,52,2,26,9,75,26,67,40,1,20,148,15,0,72,76,0,11,60,9,27,100,190,95,94,9,34,53,9,0,27,0,26,2,118,54,82,72,0,16,0,10,0,6,34,100,54,6,28,1,25,2,57,22,125,4,164,47,98,22,95,79,19,91,10,0,0,20,0,170,47,1,15,40,1,2,114,38,4,63,114,101,32,89,1,21,0,66,11,90,65,149,68,0,45,1,72,5,72,83,5,54,2,31,0,33,20,59,49,17,116,78,11,34,124,63,102,55,45,114,40,72,15,96,18,76,13,31,0,56,44,2,75,117,0,0,64,39,0,20,49,0,10,5,130,168,38,150,103,115,65,5,24,0,0,0,4,1,0,58,37,29,42,2,53,0,0,0,13,19,40,99,28,8,0,12,3,20,43,140,25,92,9,110,23,174,104,127,46,79,11,6,0,18,57,124,0,0,44,22,0,4,132,5,5,98,76,93,107,15,100,1,28,4,34,4,11,124,111,31,1,112,0,52,21,53,42,14,23,0,10,0,106,25,23,115,38,85,15,48,92,3,80,203,95,44,39,108,66,33,109,38,86,5,21,3,54,52,99,77,1,83,79,0,1,48,12,0,4,41,0,4,47,158,96,47,70,22,4,90,6,74,6,37,118,25,43,5,64,0,33,1,64,17,110,91,66,1,57,0,40,9,51,1,128,12,106,11,128,25,41,135,19,66,0,5,0,25,0,38,37,0,19,46,3,0,48,31,10,61,31,140,65,0,44,9,38,3,23,75,33,111,39,14,0,25,0,14,12,37,119,39,98,75,3,11,1,7,0,110,25,64,167,197,6,30,0,26,9,76,30,69,41,2,18,61,15,0,71,75,0,8,59,9,27,94,158,99,90,3,17,61,8,0,26,0,38,3,62,56,82,72,0,22,0,11,0,9,35,130,77,6,54,1,24,3,65,23,122,5,114,51,82,18,78,88,24,112,9,0,0,24,0,168,38,2,13,46,1,1,97,36,4,68,114,105,30,100,1,27,0,75,28,100,76,71,65,0,34,2,49,4,70,121,4,129,4,38,0,34,21,59,70,14,130,71,17,91,95,130,34,78,20,94,24,82,9,42,15,66,77,6,73,58,0,0,62,48,0,19,48,0,9,4,127,173,49,147,110,116,50,0,28,0,0,0,6,6,1,84,53,29,47,3,63,0,0,0,14,23,40,98,28,3,0,14,0,16,35,116,24,90,8,120,25,126,75,133,52,55,6,5,0,10,55,118,0,0,52,18,4,4,142,30,7,107,30,60,161,28,64,2,30,3,38,3,8,96,64,86,5,91,4,48,49,52,124,14,25,4,22,0,28,26,24,133,31,85,15,38,104,2,82,87,84,53,37,106,63,34,105,34,95,5,24,3,47,58,99,72,2,81,64,0,1,47,8,0,0,40,0,7,38,96,83,151,91,17,6,73,6,54,3,34,105,31,44,9,71,0,11,2,83,11,93,90,127,0,66,0,68,10,76,0,153,14,107,19,100,31,47,125,16,82,2,5,1,32,0,48,36,1,23,44,1,0,49,29,10,58,33,141,63,0,43,12,38,5,22,77,50,127,37,19,0,26,0,16,6,35,119,38,97,67,0,10,0,3,0,103,30,65,98,108

Organism: Pseudomonas aeruginosa (strain ATCC 15692 / DSM 22644 / CIP 104116 / JCM 14847 / LMG 12228 / 1C / PRS 101 / PAO1) (NCBI:txid208964)

Sequence (740 aa):
HHHHHHSSGLVPRGSHMHFTIQREALLKPLQLVAGVVETLPVLSNVLLVVEGQQLSLTGTDLEVELVGRVVLEDAAEPGEITVPARKLMDICCKSLPNDVLIDIRVEEQKLLVKAGRSRFTLSTLPANDFPTVEEGPGSLNFSIAQSKLRRLIDRTSFAMAQQDVRYYLNGMLLEVNGGTLRSVATDGHRLAMCSLDAQIPSQDRHQVIVPRKGILELARLLTEQDGEVGIVLGQHHHIRATTGEFTFTSKLVDGKFPDYERVLPRGGDKLVVGDRQQLREAFSSRTAILSNEKYRGIRLQLSNGLLKIQANNPEQEEAEEEVQVEYNGGNLEIGFNVSYLLDVLGVIGTEQVRFILSDSNSSALVHEADNDDSAYVVMPMRHMHFTIQREALLKPLQLVAGVVETLPVLSNVLLVVEGQQLSLTGTDLEVELVGRVVLEDAAEPGEITVPARKLMDICKSLPNDVLIDIRVEEQKLLVKAGRSRFTLSTLPANDFPGPGSLNFSIAQSKLRRLIDRTSFAMAQQDVRYYLNGMLLEVNGGTLRSVATDGHRLAMCSLDAQIPSQDRHQVIVPRKGILELARLLTEQDGEVGIVLGQHHIRATTGEFTFTSKLVDGKFPDYERVLPRGGDKLVVGDRQQLREAFSRTAILSNEKYRGIRLQLSNGLLKIQANNPEQEEAEEEVQVEYNGGNLEIGFNVSYLLDVLGVIGTEQVRFILSDSNSSSALVHEADNDDSAYVVMPMRL

B-factor: mean 34.57, std 15.93, range [11.05, 122.89]